Protein AF-A0A931VT01-F1 (afdb_monomer_lite)

Structure (mmCIF, N/CA/C/O backbone):
data_AF-A0A931VT01-F1
#
_entry.id   AF-A0A931VT01-F1
#
loop_
_atom_site.group_PDB
_atom_site.id
_atom_site.type_symbol
_atom_site.label_atom_id
_atom_site.label_alt_id
_atom_site.label_comp_id
_atom_site.label_asym_id
_atom_site.label_entity_id
_atom_site.label_seq_id
_atom_site.pdbx_PDB_ins_code
_atom_site.Cartn_x
_atom_site.Cartn_y
_atom_site.Cartn_z
_atom_site.occupancy
_atom_site.B_iso_or_equiv
_atom_site.auth_seq_id
_atom_site.auth_comp_id
_atom_site.auth_asym_id
_atom_site.auth_atom_id
_atom_site.pdbx_PDB_model_num
ATOM 1 N N . MET A 1 1 ? -9.787 -7.784 -62.380 1.00 36.19 1 MET A N 1
ATOM 2 C CA . MET A 1 1 ? -9.379 -8.218 -61.023 1.00 36.19 1 MET A CA 1
ATOM 3 C C . MET A 1 1 ? -9.644 -9.700 -60.775 1.00 36.19 1 MET A C 1
ATOM 5 O O . MET A 1 1 ? -8.821 -10.308 -60.112 1.00 36.19 1 MET A O 1
ATOM 9 N N . GLU A 1 2 ? -10.673 -10.321 -61.363 1.00 27.08 2 GLU A N 1
ATOM 10 C CA . GLU A 1 2 ? -10.874 -11.785 -61.258 1.00 27.08 2 GLU A CA 1
ATOM 11 C C . GLU A 1 2 ? -9.951 -12.634 -62.163 1.00 27.08 2 GLU A C 1
ATOM 13 O O . GLU A 1 2 ? -9.859 -13.842 -61.995 1.00 27.08 2 GLU A O 1
ATOM 18 N N . SER A 1 3 ? -9.191 -12.024 -63.080 1.00 26.06 3 SER A N 1
ATOM 19 C CA . SER A 1 3 ? -8.286 -12.722 -64.012 1.00 26.06 3 SER A CA 1
ATOM 20 C C . SER A 1 3 ? -6.829 -12.868 -63.533 1.00 26.06 3 SER A C 1
ATOM 22 O O . SER A 1 3 ? -5.960 -13.198 -64.336 1.00 26.06 3 SER A O 1
ATOM 24 N N . LEU A 1 4 ? -6.530 -12.573 -62.261 1.00 27.91 4 LEU A N 1
ATOM 25 C CA . LEU A 1 4 ? -5.168 -12.627 -61.689 1.00 27.91 4 LEU A CA 1
ATOM 26 C C . LEU A 1 4 ? -4.971 -13.735 -60.634 1.00 27.91 4 LEU A C 1
ATOM 28 O O . LEU A 1 4 ? -3.889 -13.853 -60.065 1.00 27.91 4 LEU A O 1
ATOM 32 N N . PHE A 1 5 ? -5.982 -14.581 -60.418 1.00 43.44 5 PHE A N 1
ATOM 33 C CA . PHE A 1 5 ? -5.920 -15.756 -59.545 1.00 43.44 5 PHE A CA 1
ATOM 34 C C . PHE A 1 5 ? -6.375 -17.018 -60.297 1.00 43.44 5 PHE A C 1
ATOM 36 O O . PHE A 1 5 ? -7.522 -17.435 -60.171 1.00 43.44 5 PHE A O 1
ATOM 43 N N . SER A 1 6 ? -5.484 -17.650 -61.073 1.00 36.28 6 SER A N 1
ATOM 44 C CA . SER A 1 6 ? -5.763 -18.994 -61.625 1.00 36.28 6 SER A CA 1
ATOM 45 C C . SER A 1 6 ? -4.554 -19.897 -61.923 1.00 36.28 6 SER A C 1
ATOM 47 O O . SER A 1 6 ? -4.751 -21.100 -62.067 1.00 36.28 6 SER A O 1
ATOM 49 N N . THR A 1 7 ? -3.312 -19.392 -61.989 1.00 35.38 7 THR A N 1
ATOM 50 C CA . THR A 1 7 ? -2.168 -20.192 -62.496 1.00 35.38 7 THR A CA 1
ATOM 51 C C . THR A 1 7 ? -0.939 -20.307 -61.587 1.00 35.38 7 THR A C 1
ATOM 53 O O . THR A 1 7 ? -0.133 -21.209 -61.807 1.00 35.38 7 THR A O 1
ATOM 56 N N . SER A 1 8 ? -0.770 -19.473 -60.555 1.00 38.12 8 SER A N 1
ATOM 57 C CA . SER A 1 8 ? 0.448 -19.458 -59.714 1.00 38.12 8 SER A CA 1
ATOM 58 C C . SER A 1 8 ? 0.371 -20.333 -58.454 1.00 38.12 8 SER A C 1
ATOM 60 O O . SER A 1 8 ? 1.333 -21.018 -58.123 1.00 38.12 8 SER A O 1
ATOM 62 N N . THR A 1 9 ? -0.764 -20.375 -57.755 1.00 37.38 9 THR A N 1
ATOM 63 C CA . THR A 1 9 ? -0.930 -21.215 -56.552 1.00 37.38 9 THR A CA 1
ATOM 64 C C . THR A 1 9 ? -1.168 -22.686 -56.890 1.00 37.38 9 THR A C 1
ATOM 66 O O . THR A 1 9 ? -0.592 -23.556 -56.241 1.00 37.38 9 THR A O 1
ATOM 69 N N . LEU A 1 10 ? -1.948 -22.990 -57.936 1.00 35.62 10 LEU A N 1
ATOM 70 C CA . LEU A 1 10 ? -2.167 -24.375 -58.375 1.00 35.62 10 LEU A CA 1
ATOM 71 C C . LEU A 1 10 ? -0.891 -25.037 -58.917 1.00 35.62 10 LEU A C 1
ATOM 73 O O . LEU A 1 10 ? -0.684 -26.222 -58.676 1.00 35.62 10 LEU A O 1
ATOM 77 N N . SER A 1 11 ? -0.022 -24.294 -59.609 1.00 35.97 11 SER A N 1
ATOM 78 C CA . SER A 1 11 ? 1.236 -24.832 -60.148 1.00 35.97 11 SER A CA 1
ATOM 79 C C . SER A 1 11 ? 2.259 -25.137 -59.051 1.00 35.97 11 SER A C 1
ATOM 81 O O . SER A 1 11 ? 2.888 -26.193 -59.089 1.00 35.97 11 SER A O 1
ATOM 83 N N . VAL A 1 12 ? 2.365 -24.286 -58.024 1.00 39.97 12 VAL A N 1
ATOM 84 C CA . VAL A 1 12 ? 3.194 -24.555 -56.835 1.00 39.97 12 VAL A CA 1
ATOM 85 C C . VAL A 1 12 ? 2.655 -25.755 -56.047 1.00 39.97 12 VAL A C 1
ATOM 87 O O . VAL A 1 12 ? 3.420 -26.661 -55.720 1.00 39.97 12 VAL A O 1
ATOM 90 N N . MET A 1 13 ? 1.340 -25.831 -55.812 1.00 38.72 13 MET A N 1
ATOM 91 C CA . MET A 1 13 ? 0.727 -26.979 -55.126 1.00 38.72 13 MET A CA 1
ATOM 92 C C . MET A 1 13 ? 0.876 -28.285 -55.924 1.00 38.72 13 MET A C 1
ATOM 94 O O . MET A 1 13 ? 1.165 -29.325 -55.335 1.00 38.72 13 MET A O 1
ATOM 98 N N . ALA A 1 14 ? 0.757 -28.245 -57.256 1.00 38.19 14 ALA A N 1
ATOM 99 C CA . ALA A 1 14 ? 0.977 -29.405 -58.120 1.00 38.19 14 ALA A CA 1
ATOM 100 C C . ALA A 1 14 ? 2.449 -29.857 -58.140 1.00 38.19 14 ALA A C 1
ATOM 102 O O . ALA A 1 14 ? 2.715 -31.056 -58.075 1.00 38.19 14 ALA A O 1
ATOM 103 N N . ALA A 1 15 ? 3.410 -28.927 -58.169 1.00 38.38 15 ALA A N 1
ATOM 104 C CA . ALA A 1 15 ? 4.839 -29.246 -58.113 1.00 38.38 15 ALA A CA 1
ATOM 105 C C . ALA A 1 15 ? 5.245 -29.876 -56.767 1.00 38.38 15 ALA A C 1
ATOM 107 O O . ALA A 1 15 ? 6.025 -30.833 -56.731 1.00 38.38 15 ALA A O 1
ATOM 108 N N . ILE A 1 16 ? 4.675 -29.391 -55.659 1.00 43.53 16 ILE A N 1
ATOM 109 C CA . ILE A 1 16 ? 4.888 -29.958 -54.321 1.00 43.53 16 ILE A CA 1
ATOM 110 C C . ILE A 1 16 ? 4.219 -31.336 -54.209 1.00 43.53 16 ILE A C 1
ATOM 112 O O . ILE A 1 16 ? 4.859 -32.286 -53.758 1.00 43.53 16 ILE A O 1
ATOM 116 N N . ALA A 1 17 ? 2.982 -31.494 -54.692 1.00 38.56 17 ALA A N 1
ATOM 117 C CA . ALA A 1 17 ? 2.293 -32.786 -54.718 1.00 38.56 17 ALA A CA 1
ATOM 118 C C . ALA A 1 17 ? 3.036 -33.831 -55.572 1.00 38.56 17 ALA A C 1
ATOM 120 O O . ALA A 1 17 ? 3.200 -34.969 -55.135 1.00 38.56 17 ALA A O 1
ATOM 121 N N . ALA A 1 18 ? 3.553 -33.448 -56.744 1.00 38.91 18 ALA A N 1
ATOM 122 C CA . ALA A 1 18 ? 4.371 -34.319 -57.589 1.00 38.91 18 ALA A CA 1
ATOM 123 C C . ALA A 1 18 ? 5.688 -34.727 -56.902 1.00 38.91 18 ALA A C 1
ATOM 125 O O . ALA A 1 18 ? 6.091 -35.886 -56.986 1.00 38.91 18 ALA A O 1
ATOM 126 N N . SER A 1 19 ? 6.322 -33.808 -56.167 1.00 40.62 19 SER A N 1
ATOM 127 C CA . SER A 1 19 ? 7.548 -34.082 -55.402 1.00 40.62 19 SER A CA 1
ATOM 128 C C . SER A 1 19 ? 7.299 -35.051 -54.236 1.00 40.62 19 SER A C 1
ATOM 130 O O . SER A 1 19 ? 8.082 -35.976 -54.016 1.00 40.62 19 SER A O 1
ATOM 132 N N . LEU A 1 20 ? 6.173 -34.899 -53.530 1.00 41.50 20 LEU A N 1
ATOM 133 C CA . LEU A 1 20 ? 5.740 -35.822 -52.474 1.00 41.50 20 LEU A CA 1
ATOM 134 C C . LEU A 1 20 ? 5.377 -37.207 -53.036 1.00 41.50 20 LEU A C 1
ATOM 136 O O . LEU A 1 20 ? 5.764 -38.225 -52.458 1.00 41.50 20 LEU A O 1
ATOM 140 N N . LEU A 1 21 ? 4.696 -37.264 -54.186 1.00 38.38 21 LEU A N 1
ATOM 141 C CA . LEU A 1 21 ? 4.351 -38.523 -54.852 1.00 38.38 21 LEU A CA 1
ATOM 142 C C . LEU A 1 21 ? 5.603 -39.259 -55.359 1.00 38.38 21 LEU A C 1
ATOM 144 O O . LEU A 1 21 ? 5.700 -40.476 -55.209 1.00 38.38 21 LEU A O 1
ATOM 148 N N . ALA A 1 22 ? 6.589 -38.529 -55.891 1.00 39.75 22 ALA A N 1
ATOM 149 C CA . ALA A 1 22 ? 7.884 -39.082 -56.282 1.00 39.75 22 ALA A CA 1
ATOM 150 C C . ALA A 1 22 ? 8.642 -39.663 -55.075 1.00 39.75 22 ALA A C 1
ATOM 152 O O . ALA A 1 22 ? 9.114 -40.798 -55.146 1.00 39.75 22 ALA A O 1
ATOM 153 N N . GLY A 1 23 ? 8.688 -38.950 -53.942 1.00 41.06 23 GLY A N 1
ATOM 154 C CA . GLY A 1 23 ? 9.271 -39.467 -52.697 1.00 41.06 23 GLY A CA 1
ATOM 155 C C . GLY A 1 23 ? 8.577 -40.741 -52.194 1.00 41.06 23 GLY A C 1
ATOM 156 O O . GLY A 1 23 ? 9.241 -41.720 -51.844 1.00 41.06 23 GLY A O 1
ATOM 157 N N . TYR A 1 24 ? 7.242 -40.773 -52.237 1.00 40.00 24 TYR A N 1
ATOM 158 C CA . TYR A 1 24 ? 6.439 -41.934 -51.836 1.00 40.00 24 TYR A CA 1
ATOM 159 C C . TYR A 1 24 ? 6.639 -43.154 -52.759 1.00 40.00 24 TYR A C 1
ATOM 161 O O . TYR A 1 24 ? 6.715 -44.291 -52.288 1.00 40.00 24 TYR A O 1
ATOM 169 N N . LEU A 1 25 ? 6.774 -42.935 -54.072 1.00 38.06 25 LEU A N 1
ATOM 170 C CA . LEU A 1 25 ? 7.036 -43.992 -55.054 1.00 38.06 25 LEU A CA 1
ATOM 171 C C . LEU A 1 25 ? 8.470 -44.537 -54.957 1.00 38.06 25 LEU A C 1
ATOM 173 O O . LEU A 1 25 ? 8.657 -45.755 -54.971 1.00 38.06 25 LEU A O 1
ATOM 177 N N . VAL A 1 26 ? 9.475 -43.672 -54.774 1.00 42.94 26 VAL A N 1
ATOM 178 C CA . VAL A 1 26 ? 10.878 -44.084 -54.561 1.00 42.94 26 VAL A CA 1
ATOM 179 C C . VAL A 1 26 ? 11.023 -44.922 -53.285 1.00 42.94 26 VAL A C 1
ATOM 181 O O . VAL A 1 26 ? 11.742 -45.922 -53.292 1.00 42.94 26 VAL A O 1
ATOM 184 N N . GLY A 1 27 ? 10.261 -44.614 -52.229 1.00 42.84 27 GLY A N 1
ATOM 185 C CA . GLY A 1 27 ? 10.187 -45.433 -51.012 1.00 42.84 27 GLY A CA 1
ATOM 186 C C . GLY A 1 27 ? 9.619 -46.850 -51.210 1.00 42.84 27 GLY A C 1
ATOM 187 O O . GLY A 1 27 ? 9.800 -47.707 -50.343 1.00 42.84 27 GLY A O 1
ATOM 188 N N . ARG A 1 28 ? 8.954 -47.135 -52.341 1.00 38.53 28 ARG A N 1
ATOM 189 C CA . ARG A 1 28 ? 8.326 -48.440 -52.625 1.00 38.53 28 ARG A CA 1
ATOM 190 C C . ARG A 1 28 ? 9.175 -49.351 -53.521 1.00 38.53 28 ARG A C 1
ATOM 192 O O . ARG A 1 28 ? 9.026 -50.571 -53.454 1.00 38.53 28 ARG A O 1
ATOM 199 N N . VAL A 1 29 ? 10.112 -48.805 -54.304 1.00 41.34 29 VAL A N 1
ATOM 200 C CA . VAL A 1 29 ? 10.958 -49.569 -55.249 1.00 41.34 29 VAL A CA 1
ATOM 201 C C . VAL A 1 29 ? 12.273 -50.028 -54.601 1.00 41.34 29 VAL A C 1
ATOM 203 O O . VAL A 1 29 ? 13.363 -49.705 -55.066 1.00 41.34 29 VAL A O 1
ATOM 206 N N . ARG A 1 30 ? 12.181 -50.815 -53.516 1.00 44.91 30 ARG A N 1
ATOM 207 C CA . ARG A 1 30 ? 13.272 -51.694 -53.027 1.00 44.91 30 ARG A CA 1
ATOM 208 C C . ARG A 1 30 ? 12.790 -52.716 -51.982 1.00 44.91 30 ARG A C 1
ATOM 210 O O . ARG A 1 30 ? 13.247 -52.749 -50.845 1.00 44.91 30 ARG A O 1
ATOM 217 N N . ARG A 1 31 ? 11.893 -53.620 -52.392 1.00 35.41 31 ARG A N 1
ATOM 218 C CA . ARG A 1 31 ? 11.657 -54.897 -51.693 1.00 35.41 31 ARG A CA 1
ATOM 219 C C . ARG A 1 31 ? 11.777 -56.068 -52.670 1.00 35.41 31 ARG A C 1
ATOM 221 O O . ARG A 1 31 ? 10.827 -56.384 -53.377 1.00 35.41 31 ARG A O 1
ATOM 228 N N . ARG A 1 32 ? 12.934 -56.740 -52.670 1.00 37.81 32 ARG A N 1
ATOM 229 C CA . ARG A 1 32 ? 12.973 -58.182 -52.963 1.00 37.81 32 ARG A CA 1
ATOM 230 C C . ARG A 1 32 ? 12.556 -58.908 -51.673 1.00 37.81 32 ARG A C 1
ATOM 232 O O . ARG A 1 32 ? 13.042 -58.513 -50.613 1.00 37.81 32 ARG A O 1
ATOM 239 N N . PRO A 1 33 ? 11.665 -59.910 -51.717 1.00 34.78 33 PRO A N 1
ATOM 240 C CA . PRO A 1 33 ? 11.311 -60.675 -50.526 1.00 34.78 33 PRO A CA 1
ATOM 241 C C . PRO A 1 33 ? 12.470 -61.609 -50.139 1.00 34.78 33 PRO A C 1
ATOM 243 O O . PRO A 1 33 ? 12.983 -62.312 -51.005 1.00 34.78 33 PRO A O 1
ATOM 246 N N . GLY A 1 34 ? 12.872 -61.628 -48.859 1.00 41.50 34 GLY A N 1
ATOM 247 C CA . GLY A 1 34 ? 13.795 -62.654 -48.341 1.00 41.50 34 GLY A CA 1
ATOM 248 C C . GLY A 1 34 ? 15.020 -62.210 -47.523 1.00 41.50 34 GLY A C 1
ATOM 249 O O . GLY A 1 34 ? 16.049 -62.870 -47.622 1.00 41.50 34 GLY A O 1
ATOM 250 N N . SER A 1 35 ? 14.959 -61.153 -46.703 1.00 38.22 35 SER A N 1
ATOM 251 C CA . SER A 1 35 ? 15.957 -60.946 -45.632 1.00 38.22 35 SER A CA 1
ATOM 252 C C . SER A 1 35 ? 15.410 -60.149 -44.436 1.00 38.22 35 SER A C 1
ATOM 254 O O . SER A 1 35 ? 14.493 -59.338 -44.575 1.00 38.22 35 SER A O 1
ATOM 256 N N . ALA A 1 36 ? 15.940 -60.443 -43.244 1.00 38.72 36 ALA A N 1
ATOM 257 C CA . ALA A 1 36 ? 15.478 -59.933 -41.948 1.00 38.72 36 ALA A CA 1
ATOM 258 C C . ALA A 1 36 ? 15.893 -58.462 -41.680 1.00 38.72 36 ALA A C 1
ATOM 260 O O . ALA A 1 36 ? 16.877 -57.990 -42.259 1.00 38.72 36 ALA A O 1
ATOM 261 N N . PRO A 1 37 ? 15.177 -57.718 -40.809 1.00 38.88 37 PRO A N 1
ATOM 262 C CA . PRO A 1 37 ? 15.442 -56.297 -40.575 1.00 38.88 37 PRO A CA 1
ATOM 263 C C . PRO A 1 37 ? 16.699 -56.055 -39.725 1.00 38.88 37 PRO A C 1
ATOM 265 O O . PRO A 1 37 ? 16.971 -56.780 -38.770 1.00 38.88 37 PRO A O 1
ATOM 268 N N . SER A 1 38 ? 17.435 -54.981 -40.027 1.00 41.84 38 SER A N 1
ATOM 269 C CA . SER A 1 38 ? 18.575 -54.506 -39.230 1.00 41.84 38 SER A CA 1
ATOM 270 C C . SER A 1 38 ? 18.316 -53.113 -38.636 1.00 41.84 38 SER A C 1
ATOM 272 O O . SER A 1 38 ? 17.540 -52.322 -39.176 1.00 41.84 38 SER A O 1
ATOM 274 N N . ARG A 1 39 ? 18.986 -52.800 -37.515 1.00 41.56 39 ARG A N 1
ATOM 275 C CA . ARG A 1 39 ? 18.769 -51.618 -36.644 1.00 41.56 39 ARG A CA 1
ATOM 276 C C . ARG A 1 39 ? 19.110 -50.236 -37.256 1.00 41.56 39 ARG A C 1
ATOM 278 O O . ARG A 1 39 ? 19.421 -49.304 -36.527 1.00 41.56 39 ARG A O 1
ATOM 285 N N . ARG A 1 40 ? 19.082 -50.072 -38.584 1.00 40.62 40 ARG A N 1
ATOM 286 C CA . ARG A 1 40 ? 19.265 -48.771 -39.272 1.00 40.62 40 ARG A CA 1
ATOM 287 C C . ARG A 1 40 ? 17.963 -48.119 -39.757 1.00 40.62 40 ARG A C 1
ATOM 289 O O . ARG A 1 40 ? 18.017 -47.020 -40.296 1.00 40.62 40 ARG A O 1
ATOM 296 N N . ALA A 1 41 ? 16.810 -48.767 -39.581 1.00 40.06 41 ALA A N 1
ATOM 297 C CA . ALA A 1 41 ? 15.518 -48.215 -40.005 1.00 40.06 41 ALA A CA 1
ATOM 298 C C . ALA A 1 41 ? 14.928 -47.186 -39.015 1.00 40.06 41 ALA A C 1
ATOM 300 O O . ALA A 1 41 ? 14.302 -46.220 -39.443 1.00 40.06 41 ALA A O 1
ATOM 301 N N . GLU A 1 42 ? 15.153 -47.359 -37.709 1.00 36.50 42 GLU A N 1
ATOM 302 C CA . GLU A 1 42 ? 14.481 -46.565 -36.665 1.00 36.50 42 GLU A CA 1
ATOM 303 C C . GLU A 1 42 ? 14.985 -45.114 -36.588 1.00 36.50 42 GLU A C 1
ATOM 305 O O . GLU A 1 42 ? 14.185 -44.199 -36.406 1.00 36.50 42 GLU A O 1
ATOM 310 N N . SER A 1 43 ? 16.279 -44.859 -36.827 1.00 39.06 43 SER A N 1
ATOM 311 C CA . SER A 1 43 ? 16.819 -43.488 -36.821 1.00 39.06 43 SER A CA 1
ATOM 312 C C . SER A 1 43 ? 16.276 -42.625 -37.968 1.00 39.06 43 SER A C 1
ATOM 314 O O . SER A 1 43 ? 16.105 -41.422 -37.804 1.00 39.06 43 SER A O 1
ATOM 316 N N . GLY A 1 44 ? 15.967 -43.231 -39.122 1.00 38.06 44 GLY A N 1
ATOM 317 C CA . GLY A 1 44 ? 15.455 -42.513 -40.294 1.00 38.06 44 GLY A CA 1
ATOM 318 C C . GLY A 1 44 ? 13.991 -42.077 -40.176 1.00 38.06 44 GLY A C 1
ATOM 319 O O . GLY A 1 44 ? 13.601 -41.089 -40.794 1.00 38.06 44 GLY A O 1
ATOM 320 N N . GLN A 1 45 ? 13.174 -42.773 -39.375 1.00 37.75 45 GLN A N 1
ATOM 321 C CA . GLN A 1 45 ? 11.784 -42.360 -39.139 1.00 37.75 45 GLN A CA 1
ATOM 322 C 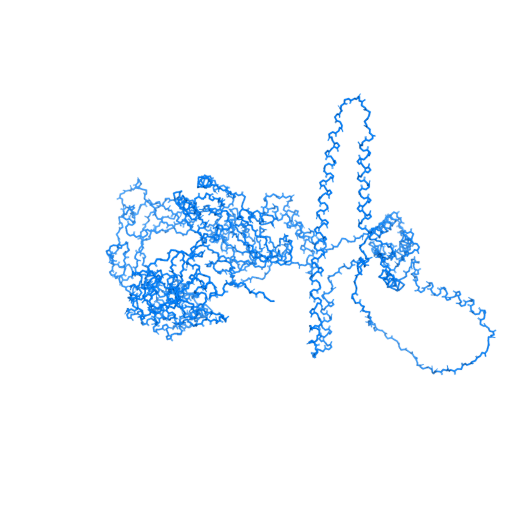C . GLN A 1 45 ? 11.689 -41.155 -38.191 1.00 37.75 45 GLN A C 1
ATOM 324 O O . GLN A 1 45 ? 10.850 -40.284 -38.412 1.00 37.75 45 GLN A O 1
ATOM 329 N N . VAL A 1 46 ? 12.574 -41.061 -37.192 1.00 38.91 46 VAL A N 1
ATOM 330 C CA . VAL A 1 46 ? 12.579 -39.957 -36.214 1.00 38.91 46 VAL A CA 1
ATOM 331 C C . VAL A 1 46 ? 12.943 -38.611 -36.866 1.00 38.91 46 VAL A C 1
ATOM 333 O O . VAL A 1 46 ? 12.285 -37.605 -36.595 1.00 38.91 46 VAL A O 1
ATOM 336 N N . ASP A 1 47 ? 13.918 -38.583 -37.783 1.00 41.62 47 ASP A N 1
ATOM 337 C CA . ASP A 1 47 ? 14.287 -37.360 -38.523 1.00 41.62 47 ASP A CA 1
ATOM 338 C C . ASP A 1 47 ? 13.208 -36.911 -39.519 1.00 41.62 47 ASP A C 1
ATOM 340 O O . ASP A 1 47 ? 12.972 -35.709 -39.688 1.00 41.62 47 ASP A O 1
ATOM 344 N N . LEU A 1 48 ? 12.498 -37.854 -40.151 1.00 39.75 48 LEU A N 1
ATOM 345 C CA . LEU A 1 48 ? 11.384 -37.520 -41.040 1.00 39.75 48 LEU A CA 1
ATOM 346 C C . LEU A 1 48 ? 10.223 -36.891 -40.253 1.00 39.75 48 LEU A C 1
ATOM 348 O O . LEU A 1 48 ? 9.649 -35.894 -40.687 1.00 39.75 48 LEU A O 1
ATOM 352 N N . GLN A 1 49 ? 9.920 -37.432 -39.070 1.00 39.38 49 GLN A N 1
ATOM 353 C CA . GLN A 1 49 ? 8.837 -36.948 -38.215 1.00 39.38 49 GLN A CA 1
ATOM 354 C C . GLN A 1 49 ? 9.124 -35.540 -37.661 1.00 39.38 49 GLN A C 1
ATOM 356 O O . GLN A 1 49 ? 8.274 -34.657 -37.789 1.00 39.38 49 GLN A O 1
ATOM 361 N N . ARG A 1 50 ? 10.353 -35.273 -37.191 1.00 40.97 50 ARG A N 1
ATOM 362 C CA . ARG A 1 50 ? 10.796 -33.913 -36.814 1.00 40.97 50 ARG A CA 1
ATOM 363 C C . ARG A 1 50 ? 10.725 -32.920 -37.975 1.00 40.97 50 ARG A C 1
ATOM 365 O O . ARG A 1 50 ? 10.317 -31.775 -37.786 1.00 40.97 50 ARG A O 1
ATOM 372 N N . SER A 1 51 ? 11.097 -33.353 -39.179 1.00 40.22 51 SER A N 1
ATOM 373 C CA . SER A 1 51 ? 11.039 -32.512 -40.382 1.00 40.22 51 SER A CA 1
ATOM 374 C C . SER A 1 51 ? 9.597 -32.138 -40.752 1.00 40.22 51 SER A C 1
ATOM 376 O O . SER A 1 51 ? 9.336 -31.004 -41.154 1.00 40.22 51 SER A O 1
ATOM 378 N N . MET A 1 52 ? 8.644 -33.059 -40.566 1.00 39.12 52 MET A N 1
ATOM 379 C CA . MET A 1 52 ? 7.215 -32.794 -40.767 1.00 39.12 52 MET A CA 1
ATOM 380 C C . MET A 1 52 ? 6.633 -31.840 -39.715 1.00 39.12 52 MET A C 1
ATOM 382 O O . MET A 1 52 ? 5.872 -30.945 -40.080 1.00 39.12 52 MET A O 1
ATOM 386 N N . GLU A 1 53 ? 7.014 -31.968 -38.441 1.00 41.53 53 GLU A N 1
ATOM 387 C CA . GLU A 1 53 ? 6.598 -31.040 -37.375 1.00 41.53 53 GLU A CA 1
ATOM 388 C C . GLU A 1 53 ? 7.110 -29.612 -37.628 1.00 41.53 53 GLU A C 1
ATOM 390 O O . GLU A 1 53 ? 6.355 -28.644 -37.498 1.00 41.53 53 GLU A O 1
ATOM 395 N N . HIS A 1 54 ? 8.364 -29.468 -38.072 1.00 41.75 54 HIS A N 1
ATOM 396 C CA . HIS A 1 54 ? 8.934 -28.167 -38.440 1.00 41.75 54 HIS A CA 1
ATOM 397 C C . HIS A 1 54 ? 8.181 -27.519 -39.615 1.00 41.75 54 HIS A C 1
ATOM 399 O O . HIS A 1 54 ? 7.844 -26.336 -39.555 1.00 41.75 54 HIS A O 1
ATOM 405 N N . LEU A 1 55 ? 7.848 -28.299 -40.651 1.00 38.69 55 LEU A N 1
ATOM 406 C CA . LEU A 1 55 ? 7.052 -27.829 -41.791 1.00 38.69 55 LEU A CA 1
ATOM 407 C C . LEU A 1 55 ? 5.616 -27.449 -41.398 1.00 38.69 55 LEU A C 1
ATOM 409 O O . LEU A 1 55 ? 5.109 -26.436 -41.877 1.00 38.69 55 LEU A O 1
ATOM 413 N N . GLN A 1 56 ? 4.967 -28.208 -40.509 1.00 39.12 56 GLN A N 1
ATOM 414 C CA . GLN A 1 56 ? 3.637 -27.865 -39.989 1.00 39.12 56 GLN A CA 1
ATOM 415 C C . GLN A 1 56 ? 3.643 -26.563 -39.180 1.00 39.12 56 GLN A C 1
ATOM 417 O O . GLN A 1 56 ? 2.686 -25.791 -39.268 1.00 39.12 56 GLN A O 1
ATOM 422 N N . LYS A 1 57 ? 4.715 -26.298 -38.423 1.00 40.22 57 LYS A N 1
ATOM 423 C CA . LYS A 1 57 ? 4.893 -25.030 -37.709 1.00 40.22 57 LYS A CA 1
ATOM 424 C C . LYS A 1 57 ? 5.021 -23.862 -38.689 1.00 40.22 57 LYS A C 1
ATOM 426 O O . LYS A 1 57 ? 4.192 -22.959 -38.647 1.00 40.22 57 LYS A O 1
ATOM 431 N N . SER A 1 58 ? 5.943 -23.944 -39.652 1.00 38.56 58 SER A N 1
ATOM 432 C CA . SER A 1 58 ? 6.109 -22.900 -40.675 1.00 38.56 58 SER A CA 1
ATOM 433 C C . SER A 1 58 ? 4.841 -22.652 -41.505 1.00 38.56 58 SER A C 1
ATOM 435 O O . SER A 1 58 ? 4.584 -21.516 -41.893 1.00 38.56 58 SER A O 1
ATOM 437 N N . PHE A 1 59 ? 4.009 -23.674 -41.742 1.00 38.00 59 PHE A N 1
ATOM 438 C CA . PHE A 1 59 ? 2.704 -23.502 -42.396 1.00 38.00 59 PHE A CA 1
ATOM 439 C C . PHE A 1 59 ? 1.692 -22.716 -41.549 1.00 38.00 59 PHE A C 1
ATOM 441 O O . PHE A 1 59 ? 0.912 -21.945 -42.108 1.00 38.00 59 PHE A O 1
ATOM 448 N N . LYS A 1 60 ? 1.685 -22.894 -40.220 1.00 40.34 60 LYS A N 1
ATOM 449 C CA . LYS A 1 60 ? 0.839 -22.097 -39.314 1.00 40.34 60 LYS A CA 1
ATOM 450 C C . LYS A 1 60 ? 1.310 -20.648 -39.237 1.00 40.34 60 LYS A C 1
ATOM 452 O O . LYS A 1 60 ? 0.471 -19.754 -39.284 1.00 40.34 60 LYS A O 1
ATOM 457 N N . ASP A 1 61 ? 2.621 -20.435 -39.182 1.00 39.16 61 ASP A N 1
ATOM 458 C CA . ASP A 1 61 ? 3.219 -19.099 -39.118 1.00 39.16 61 ASP A CA 1
ATOM 459 C C . ASP A 1 61 ? 2.869 -18.287 -40.390 1.00 39.16 61 ASP A C 1
ATOM 461 O O . ASP A 1 61 ? 2.318 -17.190 -40.296 1.00 39.16 61 ASP A O 1
ATOM 465 N N . LEU A 1 62 ? 3.027 -18.878 -41.586 1.00 37.75 62 LEU A N 1
ATOM 466 C CA . LEU A 1 62 ? 2.618 -18.263 -42.864 1.00 37.75 62 LEU A CA 1
ATOM 467 C C . LEU A 1 62 ? 1.102 -18.021 -42.987 1.00 37.75 62 LEU A C 1
ATOM 469 O O . LEU A 1 62 ? 0.677 -17.047 -43.613 1.00 37.75 62 LEU A O 1
ATOM 473 N N . ALA A 1 63 ? 0.269 -18.896 -42.415 1.00 36.81 63 ALA A N 1
ATOM 474 C CA . ALA A 1 63 ? -1.181 -18.701 -42.408 1.00 36.81 63 ALA A CA 1
ATOM 475 C C . ALA A 1 63 ? -1.598 -17.527 -41.503 1.00 36.81 63 ALA A C 1
ATOM 477 O O . ALA A 1 63 ? -2.515 -16.785 -41.854 1.00 36.81 63 ALA A O 1
ATOM 478 N N . ALA A 1 64 ? -0.906 -17.328 -40.375 1.00 37.38 64 ALA A N 1
ATOM 479 C CA . ALA A 1 64 ? -1.128 -16.190 -39.489 1.00 37.38 64 ALA A CA 1
ATOM 480 C C . ALA A 1 64 ? -0.712 -14.863 -40.151 1.00 37.38 64 ALA A C 1
ATOM 482 O O . ALA A 1 64 ? -1.492 -13.912 -40.145 1.00 37.38 64 ALA A O 1
ATOM 483 N N . GLU A 1 65 ? 0.460 -14.808 -40.797 1.00 36.72 65 GLU A N 1
ATOM 484 C CA . GLU A 1 65 ? 0.921 -13.616 -41.532 1.00 36.72 65 GLU A CA 1
ATOM 485 C C . GLU A 1 65 ? -0.065 -13.186 -42.637 1.00 36.72 65 GLU A C 1
ATOM 487 O O . GLU A 1 65 ? -0.356 -11.996 -42.794 1.00 36.72 65 GLU A O 1
ATOM 492 N N . ALA A 1 66 ? -0.648 -14.147 -43.365 1.00 35.56 66 ALA A N 1
ATOM 493 C CA . ALA A 1 66 ? -1.636 -13.876 -44.411 1.00 35.56 66 ALA A CA 1
ATOM 494 C C . ALA A 1 66 ? -2.966 -13.300 -43.876 1.00 35.56 66 ALA A C 1
ATOM 496 O O . ALA A 1 66 ? -3.615 -12.499 -44.558 1.00 35.56 66 ALA A O 1
ATOM 497 N N . GLU A 1 67 ? -3.376 -13.685 -42.666 1.00 36.34 67 GLU A N 1
ATOM 498 C CA . GLU A 1 67 ? -4.601 -13.194 -42.024 1.00 36.34 67 GLU A CA 1
ATOM 499 C C . GLU A 1 67 ? -4.398 -11.786 -41.425 1.00 36.34 67 GLU A C 1
ATOM 501 O O . GLU A 1 67 ? -5.273 -10.921 -41.545 1.00 36.34 67 GLU A O 1
ATOM 506 N N . THR A 1 68 ? -3.208 -11.501 -40.883 1.00 35.34 68 THR A N 1
ATOM 507 C CA . THR A 1 68 ? -2.805 -10.157 -40.426 1.00 35.34 68 THR A CA 1
ATOM 508 C C . THR A 1 68 ? -2.799 -9.157 -41.586 1.00 35.34 68 THR A C 1
ATOM 510 O O . THR A 1 68 ? -3.472 -8.126 -41.517 1.00 35.34 68 THR A O 1
ATOM 513 N N . ALA A 1 69 ? -2.176 -9.513 -42.717 1.00 34.81 69 ALA A N 1
ATOM 514 C CA . ALA A 1 69 ? -2.151 -8.680 -43.924 1.00 34.81 69 ALA A CA 1
ATOM 515 C C . ALA A 1 69 ? -3.551 -8.423 -44.533 1.00 34.81 69 ALA A C 1
ATOM 517 O O . ALA A 1 69 ? -3.764 -7.428 -45.235 1.00 34.81 69 ALA A O 1
ATOM 518 N N . ARG A 1 70 ? -4.537 -9.296 -44.270 1.00 36.75 70 ARG A N 1
ATOM 519 C CA . ARG A 1 70 ? -5.950 -9.055 -44.621 1.00 36.75 70 ARG A CA 1
ATOM 520 C C . ARG A 1 70 ? -6.615 -8.026 -43.707 1.00 36.75 70 ARG A C 1
ATOM 522 O O . ARG A 1 70 ? -7.376 -7.199 -44.211 1.00 36.75 70 ARG A O 1
ATOM 529 N N . ARG A 1 71 ? -6.341 -8.059 -42.397 1.00 36.22 71 ARG A N 1
ATOM 530 C CA . ARG A 1 71 ? -6.904 -7.103 -41.424 1.00 36.22 71 ARG A CA 1
ATOM 531 C C . ARG A 1 71 ? -6.386 -5.684 -41.640 1.00 36.22 71 ARG A C 1
ATOM 533 O O . ARG A 1 71 ? -7.202 -4.773 -41.759 1.00 36.22 71 ARG A O 1
ATOM 540 N N . GLU A 1 72 ? -5.076 -5.512 -41.805 1.00 35.75 72 GLU A N 1
ATOM 541 C CA . GLU A 1 72 ? -4.455 -4.199 -42.061 1.00 35.75 72 GLU A CA 1
ATOM 542 C C . GLU A 1 72 ? -5.045 -3.518 -43.312 1.00 35.75 72 GLU A C 1
ATOM 544 O O . GLU A 1 72 ? -5.329 -2.317 -43.321 1.00 35.75 72 GLU A O 1
ATOM 549 N N . ARG A 1 73 ? -5.339 -4.301 -44.361 1.00 34.66 73 ARG A N 1
ATOM 550 C CA . ARG A 1 73 ? -6.017 -3.814 -45.575 1.00 34.66 73 ARG A CA 1
ATOM 551 C C . ARG A 1 73 ? -7.439 -3.304 -45.324 1.00 34.66 73 ARG A C 1
ATOM 553 O O . ARG A 1 73 ? -7.860 -2.349 -45.979 1.00 34.66 73 ARG A O 1
ATOM 560 N N . ALA A 1 74 ? -8.177 -3.925 -44.405 1.00 35.53 74 ALA A N 1
ATOM 561 C CA . ALA A 1 74 ? -9.547 -3.533 -44.077 1.00 35.53 74 ALA A CA 1
ATOM 562 C C . ALA A 1 74 ? -9.607 -2.231 -43.254 1.00 35.53 74 ALA A C 1
ATOM 564 O O . ALA A 1 74 ? -10.546 -1.450 -43.422 1.00 35.53 74 ALA A O 1
ATOM 565 N N . GLU A 1 75 ? -8.606 -1.958 -42.412 1.00 32.94 75 GLU A N 1
ATOM 566 C CA . GLU A 1 75 ? -8.492 -0.687 -41.682 1.00 32.94 75 GLU A CA 1
ATOM 567 C C . GLU A 1 75 ? -8.013 0.464 -42.566 1.00 32.94 75 GLU A C 1
ATOM 569 O O . GLU A 1 75 ? -8.640 1.527 -42.567 1.00 32.94 75 GLU A O 1
ATOM 574 N N . MET A 1 76 ? -6.988 0.244 -43.396 1.00 33.38 76 MET A N 1
ATOM 575 C CA . MET A 1 76 ? -6.486 1.258 -44.334 1.00 33.38 76 MET A CA 1
ATOM 576 C C . MET A 1 76 ? -7.613 1.800 -45.237 1.00 33.38 76 MET A C 1
ATOM 578 O O . MET A 1 76 ? -7.718 3.005 -45.477 1.00 33.38 76 MET A O 1
ATOM 582 N N . SER A 1 77 ? -8.518 0.916 -45.675 1.00 32.97 77 SER A N 1
ATOM 583 C CA . SER A 1 77 ? -9.676 1.279 -46.501 1.00 32.97 77 SER A CA 1
ATOM 584 C C . SER A 1 77 ? -10.775 2.051 -45.754 1.00 32.97 77 SER A C 1
ATOM 586 O O . SER A 1 77 ? -11.605 2.678 -46.411 1.00 32.97 77 SER A O 1
ATOM 588 N N . ARG A 1 78 ? -10.805 2.028 -44.412 1.00 34.94 78 ARG A N 1
ATOM 589 C CA . ARG A 1 78 ? -11.712 2.857 -43.594 1.00 34.94 78 ARG A CA 1
ATOM 590 C C . ARG A 1 78 ? -11.125 4.240 -43.326 1.00 34.94 78 ARG A C 1
ATOM 592 O O . ARG A 1 78 ? -11.853 5.224 -43.405 1.00 34.94 78 ARG A O 1
ATOM 599 N N . VAL A 1 79 ? -9.819 4.333 -43.071 1.00 31.83 79 VAL A N 1
ATOM 600 C CA . VAL A 1 79 ? -9.126 5.616 -42.839 1.00 31.83 79 VAL A CA 1
ATOM 601 C C . VAL A 1 79 ? -9.157 6.497 -44.094 1.00 31.83 79 VAL A C 1
ATOM 603 O O . VAL A 1 79 ? -9.475 7.684 -44.018 1.00 31.83 79 VAL A O 1
ATOM 606 N N . LEU A 1 80 ? -8.920 5.908 -45.272 1.00 32.56 80 LEU A N 1
ATOM 607 C CA . LEU A 1 80 ? -8.955 6.626 -46.552 1.00 32.56 80 LEU A CA 1
ATOM 608 C C . LEU A 1 80 ? -10.348 7.165 -46.932 1.00 32.56 80 LEU A C 1
ATOM 610 O O . LEU A 1 80 ? -10.433 8.084 -47.744 1.00 32.56 80 LEU A O 1
ATOM 614 N N . ALA A 1 81 ? -11.429 6.650 -46.335 1.00 34.03 81 ALA A N 1
ATOM 615 C CA . ALA A 1 81 ? -12.794 7.098 -46.617 1.00 34.03 81 ALA A CA 1
ATOM 616 C C . ALA A 1 81 ? -13.160 8.446 -45.960 1.00 34.03 81 ALA A C 1
ATOM 618 O O . ALA A 1 81 ? -14.090 9.103 -46.417 1.00 34.03 81 ALA A O 1
ATOM 619 N N . VAL A 1 82 ? -12.441 8.872 -44.911 1.00 31.52 82 VAL A N 1
ATOM 620 C CA . VAL A 1 82 ? -12.758 10.087 -44.121 1.00 31.52 82 VAL A CA 1
ATOM 621 C C . VAL A 1 82 ? -11.845 11.275 -44.476 1.00 31.52 82 VAL A C 1
ATOM 623 O O . VAL A 1 82 ? -12.165 12.437 -44.221 1.00 31.52 82 VAL A O 1
ATOM 626 N N . LEU A 1 83 ? -10.708 11.000 -45.121 1.00 30.11 83 LEU A N 1
ATOM 627 C CA . LEU A 1 83 ? -9.698 11.995 -45.497 1.00 30.11 83 LEU A CA 1
ATOM 628 C C . LEU A 1 83 ? -10.211 13.165 -46.383 1.00 30.11 83 LEU A C 1
ATOM 630 O O . LEU A 1 83 ? -9.755 14.291 -46.168 1.00 30.11 83 LEU A O 1
ATOM 634 N N . PRO A 1 84 ? -11.152 12.970 -47.339 1.00 35.12 84 PRO A N 1
ATOM 635 C CA . PRO A 1 84 ? -11.640 14.054 -48.205 1.00 35.12 84 PRO A CA 1
ATOM 636 C C . PRO A 1 84 ? -12.434 15.160 -47.492 1.00 35.12 84 PRO A C 1
ATOM 638 O O . PRO A 1 84 ? -12.490 16.287 -47.988 1.00 35.12 84 PRO A O 1
ATOM 641 N N . ASP A 1 85 ? -13.045 14.864 -46.343 1.00 32.81 85 ASP A N 1
ATOM 642 C CA . ASP A 1 85 ? -13.878 15.829 -45.610 1.00 32.81 85 ASP A CA 1
ATOM 643 C C . ASP A 1 85 ? -13.074 16.626 -44.576 1.00 32.81 85 ASP A C 1
ATOM 645 O O . ASP A 1 85 ? -13.354 17.801 -44.342 1.00 32.81 85 ASP A O 1
ATOM 649 N N . LEU A 1 86 ? -11.994 16.043 -44.045 1.00 31.77 86 LEU A N 1
ATOM 650 C CA . LEU A 1 86 ? -11.026 16.745 -43.193 1.00 31.77 86 LEU A CA 1
ATOM 651 C C . LEU A 1 86 ? -10.269 17.847 -43.953 1.00 31.77 86 LEU A C 1
ATOM 653 O O . LEU A 1 86 ? -10.013 18.918 -43.404 1.00 31.77 86 LEU A O 1
ATOM 657 N N . LEU A 1 87 ? -9.950 17.613 -45.230 1.00 33.09 87 LEU A N 1
ATOM 658 C CA . LEU A 1 87 ? -9.204 18.559 -46.069 1.00 33.09 87 LEU A CA 1
ATOM 659 C C . LEU A 1 87 ? -10.032 19.761 -46.558 1.00 33.09 87 LEU A C 1
ATOM 661 O O . LEU A 1 87 ? -9.452 20.731 -47.040 1.00 33.09 87 LEU A O 1
ATOM 665 N N . ARG A 1 88 ? -11.367 19.741 -46.422 1.00 33.12 88 ARG A N 1
ATOM 666 C CA . ARG A 1 88 ? -12.240 20.844 -46.871 1.00 33.12 88 ARG A CA 1
ATOM 667 C C . ARG A 1 88 ? -12.396 22.000 -45.875 1.00 33.12 88 ARG A C 1
ATOM 669 O O . ARG A 1 88 ? -12.859 23.059 -46.279 1.00 33.12 88 ARG A O 1
ATOM 676 N N . ASN A 1 89 ? -11.974 21.837 -44.618 1.00 31.95 89 ASN A N 1
ATOM 677 C CA . ASN A 1 89 ? -12.220 22.814 -43.542 1.00 31.95 89 ASN A CA 1
ATOM 678 C C . ASN A 1 89 ? -11.002 23.679 -43.144 1.00 31.95 89 ASN A C 1
ATOM 680 O O . ASN A 1 89 ? -11.043 24.352 -42.117 1.00 31.95 89 ASN A O 1
ATOM 684 N N . LEU A 1 90 ? -9.916 23.686 -43.928 1.00 28.95 90 LEU A N 1
ATOM 685 C CA . LEU A 1 90 ? -8.680 24.427 -43.618 1.00 28.95 90 LEU A CA 1
ATOM 686 C C . LEU A 1 90 ? -8.383 25.541 -44.637 1.00 28.95 90 LEU A C 1
ATOM 688 O O . LEU A 1 90 ? -7.385 25.507 -45.354 1.00 28.95 90 LEU A O 1
ATOM 692 N N . THR A 1 91 ? -9.240 26.567 -44.672 1.00 32.09 91 THR A N 1
ATOM 693 C CA . THR A 1 91 ? -9.043 27.776 -45.497 1.00 32.09 91 THR A CA 1
ATOM 694 C C . THR A 1 91 ? -9.281 29.075 -44.719 1.00 32.09 91 THR A C 1
ATOM 696 O O . THR A 1 91 ? -10.257 29.779 -44.967 1.00 32.09 91 THR A O 1
ATOM 699 N N . SER A 1 92 ? -8.363 29.437 -43.815 1.00 27.84 92 SER A N 1
ATOM 700 C CA . SER A 1 92 ? -8.212 30.825 -43.336 1.00 27.84 92 SER A CA 1
ATOM 701 C C . SER A 1 92 ? -6.888 31.056 -42.590 1.00 27.84 92 SER A C 1
ATOM 703 O O . SER A 1 92 ? -6.622 30.402 -41.587 1.00 27.84 92 SER A O 1
ATOM 705 N N . SER A 1 93 ? -6.103 32.028 -43.073 1.00 32.19 93 SER A N 1
ATOM 706 C CA . SER A 1 93 ? -5.021 32.755 -42.372 1.00 32.19 93 SER A CA 1
ATOM 707 C C . SER A 1 93 ? -3.995 31.956 -41.541 1.00 32.19 93 SER A C 1
ATOM 709 O O . SER A 1 93 ? -4.139 31.812 -40.329 1.00 32.19 93 SER A O 1
ATOM 711 N N . VAL A 1 94 ? -2.870 31.598 -42.170 1.00 27.61 94 VAL A N 1
ATOM 712 C CA . VAL A 1 94 ? -1.582 31.294 -41.508 1.00 27.61 94 VAL A CA 1
ATOM 713 C C . VAL A 1 94 ? -0.482 32.023 -42.290 1.00 27.61 94 VAL A C 1
ATOM 715 O O . VAL A 1 94 ? -0.520 32.018 -43.522 1.00 27.61 94 VAL A O 1
ATOM 718 N N . THR A 1 95 ? 0.467 32.697 -41.627 1.00 30.80 95 THR A N 1
ATOM 719 C CA . THR A 1 95 ? 1.456 33.530 -42.336 1.00 30.80 95 THR A CA 1
ATOM 720 C C . THR A 1 95 ? 2.699 32.742 -42.756 1.00 30.80 95 THR A C 1
ATOM 722 O O . THR A 1 95 ? 3.040 31.705 -42.189 1.00 30.80 95 THR A O 1
ATOM 725 N N . LEU A 1 96 ? 3.440 33.265 -43.739 1.00 29.02 96 LEU A N 1
ATOM 726 C CA . LEU A 1 96 ? 4.680 32.654 -44.238 1.00 29.02 96 LEU A CA 1
ATOM 727 C C . LEU A 1 96 ? 5.752 32.447 -43.153 1.00 29.02 96 LEU A C 1
ATOM 729 O O . LEU A 1 96 ? 6.588 31.559 -43.302 1.00 29.02 96 LEU A O 1
ATOM 733 N N . LYS A 1 97 ? 5.725 33.220 -42.059 1.00 26.92 97 LYS A N 1
ATOM 734 C CA . LYS A 1 97 ? 6.652 33.058 -40.928 1.00 26.92 97 LYS A CA 1
ATOM 735 C C . LYS A 1 97 ? 6.270 31.865 -40.046 1.00 26.92 97 LYS A C 1
ATOM 737 O O . LYS A 1 97 ? 7.153 31.128 -39.617 1.00 26.92 97 LYS A O 1
ATOM 742 N N . ASP A 1 98 ? 4.972 31.629 -39.867 1.00 30.34 98 ASP A N 1
ATOM 743 C CA . ASP A 1 98 ? 4.434 30.469 -39.148 1.00 30.34 98 ASP A CA 1
ATOM 744 C C . ASP A 1 98 ? 4.666 29.183 -39.951 1.00 30.34 98 ASP A C 1
ATOM 746 O O . ASP A 1 98 ? 5.080 28.171 -39.395 1.00 30.34 98 ASP A O 1
ATOM 750 N N . ILE A 1 99 ? 4.509 29.249 -41.280 1.00 32.00 99 ILE A N 1
ATOM 751 C CA . ILE A 1 99 ? 4.858 28.156 -42.200 1.00 32.00 99 ILE A CA 1
ATOM 752 C C . ILE A 1 99 ? 6.370 27.894 -42.181 1.00 32.00 99 ILE A C 1
ATOM 754 O O . ILE A 1 99 ? 6.781 26.740 -42.127 1.00 32.00 99 ILE A O 1
ATOM 758 N N . HIS A 1 100 ? 7.219 28.928 -42.166 1.00 28.16 100 HIS A N 1
ATOM 759 C CA . HIS A 1 100 ? 8.670 28.739 -42.067 1.00 28.16 100 HIS A CA 1
ATOM 760 C C . HIS A 1 100 ? 9.073 28.128 -40.718 1.00 28.16 100 HIS A C 1
ATOM 762 O O . HIS A 1 100 ? 9.942 27.263 -40.681 1.00 28.16 100 HIS A O 1
ATOM 768 N N . MET A 1 101 ? 8.422 28.513 -39.616 1.00 27.56 101 MET A N 1
ATOM 769 C CA . MET A 1 101 ? 8.686 27.921 -38.304 1.00 27.56 101 MET A CA 1
ATOM 770 C C . MET A 1 101 ? 8.132 26.493 -38.196 1.00 27.56 101 MET A C 1
ATOM 772 O O . MET A 1 101 ? 8.805 25.635 -37.639 1.00 27.56 101 MET A O 1
ATOM 776 N N . ALA A 1 102 ? 6.976 26.190 -38.793 1.00 28.33 102 ALA A N 1
ATOM 777 C CA . ALA A 1 102 ? 6.449 24.829 -38.893 1.00 28.33 102 ALA A CA 1
ATOM 778 C C . ALA A 1 102 ? 7.340 23.932 -39.768 1.00 28.33 102 ALA A C 1
ATOM 780 O O . ALA A 1 102 ? 7.638 22.811 -39.372 1.00 28.33 102 ALA A O 1
ATOM 781 N N . ILE A 1 103 ? 7.841 24.427 -40.905 1.00 27.45 103 ILE A N 1
ATOM 782 C CA . ILE A 1 103 ? 8.774 23.692 -41.773 1.00 27.45 103 ILE A CA 1
ATOM 783 C C . ILE A 1 103 ? 10.135 23.516 -41.089 1.00 27.45 103 ILE A C 1
ATOM 785 O O . ILE A 1 103 ? 10.687 22.424 -41.143 1.00 27.45 103 ILE A O 1
ATOM 789 N N . VAL A 1 104 ? 10.666 24.520 -40.384 1.00 26.59 104 VAL A N 1
ATOM 790 C CA . VAL A 1 104 ? 11.902 24.362 -39.593 1.00 26.59 104 VAL A CA 1
ATOM 791 C C . VAL A 1 104 ? 11.696 23.404 -38.415 1.00 26.59 104 VAL A C 1
ATOM 793 O O . VAL A 1 104 ? 12.612 22.649 -38.108 1.00 26.59 104 VAL A O 1
ATOM 796 N N . THR A 1 105 ? 10.513 23.358 -37.799 1.00 26.55 105 THR A N 1
ATOM 797 C CA . THR A 1 105 ? 10.181 22.367 -36.761 1.00 26.55 105 THR A CA 1
ATOM 798 C C . THR A 1 105 ? 10.036 20.961 -37.346 1.00 26.55 105 THR A C 1
ATOM 800 O O . THR A 1 105 ? 10.605 20.035 -36.783 1.00 26.55 105 THR A O 1
ATOM 803 N N . ILE A 1 106 ? 9.386 20.794 -38.503 1.00 27.91 106 ILE A N 1
ATOM 804 C CA . ILE A 1 106 ? 9.233 19.500 -39.196 1.00 27.91 106 ILE A CA 1
ATOM 805 C C . ILE A 1 106 ? 10.580 18.989 -39.741 1.00 27.91 106 ILE A C 1
ATOM 807 O O . ILE A 1 106 ? 10.863 17.796 -39.687 1.00 27.91 106 ILE A O 1
ATOM 811 N N . VAL A 1 107 ? 11.454 19.880 -40.217 1.00 26.06 107 VAL A N 1
ATOM 812 C CA . VAL A 1 107 ? 12.803 19.528 -40.697 1.00 26.06 107 VAL A CA 1
ATOM 813 C C . VAL A 1 107 ? 13.791 19.326 -39.536 1.00 26.06 107 VAL A C 1
ATOM 815 O O . VAL A 1 107 ? 14.713 18.525 -39.665 1.00 26.06 107 VAL A O 1
ATOM 818 N N . ARG A 1 108 ? 13.581 19.954 -38.367 1.00 26.64 108 ARG A N 1
ATOM 819 C CA . ARG A 1 108 ? 14.311 19.623 -37.123 1.00 26.64 108 ARG A CA 1
ATOM 820 C C . ARG A 1 108 ? 13.749 18.405 -36.383 1.00 26.64 108 ARG A C 1
ATOM 822 O O . ARG A 1 108 ? 14.479 17.813 -35.600 1.00 26.64 108 ARG A O 1
ATOM 829 N N . SER A 1 109 ? 12.519 17.976 -36.664 1.00 26.36 109 SER A N 1
ATOM 830 C CA . SER A 1 109 ? 11.974 16.681 -36.227 1.00 26.36 109 SER A CA 1
ATOM 831 C C . SER A 1 109 ? 12.224 15.548 -37.235 1.00 26.36 109 SER A C 1
ATOM 833 O O . SER A 1 109 ? 11.596 14.499 -37.140 1.00 26.36 109 SER A O 1
ATOM 835 N N . LEU A 1 110 ? 13.113 15.755 -38.216 1.00 26.11 110 LEU A N 1
ATOM 836 C CA . LEU A 1 110 ? 13.529 14.755 -39.210 1.00 26.11 110 LEU A CA 1
ATOM 837 C C . LEU A 1 110 ? 15.044 14.480 -39.201 1.00 26.11 110 LEU A C 1
ATOM 839 O O . LEU A 1 110 ? 15.555 13.796 -40.084 1.00 26.11 110 LEU A O 1
ATOM 843 N N . THR A 1 111 ? 15.770 14.942 -38.180 1.00 28.17 111 THR A N 1
ATOM 844 C CA . THR A 1 111 ? 17.176 14.558 -37.945 1.00 28.17 111 THR A CA 1
ATOM 845 C C . THR A 1 111 ? 17.336 13.240 -37.182 1.00 28.17 111 THR A C 1
ATOM 847 O O . THR A 1 111 ? 18.428 12.952 -36.703 1.00 28.17 111 THR A O 1
ATOM 850 N N . ASP A 1 112 ? 16.283 12.419 -37.114 1.00 25.61 112 ASP A N 1
ATOM 851 C CA . ASP A 1 112 ? 16.287 11.121 -36.431 1.00 25.61 112 ASP A CA 1
ATOM 852 C C . ASP A 1 112 ? 15.890 9.970 -37.379 1.00 25.61 112 ASP A C 1
ATOM 854 O O . ASP A 1 112 ? 14.874 9.293 -37.232 1.00 25.61 112 ASP A O 1
ATOM 858 N N . ALA A 1 113 ? 16.699 9.788 -38.429 1.00 22.95 113 ALA A N 1
ATOM 859 C CA . ALA A 1 113 ? 16.709 8.589 -39.267 1.00 22.95 113 ALA A CA 1
ATOM 860 C C . ALA A 1 113 ? 18.045 8.462 -40.022 1.00 22.95 113 ALA A C 1
ATOM 862 O O . ALA A 1 113 ? 18.310 9.194 -40.978 1.00 22.95 113 ALA A O 1
ATOM 863 N N . ARG A 1 114 ? 18.886 7.483 -39.658 1.00 23.03 114 ARG A N 1
ATOM 864 C CA . ARG A 1 114 ? 20.004 7.071 -40.526 1.00 23.03 114 ARG A CA 1
ATOM 865 C C . ARG A 1 114 ? 19.454 6.261 -41.696 1.00 23.03 114 ARG A C 1
ATOM 867 O O . ARG A 1 114 ? 19.050 5.111 -41.548 1.00 23.03 114 ARG A O 1
ATOM 874 N N . LEU A 1 115 ? 19.428 6.901 -42.859 1.00 21.41 115 LEU A N 1
ATOM 875 C CA . LEU A 1 115 ? 18.791 6.400 -44.067 1.00 21.41 115 LEU A CA 1
ATOM 876 C C . LEU A 1 115 ? 19.528 5.184 -44.659 1.00 21.41 115 LEU A C 1
ATOM 878 O O . LEU A 1 115 ? 20.549 5.324 -45.328 1.00 21.41 115 LEU A O 1
ATOM 882 N N . VAL A 1 116 ? 18.952 3.994 -44.483 1.00 24.17 116 VAL A N 1
ATOM 883 C CA . VAL A 1 116 ? 19.200 2.830 -45.348 1.00 24.17 116 VAL A CA 1
ATOM 884 C C . VAL A 1 116 ? 17.982 2.672 -46.253 1.00 24.17 116 VAL A C 1
ATOM 886 O O . VAL A 1 116 ? 16.937 2.212 -45.797 1.00 24.17 116 VAL A O 1
ATOM 889 N N . LEU A 1 117 ? 18.096 3.043 -47.531 1.00 20.12 117 LEU A N 1
ATOM 890 C CA . LEU A 1 117 ? 17.023 2.828 -48.508 1.00 20.12 117 LEU A CA 1
ATOM 891 C C . LEU A 1 117 ? 17.227 1.524 -49.282 1.00 20.12 117 LEU A C 1
ATOM 893 O O . LEU A 1 117 ? 17.924 1.476 -50.293 1.00 20.12 117 LEU A O 1
ATOM 897 N N . PHE A 1 118 ? 16.531 0.482 -48.832 1.00 23.91 118 PHE A N 1
ATOM 898 C CA . PHE A 1 118 ? 16.069 -0.585 -49.716 1.00 23.91 118 PHE A CA 1
ATOM 899 C C . PHE A 1 118 ? 14.681 -0.203 -50.232 1.00 23.91 118 PHE A C 1
ATOM 901 O O . PHE A 1 118 ? 13.809 0.123 -49.428 1.00 23.91 118 PHE A O 1
ATOM 908 N N . TYR A 1 119 ? 14.450 -0.278 -51.544 1.00 21.91 119 TYR A N 1
ATOM 909 C CA . TYR A 1 119 ? 13.120 -0.073 -52.118 1.00 21.91 119 TYR A CA 1
ATOM 910 C C . TYR A 1 119 ? 12.632 -1.346 -52.813 1.00 21.91 119 TYR A C 1
ATOM 912 O O . TYR A 1 119 ? 13.300 -1.896 -53.686 1.00 21.91 119 TYR A O 1
ATOM 920 N N . SER A 1 120 ? 11.450 -1.808 -52.413 1.00 22.16 120 SER A N 1
ATOM 921 C CA . SER A 1 120 ? 10.716 -2.903 -53.044 1.00 22.16 120 SER A CA 1
ATOM 922 C C . SER A 1 120 ? 9.330 -2.382 -53.403 1.00 22.16 120 SER A C 1
ATOM 924 O O . SER A 1 120 ? 8.457 -2.289 -52.542 1.00 22.16 120 SER A O 1
ATOM 926 N N . ALA A 1 121 ? 9.130 -2.003 -54.666 1.00 22.89 121 ALA A N 1
ATOM 927 C CA . ALA A 1 121 ? 7.820 -1.603 -55.167 1.00 22.89 121 ALA A CA 1
ATOM 928 C C . ALA A 1 121 ? 7.116 -2.750 -55.894 1.00 22.89 121 ALA A C 1
ATOM 930 O O . ALA A 1 121 ? 7.225 -2.898 -57.114 1.00 22.89 121 ALA A O 1
ATOM 931 N N . GLN A 1 122 ? 6.270 -3.463 -55.153 1.00 25.34 122 GLN A N 1
ATOM 932 C CA . GLN A 1 122 ? 5.053 -4.030 -55.727 1.00 25.34 122 GLN A CA 1
ATOM 933 C C . GLN A 1 122 ? 3.831 -3.213 -55.285 1.00 25.34 122 GLN A C 1
ATOM 935 O O . GLN A 1 122 ? 3.169 -3.520 -54.303 1.00 25.34 122 GLN A O 1
ATOM 940 N N . GLY A 1 123 ? 3.515 -2.182 -56.075 1.00 26.89 123 GLY A N 1
ATOM 941 C CA . GLY A 1 123 ? 2.117 -1.867 -56.383 1.00 26.89 123 GLY A CA 1
ATOM 942 C C . GLY A 1 123 ? 1.276 -1.031 -55.408 1.00 26.89 123 GLY A C 1
ATOM 943 O O . GLY A 1 123 ? 0.133 -1.405 -55.174 1.00 26.89 123 GLY A O 1
ATOM 944 N N . SER A 1 124 ? 1.746 0.139 -54.962 1.00 23.34 124 SER A N 1
ATOM 945 C CA . SER A 1 124 ? 0.880 1.327 -54.756 1.00 23.34 124 SER A CA 1
ATOM 946 C C . SER A 1 124 ? 1.723 2.567 -54.452 1.00 23.34 124 SER A C 1
ATOM 948 O O . SER A 1 124 ? 2.582 2.505 -53.577 1.00 23.34 124 SER A O 1
ATOM 950 N N . ALA A 1 125 ? 1.485 3.692 -55.134 1.00 24.72 125 ALA A N 1
ATOM 951 C CA . ALA A 1 125 ? 2.234 4.929 -54.898 1.00 24.72 125 ALA A CA 1
ATOM 952 C C . ALA A 1 125 ? 1.342 6.176 -55.004 1.00 24.72 125 ALA A C 1
ATOM 954 O O . ALA A 1 125 ? 0.874 6.515 -56.090 1.00 24.72 125 ALA A O 1
ATOM 955 N N . GLN A 1 126 ? 1.173 6.875 -53.880 1.00 22.25 126 GLN A N 1
ATOM 956 C CA . GLN A 1 126 ? 0.882 8.309 -53.848 1.00 22.25 126 GLN A CA 1
ATOM 957 C C . GLN A 1 126 ? 2.207 9.085 -53.774 1.00 22.25 126 GLN A C 1
ATOM 959 O O . GLN A 1 126 ? 3.126 8.645 -53.087 1.00 22.25 126 GLN A O 1
ATOM 964 N N . GLY A 1 127 ? 2.264 10.256 -54.416 1.00 21.50 127 GLY A N 1
ATOM 965 C CA . GLY A 1 127 ? 3.290 11.278 -54.175 1.00 21.50 127 GLY A CA 1
ATOM 966 C C . GLY A 1 127 ? 4.450 11.328 -55.177 1.00 21.50 127 GLY A C 1
ATOM 967 O O . GLY A 1 127 ? 5.364 10.514 -55.120 1.00 21.50 127 GLY A O 1
ATOM 968 N N . ASP A 1 128 ? 4.440 12.374 -56.003 1.00 20.86 128 ASP A N 1
ATOM 969 C CA . ASP A 1 128 ? 5.631 13.071 -56.515 1.00 20.86 128 ASP A CA 1
ATOM 970 C C . ASP A 1 128 ? 5.551 14.512 -55.909 1.00 20.86 128 ASP A C 1
ATOM 972 O O . ASP A 1 128 ? 4.450 14.962 -55.585 1.00 20.86 128 ASP A O 1
ATOM 976 N N . ILE A 1 129 ? 6.622 15.261 -55.600 1.00 21.25 129 ILE A N 1
ATOM 977 C CA . ILE A 1 129 ? 7.362 16.153 -56.522 1.00 21.25 129 ILE A CA 1
ATOM 978 C C . ILE A 1 129 ? 8.604 16.769 -55.817 1.00 21.25 129 ILE A C 1
ATOM 980 O O . ILE A 1 129 ? 8.635 16.964 -54.603 1.00 21.25 129 ILE A O 1
ATOM 984 N N . LEU A 1 130 ? 9.608 17.113 -56.630 1.00 21.00 130 LEU A N 1
ATOM 985 C CA . LEU A 1 130 ? 10.884 17.796 -56.349 1.00 21.00 130 LEU A CA 1
ATOM 986 C C . LEU A 1 130 ? 10.756 19.338 -56.199 1.00 21.00 130 LEU A C 1
ATOM 988 O O . LEU A 1 130 ? 9.939 19.926 -56.894 1.00 21.00 130 LEU A O 1
ATOM 992 N N . ILE A 1 131 ? 11.639 20.006 -55.428 1.00 19.44 131 ILE A N 1
ATOM 993 C CA . ILE A 1 131 ? 12.339 21.274 -55.799 1.00 19.44 131 ILE A CA 1
ATOM 994 C C . ILE A 1 131 ? 13.420 21.636 -54.754 1.00 19.44 131 ILE A C 1
ATOM 996 O O . ILE A 1 131 ? 13.197 21.561 -53.550 1.00 19.44 131 ILE A O 1
ATOM 1000 N N . LEU A 1 132 ? 14.593 22.070 -55.231 1.00 21.05 132 LEU A N 1
ATOM 1001 C CA . LEU A 1 132 ? 15.699 22.628 -54.437 1.00 21.05 132 LEU A CA 1
ATOM 1002 C C . LEU A 1 132 ? 15.774 24.152 -54.611 1.00 21.05 132 LEU A C 1
ATOM 1004 O O . LEU A 1 132 ? 15.568 24.653 -55.717 1.00 21.05 132 LEU A O 1
ATOM 1008 N N . ARG A 1 133 ? 16.204 24.884 -53.573 1.00 19.98 133 ARG A N 1
ATOM 1009 C CA . ARG A 1 133 ? 16.776 26.230 -53.743 1.00 19.98 133 ARG A CA 1
ATOM 1010 C C . ARG A 1 133 ? 17.987 26.422 -52.831 1.00 19.98 133 ARG A C 1
ATOM 1012 O O . ARG A 1 133 ? 17.875 26.361 -51.613 1.00 19.98 133 ARG A O 1
ATOM 1019 N N . THR A 1 134 ? 19.147 26.625 -53.444 1.00 24.64 134 THR A N 1
ATOM 1020 C CA . THR A 1 134 ? 20.433 26.880 -52.786 1.00 24.64 134 THR A CA 1
ATOM 1021 C C . THR A 1 134 ? 20.606 28.356 -52.440 1.00 24.64 134 THR A C 1
ATOM 1023 O O . THR A 1 134 ? 20.133 29.232 -53.163 1.00 24.64 134 THR A O 1
ATOM 1026 N N . ALA A 1 135 ? 21.367 28.625 -51.379 1.00 21.38 135 ALA A N 1
ATOM 1027 C CA . ALA A 1 135 ? 21.969 29.925 -51.116 1.00 21.38 135 ALA A CA 1
ATOM 1028 C C . ALA A 1 135 ? 23.495 29.759 -51.070 1.00 21.38 135 ALA A C 1
ATOM 1030 O O . ALA A 1 135 ? 24.011 29.024 -50.232 1.00 21.38 135 ALA A O 1
ATOM 1031 N N . ILE A 1 136 ? 24.203 30.446 -51.966 1.00 25.33 136 ILE A N 1
ATOM 1032 C CA . ILE A 1 136 ? 25.630 30.754 -51.832 1.00 25.33 136 ILE A CA 1
ATOM 1033 C C . ILE A 1 136 ? 25.761 32.229 -52.192 1.00 25.33 136 ILE A C 1
ATOM 1035 O O . ILE A 1 136 ? 25.368 32.632 -53.284 1.00 25.33 136 ILE A O 1
ATOM 1039 N N . GLY A 1 137 ? 26.288 33.026 -51.267 1.00 23.09 137 GLY A N 1
ATOM 1040 C CA . GLY A 1 137 ? 26.749 34.376 -51.559 1.00 23.09 137 GLY A CA 1
ATOM 1041 C C . GLY A 1 137 ? 28.265 34.368 -51.693 1.00 23.09 137 GLY A C 1
ATOM 1042 O O . GLY A 1 137 ? 28.943 33.959 -50.758 1.00 23.09 137 GLY A O 1
ATOM 1043 N N . LEU A 1 138 ? 28.773 34.831 -52.834 1.00 22.48 138 LEU A N 1
ATOM 1044 C CA . LEU A 1 138 ? 30.099 35.430 -53.004 1.00 22.48 138 LEU A CA 1
ATOM 1045 C C . LEU A 1 138 ? 30.050 36.289 -54.279 1.00 22.48 138 LEU A C 1
ATOM 1047 O O . LEU A 1 138 ? 29.511 35.858 -55.296 1.00 22.48 138 LEU A O 1
ATOM 1051 N N . ASN A 1 139 ? 30.552 37.522 -54.197 1.00 27.05 139 ASN A N 1
ATOM 1052 C CA . ASN A 1 139 ? 30.453 38.521 -55.265 1.00 27.05 139 ASN A CA 1
ATOM 1053 C C . ASN A 1 139 ? 31.522 38.334 -56.350 1.00 27.05 139 ASN A C 1
ATOM 1055 O O . ASN A 1 139 ? 32.685 38.116 -56.021 1.00 27.05 139 ASN A O 1
ATOM 1059 N N . ALA A 1 140 ? 31.149 38.606 -57.603 1.00 23.33 140 ALA A N 1
ATOM 1060 C CA . ALA A 1 140 ? 31.932 39.429 -58.531 1.00 23.33 140 ALA A CA 1
ATOM 1061 C C . ALA A 1 140 ? 31.025 39.919 -59.678 1.00 23.33 140 ALA A C 1
ATOM 1063 O O . ALA A 1 140 ? 30.290 39.133 -60.273 1.00 23.33 140 ALA A O 1
ATOM 1064 N N . GLU A 1 141 ? 31.058 41.217 -59.977 1.00 25.53 141 GLU A N 1
ATOM 1065 C CA . GLU A 1 141 ? 30.357 41.818 -61.119 1.00 25.53 141 GLU A CA 1
ATOM 1066 C C . GLU A 1 141 ? 31.123 41.573 -62.429 1.00 25.53 141 GLU A C 1
ATOM 1068 O O . GLU A 1 141 ? 32.351 41.602 -62.411 1.00 25.53 141 GLU A O 1
ATOM 1073 N N . ALA A 1 142 ? 30.420 41.447 -63.568 1.00 22.48 142 ALA A N 1
ATOM 1074 C CA . ALA A 1 142 ? 30.728 42.202 -64.798 1.00 22.48 142 ALA A CA 1
ATOM 1075 C C . ALA A 1 142 ? 29.793 41.879 -65.987 1.00 22.48 142 ALA A C 1
ATOM 1077 O O . ALA A 1 142 ? 29.367 40.746 -66.179 1.00 22.48 142 ALA A O 1
ATOM 1078 N N . ALA A 1 143 ? 29.642 42.897 -66.846 1.00 22.56 143 ALA A N 1
ATOM 1079 C CA . ALA A 1 143 ? 29.197 42.876 -68.248 1.00 22.56 143 ALA A CA 1
ATOM 1080 C C . ALA A 1 143 ? 27.690 42.708 -68.564 1.00 22.56 143 ALA A C 1
ATOM 1082 O O . ALA A 1 143 ? 27.002 41.796 -68.117 1.00 22.56 143 ALA A O 1
ATOM 1083 N N . ARG A 1 144 ? 27.204 43.644 -69.393 1.00 23.52 144 ARG A N 1
ATOM 1084 C CA . ARG A 1 144 ? 25.819 43.826 -69.860 1.00 23.52 144 ARG A CA 1
ATOM 1085 C C . ARG A 1 144 ? 25.662 43.383 -71.324 1.00 23.52 144 ARG A C 1
ATOM 1087 O O . ARG A 1 144 ? 26.660 43.281 -72.023 1.00 23.52 144 ARG A O 1
ATOM 1094 N N . ASP A 1 145 ? 24.402 43.244 -71.745 1.00 24.77 145 ASP A N 1
ATOM 1095 C CA . ASP A 1 145 ? 23.837 43.460 -73.094 1.00 24.77 145 ASP A CA 1
ATOM 1096 C C . ASP A 1 145 ? 24.561 42.921 -74.348 1.00 24.77 145 ASP A C 1
ATOM 1098 O O . ASP A 1 145 ? 25.667 43.339 -74.669 1.00 24.77 145 ASP A O 1
ATOM 1102 N N . ILE A 1 146 ? 23.832 42.163 -75.188 1.00 22.44 146 ILE A N 1
ATOM 1103 C CA . ILE A 1 146 ? 23.585 42.522 -76.605 1.00 22.44 146 ILE A CA 1
ATOM 1104 C C . ILE A 1 146 ? 22.463 41.660 -77.242 1.00 22.44 146 ILE A C 1
ATOM 1106 O O . ILE A 1 146 ? 22.474 40.435 -77.202 1.00 22.44 146 ILE A O 1
ATOM 1110 N N . LYS A 1 147 ? 21.511 42.402 -77.820 1.00 22.72 147 LYS A N 1
ATOM 1111 C CA . LYS A 1 147 ? 20.426 42.166 -78.803 1.00 22.72 147 LYS A CA 1
ATOM 1112 C C . LYS A 1 147 ? 20.219 40.804 -79.501 1.00 22.72 147 LYS A C 1
ATOM 1114 O O . LYS A 1 147 ? 21.146 40.113 -79.907 1.00 22.72 147 LYS A O 1
ATOM 1119 N N . GLU A 1 148 ? 18.940 40.564 -79.817 1.00 26.36 148 GLU A N 1
ATOM 1120 C CA . GLU A 1 148 ? 18.453 39.628 -80.845 1.00 26.36 148 GLU A CA 1
ATOM 1121 C C . GLU A 1 148 ? 19.100 39.836 -82.228 1.00 26.36 148 GLU A C 1
ATOM 1123 O O . GLU A 1 148 ? 19.276 40.972 -82.670 1.00 26.36 148 GLU A O 1
ATOM 1128 N N . VAL A 1 149 ? 19.286 38.739 -82.978 1.00 22.84 149 VAL A N 1
ATOM 1129 C CA . VAL A 1 149 ? 19.325 38.739 -84.453 1.00 22.84 149 VAL A CA 1
ATOM 1130 C C . VAL A 1 149 ? 18.611 37.488 -84.989 1.00 22.84 149 VAL A C 1
ATOM 1132 O O . VAL A 1 149 ? 18.914 36.367 -84.583 1.00 22.84 149 VAL A O 1
ATOM 1135 N N . ARG A 1 150 ? 17.687 37.677 -85.942 1.00 27.27 150 ARG A N 1
ATOM 1136 C CA . ARG A 1 150 ? 16.971 36.625 -86.691 1.00 27.27 150 ARG A CA 1
ATOM 1137 C C . ARG A 1 150 ? 17.132 36.865 -88.207 1.00 27.27 150 ARG A C 1
ATOM 1139 O O . ARG A 1 150 ? 16.340 37.605 -88.773 1.00 27.27 150 ARG A O 1
ATOM 1146 N N . ILE A 1 151 ? 18.134 36.243 -88.844 1.00 24.34 151 ILE A N 1
ATOM 1147 C CA . ILE A 1 151 ? 18.299 35.992 -90.305 1.00 24.34 151 ILE A CA 1
ATOM 1148 C C . ILE A 1 151 ? 19.240 34.762 -90.428 1.00 24.34 151 ILE A C 1
ATOM 1150 O O . ILE A 1 151 ? 20.126 34.622 -89.589 1.00 24.34 151 ILE A O 1
ATOM 1154 N N . GLY A 1 152 ? 19.147 33.829 -91.384 1.00 25.45 152 GLY A N 1
ATOM 1155 C CA . GLY A 1 152 ? 18.130 33.582 -92.419 1.00 25.45 152 GLY A CA 1
ATOM 1156 C C . GLY A 1 152 ? 18.735 32.891 -93.661 1.00 25.45 152 GLY A C 1
ATOM 1157 O O . GLY A 1 152 ? 19.777 33.320 -94.137 1.00 25.45 152 GLY A O 1
ATOM 1158 N N . GLU A 1 153 ? 18.063 31.846 -94.165 1.00 25.11 153 GLU A N 1
ATOM 1159 C CA . GLU A 1 153 ? 18.361 31.089 -95.407 1.00 25.11 153 GLU A CA 1
ATOM 1160 C C . GLU A 1 153 ? 19.764 30.430 -95.565 1.00 25.11 153 GLU A C 1
ATOM 1162 O O . GLU A 1 153 ? 20.643 30.529 -94.712 1.00 25.11 153 GLU A O 1
ATOM 1167 N N . GLY A 1 154 ? 19.910 29.580 -96.596 1.00 26.78 154 GLY A N 1
ATOM 1168 C CA . GLY A 1 154 ? 21.077 28.701 -96.826 1.00 26.78 154 GLY A CA 1
ATOM 1169 C C . GLY A 1 154 ? 22.290 29.396 -97.480 1.00 26.78 154 GLY A C 1
ATOM 1170 O O . GLY A 1 154 ? 22.241 30.573 -97.794 1.00 26.78 154 GLY A O 1
ATOM 1171 N N . ARG A 1 155 ? 23.408 28.716 -97.778 1.00 28.31 155 ARG A N 1
ATOM 1172 C CA . ARG A 1 155 ? 23.606 27.267 -97.980 1.00 28.31 155 ARG A CA 1
ATOM 1173 C C . ARG A 1 155 ? 25.049 26.837 -97.626 1.00 28.31 155 ARG A C 1
ATOM 1175 O O . ARG A 1 155 ? 25.980 27.629 -97.612 1.00 28.31 155 ARG A O 1
ATOM 1182 N N . ILE A 1 156 ? 25.188 25.545 -97.337 1.00 31.78 156 ILE A N 1
ATOM 1183 C CA . ILE A 1 156 ? 26.381 24.779 -96.921 1.00 31.78 156 ILE A CA 1
ATOM 1184 C C . ILE A 1 156 ? 27.679 25.131 -97.688 1.00 31.78 156 ILE A C 1
ATOM 1186 O O . ILE A 1 156 ? 27.674 25.119 -98.913 1.00 31.78 156 ILE A O 1
ATOM 1190 N N . GLY A 1 157 ? 28.805 25.300 -96.968 1.00 32.16 157 GLY A N 1
ATOM 1191 C CA . GLY A 1 157 ? 30.142 25.469 -97.579 1.00 32.16 157 GLY A CA 1
ATOM 1192 C C . GLY A 1 157 ? 31.371 25.033 -96.752 1.00 32.16 157 GLY A C 1
ATOM 1193 O O . GLY A 1 157 ? 32.376 24.652 -97.336 1.00 32.16 157 GLY A O 1
ATOM 1194 N N . THR A 1 158 ? 31.323 25.028 -95.410 1.00 29.94 158 THR A N 1
ATOM 1195 C CA . THR A 1 158 ? 32.496 24.677 -94.555 1.00 29.94 158 THR A CA 1
ATOM 1196 C C . THR A 1 158 ? 32.174 23.797 -93.333 1.00 29.94 158 THR A C 1
ATOM 1198 O O . THR A 1 158 ? 33.049 23.475 -92.529 1.00 29.94 158 THR A O 1
ATOM 1201 N N . ALA A 1 159 ? 30.920 23.358 -93.177 1.00 32.91 159 ALA A N 1
ATOM 1202 C CA . ALA A 1 159 ? 30.455 22.664 -91.969 1.00 32.91 159 ALA A CA 1
ATOM 1203 C C . ALA A 1 159 ? 30.887 21.185 -91.854 1.00 32.91 159 ALA A C 1
ATOM 1205 O O . ALA A 1 159 ? 30.818 20.623 -90.761 1.00 32.91 159 ALA A O 1
ATOM 1206 N N . ALA A 1 160 ? 31.314 20.544 -92.949 1.00 29.44 160 ALA A N 1
ATOM 1207 C CA . ALA A 1 160 ? 31.634 19.113 -92.964 1.00 29.44 160 ALA A CA 1
ATOM 1208 C C . ALA A 1 160 ? 32.901 18.778 -92.154 1.00 29.44 160 ALA A C 1
ATOM 1210 O O . ALA A 1 160 ? 32.837 17.920 -91.275 1.00 29.44 160 ALA A O 1
ATOM 1211 N N . LEU A 1 161 ? 34.012 19.502 -92.362 1.00 32.31 161 LEU A N 1
ATOM 1212 C CA . LEU A 1 161 ? 35.234 19.292 -91.570 1.00 32.31 161 LEU A CA 1
ATOM 1213 C C . LEU A 1 161 ? 35.025 19.650 -90.092 1.00 32.31 161 LEU A C 1
ATOM 1215 O O . LEU A 1 161 ? 35.339 18.843 -89.220 1.00 32.31 161 LEU A O 1
ATOM 1219 N N . LYS A 1 162 ? 34.414 20.810 -89.795 1.00 31.69 162 LYS A N 1
ATOM 1220 C CA . LYS A 1 162 ? 34.144 21.219 -88.403 1.00 31.69 162 LYS A CA 1
ATOM 1221 C C . LYS A 1 162 ? 33.266 20.221 -87.642 1.00 31.69 162 LYS A C 1
ATOM 1223 O O . LYS A 1 162 ? 33.405 20.123 -86.428 1.00 31.69 162 LYS A O 1
ATOM 1228 N N . ARG A 1 163 ? 32.380 19.472 -88.313 1.00 32.72 163 ARG A N 1
ATOM 1229 C CA . ARG A 1 163 ? 31.521 18.473 -87.654 1.00 32.72 163 ARG A CA 1
ATOM 1230 C C . ARG A 1 163 ? 32.274 17.244 -87.156 1.00 32.72 163 ARG A C 1
ATOM 1232 O O . ARG A 1 163 ? 31.898 16.750 -86.102 1.00 32.72 163 ARG A O 1
ATOM 1239 N N . ILE A 1 164 ? 33.308 16.768 -87.849 1.00 39.66 164 ILE A N 1
ATOM 1240 C CA . ILE A 1 164 ? 34.053 15.574 -87.409 1.00 39.66 164 ILE A CA 1
ATOM 1241 C C . ILE A 1 164 ? 34.889 15.916 -86.169 1.00 39.66 164 ILE A C 1
ATOM 1243 O O . ILE A 1 164 ? 34.751 15.258 -85.138 1.00 39.66 164 ILE A O 1
ATOM 1247 N N . THR A 1 165 ? 35.645 17.017 -86.216 1.00 37.19 165 THR A N 1
ATOM 1248 C CA . THR A 1 165 ? 36.457 17.483 -85.080 1.00 37.19 165 THR A CA 1
ATOM 1249 C C . THR A 1 165 ? 35.589 17.897 -83.888 1.00 37.19 165 THR A C 1
ATOM 1251 O O . THR A 1 165 ? 35.874 17.498 -82.762 1.00 37.19 165 THR A O 1
ATOM 1254 N N . ASN A 1 166 ? 34.474 18.611 -84.112 1.00 47.81 166 ASN A N 1
ATOM 1255 C CA . ASN A 1 166 ? 33.544 18.919 -83.022 1.00 47.81 166 ASN A CA 1
ATOM 1256 C C . ASN A 1 166 ? 32.839 17.672 -82.484 1.00 47.81 166 ASN A C 1
ATOM 1258 O O . ASN A 1 166 ? 32.518 17.667 -81.307 1.00 47.81 166 ASN A O 1
ATOM 1262 N N . HIS A 1 167 ? 32.570 16.625 -83.272 1.00 42.72 167 HIS A N 1
ATOM 1263 C CA . HIS A 1 167 ? 31.941 15.418 -82.724 1.00 42.72 167 HIS A CA 1
ATOM 1264 C C . HIS A 1 167 ? 32.890 14.674 -81.778 1.00 42.72 167 HIS A C 1
ATOM 1266 O O . HIS A 1 167 ? 32.449 14.228 -80.722 1.00 42.72 167 HIS A O 1
ATOM 1272 N N . GLN A 1 168 ? 34.185 14.611 -82.106 1.00 39.97 168 GLN A N 1
ATOM 1273 C CA . GLN A 1 168 ? 35.207 14.055 -81.214 1.00 39.97 168 GLN A CA 1
ATOM 1274 C C . GLN A 1 168 ? 35.364 14.907 -79.944 1.00 39.97 168 GLN A C 1
ATOM 1276 O O . GLN A 1 168 ? 35.155 14.377 -78.853 1.00 39.97 168 GLN A O 1
ATOM 1281 N N . LEU A 1 169 ? 35.559 16.230 -80.062 1.00 41.50 169 LEU A N 1
ATOM 1282 C CA . LEU A 1 169 ? 35.609 17.114 -78.884 1.00 41.50 169 LEU A CA 1
ATOM 1283 C C . LEU A 1 169 ? 34.321 17.058 -78.045 1.00 41.50 169 LEU A C 1
ATOM 1285 O O . LEU A 1 169 ? 34.386 17.100 -76.824 1.00 41.50 169 LEU A O 1
ATOM 1289 N N . PHE A 1 170 ? 33.138 16.961 -78.656 1.00 48.06 170 PHE A N 1
ATOM 1290 C CA . PHE A 1 170 ? 31.869 16.930 -77.918 1.00 48.06 170 PHE A CA 1
ATOM 1291 C C . PHE A 1 170 ? 31.619 15.577 -77.236 1.00 48.06 170 PHE A C 1
ATOM 1293 O O . PHE A 1 170 ? 30.916 15.535 -76.225 1.00 48.06 170 PHE A O 1
ATOM 1300 N N . GLN A 1 171 ? 32.197 14.479 -77.741 1.00 42.06 171 GLN A N 1
ATOM 1301 C CA . GLN A 1 171 ? 32.231 13.206 -77.017 1.00 42.06 171 GLN A CA 1
ATOM 1302 C C . GLN A 1 171 ? 33.228 13.250 -75.851 1.00 42.06 171 GLN A C 1
ATOM 1304 O O . GLN A 1 171 ? 32.853 12.849 -74.752 1.00 42.06 171 GLN A O 1
ATOM 1309 N N . GLU A 1 172 ? 34.431 13.803 -76.034 1.00 46.44 172 GLU A N 1
ATOM 1310 C CA . GLU A 1 172 ? 35.406 13.979 -74.943 1.00 46.44 172 GLU A CA 1
ATOM 1311 C C . GLU A 1 172 ? 34.870 14.908 -73.843 1.00 46.44 172 GLU A C 1
ATOM 1313 O O . GLU A 1 172 ? 34.865 14.534 -72.671 1.00 46.44 172 GLU A O 1
ATOM 1318 N N . VAL A 1 173 ? 34.319 16.072 -74.202 1.00 50.22 173 VAL A N 1
ATOM 1319 C CA . VAL A 1 173 ? 33.703 17.022 -73.257 1.00 50.22 173 VAL A CA 1
ATOM 1320 C C . VAL A 1 173 ? 32.520 16.393 -72.510 1.00 50.22 173 VAL A C 1
ATOM 1322 O O . VAL A 1 173 ? 32.366 16.635 -71.314 1.00 50.22 173 VAL A O 1
ATOM 1325 N N . LYS A 1 174 ? 31.714 15.536 -73.157 1.00 48.91 174 LYS A N 1
ATOM 1326 C CA . LYS A 1 174 ? 30.683 14.751 -72.452 1.00 48.91 174 LYS A CA 1
ATOM 1327 C C . LYS A 1 174 ? 31.282 13.730 -71.491 1.00 48.91 174 LYS A C 1
ATOM 1329 O O . LYS A 1 174 ? 30.804 13.621 -70.366 1.00 48.91 174 LYS A O 1
ATOM 1334 N N . LEU A 1 175 ? 32.313 12.997 -71.915 1.00 49.38 175 LEU A N 1
ATOM 1335 C CA . LEU A 1 175 ? 32.970 12.002 -71.070 1.00 49.38 175 LEU A CA 1
ATOM 1336 C C . LEU A 1 175 ? 33.548 12.667 -69.811 1.00 49.38 175 LEU A C 1
ATOM 1338 O O . LEU A 1 175 ? 33.339 12.172 -68.709 1.00 49.38 175 LEU A O 1
ATOM 1342 N N . HIS A 1 176 ? 34.187 13.829 -69.967 1.00 54.03 176 HIS A N 1
ATOM 1343 C CA . HIS A 1 176 ? 34.733 14.636 -68.874 1.00 54.03 176 HIS A CA 1
ATOM 1344 C C . HIS A 1 176 ? 33.673 15.273 -67.958 1.00 54.03 176 HIS A C 1
ATOM 1346 O O . HIS A 1 176 ? 33.976 15.547 -66.800 1.00 54.03 176 HIS A O 1
ATOM 1352 N N . ALA A 1 177 ? 32.442 15.492 -68.431 1.00 62.34 177 ALA A N 1
ATOM 1353 C CA . ALA A 1 177 ? 31.360 16.058 -67.618 1.00 62.34 177 ALA A CA 1
ATOM 1354 C C . ALA A 1 177 ? 30.691 15.034 -66.678 1.00 62.34 177 ALA A C 1
ATOM 1356 O O . ALA A 1 177 ? 30.194 15.409 -65.615 1.00 62.34 177 ALA A O 1
ATOM 1357 N N . ASP A 1 178 ? 30.680 13.751 -67.056 1.00 75.38 178 ASP A N 1
ATOM 1358 C CA . ASP A 1 178 ? 29.914 12.695 -66.374 1.00 75.38 178 ASP A CA 1
ATOM 1359 C C . ASP A 1 178 ? 30.778 11.752 -65.498 1.00 75.38 178 ASP A C 1
ATOM 1361 O O . ASP A 1 178 ? 30.238 11.037 -64.646 1.00 75.38 178 ASP A O 1
ATOM 1365 N N . VAL A 1 179 ? 32.113 11.766 -65.639 1.00 82.81 179 VAL A N 1
ATOM 1366 C CA . VAL A 1 179 ? 33.043 10.942 -64.833 1.00 82.81 179 VAL A CA 1
ATOM 1367 C C . VAL A 1 179 ? 33.831 11.753 -63.801 1.00 82.81 179 VAL A C 1
ATOM 1369 O O . VAL A 1 179 ? 34.031 12.957 -63.932 1.00 82.81 179 VAL A O 1
ATOM 1372 N N . ASP A 1 180 ? 34.283 11.080 -62.747 1.00 86.88 180 ASP A N 1
ATOM 1373 C CA . ASP A 1 180 ? 35.251 11.585 -61.780 1.00 86.88 180 ASP A CA 1
ATOM 1374 C C . ASP A 1 180 ? 36.668 11.446 -62.358 1.00 86.88 180 ASP A C 1
ATOM 1376 O O . ASP A 1 180 ? 37.110 10.350 -62.709 1.00 86.88 180 ASP A O 1
ATOM 1380 N N . MET A 1 181 ? 37.394 12.561 -62.464 1.00 80.44 181 MET A N 1
ATOM 1381 C CA . MET A 1 181 ? 38.706 12.611 -63.130 1.00 80.44 181 MET A CA 1
ATOM 1382 C C . MET A 1 181 ? 39.766 11.740 -62.449 1.00 80.44 181 MET A C 1
ATOM 1384 O O . MET A 1 181 ? 40.675 11.238 -63.111 1.00 80.44 181 MET A O 1
ATOM 1388 N N . GLN A 1 182 ? 39.629 11.548 -61.139 1.00 82.31 182 GLN A N 1
ATOM 1389 C CA . GLN A 1 182 ? 40.571 10.814 -60.311 1.00 82.31 182 GLN A CA 1
ATOM 1390 C C . GLN A 1 182 ? 40.349 9.300 -60.399 1.00 82.31 182 GLN A C 1
ATOM 1392 O O . GLN A 1 182 ? 41.283 8.569 -60.700 1.00 82.31 182 GLN A O 1
ATOM 1397 N N . THR A 1 183 ? 39.122 8.824 -60.185 1.00 85.69 183 THR A N 1
ATOM 1398 C CA . THR A 1 183 ? 38.797 7.386 -60.101 1.00 85.69 183 THR A CA 1
ATOM 1399 C C . THR A 1 183 ? 38.273 6.782 -61.405 1.00 85.69 183 THR A C 1
ATOM 1401 O O . THR A 1 183 ? 38.174 5.561 -61.515 1.00 85.69 183 THR A O 1
ATOM 1404 N N . ARG A 1 184 ? 37.937 7.614 -62.403 1.00 86.25 184 ARG A N 1
ATOM 1405 C CA . ARG A 1 184 ? 37.317 7.226 -63.689 1.00 86.25 184 ARG A CA 1
ATOM 1406 C C . ARG A 1 184 ? 35.986 6.463 -63.552 1.00 86.25 184 ARG A C 1
ATOM 1408 O O . ARG A 1 184 ? 35.542 5.816 -64.504 1.00 86.25 184 ARG A O 1
ATOM 1415 N N . LEU A 1 185 ? 35.351 6.556 -62.383 1.00 88.88 185 LEU A N 1
ATOM 1416 C CA . LEU A 1 185 ? 33.959 6.176 -62.143 1.00 88.88 185 LEU A CA 1
ATOM 1417 C C . LEU A 1 185 ? 33.014 7.317 -62.524 1.00 88.88 185 LEU A C 1
ATOM 1419 O O . LEU A 1 185 ? 33.458 8.435 -62.766 1.00 88.88 185 LEU A O 1
ATOM 1423 N N . TYR A 1 186 ? 31.707 7.068 -62.540 1.00 88.38 186 TYR A N 1
ATOM 1424 C CA . TYR A 1 186 ? 30.731 8.144 -62.709 1.00 88.38 186 TYR A CA 1
ATOM 1425 C C . TYR A 1 186 ? 30.749 9.111 -61.516 1.00 88.38 186 TYR A C 1
ATOM 1427 O O . TYR A 1 186 ? 30.921 8.697 -60.367 1.00 88.38 186 TYR A O 1
ATOM 1435 N N . ASN A 1 187 ? 30.582 10.408 -61.770 1.00 84.12 187 ASN A N 1
ATOM 1436 C CA . ASN A 1 187 ? 30.609 11.417 -60.711 1.00 84.12 187 ASN A CA 1
ATOM 1437 C C . ASN A 1 187 ? 29.244 11.589 -60.013 1.00 84.12 187 ASN A C 1
ATOM 1439 O O . ASN A 1 187 ? 28.210 11.075 -60.449 1.00 84.12 187 ASN A O 1
ATOM 1443 N N . ALA A 1 188 ? 29.225 12.369 -58.930 1.00 72.62 188 ALA A N 1
ATOM 1444 C CA . ALA A 1 188 ? 28.033 12.649 -58.127 1.00 72.62 188 ALA A CA 1
ATOM 1445 C C . ALA A 1 188 ? 26.868 13.306 -58.900 1.00 72.62 188 ALA A C 1
ATOM 1447 O O . ALA A 1 188 ? 25.715 13.240 -58.466 1.00 72.62 188 ALA A O 1
ATOM 1448 N N . THR A 1 189 ? 27.134 13.970 -60.028 1.00 72.88 189 THR A N 1
ATOM 1449 C CA . THR A 1 189 ? 26.099 14.571 -60.886 1.00 72.88 189 THR A CA 1
ATOM 1450 C C . THR A 1 189 ? 25.457 13.518 -61.780 1.00 72.88 189 THR A C 1
ATOM 1452 O O . THR A 1 189 ? 24.227 13.437 -61.825 1.00 72.88 189 THR A O 1
ATOM 1455 N N . TYR A 1 190 ? 26.263 12.653 -62.400 1.00 78.12 190 TYR A N 1
ATOM 1456 C CA . TYR A 1 190 ? 25.756 11.512 -63.158 1.00 78.12 190 TYR A CA 1
ATOM 1457 C C . TYR A 1 190 ? 24.985 10.533 -62.266 1.00 78.12 190 TYR A C 1
ATOM 1459 O O . TYR A 1 190 ? 23.869 10.145 -62.608 1.00 78.12 190 TYR A O 1
ATOM 1467 N N . PHE A 1 191 ? 25.526 10.213 -61.083 1.00 79.44 191 PHE A N 1
ATOM 1468 C CA . PHE A 1 191 ? 24.887 9.358 -60.080 1.00 79.44 191 PHE A CA 1
ATOM 1469 C C . PHE A 1 191 ? 23.440 9.774 -59.789 1.00 79.44 191 PHE A C 1
ATOM 1471 O O . PHE A 1 191 ? 22.532 8.960 -59.926 1.00 79.44 191 PHE A O 1
ATOM 1478 N N . ARG A 1 192 ? 23.211 11.050 -59.442 1.00 68.25 192 ARG A N 1
ATOM 1479 C CA . ARG A 1 192 ? 21.871 11.570 -59.115 1.00 68.25 192 ARG A CA 1
ATOM 1480 C C . ARG A 1 192 ? 20.902 11.431 -60.291 1.00 68.25 192 ARG A C 1
ATOM 1482 O O . ARG A 1 192 ? 19.822 10.869 -60.133 1.00 68.25 192 ARG A O 1
ATOM 1489 N N . LYS A 1 193 ? 21.324 11.888 -61.473 1.00 71.25 193 LYS A N 1
ATOM 1490 C CA . LYS A 1 193 ? 20.536 11.860 -62.715 1.00 71.25 193 LYS A CA 1
ATOM 1491 C C . LYS A 1 193 ? 20.163 10.435 -63.142 1.00 71.25 193 LYS A C 1
ATOM 1493 O O . LYS A 1 193 ? 19.052 10.185 -63.613 1.00 71.25 193 LYS A O 1
ATOM 1498 N N . TYR A 1 194 ? 21.096 9.496 -63.002 1.00 74.50 194 TYR A N 1
ATOM 1499 C CA . TYR A 1 194 ? 20.878 8.118 -63.423 1.00 74.50 194 TYR A CA 1
ATOM 1500 C C . TYR A 1 194 ? 20.094 7.311 -62.377 1.00 74.50 194 TYR A C 1
ATOM 1502 O O . TYR A 1 194 ? 19.217 6.538 -62.751 1.00 74.50 194 TYR A O 1
ATOM 1510 N N . LEU A 1 195 ? 20.311 7.541 -61.077 1.00 67.81 195 LEU A N 1
ATOM 1511 C CA . LEU A 1 195 ? 19.518 6.915 -60.013 1.00 67.81 195 LEU A CA 1
ATOM 1512 C C . LEU A 1 195 ? 18.028 7.264 -60.138 1.00 67.81 195 LEU A C 1
ATOM 1514 O O . LEU A 1 195 ? 17.187 6.372 -60.077 1.00 67.81 195 LEU A O 1
ATOM 1518 N N . GLU A 1 196 ? 17.699 8.532 -60.392 1.00 67.25 196 GLU A N 1
ATOM 1519 C 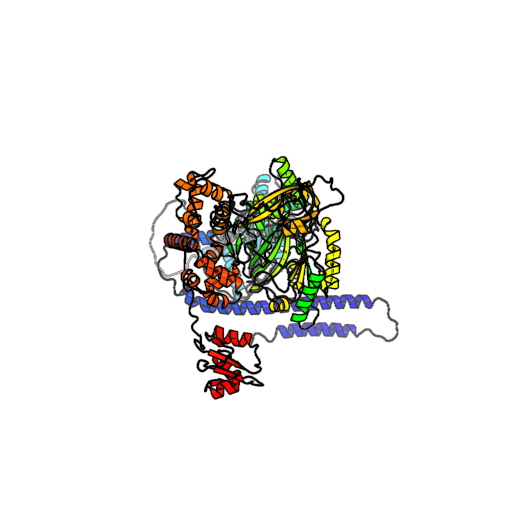CA . GLU A 1 196 ? 16.327 8.970 -60.680 1.00 67.25 196 GLU A CA 1
ATOM 1520 C C . GLU A 1 196 ? 15.738 8.250 -61.909 1.00 67.25 196 GLU A C 1
ATOM 1522 O O . GLU A 1 196 ? 14.585 7.812 -61.905 1.00 67.25 196 GLU A O 1
ATOM 1527 N N . THR A 1 197 ? 16.551 8.049 -62.950 1.00 71.12 197 THR A N 1
ATOM 1528 C CA . THR A 1 197 ? 16.155 7.310 -64.158 1.00 71.12 197 THR A CA 1
ATOM 1529 C C . THR A 1 197 ? 15.869 5.830 -63.859 1.00 71.12 197 THR A C 1
ATOM 1531 O O . THR A 1 197 ? 14.856 5.299 -64.320 1.00 71.12 197 THR A O 1
ATOM 1534 N N . GLU A 1 198 ? 16.708 5.159 -63.064 1.00 70.75 198 GLU A N 1
ATOM 1535 C CA . GLU A 1 198 ? 16.517 3.748 -62.699 1.00 70.75 198 GLU A CA 1
ATOM 1536 C C . GLU A 1 198 ? 15.378 3.530 -61.708 1.00 70.75 198 GLU A C 1
ATOM 1538 O O . GLU A 1 198 ? 14.631 2.569 -61.866 1.00 70.75 198 GLU A O 1
ATOM 1543 N N . ILE A 1 199 ? 15.165 4.432 -60.745 1.00 60.19 199 ILE A N 1
ATOM 1544 C CA . ILE A 1 199 ? 13.993 4.383 -59.854 1.00 60.19 199 ILE A CA 1
ATOM 1545 C C . ILE A 1 199 ? 12.706 4.419 -60.688 1.00 60.19 199 ILE A C 1
ATOM 1547 O O . ILE A 1 199 ? 11.804 3.606 -60.476 1.00 60.19 199 ILE A O 1
ATOM 1551 N N . ASN A 1 200 ? 12.640 5.300 -61.689 1.00 62.19 200 ASN A N 1
ATOM 1552 C CA . ASN A 1 200 ? 11.490 5.401 -62.584 1.00 62.19 200 ASN A CA 1
ATOM 1553 C C . ASN A 1 200 ? 11.306 4.149 -63.465 1.00 62.19 200 ASN A C 1
ATOM 1555 O O . ASN A 1 200 ? 10.178 3.674 -63.625 1.00 62.19 200 ASN A O 1
ATOM 1559 N N . LYS A 1 201 ? 12.390 3.556 -63.990 1.00 65.88 201 LYS A N 1
ATOM 1560 C CA . LYS A 1 201 ? 12.327 2.273 -64.718 1.00 65.88 201 LYS A CA 1
ATOM 1561 C C . LYS A 1 201 ? 11.877 1.122 -63.815 1.00 65.88 201 LYS A C 1
ATOM 1563 O O . LYS A 1 201 ? 10.972 0.384 -64.195 1.00 65.88 201 LYS A O 1
ATOM 1568 N N . ALA A 1 202 ? 12.451 0.992 -62.621 1.00 63.38 202 ALA A N 1
ATOM 1569 C CA . ALA A 1 202 ? 12.117 -0.040 -61.642 1.00 63.38 202 ALA A CA 1
ATOM 1570 C C . ALA A 1 202 ? 10.645 0.047 -61.203 1.00 63.38 202 ALA A C 1
ATOM 1572 O O . ALA A 1 202 ? 9.933 -0.957 -61.243 1.00 63.38 202 ALA A O 1
ATOM 1573 N N . ARG A 1 203 ? 10.155 1.260 -60.893 1.00 58.56 203 ARG A N 1
ATOM 1574 C CA . ARG A 1 203 ? 8.746 1.549 -60.557 1.00 58.56 203 ARG A CA 1
ATOM 1575 C C . ARG A 1 203 ? 7.795 1.190 -61.706 1.00 58.56 203 ARG A C 1
ATOM 1577 O O . ARG A 1 203 ? 6.729 0.643 -61.444 1.00 58.56 203 ARG A O 1
ATOM 1584 N N . ARG A 1 204 ? 8.181 1.452 -62.964 1.00 60.47 204 ARG A N 1
ATOM 1585 C CA . ARG A 1 204 ? 7.378 1.146 -64.167 1.00 60.47 204 ARG A CA 1
ATOM 1586 C C . ARG A 1 204 ? 7.388 -0.335 -64.565 1.00 60.47 204 ARG A C 1
ATOM 1588 O O . ARG A 1 204 ? 6.397 -0.815 -65.103 1.00 60.47 204 ARG A O 1
ATOM 1595 N N . LEU A 1 205 ? 8.506 -1.033 -64.372 1.00 62.31 205 LEU A N 1
ATOM 1596 C CA . LEU A 1 205 ? 8.714 -2.413 -64.836 1.00 62.31 205 LEU A CA 1
ATOM 1597 C C . LEU A 1 205 ? 8.565 -3.463 -63.722 1.00 62.31 205 LEU A C 1
ATOM 1599 O O . LEU A 1 205 ? 8.720 -4.651 -63.995 1.00 62.31 205 LEU A O 1
ATOM 1603 N N . HIS A 1 206 ? 8.303 -3.037 -62.481 1.00 63.94 206 HIS A N 1
ATOM 1604 C CA . HIS A 1 206 ? 8.260 -3.875 -61.274 1.00 63.94 206 HIS A CA 1
ATOM 1605 C C . HIS A 1 206 ? 9.508 -4.756 -61.085 1.00 63.94 206 HIS A C 1
ATOM 1607 O O . HIS A 1 206 ? 9.428 -5.884 -60.595 1.00 63.94 206 HIS A O 1
ATOM 1613 N N . ARG A 1 207 ? 10.678 -4.234 -61.477 1.00 67.62 207 ARG A N 1
ATOM 1614 C CA . ARG A 1 207 ? 11.977 -4.902 -61.313 1.00 67.62 207 ARG A CA 1
ATOM 1615 C C . ARG A 1 207 ? 12.669 -4.410 -60.038 1.00 67.62 207 ARG A C 1
ATOM 1617 O O . ARG A 1 207 ? 12.542 -3.229 -59.714 1.00 67.62 207 ARG A O 1
ATOM 1624 N N . PRO A 1 208 ? 13.393 -5.276 -59.306 1.00 58.09 208 PRO A N 1
ATOM 1625 C CA . PRO A 1 208 ? 14.116 -4.856 -58.112 1.00 58.09 208 PRO A CA 1
ATOM 1626 C C . PRO A 1 208 ? 15.249 -3.892 -58.481 1.00 58.09 208 PRO A C 1
ATOM 1628 O O . PRO A 1 208 ? 15.889 -4.046 -59.517 1.00 58.09 208 PRO A O 1
ATOM 1631 N N . LEU A 1 209 ? 15.517 -2.918 -57.618 1.00 67.31 209 LEU A N 1
ATOM 1632 C CA . LEU A 1 209 ? 16.630 -1.981 -57.745 1.00 67.31 209 LEU A CA 1
ATOM 1633 C C . LEU A 1 209 ? 17.306 -1.887 -56.382 1.00 67.31 209 LEU A C 1
ATOM 1635 O O . LEU A 1 209 ? 16.638 -1.625 -55.381 1.00 67.31 209 LEU A O 1
ATOM 1639 N N . SER A 1 210 ? 18.618 -2.097 -56.341 1.00 65.75 210 SER A N 1
ATOM 1640 C CA . SER A 1 210 ? 19.402 -1.951 -55.115 1.00 65.75 210 SER A CA 1
ATOM 1641 C C . SER A 1 210 ? 20.446 -0.853 -55.260 1.00 65.75 210 SER A C 1
ATOM 1643 O O . SER A 1 210 ? 20.932 -0.572 -56.354 1.00 65.75 210 SER A O 1
ATOM 1645 N N . LEU A 1 211 ? 20.812 -0.258 -54.130 1.00 69.62 211 LEU A N 1
ATOM 1646 C CA . LEU A 1 211 ? 21.877 0.727 -54.024 1.00 69.62 211 LEU A CA 1
ATOM 1647 C C . LEU A 1 211 ? 22.889 0.237 -52.987 1.00 69.62 211 LEU A C 1
ATOM 1649 O O . LEU A 1 211 ? 22.511 -0.100 -51.866 1.00 69.62 211 LEU A O 1
ATOM 1653 N N . VAL A 1 212 ? 24.166 0.196 -53.355 1.00 64.12 212 VAL A N 1
ATOM 1654 C CA . VAL A 1 212 ? 25.274 -0.065 -52.426 1.00 64.12 212 VAL A CA 1
ATOM 1655 C C . VAL A 1 212 ? 25.991 1.250 -52.152 1.00 64.12 212 VAL A C 1
ATOM 1657 O O . VAL A 1 212 ? 26.230 2.023 -53.077 1.00 64.12 212 VAL A O 1
ATOM 1660 N N . TRP A 1 213 ? 26.341 1.508 -50.896 1.00 68.25 213 TRP A N 1
ATOM 1661 C CA . TRP A 1 213 ? 27.115 2.675 -50.474 1.00 68.25 213 TRP A CA 1
ATOM 1662 C C . TRP A 1 213 ? 28.349 2.201 -49.710 1.00 68.25 213 TRP A C 1
ATOM 1664 O O . TRP A 1 213 ? 28.256 1.273 -48.907 1.00 68.25 213 TRP A O 1
ATOM 1674 N N . LEU A 1 214 ? 29.497 2.806 -49.997 1.00 64.94 214 LEU A N 1
ATOM 1675 C CA . LEU A 1 214 ? 30.819 2.387 -49.541 1.00 64.94 214 LEU A CA 1
ATOM 1676 C C . LEU A 1 214 ? 31.611 3.629 -49.122 1.00 64.94 214 LEU A C 1
ATOM 1678 O O . LEU A 1 214 ? 31.526 4.667 -49.776 1.00 64.94 214 LEU A O 1
ATOM 1682 N N . ASP A 1 215 ? 32.401 3.524 -48.062 1.00 71.62 215 ASP A N 1
ATOM 1683 C CA . ASP A 1 215 ? 33.239 4.609 -47.546 1.00 71.62 215 ASP A CA 1
ATOM 1684 C C . ASP A 1 215 ? 34.570 4.014 -47.069 1.00 71.62 215 ASP A C 1
ATOM 1686 O O . ASP A 1 215 ? 34.572 2.914 -46.515 1.00 71.62 215 ASP A O 1
ATOM 1690 N N . ILE A 1 216 ? 35.692 4.684 -47.344 1.00 67.94 216 ILE A N 1
ATOM 1691 C CA . ILE A 1 216 ? 37.028 4.171 -47.011 1.00 67.94 216 ILE A CA 1
ATOM 1692 C C . ILE A 1 216 ? 37.361 4.476 -45.545 1.00 67.94 216 ILE A C 1
ATOM 1694 O O . ILE A 1 216 ? 37.542 5.638 -45.165 1.00 67.94 216 ILE A O 1
ATOM 1698 N N . ASP A 1 217 ? 37.512 3.429 -44.728 1.00 55.06 217 ASP A N 1
ATOM 1699 C CA . ASP A 1 217 ? 37.842 3.578 -43.310 1.00 55.06 217 ASP A CA 1
ATOM 1700 C C . ASP A 1 217 ? 39.182 4.305 -43.115 1.00 55.06 217 ASP A C 1
ATOM 1702 O O . ASP A 1 217 ? 40.167 4.053 -43.807 1.00 55.06 217 ASP A O 1
ATOM 1706 N N . HIS A 1 218 ? 39.222 5.212 -42.135 1.00 59.38 218 HIS A N 1
ATOM 1707 C CA . HIS A 1 218 ? 40.414 5.967 -41.727 1.00 59.38 218 HIS A CA 1
ATOM 1708 C C . HIS A 1 218 ? 41.138 6.758 -42.839 1.00 59.38 218 HIS A C 1
ATOM 1710 O O . HIS A 1 218 ? 42.236 7.253 -42.595 1.00 59.38 218 HIS A O 1
ATOM 1716 N N . PHE A 1 219 ? 40.525 6.979 -44.009 1.00 68.06 219 PHE A N 1
ATOM 1717 C CA . PHE A 1 219 ? 41.158 7.652 -45.155 1.00 68.06 219 PHE A CA 1
ATOM 1718 C C . PHE A 1 219 ? 41.769 9.028 -44.826 1.00 68.06 219 PHE A C 1
ATOM 1720 O O . PHE A 1 219 ? 42.844 9.368 -45.310 1.00 68.06 219 PHE A O 1
ATOM 1727 N N . ARG A 1 220 ? 41.146 9.801 -43.926 1.00 65.50 220 ARG A N 1
ATOM 1728 C CA . ARG A 1 220 ? 41.739 11.040 -43.398 1.00 65.50 220 ARG A CA 1
ATOM 1729 C C . ARG A 1 220 ? 43.077 10.794 -42.683 1.00 65.50 220 ARG A C 1
ATOM 1731 O O . ARG A 1 220 ? 44.057 11.451 -43.011 1.00 65.50 220 ARG A O 1
ATOM 1738 N N . SER A 1 221 ? 43.119 9.829 -41.764 1.00 62.06 221 SER A N 1
ATOM 1739 C CA . SER A 1 221 ? 44.337 9.439 -41.039 1.00 62.06 221 SER A CA 1
ATOM 1740 C C . SER A 1 221 ? 45.397 8.867 -41.985 1.00 62.06 221 SER A C 1
ATOM 1742 O O . SER A 1 221 ? 46.585 9.079 -41.764 1.00 62.06 221 SER A O 1
ATOM 1744 N N . TYR A 1 222 ? 44.976 8.172 -43.049 1.00 65.50 222 TYR A N 1
ATOM 1745 C CA . TYR A 1 222 ? 45.864 7.699 -44.111 1.00 65.50 222 TYR A CA 1
ATOM 1746 C C . TYR A 1 222 ? 46.519 8.871 -44.851 1.00 65.50 222 TYR A C 1
ATOM 1748 O O . TYR A 1 222 ? 47.737 8.908 -44.968 1.00 65.50 222 TYR A O 1
ATOM 1756 N N . ASN A 1 223 ? 45.745 9.880 -45.264 1.00 70.62 223 ASN A N 1
ATOM 1757 C CA . ASN A 1 223 ? 46.280 11.081 -45.918 1.00 70.62 223 ASN A CA 1
ATOM 1758 C C . ASN A 1 223 ? 47.206 11.887 -44.998 1.00 70.62 223 ASN A C 1
ATOM 1760 O O . ASN A 1 223 ? 48.229 12.392 -45.452 1.00 70.62 223 ASN A O 1
ATOM 1764 N N . GLU A 1 224 ? 46.864 11.986 -43.710 1.00 70.31 224 GLU A N 1
ATOM 1765 C CA . GLU A 1 224 ? 47.680 12.650 -42.685 1.00 70.31 224 GLU A CA 1
ATOM 1766 C C . GLU A 1 224 ? 49.006 11.902 -42.413 1.00 70.31 224 GLU A C 1
ATOM 1768 O O . GLU A 1 224 ? 49.983 12.536 -42.027 1.00 70.31 224 GLU A O 1
ATOM 1773 N N . THR A 1 225 ? 49.072 10.584 -42.661 1.00 65.88 225 THR A N 1
ATOM 1774 C CA . THR A 1 225 ? 50.270 9.746 -42.422 1.00 65.88 225 THR A CA 1
ATOM 1775 C C . THR A 1 225 ? 51.120 9.521 -43.679 1.00 65.88 225 THR A C 1
ATOM 1777 O O . THR A 1 225 ? 52.344 9.514 -43.608 1.00 65.88 225 THR A O 1
ATOM 1780 N N . SER A 1 226 ? 50.486 9.309 -44.835 1.00 64.19 226 SER A N 1
ATOM 1781 C CA . SER A 1 226 ? 51.128 8.878 -46.089 1.00 64.19 226 SER A CA 1
ATOM 1782 C C . SER A 1 226 ? 51.071 9.925 -47.208 1.00 64.19 226 SER A C 1
ATOM 1784 O O . SER A 1 226 ? 51.582 9.680 -48.299 1.00 64.19 226 SER A O 1
ATOM 1786 N N . GLY A 1 227 ? 50.479 11.093 -46.946 1.00 73.38 227 GLY A N 1
ATOM 1787 C CA . GLY A 1 227 ? 50.354 12.192 -47.900 1.00 73.38 227 GLY A CA 1
ATOM 1788 C C . GLY A 1 227 ? 49.151 12.066 -48.840 1.00 73.38 227 GLY A C 1
ATOM 1789 O O . GLY A 1 227 ? 48.636 10.980 -49.118 1.00 73.38 227 GLY A O 1
ATOM 1790 N N . HIS A 1 228 ? 48.706 13.210 -49.366 1.00 75.38 228 HIS A N 1
ATOM 1791 C CA . HIS A 1 228 ? 47.552 13.278 -50.267 1.00 75.38 228 HIS A CA 1
ATOM 1792 C C . HIS A 1 228 ? 47.754 12.502 -51.578 1.00 75.38 228 HIS A C 1
ATOM 1794 O O . HIS A 1 228 ? 46.795 11.930 -52.080 1.00 75.38 228 HIS A O 1
ATOM 1800 N N . GLU A 1 229 ? 48.980 12.407 -52.104 1.00 76.00 229 GLU A N 1
ATOM 1801 C CA . GLU A 1 229 ? 49.264 11.645 -53.332 1.00 76.00 229 GLU A CA 1
ATOM 1802 C C . GLU A 1 229 ? 49.045 10.131 -53.156 1.00 76.00 229 GLU A C 1
ATOM 1804 O O . GLU A 1 229 ? 48.492 9.478 -54.044 1.00 76.00 229 GLU A O 1
ATOM 1809 N N . ALA A 1 230 ? 49.404 9.577 -51.990 1.00 70.69 230 ALA A N 1
ATOM 1810 C CA . ALA A 1 230 ? 49.129 8.180 -51.650 1.00 70.69 230 ALA A CA 1
ATOM 1811 C C . ALA A 1 230 ? 47.625 7.948 -51.433 1.00 70.69 230 ALA A C 1
ATOM 1813 O O . ALA A 1 230 ? 47.072 6.956 -51.910 1.00 70.69 230 ALA A O 1
ATOM 1814 N N . GLY A 1 231 ? 46.943 8.891 -50.775 1.00 77.19 231 GLY A N 1
ATOM 1815 C CA . GLY A 1 231 ? 45.482 8.907 -50.681 1.00 77.19 231 GLY A CA 1
ATOM 1816 C C . GLY A 1 231 ? 44.798 8.911 -52.045 1.00 77.19 231 GLY A C 1
ATOM 1817 O O . GLY A 1 231 ? 43.832 8.181 -52.284 1.00 77.19 231 GLY A O 1
ATOM 1818 N N . ASP A 1 232 ? 45.334 9.692 -52.977 1.00 81.75 232 ASP A N 1
ATOM 1819 C CA . ASP A 1 232 ? 44.804 9.790 -54.323 1.00 81.75 232 ASP A CA 1
ATOM 1820 C C . ASP A 1 232 ? 44.947 8.485 -55.116 1.00 81.75 232 ASP A C 1
ATOM 1822 O O . ASP A 1 232 ? 44.057 8.157 -55.907 1.00 81.75 232 ASP A O 1
ATOM 1826 N N . GLU A 1 233 ? 46.020 7.726 -54.884 1.00 79.19 233 GLU A N 1
ATOM 1827 C CA . GLU A 1 233 ? 46.208 6.392 -55.460 1.00 79.19 233 GLU A CA 1
ATOM 1828 C C . GLU A 1 233 ? 45.305 5.342 -54.793 1.00 79.19 233 GLU A C 1
ATOM 1830 O O . GLU A 1 233 ? 44.695 4.539 -55.497 1.00 79.19 233 GLU A O 1
ATOM 1835 N N . VAL A 1 234 ? 45.096 5.398 -53.471 1.00 78.44 234 VAL A N 1
ATOM 1836 C CA . VAL A 1 234 ? 44.096 4.555 -52.781 1.00 78.44 234 VAL A CA 1
ATOM 1837 C C . VAL A 1 234 ? 42.699 4.760 -53.378 1.00 78.44 234 VAL A C 1
ATOM 1839 O O . VAL A 1 234 ? 41.990 3.788 -53.644 1.00 78.44 234 VAL A O 1
ATOM 1842 N N . LEU A 1 235 ? 42.310 6.002 -53.682 1.00 82.12 235 LEU A N 1
ATOM 1843 C CA . LEU A 1 235 ? 41.038 6.294 -54.350 1.00 82.12 235 LEU A CA 1
ATOM 1844 C C . LEU A 1 235 ? 40.971 5.707 -55.771 1.00 82.12 235 LEU A C 1
ATOM 1846 O O . LEU A 1 235 ? 39.929 5.168 -56.152 1.00 82.12 235 LEU A O 1
ATOM 1850 N N . ARG A 1 236 ? 42.062 5.764 -56.550 1.00 87.38 236 ARG A N 1
ATOM 1851 C CA . ARG A 1 236 ? 42.156 5.128 -57.883 1.00 87.38 236 ARG A CA 1
ATOM 1852 C C . ARG A 1 236 ? 42.022 3.609 -57.799 1.00 87.38 236 ARG A C 1
ATOM 1854 O O . ARG A 1 236 ? 41.294 3.020 -58.600 1.00 87.38 236 ARG A O 1
ATOM 1861 N N . ILE A 1 237 ? 42.694 2.986 -56.833 1.00 80.81 237 ILE A N 1
ATOM 1862 C CA . ILE A 1 237 ? 42.661 1.541 -56.586 1.00 80.81 237 ILE A CA 1
ATOM 1863 C C . ILE A 1 237 ? 41.253 1.105 -56.178 1.00 80.81 237 ILE A C 1
ATOM 1865 O O . ILE A 1 237 ? 40.674 0.244 -56.837 1.00 80.81 237 ILE A O 1
ATOM 1869 N N . VAL A 1 238 ? 40.656 1.735 -55.161 1.00 79.69 238 VAL A N 1
ATOM 1870 C CA . VAL A 1 238 ? 39.290 1.412 -54.718 1.00 79.69 238 VAL A CA 1
ATOM 1871 C C . VAL A 1 238 ? 38.284 1.651 -55.845 1.00 79.69 238 VAL A C 1
ATOM 1873 O O . VAL A 1 238 ? 37.447 0.787 -56.094 1.00 79.69 238 VAL A O 1
ATOM 1876 N N . GLY A 1 239 ? 38.408 2.743 -56.605 1.00 83.81 239 GLY A N 1
ATOM 1877 C CA . GLY A 1 239 ? 37.564 2.998 -57.776 1.00 83.81 239 GLY A CA 1
ATOM 1878 C C . GLY A 1 239 ? 37.636 1.886 -58.831 1.00 83.81 239 GLY A C 1
ATOM 1879 O O . GLY A 1 239 ? 36.602 1.444 -59.338 1.00 83.81 239 GLY A O 1
ATOM 1880 N N . ARG A 1 240 ? 38.842 1.371 -59.109 1.00 88.75 240 ARG A N 1
ATOM 1881 C CA . ARG A 1 240 ? 39.065 0.224 -60.005 1.00 88.75 240 ARG A CA 1
ATOM 1882 C C . ARG A 1 240 ? 38.452 -1.062 -59.443 1.00 88.75 240 ARG A C 1
ATOM 1884 O O . ARG A 1 240 ? 37.679 -1.714 -60.134 1.00 88.75 240 ARG A O 1
ATOM 1891 N N . LEU A 1 241 ? 38.708 -1.386 -58.174 1.00 85.25 241 LEU A N 1
ATOM 1892 C CA . LEU A 1 241 ? 38.193 -2.597 -57.520 1.00 85.25 241 LEU A CA 1
ATOM 1893 C C . LEU A 1 241 ? 36.662 -2.608 -57.398 1.00 85.25 241 LEU A C 1
ATOM 1895 O O . LEU A 1 241 ? 36.050 -3.672 -57.524 1.00 85.25 241 LEU A O 1
ATOM 1899 N N . VAL A 1 242 ? 36.036 -1.443 -57.198 1.00 81.56 242 VAL A N 1
ATOM 1900 C CA . VAL A 1 242 ? 34.578 -1.274 -57.276 1.00 81.56 242 VAL A CA 1
ATOM 1901 C C . VAL A 1 242 ? 34.101 -1.592 -58.695 1.00 81.56 242 VAL A C 1
ATOM 1903 O O . VAL A 1 242 ? 33.248 -2.461 -58.857 1.00 81.56 242 VAL A O 1
ATOM 1906 N N . LYS A 1 243 ? 34.692 -0.970 -59.726 1.00 88.62 243 LYS A N 1
ATOM 1907 C CA . LYS A 1 243 ? 34.337 -1.204 -61.138 1.00 88.62 243 LYS A CA 1
ATOM 1908 C C . LYS A 1 243 ? 34.435 -2.683 -61.524 1.00 88.62 243 LYS A C 1
ATOM 1910 O O . LYS A 1 243 ? 33.460 -3.259 -62.001 1.00 88.62 243 LYS A O 1
ATOM 1915 N N . ASP A 1 244 ? 35.563 -3.315 -61.215 1.00 88.19 244 ASP A N 1
ATOM 1916 C CA . ASP A 1 244 ? 35.881 -4.710 -61.551 1.00 88.19 244 ASP A CA 1
ATOM 1917 C C . ASP A 1 244 ? 35.054 -5.741 -60.753 1.00 88.19 244 ASP A C 1
ATOM 1919 O O . ASP A 1 244 ? 35.210 -6.953 -60.923 1.00 88.19 244 ASP A O 1
ATOM 1923 N N . SER A 1 245 ? 34.200 -5.291 -59.830 1.00 84.50 245 SER A N 1
ATOM 1924 C CA . SER A 1 245 ? 33.290 -6.127 -59.029 1.00 84.50 245 SER A CA 1
ATOM 1925 C C . SER A 1 245 ? 31.817 -5.925 -59.388 1.00 84.50 245 SER A C 1
ATOM 1927 O O . SER A 1 245 ? 30.941 -6.464 -58.713 1.00 84.50 245 SER A O 1
ATOM 1929 N N . THR A 1 246 ? 31.545 -5.152 -60.439 1.00 85.44 246 THR A N 1
ATOM 1930 C CA . THR A 1 246 ? 30.202 -4.759 -60.877 1.00 85.44 246 THR A CA 1
ATOM 1931 C C . THR A 1 246 ? 29.969 -5.167 -62.332 1.00 85.44 246 THR A C 1
ATOM 1933 O O . THR A 1 246 ? 30.911 -5.329 -63.107 1.00 85.44 246 THR A O 1
ATOM 1936 N N . ARG A 1 247 ? 28.713 -5.415 -62.707 1.00 88.12 247 ARG A N 1
ATOM 1937 C CA . ARG A 1 247 ? 28.325 -5.810 -64.071 1.00 88.12 247 ARG A CA 1
ATOM 1938 C C . ARG A 1 247 ? 28.342 -4.594 -64.999 1.00 88.12 247 ARG A C 1
ATOM 1940 O O . ARG A 1 247 ? 28.205 -3.467 -64.551 1.00 88.12 247 ARG A O 1
ATOM 1947 N N . ALA A 1 248 ? 28.353 -4.818 -66.312 1.00 77.88 248 ALA A N 1
ATOM 1948 C CA . ALA A 1 248 ? 28.249 -3.734 -67.301 1.00 77.88 248 ALA A CA 1
ATOM 1949 C C . ALA A 1 248 ? 26.930 -2.922 -67.239 1.00 77.88 248 ALA A C 1
ATOM 1951 O O . ALA A 1 248 ? 26.857 -1.840 -67.813 1.00 77.88 248 ALA A O 1
ATOM 1952 N N . VAL A 1 249 ? 25.893 -3.449 -66.574 1.00 81.88 249 VAL A N 1
ATOM 1953 C CA . VAL A 1 249 ? 24.612 -2.759 -66.306 1.00 81.88 249 VAL A CA 1
ATOM 1954 C C . VAL A 1 249 ? 24.571 -2.065 -64.941 1.00 81.88 249 VAL A C 1
ATOM 1956 O O . VAL A 1 249 ? 23.682 -1.254 -64.696 1.00 81.88 249 VAL A O 1
ATOM 1959 N N . ASP A 1 250 ? 25.511 -2.395 -64.057 1.00 86.44 250 ASP A N 1
ATOM 1960 C CA . ASP A 1 250 ? 25.656 -1.774 -62.748 1.00 86.44 250 ASP A CA 1
ATOM 1961 C C . ASP A 1 250 ? 26.457 -0.474 -62.906 1.00 86.44 250 ASP A C 1
ATOM 1963 O O . ASP A 1 250 ? 27.281 -0.334 -63.812 1.00 86.44 250 ASP A O 1
ATOM 1967 N N . ILE A 1 251 ? 26.216 0.501 -62.031 1.00 84.94 251 ILE A N 1
ATOM 1968 C CA . ILE A 1 251 ? 26.714 1.868 -62.233 1.00 84.94 251 ILE A CA 1
ATOM 1969 C C . ILE A 1 251 ? 27.531 2.288 -61.015 1.00 84.94 251 ILE A C 1
ATOM 1971 O O . ILE A 1 251 ? 26.968 2.811 -60.047 1.00 84.94 251 ILE A O 1
ATOM 1975 N N . PRO A 1 252 ? 28.849 2.019 -61.039 1.00 88.38 252 PRO A N 1
ATOM 1976 C CA . PRO A 1 252 ? 29.770 2.431 -59.996 1.00 88.38 252 PRO A CA 1
ATOM 1977 C C . PRO A 1 252 ? 30.094 3.925 -60.118 1.00 88.38 252 PRO A C 1
ATOM 1979 O O . PRO A 1 252 ? 30.526 4.424 -61.162 1.00 88.38 252 PRO A O 1
ATOM 1982 N N . CYS A 1 253 ? 29.905 4.631 -59.010 1.00 83.50 253 CYS A N 1
ATOM 1983 C CA . CYS A 1 253 ? 30.036 6.071 -58.881 1.00 83.50 253 CYS A CA 1
ATOM 1984 C C . CYS A 1 253 ? 30.959 6.436 -57.715 1.00 83.50 253 CYS A C 1
ATOM 1986 O O . CYS A 1 253 ? 30.956 5.776 -56.674 1.00 83.50 253 CYS A O 1
ATOM 1988 N N . ARG A 1 254 ? 31.658 7.565 -57.835 1.00 84.75 254 ARG A N 1
ATOM 1989 C CA . ARG A 1 254 ? 32.228 8.284 -56.690 1.00 84.75 254 ARG A CA 1
ATOM 1990 C C . ARG A 1 254 ? 31.314 9.461 -56.364 1.00 84.75 254 ARG A C 1
ATOM 1992 O O . ARG A 1 254 ? 31.080 10.322 -57.214 1.00 84.75 254 ARG A O 1
ATOM 1999 N N . VAL A 1 255 ? 30.775 9.491 -55.146 1.00 73.25 255 VAL A N 1
ATOM 2000 C CA . VAL A 1 255 ? 29.753 10.480 -54.754 1.00 73.25 255 VAL A CA 1
ATOM 2001 C C . VAL A 1 255 ? 30.368 11.696 -54.050 1.00 73.25 255 VAL A C 1
ATOM 2003 O O . VAL A 1 255 ? 29.788 12.778 -54.075 1.00 73.25 255 VAL A O 1
ATOM 2006 N N . GLY A 1 256 ? 31.580 11.563 -53.506 1.00 71.81 256 GLY A N 1
ATOM 2007 C CA . GLY A 1 256 ? 32.388 12.691 -53.037 1.00 71.81 256 GLY A CA 1
ATOM 2008 C C . GLY A 1 256 ? 33.442 12.268 -52.018 1.00 71.81 256 GLY A C 1
ATOM 2009 O O . GLY A 1 256 ? 33.223 11.329 -51.258 1.00 71.81 256 GLY A O 1
ATOM 2010 N N . GLY A 1 257 ? 34.594 12.946 -51.998 1.00 78.69 257 GLY A N 1
ATOM 2011 C CA . GLY A 1 257 ? 35.687 12.634 -51.071 1.00 78.69 257 GLY A CA 1
ATOM 2012 C C . GLY A 1 257 ? 36.123 11.167 -51.164 1.00 78.69 257 GLY A C 1
ATOM 2013 O O . GLY A 1 257 ? 36.628 10.736 -52.203 1.00 78.69 257 GLY A O 1
ATOM 2014 N N . GLN A 1 258 ? 35.894 10.422 -50.083 1.00 74.94 258 GLN A N 1
ATOM 2015 C CA . GLN A 1 258 ? 36.200 8.995 -49.922 1.00 74.94 258 GLN A CA 1
ATOM 2016 C C . GLN A 1 258 ? 34.991 8.056 -50.120 1.00 74.94 258 GLN A C 1
ATOM 2018 O O . GLN A 1 258 ? 35.126 6.845 -49.951 1.00 74.94 258 GLN A O 1
ATOM 2023 N N . ALA A 1 259 ? 33.817 8.600 -50.464 1.00 67.62 259 ALA A N 1
ATOM 2024 C CA . ALA A 1 259 ? 32.568 7.853 -50.586 1.00 67.62 259 ALA A CA 1
ATOM 2025 C C . ALA A 1 259 ? 32.277 7.412 -52.031 1.00 67.62 259 ALA A C 1
ATOM 2027 O O . ALA A 1 259 ? 32.297 8.207 -52.984 1.00 67.62 259 ALA A O 1
ATOM 2028 N N . PHE A 1 260 ? 31.924 6.138 -52.167 1.00 78.75 260 PHE A N 1
ATOM 2029 C CA . PHE A 1 260 ? 31.574 5.455 -53.408 1.00 78.75 260 PHE A CA 1
ATOM 2030 C C . PHE A 1 260 ? 30.157 4.878 -53.312 1.00 78.75 260 PHE A C 1
ATOM 2032 O O . PHE A 1 260 ? 29.655 4.573 -52.231 1.00 78.75 260 PHE A O 1
ATOM 2039 N N . SER A 1 261 ? 29.500 4.689 -54.451 1.00 78.88 261 SER A N 1
ATOM 2040 C CA . SER A 1 261 ? 28.206 4.010 -54.510 1.00 78.88 261 SER A CA 1
ATOM 2041 C C . SER A 1 261 ? 28.080 3.190 -55.785 1.00 78.88 261 SER A C 1
ATOM 2043 O O . SER A 1 261 ? 28.731 3.489 -56.780 1.00 78.88 261 SER A O 1
ATOM 2045 N N . VAL A 1 262 ? 27.240 2.160 -55.764 1.00 77.94 262 VAL A N 1
ATOM 2046 C CA . VAL A 1 262 ? 26.895 1.377 -56.949 1.00 77.94 262 VAL A CA 1
ATOM 2047 C C . VAL A 1 262 ? 25.381 1.267 -57.051 1.00 77.94 262 VAL A C 1
ATOM 2049 O O . VAL A 1 262 ? 24.733 0.730 -56.150 1.00 77.94 262 VAL A O 1
ATOM 2052 N N . ILE A 1 263 ? 24.823 1.753 -58.159 1.00 80.06 263 ILE A N 1
ATOM 2053 C CA . ILE A 1 263 ? 23.432 1.478 -58.533 1.00 80.06 263 ILE A CA 1
ATOM 2054 C C . ILE A 1 263 ? 23.408 0.085 -59.170 1.00 80.06 263 ILE A C 1
ATOM 2056 O O . ILE A 1 263 ? 24.177 -0.175 -60.094 1.00 80.06 263 ILE A O 1
ATOM 2060 N N . LEU A 1 264 ? 22.538 -0.798 -58.680 1.00 75.62 264 LEU A N 1
ATOM 2061 C CA . LEU A 1 264 ? 22.399 -2.182 -59.137 1.00 75.62 264 LEU A CA 1
ATOM 2062 C C . LEU A 1 264 ? 20.982 -2.412 -59.695 1.00 75.62 264 LEU A C 1
ATOM 2064 O O . LEU A 1 264 ? 20.090 -2.849 -58.948 1.00 75.62 264 LEU A O 1
ATOM 2068 N N . PRO A 1 265 ? 20.736 -2.107 -60.984 1.00 77.94 265 PRO A N 1
ATOM 2069 C CA . PRO A 1 265 ? 19.486 -2.449 -61.648 1.00 77.94 265 PRO A CA 1
ATOM 2070 C C . PRO A 1 265 ? 19.208 -3.954 -61.590 1.00 77.94 265 PRO A C 1
ATOM 2072 O O . PRO A 1 265 ? 20.116 -4.788 -61.559 1.00 77.94 265 PRO A O 1
ATOM 2075 N N . GLU A 1 266 ? 17.923 -4.300 -61.547 1.00 79.56 266 GLU A N 1
ATOM 2076 C CA . GLU A 1 266 ? 17.406 -5.678 -61.596 1.00 79.56 266 GLU A CA 1
ATOM 2077 C C . GLU A 1 266 ? 17.997 -6.616 -60.527 1.00 79.56 266 GLU A C 1
ATOM 2079 O O . GLU A 1 266 ? 17.981 -7.840 -60.655 1.00 79.56 266 GLU A O 1
ATOM 2084 N N . THR A 1 267 ? 18.494 -6.042 -59.428 1.00 67.25 267 THR A N 1
ATOM 2085 C CA . THR A 1 267 ? 19.210 -6.762 -58.378 1.00 67.25 267 THR A CA 1
ATOM 2086 C C . THR A 1 267 ? 18.473 -6.646 -57.050 1.00 67.25 267 THR A C 1
ATOM 2088 O O . THR A 1 267 ? 18.296 -5.558 -56.503 1.00 67.25 267 THR A O 1
ATOM 2091 N N . ALA A 1 268 ? 18.050 -7.791 -56.514 1.00 60.88 268 ALA A N 1
ATOM 2092 C CA . ALA A 1 268 ? 17.455 -7.901 -55.185 1.00 60.88 268 ALA A CA 1
ATOM 2093 C C . ALA A 1 268 ? 18.512 -7.815 -54.063 1.00 60.88 268 ALA A C 1
ATOM 2095 O O . ALA A 1 268 ? 19.708 -8.015 -54.294 1.00 60.88 268 ALA A O 1
ATOM 2096 N N . ARG A 1 269 ? 18.046 -7.581 -52.828 1.00 51.97 269 ARG A N 1
ATOM 2097 C CA . ARG A 1 269 ? 18.854 -7.357 -51.611 1.00 51.97 269 ARG A CA 1
ATOM 2098 C C . ARG A 1 269 ? 20.019 -8.339 -51.422 1.00 51.97 269 ARG A C 1
ATOM 2100 O O . ARG A 1 269 ? 21.126 -7.916 -51.105 1.00 51.97 269 ARG A O 1
ATOM 2107 N N . GLU A 1 270 ? 19.795 -9.632 -51.634 1.00 53.53 270 GLU A N 1
ATOM 2108 C CA . GLU A 1 270 ? 20.827 -10.676 -51.506 1.00 53.53 270 GLU A CA 1
ATOM 2109 C C . GLU A 1 270 ? 21.933 -10.555 -52.563 1.00 53.53 270 GLU A C 1
ATOM 2111 O O . GLU A 1 270 ? 23.107 -10.792 -52.283 1.00 53.53 270 GLU A O 1
ATOM 2116 N N . GLY A 1 271 ? 21.571 -10.158 -53.787 1.00 57.19 271 GLY A N 1
ATOM 2117 C CA . GLY A 1 271 ? 22.531 -9.866 -54.846 1.00 57.19 271 GLY A CA 1
ATOM 2118 C C . GLY A 1 271 ? 23.381 -8.644 -54.511 1.00 57.19 271 GLY A C 1
ATOM 2119 O O . GLY A 1 271 ? 24.598 -8.695 -54.663 1.00 57.19 271 GLY A O 1
ATOM 2120 N N . ALA A 1 272 ? 22.761 -7.590 -53.975 1.00 61.44 272 ALA A N 1
ATOM 2121 C CA . ALA A 1 272 ? 23.465 -6.385 -53.542 1.00 61.44 272 ALA A CA 1
ATOM 2122 C C . ALA A 1 272 ? 24.437 -6.653 -52.383 1.00 61.44 272 ALA A C 1
ATOM 2124 O O . ALA A 1 272 ? 25.569 -6.177 -52.414 1.00 61.44 272 ALA A O 1
ATOM 2125 N N . ALA A 1 273 ? 24.036 -7.478 -51.409 1.00 53.16 273 ALA A N 1
ATOM 2126 C CA . ALA A 1 273 ? 24.912 -7.913 -50.323 1.00 53.16 273 ALA A CA 1
ATOM 2127 C C . ALA A 1 273 ? 26.138 -8.689 -50.841 1.00 53.16 273 ALA A C 1
ATOM 2129 O O . ALA A 1 273 ? 27.255 -8.421 -50.407 1.00 53.16 273 ALA A O 1
ATOM 2130 N N . ARG A 1 274 ? 25.957 -9.591 -51.822 1.00 64.81 274 ARG A N 1
ATOM 2131 C CA . ARG A 1 274 ? 27.076 -10.303 -52.468 1.00 64.81 274 ARG A CA 1
ATOM 2132 C C . ARG A 1 274 ? 28.026 -9.363 -53.215 1.00 64.81 274 ARG A C 1
ATOM 2134 O O . ARG A 1 274 ? 29.235 -9.556 -53.128 1.00 64.81 274 ARG A O 1
ATOM 2141 N N . VAL A 1 275 ? 27.514 -8.348 -53.918 1.00 66.00 275 VAL A N 1
ATOM 2142 C CA . VAL A 1 275 ? 28.357 -7.342 -54.598 1.00 66.00 275 VAL A CA 1
ATOM 2143 C C . VAL A 1 275 ? 29.146 -6.518 -53.579 1.00 66.00 275 VAL A C 1
ATOM 2145 O O . VAL A 1 275 ? 30.360 -6.389 -53.719 1.00 66.00 275 VAL A O 1
ATOM 2148 N N . ALA A 1 276 ? 28.491 -6.028 -52.521 1.00 62.19 276 ALA A N 1
ATOM 2149 C CA . ALA A 1 276 ? 29.148 -5.278 -51.452 1.00 62.19 276 ALA A CA 1
ATOM 2150 C C . ALA A 1 276 ? 30.270 -6.091 -50.782 1.00 62.19 276 ALA A C 1
ATOM 2152 O O . ALA A 1 276 ? 31.385 -5.594 -50.648 1.00 62.19 276 ALA A O 1
ATOM 2153 N N . GLU A 1 277 ? 30.013 -7.358 -50.443 1.00 64.06 277 GLU A N 1
ATOM 2154 C CA . GLU A 1 277 ? 31.011 -8.243 -49.831 1.00 64.06 277 GLU A CA 1
ATOM 2155 C C . GLU A 1 277 ? 32.151 -8.609 -50.798 1.00 64.06 277 GLU A C 1
ATOM 2157 O O . GLU A 1 277 ? 33.307 -8.685 -50.388 1.00 64.06 277 GLU A O 1
ATOM 2162 N N . THR A 1 278 ? 31.864 -8.749 -52.098 1.00 71.31 278 THR A N 1
ATOM 2163 C CA . THR A 1 278 ? 32.897 -8.963 -53.130 1.00 71.31 278 THR A CA 1
ATOM 2164 C C . THR A 1 278 ? 33.838 -7.761 -53.228 1.00 71.31 278 THR A C 1
ATOM 2166 O O . THR A 1 278 ? 35.056 -7.938 -53.260 1.00 71.31 278 THR A O 1
ATOM 2169 N N . VAL A 1 279 ? 33.296 -6.537 -53.234 1.00 70.19 279 VAL A N 1
ATOM 2170 C CA . VAL A 1 279 ? 34.104 -5.308 -53.199 1.00 70.19 279 VAL A CA 1
ATOM 2171 C C . VAL A 1 279 ? 34.918 -5.242 -51.905 1.00 70.19 279 VAL A C 1
ATOM 2173 O O . VAL A 1 279 ? 36.127 -5.024 -51.960 1.00 70.19 279 VAL A O 1
ATOM 2176 N N . ARG A 1 280 ? 34.277 -5.485 -50.753 1.00 74.69 280 ARG A N 1
ATOM 2177 C CA . ARG A 1 280 ? 34.910 -5.471 -49.425 1.00 74.69 280 ARG A CA 1
ATOM 2178 C C . ARG A 1 280 ? 36.111 -6.418 -49.363 1.00 74.69 280 ARG A C 1
ATOM 2180 O O . ARG A 1 280 ? 37.200 -5.995 -48.984 1.00 74.69 280 ARG A O 1
ATOM 2187 N N . GLY A 1 281 ? 35.924 -7.666 -49.796 1.00 61.31 281 GLY A N 1
ATOM 2188 C CA . GLY A 1 281 ? 36.966 -8.691 -49.823 1.00 61.31 281 GLY A CA 1
ATOM 2189 C C . GLY A 1 281 ? 38.106 -8.373 -50.792 1.00 61.31 281 GLY A C 1
ATOM 2190 O O . GLY A 1 281 ? 39.266 -8.553 -50.434 1.00 61.31 281 GLY A O 1
ATOM 2191 N N . LYS A 1 282 ? 37.815 -7.842 -51.990 1.00 72.88 282 LYS A N 1
ATOM 2192 C CA . LYS A 1 282 ? 38.870 -7.424 -52.931 1.00 72.88 282 LYS A CA 1
ATOM 2193 C C . LYS A 1 282 ? 39.692 -6.242 -52.419 1.00 72.88 282 LYS A C 1
ATOM 2195 O O . LYS A 1 282 ? 40.893 -6.224 -52.656 1.00 72.88 282 LYS A O 1
ATOM 2200 N N . VAL A 1 283 ? 39.073 -5.273 -51.740 1.00 70.38 283 VAL A N 1
ATOM 2201 C CA . VAL A 1 283 ? 39.789 -4.128 -51.149 1.00 70.38 283 VAL A CA 1
ATOM 2202 C C . VAL A 1 283 ? 40.639 -4.571 -49.955 1.00 70.38 283 VAL A C 1
ATOM 2204 O O . VAL A 1 283 ? 41.797 -4.182 -49.876 1.00 70.38 283 VAL A O 1
ATOM 2207 N N . GLU A 1 284 ? 40.124 -5.447 -49.086 1.00 66.38 284 GLU A N 1
ATOM 2208 C CA . GLU A 1 284 ? 40.885 -6.016 -47.957 1.00 66.38 284 GLU A CA 1
ATOM 2209 C C . GLU A 1 284 ? 42.065 -6.906 -48.407 1.00 66.38 284 GLU A C 1
ATOM 2211 O O . GLU A 1 284 ? 43.065 -7.014 -47.695 1.00 66.38 284 GLU A O 1
ATOM 2216 N N . ALA A 1 285 ? 41.965 -7.526 -49.587 1.00 70.25 285 ALA A N 1
ATOM 2217 C CA . ALA A 1 285 ? 43.016 -8.350 -50.185 1.00 70.25 285 ALA A CA 1
ATOM 2218 C C . ALA A 1 285 ? 44.048 -7.565 -51.023 1.00 70.25 285 ALA A C 1
ATOM 2220 O O . ALA A 1 285 ? 45.023 -8.164 -51.475 1.00 70.25 285 ALA A O 1
ATOM 2221 N N . HIS A 1 286 ? 43.847 -6.264 -51.264 1.00 70.06 286 HIS A N 1
ATOM 2222 C CA . HIS A 1 286 ? 44.755 -5.448 -52.073 1.00 70.06 286 HIS A CA 1
ATOM 2223 C C . HIS A 1 286 ? 45.734 -4.676 -51.181 1.00 70.06 286 HIS A C 1
ATOM 2225 O O . HIS A 1 286 ? 45.327 -3.998 -50.237 1.00 70.06 286 HIS A O 1
ATOM 2231 N N . GLU A 1 287 ? 47.028 -4.750 -51.486 1.00 68.69 287 GLU A N 1
ATOM 2232 C CA . GLU A 1 287 ? 48.036 -3.951 -50.787 1.00 68.69 287 GLU A CA 1
ATOM 2233 C C . GLU A 1 287 ? 47.980 -2.498 -51.274 1.00 68.69 287 GLU A C 1
ATOM 2235 O O . GLU A 1 287 ? 47.950 -2.233 -52.476 1.00 68.69 287 GLU A O 1
ATOM 2240 N N . MET A 1 288 ? 47.924 -1.551 -50.335 1.00 70.69 288 MET A N 1
ATOM 2241 C CA . MET A 1 288 ? 47.808 -0.125 -50.645 1.00 70.69 288 MET A CA 1
ATOM 2242 C C . MET A 1 288 ? 49.199 0.525 -50.724 1.00 70.69 288 MET A C 1
ATOM 2244 O O . MET A 1 288 ? 50.071 0.183 -49.925 1.00 70.69 288 MET A O 1
ATOM 2248 N N . PRO A 1 289 ? 49.439 1.452 -51.668 1.00 59.81 289 PRO A N 1
ATOM 2249 C CA . PRO A 1 289 ? 50.753 2.048 -51.879 1.00 59.81 289 PRO A CA 1
ATOM 2250 C C . PRO A 1 289 ? 51.069 3.087 -50.803 1.00 59.81 289 PRO A C 1
ATOM 2252 O O . PRO A 1 289 ? 50.345 4.070 -50.631 1.00 59.81 289 PRO A O 1
ATOM 2255 N N . LEU A 1 290 ? 52.181 2.874 -50.101 1.00 57.47 290 LEU A N 1
ATOM 2256 C CA . LEU A 1 290 ? 52.604 3.694 -48.969 1.00 57.47 290 LEU A CA 1
ATOM 2257 C C . LEU A 1 290 ? 53.820 4.545 -49.319 1.00 57.47 290 LEU A C 1
ATOM 2259 O O . LEU A 1 290 ? 54.752 4.086 -49.984 1.00 57.47 290 LEU A O 1
ATOM 2263 N N . ALA A 1 291 ? 53.855 5.760 -48.778 1.00 39.94 291 ALA A N 1
ATOM 2264 C CA . ALA A 1 291 ? 55.081 6.535 -48.701 1.00 39.94 291 ALA A CA 1
ATOM 2265 C C . ALA A 1 291 ? 56.018 5.899 -47.654 1.00 39.94 291 ALA A C 1
ATOM 2267 O O . ALA A 1 291 ? 55.777 6.018 -46.460 1.00 39.94 291 ALA A O 1
ATOM 2268 N N . VAL A 1 292 ? 57.065 5.218 -48.134 1.00 44.47 292 VAL A N 1
ATOM 2269 C CA . VAL A 1 292 ? 58.275 4.774 -47.407 1.00 44.47 292 VAL A CA 1
ATOM 2270 C C . VAL A 1 292 ? 58.046 4.054 -46.055 1.00 44.47 292 VAL A C 1
ATOM 2272 O O . VAL A 1 292 ? 57.935 4.671 -45.002 1.00 44.47 292 VAL A O 1
ATOM 2275 N N . ASN A 1 293 ? 58.172 2.719 -46.081 1.00 40.38 293 ASN A N 1
ATOM 2276 C CA . ASN A 1 293 ? 58.407 1.821 -44.931 1.00 40.38 293 ASN A CA 1
ATOM 2277 C C . ASN A 1 293 ? 57.281 1.612 -43.884 1.00 40.38 293 ASN A C 1
ATOM 2279 O O . ASN A 1 293 ? 57.483 1.922 -42.713 1.00 40.38 293 ASN A O 1
ATOM 2283 N N . GLN A 1 294 ? 56.178 0.942 -44.262 1.00 35.00 294 GLN A N 1
ATOM 2284 C CA . GLN A 1 294 ? 55.529 -0.184 -43.526 1.00 35.00 294 GLN A CA 1
ATOM 2285 C C . GLN A 1 294 ? 54.169 -0.554 -44.163 1.00 35.00 294 GLN A C 1
ATOM 2287 O O . GLN A 1 294 ? 53.445 0.358 -44.542 1.00 35.00 294 GLN A O 1
ATOM 2292 N N . PRO A 1 295 ? 53.767 -1.840 -44.268 1.00 38.16 295 PRO A N 1
ATOM 2293 C CA . PRO A 1 295 ? 52.527 -2.242 -44.947 1.00 38.16 295 PRO A CA 1
ATOM 2294 C C . PRO A 1 295 ? 51.248 -1.896 -44.155 1.00 38.16 295 PRO A C 1
ATOM 2296 O O . PRO A 1 295 ? 50.829 -2.632 -43.261 1.00 38.16 295 PRO A O 1
ATOM 2299 N N . GLY A 1 296 ? 50.582 -0.799 -44.524 1.00 43.06 296 GLY A N 1
ATOM 2300 C CA . GLY A 1 296 ? 49.248 -0.444 -44.030 1.00 43.06 296 GLY A CA 1
ATOM 2301 C C . GLY A 1 296 ? 48.121 -1.104 -44.836 1.00 43.06 296 GLY A C 1
ATOM 2302 O O . GLY A 1 296 ? 47.958 -0.831 -46.024 1.00 43.06 296 GLY A O 1
ATOM 2303 N N . ARG A 1 297 ? 47.297 -1.938 -44.186 1.00 42.53 297 ARG A N 1
ATOM 2304 C CA . ARG A 1 297 ? 46.039 -2.450 -44.765 1.00 42.53 297 ARG A CA 1
ATOM 2305 C C . ARG A 1 297 ? 44.890 -1.476 -44.514 1.00 42.53 297 ARG A C 1
ATOM 2307 O O . ARG A 1 297 ? 44.668 -1.066 -43.378 1.00 42.53 297 ARG A O 1
ATOM 2314 N N . VAL A 1 298 ? 44.111 -1.188 -45.553 1.00 41.56 298 VAL A N 1
ATOM 2315 C CA . VAL A 1 298 ? 42.857 -0.426 -45.461 1.00 41.56 298 VAL A CA 1
ATOM 2316 C C . VAL A 1 298 ? 41.680 -1.404 -45.423 1.00 41.56 298 VAL A C 1
ATOM 2318 O O . VAL A 1 298 ? 41.656 -2.380 -46.172 1.00 41.56 298 VAL A O 1
ATOM 2321 N N . ARG A 1 299 ? 40.705 -1.160 -44.541 1.00 37.88 299 ARG A N 1
ATOM 2322 C CA . ARG A 1 299 ? 39.482 -1.971 -44.415 1.00 37.88 299 ARG A CA 1
ATOM 2323 C C . ARG A 1 299 ? 38.258 -1.200 -44.921 1.00 37.88 299 ARG A C 1
ATOM 2325 O O . ARG A 1 299 ? 38.321 0.004 -45.151 1.00 37.88 299 ARG A O 1
ATOM 2332 N N . LEU A 1 300 ? 37.164 -1.931 -45.125 1.00 34.19 300 LEU A N 1
ATOM 2333 C CA . LEU A 1 300 ? 35.839 -1.380 -45.403 1.00 34.19 300 LEU A CA 1
ATOM 2334 C C . LEU A 1 300 ? 34.839 -2.007 -44.421 1.00 34.19 300 LEU A C 1
ATOM 2336 O O . LEU A 1 300 ? 34.592 -3.215 -44.480 1.00 34.19 300 LEU A O 1
ATOM 2340 N N . MET A 1 301 ? 34.271 -1.199 -43.528 1.00 36.75 301 MET A N 1
ATOM 2341 C CA . MET A 1 301 ? 33.302 -1.607 -42.509 1.00 36.75 301 MET A CA 1
ATOM 2342 C C . MET A 1 301 ? 31.928 -0.969 -42.744 1.00 36.75 301 MET A C 1
ATOM 2344 O O . MET A 1 301 ? 31.771 0.251 -42.776 1.00 36.75 301 MET A O 1
ATOM 2348 N N . ALA A 1 302 ? 30.880 -1.793 -42.790 1.00 36.34 302 ALA A N 1
ATOM 2349 C CA . ALA A 1 302 ? 29.521 -1.299 -42.596 1.00 36.34 302 ALA A CA 1
ATOM 2350 C C . ALA A 1 302 ? 29.327 -0.970 -41.103 1.00 36.34 302 ALA A C 1
ATOM 2352 O O . ALA A 1 302 ? 29.265 -1.879 -40.275 1.00 36.34 302 ALA A O 1
ATOM 2353 N N . ARG A 1 303 ? 29.260 0.322 -40.747 1.00 38.25 303 ARG A N 1
ATOM 2354 C CA . ARG A 1 303 ? 29.078 0.769 -39.351 1.00 38.25 303 ARG A CA 1
ATOM 2355 C C . ARG A 1 303 ? 27.855 0.105 -38.702 1.00 38.25 303 ARG A C 1
ATOM 2357 O O . ARG A 1 303 ? 26.755 0.171 -39.250 1.00 38.25 303 ARG A O 1
ATOM 2364 N N . GLU A 1 304 ? 28.031 -0.456 -37.502 1.00 45.75 304 GLU A N 1
ATOM 2365 C CA . GLU A 1 304 ? 26.899 -0.860 -36.661 1.00 45.75 304 GLU A CA 1
ATOM 2366 C C . GLU A 1 304 ? 26.057 0.384 -36.333 1.00 45.75 304 GLU A C 1
ATOM 2368 O O . GLU A 1 304 ? 26.573 1.426 -35.919 1.00 45.75 304 GLU A O 1
ATOM 2373 N N . ASP A 1 305 ? 24.750 0.291 -36.566 1.00 61.81 305 ASP A N 1
ATOM 2374 C CA . ASP A 1 305 ? 23.821 1.375 -36.274 1.00 61.81 305 ASP A CA 1
ATOM 2375 C C . ASP A 1 305 ? 23.735 1.608 -34.755 1.00 61.81 305 ASP A C 1
ATOM 2377 O O . ASP A 1 305 ? 23.406 0.701 -33.990 1.00 61.81 305 ASP A O 1
ATOM 2381 N N . ILE A 1 306 ? 24.008 2.841 -34.319 1.00 67.25 306 ILE A N 1
ATOM 2382 C CA . ILE A 1 306 ? 23.998 3.233 -32.904 1.00 67.25 306 ILE A CA 1
ATOM 2383 C C . ILE A 1 306 ? 22.591 3.069 -32.310 1.00 67.25 306 ILE A C 1
ATOM 2385 O O . ILE A 1 306 ? 22.472 2.629 -31.168 1.00 67.25 306 ILE A O 1
ATOM 2389 N N . GLY A 1 307 ? 21.527 3.302 -33.091 1.00 70.12 307 GLY A N 1
ATOM 2390 C CA . GLY A 1 307 ? 20.149 3.046 -32.658 1.00 70.12 307 GLY A CA 1
ATOM 2391 C C . GLY A 1 307 ? 19.884 1.556 -32.411 1.00 70.12 307 GLY A C 1
ATOM 2392 O O . GLY A 1 307 ? 19.274 1.177 -31.406 1.00 70.12 307 GLY A O 1
ATOM 2393 N N . ARG A 1 308 ? 20.416 0.679 -33.273 1.00 71.81 308 ARG A N 1
ATOM 2394 C CA . ARG A 1 308 ? 20.402 -0.779 -33.069 1.00 71.81 308 ARG A CA 1
ATOM 2395 C C . ARG A 1 308 ? 21.231 -1.203 -31.854 1.00 71.81 308 ARG A C 1
ATOM 2397 O O . ARG A 1 308 ? 20.774 -2.059 -31.097 1.00 71.81 308 ARG A O 1
ATOM 2404 N N . LYS A 1 309 ? 22.406 -0.604 -31.636 1.00 75.81 309 LYS A N 1
ATOM 2405 C CA . LYS A 1 309 ? 23.257 -0.885 -30.469 1.00 75.81 309 LYS A CA 1
ATOM 2406 C C . LYS A 1 309 ? 22.571 -0.474 -29.161 1.00 75.81 309 LYS A C 1
ATOM 2408 O O . LYS A 1 309 ? 22.483 -1.295 -28.253 1.00 75.81 309 LYS A O 1
ATOM 2413 N N . ALA A 1 310 ? 21.996 0.730 -29.099 1.00 81.38 310 ALA A N 1
ATOM 2414 C CA . ALA A 1 310 ? 21.199 1.197 -27.963 1.00 81.38 310 ALA A CA 1
ATOM 2415 C C . ALA A 1 310 ? 20.019 0.254 -27.669 1.00 81.38 310 ALA A C 1
ATOM 2417 O O . ALA A 1 310 ? 19.809 -0.138 -26.522 1.00 81.38 310 ALA A O 1
ATOM 2418 N N . ARG A 1 311 ? 19.293 -0.187 -28.707 1.00 83.56 311 ARG A N 1
ATOM 2419 C CA . ARG A 1 311 ? 18.205 -1.170 -28.570 1.00 83.56 311 ARG A CA 1
ATOM 2420 C C . ARG A 1 311 ? 18.699 -2.505 -28.001 1.00 83.56 311 ARG A C 1
ATOM 2422 O O . ARG A 1 311 ? 18.118 -2.989 -27.034 1.00 83.56 311 ARG A O 1
ATOM 2429 N N . ARG A 1 312 ? 19.797 -3.058 -28.535 1.00 84.81 312 ARG A N 1
ATOM 2430 C CA . ARG A 1 312 ? 20.408 -4.305 -28.034 1.00 84.81 312 ARG A CA 1
ATOM 2431 C C . ARG A 1 312 ? 20.826 -4.181 -26.568 1.00 84.81 312 ARG A C 1
ATOM 2433 O O . ARG A 1 312 ? 20.591 -5.108 -25.801 1.00 84.81 312 ARG A O 1
ATOM 2440 N N . LEU A 1 313 ? 21.408 -3.048 -26.171 1.00 87.38 313 LEU A N 1
ATOM 2441 C CA . LEU A 1 313 ? 21.790 -2.788 -24.781 1.00 87.38 313 LEU A CA 1
ATOM 2442 C C . LEU A 1 313 ? 20.567 -2.708 -23.862 1.00 87.38 313 LEU A C 1
ATOM 2444 O O . LEU A 1 313 ? 20.550 -3.375 -22.833 1.00 87.38 313 LEU A O 1
ATOM 2448 N N . ARG A 1 314 ? 19.504 -1.990 -24.254 1.00 88.44 314 ARG A N 1
ATOM 2449 C CA . ARG A 1 314 ? 18.235 -1.957 -23.499 1.00 88.44 314 ARG A CA 1
ATOM 2450 C C . ARG A 1 314 ? 17.642 -3.354 -23.321 1.00 88.44 314 ARG A C 1
ATOM 2452 O O . ARG A 1 314 ? 17.228 -3.697 -22.219 1.00 88.44 314 ARG A O 1
ATOM 2459 N N . GLU A 1 315 ? 17.617 -4.165 -24.377 1.00 86.12 315 GLU A N 1
ATOM 2460 C CA . GLU A 1 315 ? 17.116 -5.545 -24.327 1.00 86.12 315 GLU A CA 1
ATOM 2461 C C . GLU A 1 315 ? 17.989 -6.454 -23.446 1.00 86.12 315 GLU A C 1
ATOM 2463 O O . GLU A 1 315 ? 17.452 -7.212 -22.636 1.00 86.12 315 GLU A O 1
ATOM 2468 N N . ALA A 1 316 ? 19.318 -6.343 -23.540 1.00 87.75 316 ALA A N 1
ATOM 2469 C CA . ALA A 1 316 ? 20.253 -7.087 -22.700 1.00 87.75 316 ALA A CA 1
ATOM 2470 C C . ALA A 1 316 ? 20.101 -6.715 -21.217 1.00 87.75 316 ALA A C 1
ATOM 2472 O O . ALA A 1 316 ? 19.903 -7.601 -20.387 1.00 87.75 316 ALA A O 1
ATOM 2473 N N . ILE A 1 317 ? 20.106 -5.420 -20.884 1.00 87.00 317 ILE A N 1
ATOM 2474 C CA . ILE A 1 317 ? 19.932 -4.929 -19.509 1.00 87.00 317 ILE A CA 1
ATOM 2475 C C . ILE A 1 317 ? 18.585 -5.391 -18.943 1.00 87.00 317 ILE A C 1
ATOM 2477 O O . ILE A 1 317 ? 18.559 -5.932 -17.845 1.00 87.00 317 ILE A O 1
ATOM 2481 N N . ARG A 1 318 ? 17.479 -5.290 -19.699 1.00 84.38 318 ARG A N 1
ATOM 2482 C CA . ARG A 1 318 ? 16.159 -5.797 -19.263 1.00 84.38 318 ARG A CA 1
ATOM 2483 C C . ARG A 1 318 ? 16.157 -7.307 -19.013 1.00 84.38 318 ARG A C 1
ATOM 2485 O O . ARG A 1 318 ? 15.517 -7.763 -18.068 1.00 84.38 318 ARG A O 1
ATOM 2492 N N . ARG A 1 319 ? 16.863 -8.089 -19.838 1.00 84.38 319 ARG A N 1
ATOM 2493 C CA . ARG A 1 319 ? 17.026 -9.540 -19.640 1.00 84.38 319 ARG A CA 1
ATOM 2494 C C . ARG A 1 319 ? 17.801 -9.842 -18.356 1.00 84.38 319 ARG A C 1
ATOM 2496 O O . ARG A 1 319 ? 17.394 -10.731 -17.616 1.00 84.38 319 ARG A O 1
ATOM 2503 N N . HIS A 1 320 ? 18.882 -9.111 -18.088 1.00 84.38 320 HIS A N 1
ATOM 2504 C CA . HIS A 1 320 ? 19.691 -9.303 -16.884 1.00 84.38 320 HIS A CA 1
ATOM 2505 C C . HIS A 1 320 ? 18.995 -8.775 -15.618 1.00 84.38 320 HIS A C 1
ATOM 2507 O O . HIS A 1 320 ? 19.009 -9.479 -14.616 1.00 84.38 320 HIS A O 1
ATOM 2513 N N . ASP A 1 321 ? 18.273 -7.647 -15.682 1.00 82.62 321 ASP A N 1
ATOM 2514 C CA . ASP A 1 321 ? 17.357 -7.186 -14.624 1.00 82.62 321 ASP A CA 1
ATOM 2515 C C . ASP A 1 321 ? 16.334 -8.284 -14.279 1.00 82.62 321 ASP A C 1
ATOM 2517 O O . ASP A 1 321 ? 16.160 -8.630 -13.115 1.00 82.62 321 ASP A O 1
ATOM 2521 N N . ARG A 1 322 ? 15.661 -8.863 -15.286 1.00 78.62 322 ARG A N 1
ATOM 2522 C CA . ARG A 1 322 ? 14.691 -9.949 -15.077 1.00 78.62 322 ARG A CA 1
ATOM 2523 C C . ARG A 1 322 ? 15.361 -11.164 -14.428 1.00 78.62 322 ARG A C 1
ATOM 2525 O O . ARG A 1 322 ? 14.858 -11.676 -13.434 1.00 78.62 322 ARG A O 1
ATOM 2532 N N . LYS A 1 323 ? 16.517 -11.593 -14.931 1.00 79.25 323 LYS A N 1
ATOM 2533 C CA . LYS A 1 323 ? 17.241 -12.735 -14.361 1.00 79.25 323 LYS A CA 1
ATOM 2534 C C . LYS A 1 323 ? 17.698 -12.513 -12.925 1.00 79.25 323 LYS A C 1
ATOM 2536 O O . LYS A 1 323 ? 17.544 -13.408 -12.107 1.00 79.25 323 LYS A O 1
ATOM 2541 N N . TYR A 1 324 ? 18.188 -11.320 -12.604 1.00 78.38 324 TYR A N 1
ATOM 2542 C CA . TYR A 1 324 ? 18.647 -10.980 -11.261 1.00 78.38 324 TYR A CA 1
ATOM 2543 C C . TYR A 1 324 ? 17.481 -10.778 -10.280 1.00 78.38 324 TYR A C 1
ATOM 2545 O O . TYR A 1 324 ? 17.499 -11.338 -9.192 1.00 78.38 324 TYR A O 1
ATOM 2553 N N . TYR A 1 325 ? 16.482 -9.962 -10.637 1.00 74.12 325 TYR A N 1
ATOM 2554 C CA . TYR A 1 325 ? 15.453 -9.486 -9.700 1.00 74.12 325 TYR A CA 1
ATOM 2555 C C . TYR A 1 325 ? 14.128 -10.250 -9.755 1.00 74.12 325 TYR A C 1
ATOM 2557 O O . TYR A 1 325 ? 13.330 -10.097 -8.834 1.00 74.12 325 TYR A O 1
ATOM 2565 N N . VAL A 1 326 ? 13.845 -11.008 -10.820 1.00 72.00 326 VAL A N 1
ATOM 2566 C CA . VAL A 1 326 ? 12.577 -11.745 -10.996 1.00 72.00 326 VAL A CA 1
ATOM 2567 C C . VAL A 1 326 ? 12.789 -13.254 -10.912 1.00 72.00 326 VAL A C 1
ATOM 2569 O O . VAL A 1 326 ? 12.008 -13.931 -10.251 1.00 72.00 326 VAL A O 1
ATOM 2572 N N . GLU A 1 327 ? 13.829 -13.770 -11.569 1.00 76.62 327 GLU A N 1
ATOM 2573 C CA . GLU A 1 327 ? 14.125 -15.211 -11.646 1.00 76.62 327 GLU A CA 1
ATOM 2574 C C . GLU A 1 327 ? 15.161 -15.670 -10.597 1.00 76.62 327 GLU A C 1
ATOM 2576 O O . GLU A 1 327 ? 15.418 -16.866 -10.493 1.00 76.62 327 GLU A O 1
ATOM 2581 N N . ASP A 1 328 ? 15.745 -14.732 -9.833 1.00 71.69 328 ASP A N 1
ATOM 2582 C CA . ASP A 1 328 ? 16.815 -14.931 -8.837 1.00 71.69 328 ASP A CA 1
ATOM 2583 C C . ASP A 1 328 ? 17.995 -15.806 -9.361 1.00 71.69 328 ASP A C 1
ATOM 2585 O O . ASP A 1 328 ? 18.639 -16.549 -8.618 1.00 71.69 328 ASP A O 1
ATOM 2589 N N . ALA A 1 329 ? 18.292 -15.702 -10.665 1.00 77.44 329 ALA A N 1
ATOM 2590 C CA . ALA A 1 329 ? 19.232 -16.530 -11.431 1.00 77.44 329 ALA A CA 1
ATOM 2591 C C . ALA A 1 329 ? 20.147 -15.680 -12.356 1.00 77.44 329 ALA A C 1
ATOM 2593 O O . ALA A 1 329 ? 19.997 -15.707 -13.584 1.00 77.44 329 ALA A O 1
ATOM 2594 N N . PRO A 1 330 ? 21.085 -14.885 -11.802 1.00 78.69 330 PRO A N 1
ATOM 2595 C CA . PRO A 1 330 ? 21.959 -14.002 -12.579 1.00 78.69 330 PRO A CA 1
ATOM 2596 C C . PRO A 1 330 ? 22.937 -14.766 -13.495 1.00 78.69 330 PRO A C 1
ATOM 2598 O O . PRO A 1 330 ? 23.506 -15.785 -13.116 1.00 78.69 330 PRO A O 1
ATOM 2601 N N . GLU A 1 331 ? 23.157 -14.235 -14.704 1.00 83.38 331 GLU A N 1
ATOM 2602 C CA . GLU A 1 331 ? 24.057 -14.812 -15.730 1.00 83.38 331 GLU A CA 1
ATOM 2603 C C . GLU A 1 331 ? 25.408 -14.103 -15.870 1.00 83.38 331 GLU A C 1
ATOM 2605 O O . GLU A 1 331 ? 26.319 -14.652 -16.482 1.00 83.38 331 GLU A O 1
ATOM 2610 N N . ILE A 1 332 ? 25.508 -12.869 -15.379 1.00 83.62 332 ILE A N 1
ATOM 2611 C CA . ILE A 1 332 ? 26.685 -12.004 -15.501 1.00 83.62 332 ILE A CA 1
ATOM 2612 C C . ILE A 1 332 ? 26.992 -11.391 -14.139 1.00 83.62 332 ILE A C 1
ATOM 2614 O O . ILE A 1 332 ? 26.100 -11.286 -13.293 1.00 83.62 332 ILE A O 1
ATOM 2618 N N . SER A 1 333 ? 28.241 -10.990 -13.934 1.00 80.56 333 SER A N 1
ATOM 2619 C CA . SER A 1 333 ? 28.658 -10.273 -12.731 1.00 80.56 333 SER A CA 1
ATOM 2620 C C . SER A 1 333 ? 28.109 -8.842 -12.693 1.00 80.56 333 SER A C 1
ATOM 2622 O O . SER A 1 333 ? 27.827 -8.239 -13.733 1.00 80.56 333 SER A O 1
ATOM 2624 N N . ASP A 1 334 ? 28.021 -8.266 -11.491 1.00 77.88 334 ASP A N 1
ATOM 2625 C CA . ASP A 1 334 ? 27.600 -6.872 -11.289 1.00 77.88 334 ASP A CA 1
ATOM 2626 C C . A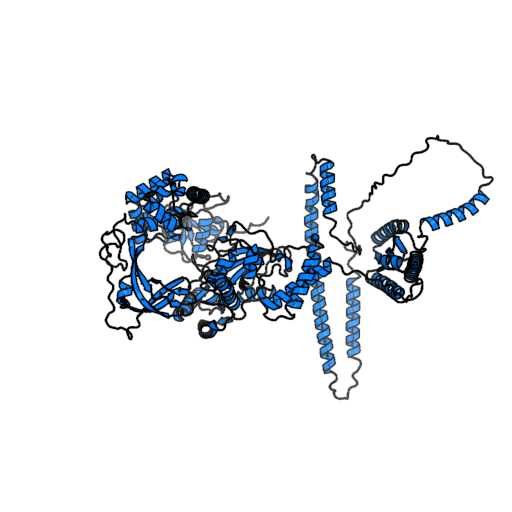SP A 1 334 ? 28.460 -5.891 -12.114 1.00 77.88 334 ASP A C 1
ATOM 2628 O O . ASP A 1 334 ? 27.933 -4.963 -12.719 1.00 77.88 334 ASP A O 1
ATOM 2632 N N . ALA A 1 335 ? 29.770 -6.148 -12.237 1.00 79.62 335 ALA A N 1
ATOM 2633 C CA . ALA A 1 335 ? 30.689 -5.320 -13.023 1.00 79.62 335 ALA A CA 1
ATOM 2634 C C . ALA A 1 335 ? 30.409 -5.366 -14.540 1.00 79.62 335 ALA A C 1
ATOM 2636 O O . ALA A 1 335 ? 30.513 -4.347 -15.224 1.00 79.62 335 ALA A O 1
ATOM 2637 N N . GLU A 1 336 ? 30.033 -6.529 -15.081 1.00 84.88 336 GLU A N 1
ATOM 2638 C CA . GLU A 1 336 ? 29.622 -6.659 -16.487 1.00 84.88 336 GLU A CA 1
ATOM 2639 C C . GLU A 1 336 ? 28.265 -5.992 -16.734 1.00 84.88 336 GLU A C 1
ATOM 2641 O O . GLU A 1 336 ? 28.055 -5.365 -17.775 1.00 84.88 336 GLU A O 1
ATOM 2646 N N . TYR A 1 337 ? 27.347 -6.092 -15.770 1.00 86.12 337 TYR A N 1
ATOM 2647 C CA . TYR A 1 337 ? 26.057 -5.416 -15.827 1.00 86.12 337 TYR A CA 1
ATOM 2648 C C . TYR A 1 337 ? 26.214 -3.886 -15.808 1.00 86.12 337 TYR A C 1
ATOM 2650 O O . TYR A 1 337 ? 25.638 -3.200 -16.659 1.00 86.12 337 TYR A O 1
ATOM 2658 N N . ASP A 1 338 ? 27.032 -3.353 -14.899 1.00 83.75 338 ASP A N 1
ATOM 2659 C CA . ASP A 1 338 ? 27.313 -1.920 -14.809 1.00 83.75 338 ASP A CA 1
ATOM 2660 C C . ASP A 1 338 ? 27.987 -1.401 -16.088 1.00 83.75 338 ASP A C 1
ATOM 2662 O O . ASP A 1 338 ? 27.595 -0.351 -16.597 1.00 83.75 338 ASP A O 1
ATOM 2666 N N . ALA A 1 339 ? 28.896 -2.174 -16.697 1.00 86.06 339 ALA A N 1
ATOM 2667 C CA . ALA A 1 339 ? 29.496 -1.831 -17.988 1.00 86.06 339 ALA A CA 1
ATOM 2668 C C . ALA A 1 339 ? 28.457 -1.711 -19.126 1.00 86.06 339 ALA A C 1
ATOM 2670 O O . ALA A 1 339 ? 28.525 -0.771 -19.921 1.00 86.06 339 ALA A O 1
ATOM 2671 N N . LEU A 1 340 ? 27.462 -2.610 -19.195 1.00 89.31 340 LEU A N 1
ATOM 2672 C CA . LEU A 1 340 ? 26.360 -2.509 -20.168 1.00 89.31 340 LEU A CA 1
ATOM 2673 C C . LEU A 1 340 ? 25.503 -1.256 -19.932 1.00 89.31 340 LEU A C 1
ATOM 2675 O O . LEU A 1 340 ? 25.097 -0.580 -20.883 1.00 89.31 340 LEU A O 1
ATOM 2679 N N . VAL A 1 341 ? 25.213 -0.950 -18.664 1.00 87.31 341 VAL A N 1
ATOM 2680 C CA . VAL A 1 341 ? 24.420 0.219 -18.266 1.00 87.31 341 VAL A CA 1
ATOM 2681 C C . VAL A 1 341 ? 25.164 1.521 -18.571 1.00 87.31 341 VAL A C 1
ATOM 2683 O O . VAL A 1 341 ? 24.555 2.452 -19.099 1.00 87.31 341 VAL A O 1
ATOM 2686 N N . ASP A 1 342 ? 26.461 1.595 -18.288 1.00 88.06 342 ASP A N 1
ATOM 2687 C CA . ASP A 1 342 ? 27.284 2.776 -18.549 1.00 88.06 342 ASP A CA 1
ATOM 2688 C C . ASP A 1 342 ? 27.544 2.989 -20.044 1.00 88.06 342 ASP A C 1
ATOM 2690 O O . ASP A 1 342 ? 27.505 4.132 -20.505 1.00 88.06 342 ASP A O 1
ATOM 2694 N N . GLU A 1 343 ? 27.680 1.920 -20.838 1.00 89.44 343 GLU A N 1
ATOM 2695 C CA . GLU A 1 343 ? 27.704 2.030 -22.301 1.00 89.44 343 GLU A CA 1
ATOM 2696 C C . GLU A 1 343 ? 26.380 2.602 -22.844 1.00 89.44 343 GLU A C 1
ATOM 2698 O O . GLU A 1 343 ? 26.392 3.502 -23.691 1.00 89.44 343 GLU A O 1
ATOM 2703 N N . LEU A 1 344 ? 25.229 2.154 -22.323 1.00 90.12 344 LEU A N 1
ATOM 2704 C CA . LEU A 1 344 ? 23.928 2.708 -22.709 1.00 90.12 344 LEU A CA 1
ATOM 2705 C C . LEU A 1 344 ? 23.783 4.181 -22.293 1.00 90.12 344 LEU A C 1
ATOM 2707 O O . LEU A 1 344 ? 23.348 4.992 -23.112 1.00 90.12 344 LEU A O 1
ATOM 2711 N N . LYS A 1 345 ? 24.185 4.550 -21.066 1.00 89.19 345 LYS A N 1
ATOM 2712 C CA . LYS A 1 345 ? 24.210 5.954 -20.605 1.00 89.19 345 LYS A CA 1
ATOM 2713 C C . LYS A 1 345 ? 25.097 6.820 -21.501 1.00 89.19 345 LYS A C 1
ATOM 2715 O O . LYS A 1 345 ? 24.717 7.942 -21.820 1.00 89.19 345 LYS A O 1
ATOM 2720 N N . ALA A 1 346 ? 26.270 6.327 -21.905 1.00 87.00 346 ALA A N 1
ATOM 2721 C CA . ALA A 1 346 ? 27.187 7.061 -22.773 1.00 87.00 346 ALA A CA 1
ATOM 2722 C C . ALA A 1 346 ? 26.574 7.315 -24.159 1.00 87.00 346 ALA A C 1
ATOM 2724 O O . ALA A 1 346 ? 26.650 8.437 -24.661 1.00 87.00 346 ALA A O 1
ATOM 2725 N N . ILE A 1 347 ? 25.911 6.308 -24.742 1.00 84.31 347 ILE A N 1
ATOM 2726 C CA . ILE A 1 347 ? 25.191 6.449 -26.014 1.00 84.31 347 ILE A CA 1
ATOM 2727 C C . ILE A 1 347 ? 24.040 7.450 -25.877 1.00 84.31 347 ILE A C 1
ATOM 2729 O O . ILE A 1 347 ? 23.959 8.375 -26.673 1.00 84.31 347 ILE A O 1
ATOM 2733 N N . GLU A 1 348 ? 23.188 7.318 -24.862 1.00 89.12 348 GLU A N 1
ATOM 2734 C CA . GLU A 1 348 ? 22.039 8.209 -24.642 1.00 89.12 348 GLU A CA 1
ATOM 2735 C C . GLU A 1 348 ? 22.436 9.650 -24.283 1.00 89.12 348 GLU A C 1
ATOM 2737 O O . GLU A 1 348 ? 21.731 10.591 -24.633 1.00 89.12 348 GLU A O 1
ATOM 2742 N N . LYS A 1 349 ? 23.589 9.850 -23.635 1.00 86.94 349 LYS A N 1
ATOM 2743 C CA . LYS A 1 349 ? 24.154 11.182 -23.383 1.00 86.94 349 LYS A CA 1
ATOM 2744 C C . LYS A 1 349 ? 24.706 11.828 -24.659 1.00 86.94 349 LYS A C 1
ATOM 2746 O O . LYS A 1 349 ? 24.618 13.044 -24.804 1.00 86.94 349 LYS A O 1
ATOM 2751 N N . ALA A 1 350 ? 25.296 11.036 -25.555 1.00 78.44 350 ALA A N 1
ATOM 2752 C CA . ALA A 1 350 ? 25.778 11.500 -26.858 1.00 78.44 350 ALA A CA 1
ATOM 2753 C C . ALA A 1 350 ? 24.643 11.690 -27.882 1.00 78.44 350 ALA A C 1
ATOM 2755 O O . ALA A 1 350 ? 24.779 12.504 -28.792 1.00 78.44 350 ALA A O 1
ATOM 2756 N N . HIS A 1 351 ? 23.541 10.957 -27.704 1.00 79.00 351 HIS A N 1
ATOM 2757 C CA . HIS A 1 351 ? 22.363 10.926 -28.565 1.00 79.00 351 HIS A CA 1
ATOM 2758 C C . HIS A 1 351 ? 21.067 11.051 -27.738 1.00 79.00 351 HIS A C 1
ATOM 2760 O O . HIS A 1 351 ? 20.368 10.046 -27.543 1.00 79.00 351 HIS A O 1
ATOM 2766 N N . PRO A 1 352 ? 20.730 12.254 -27.224 1.00 82.88 352 PRO A N 1
ATOM 2767 C CA . PRO A 1 352 ? 19.512 12.481 -26.442 1.00 82.88 352 PRO A CA 1
ATOM 2768 C C . PRO A 1 352 ? 18.225 12.096 -27.184 1.00 82.88 352 PRO A C 1
ATOM 2770 O O . PRO A 1 352 ? 17.249 11.697 -26.554 1.00 82.88 352 PRO A O 1
ATOM 2773 N N . GLU A 1 353 ? 18.233 12.170 -28.516 1.00 75.50 353 GLU A N 1
ATOM 2774 C CA . GLU A 1 353 ? 17.143 11.755 -29.401 1.00 75.50 353 GLU A CA 1
ATOM 2775 C C . GLU A 1 353 ? 16.797 10.261 -29.271 1.00 75.50 353 GLU A C 1
ATOM 2777 O O . GLU A 1 353 ? 15.634 9.874 -29.358 1.00 75.50 353 GLU A O 1
ATOM 2782 N N . LEU A 1 354 ? 17.780 9.416 -28.936 1.00 80.75 354 LEU A N 1
ATOM 2783 C CA . LEU A 1 354 ? 17.559 7.981 -28.763 1.00 80.75 354 LEU A CA 1
ATOM 2784 C C . LEU A 1 354 ? 16.901 7.622 -27.421 1.00 80.75 354 LEU A C 1
ATOM 2786 O O . LEU A 1 354 ? 16.527 6.456 -27.249 1.00 80.75 354 LEU A O 1
ATOM 2790 N N . VAL A 1 355 ? 16.796 8.545 -26.455 1.00 84.25 355 VAL A N 1
ATOM 2791 C CA . VAL A 1 355 ? 16.266 8.275 -25.104 1.00 84.25 355 VAL A CA 1
ATOM 2792 C C . VAL A 1 355 ? 14.776 7.931 -25.166 1.00 84.25 355 VAL A C 1
ATOM 2794 O O . VAL A 1 355 ? 13.951 8.744 -25.571 1.00 84.25 355 VAL A O 1
ATOM 2797 N N . THR A 1 356 ? 14.405 6.733 -24.702 1.00 83.75 356 THR A N 1
ATOM 2798 C CA . THR A 1 356 ? 12.998 6.306 -24.621 1.00 83.75 356 THR A CA 1
ATOM 2799 C C . THR A 1 356 ? 12.486 6.309 -23.173 1.00 83.75 356 THR A C 1
ATOM 2801 O O . THR A 1 356 ? 13.243 5.944 -22.269 1.00 83.75 356 THR A O 1
ATOM 2804 N N . PRO A 1 357 ? 11.198 6.634 -22.911 1.00 79.69 357 PRO A N 1
ATOM 2805 C CA . PRO A 1 357 ? 10.616 6.653 -21.554 1.00 79.69 357 PRO A CA 1
ATOM 2806 C C . PRO A 1 357 ? 10.602 5.308 -20.805 1.00 79.69 357 PRO A C 1
ATOM 2808 O O . PRO A 1 357 ? 10.221 5.256 -19.632 1.00 79.69 357 PRO A O 1
ATOM 2811 N N . ASP A 1 358 ? 10.959 4.219 -21.489 1.00 79.81 358 ASP A N 1
ATOM 2812 C CA . ASP A 1 358 ? 11.080 2.856 -20.971 1.00 79.81 358 ASP A CA 1
ATOM 2813 C C . ASP A 1 358 ? 12.546 2.366 -20.906 1.00 79.81 358 ASP A C 1
ATOM 2815 O O . ASP A 1 358 ? 12.801 1.198 -20.590 1.00 79.81 358 ASP A O 1
ATOM 2819 N N . SER A 1 359 ? 13.530 3.213 -21.236 1.00 85.88 359 SER A N 1
ATOM 2820 C CA . SER A 1 359 ? 14.948 2.843 -21.166 1.00 85.88 359 SER A CA 1
ATOM 2821 C C . SER A 1 359 ? 15.370 2.577 -19.709 1.00 85.88 359 SER A C 1
ATOM 2823 O O . SER A 1 359 ? 14.962 3.327 -18.818 1.00 85.88 359 SER A O 1
ATOM 2825 N N . PRO A 1 360 ? 16.194 1.546 -19.419 1.00 84.00 360 PRO A N 1
ATOM 2826 C CA . PRO A 1 360 ? 16.632 1.231 -18.054 1.00 84.00 360 PRO A CA 1
ATOM 2827 C C . PRO A 1 360 ? 17.349 2.379 -17.327 1.00 84.00 360 PRO A C 1
ATOM 2829 O O . PRO A 1 360 ? 17.337 2.419 -16.098 1.00 84.00 360 PRO A O 1
ATOM 2832 N N . THR A 1 361 ? 17.938 3.322 -18.069 1.00 85.25 361 THR A N 1
ATOM 2833 C CA . THR A 1 361 ? 18.563 4.548 -17.541 1.00 85.25 361 THR A CA 1
ATOM 2834 C C . THR A 1 361 ? 17.547 5.518 -16.930 1.00 85.25 361 THR A C 1
ATOM 2836 O O . THR A 1 361 ? 17.877 6.238 -15.993 1.00 85.25 361 THR A O 1
ATOM 2839 N N . GLN A 1 362 ? 16.294 5.495 -17.399 1.00 83.00 362 GLN A N 1
ATOM 2840 C CA . GLN A 1 362 ? 15.212 6.388 -16.967 1.00 83.00 362 GLN A CA 1
ATOM 2841 C C . GLN A 1 362 ? 14.471 5.881 -15.716 1.00 83.00 362 GLN A C 1
ATOM 2843 O O . GLN A 1 362 ? 13.472 6.472 -15.309 1.00 83.00 362 GLN A O 1
ATOM 2848 N N . ARG A 1 363 ? 14.934 4.788 -15.083 1.00 78.94 363 ARG A N 1
ATOM 2849 C CA . ARG A 1 363 ? 14.383 4.305 -13.800 1.00 78.94 363 ARG A CA 1
ATOM 2850 C C . ARG A 1 363 ? 14.656 5.248 -12.627 1.00 78.94 363 ARG A C 1
ATOM 2852 O O . ARG A 1 363 ? 13.884 5.259 -11.676 1.00 78.94 363 ARG A O 1
ATOM 2859 N N . VAL A 1 364 ? 15.754 6.003 -12.681 1.00 69.19 364 VAL A N 1
ATOM 2860 C CA . VAL A 1 364 ? 16.170 6.945 -11.633 1.00 69.19 364 VAL A CA 1
ATOM 2861 C C . VAL A 1 364 ? 16.324 8.323 -12.273 1.00 69.19 364 VAL A C 1
ATOM 2863 O O . VAL A 1 364 ? 17.420 8.745 -12.635 1.00 69.19 364 VAL A O 1
ATOM 2866 N N . GLY A 1 365 ? 15.193 9.000 -12.469 1.00 51.97 365 GLY A N 1
ATOM 2867 C CA . GLY A 1 365 ? 15.115 10.312 -13.107 1.00 51.97 365 GLY A CA 1
ATOM 2868 C C . GLY A 1 365 ? 13.773 10.999 -12.847 1.00 51.97 365 GLY A C 1
ATOM 2869 O O . GLY A 1 365 ? 12.786 10.343 -12.517 1.00 51.97 365 GLY A O 1
ATOM 2870 N N . GLY A 1 366 ? 13.757 12.324 -12.996 1.00 53.44 366 GLY A N 1
ATOM 2871 C CA . GLY A 1 366 ? 12.636 13.201 -12.639 1.00 53.44 366 GLY A CA 1
ATOM 2872 C C . GLY A 1 366 ? 13.016 14.201 -11.543 1.00 53.44 366 GLY A C 1
ATOM 2873 O O . GLY A 1 366 ? 13.934 13.956 -10.762 1.00 53.44 366 GLY A O 1
ATOM 2874 N N . GLU A 1 367 ? 12.333 15.346 -11.499 1.00 58.72 367 GLU A N 1
ATOM 2875 C CA . GLU A 1 367 ? 12.495 16.300 -10.395 1.00 58.72 367 GLU A CA 1
ATOM 2876 C C . GLU A 1 367 ? 11.810 15.787 -9.113 1.00 58.72 367 GLU A C 1
ATOM 2878 O O . GLU A 1 367 ? 10.797 15.083 -9.203 1.00 58.72 367 GLU A O 1
ATOM 2883 N N . PRO A 1 368 ? 12.300 16.164 -7.913 1.00 73.88 368 PRO A N 1
ATOM 2884 C CA . PRO A 1 368 ? 11.641 15.832 -6.655 1.00 73.88 368 PRO A CA 1
ATOM 2885 C C . PRO A 1 368 ? 10.176 16.288 -6.632 1.00 73.88 368 PRO A C 1
ATOM 2887 O O . PRO A 1 368 ? 9.850 17.470 -6.788 1.00 73.88 368 PRO A O 1
ATOM 2890 N N . THR A 1 369 ? 9.277 15.332 -6.421 1.00 73.75 369 THR A N 1
ATOM 2891 C CA . THR A 1 369 ? 7.829 15.533 -6.464 1.00 73.75 369 THR A CA 1
ATOM 2892 C C . THR A 1 369 ? 7.357 16.219 -5.187 1.00 73.75 369 THR A C 1
ATOM 2894 O O . THR A 1 369 ? 7.406 15.654 -4.098 1.00 73.75 369 THR A O 1
ATOM 2897 N N . LYS A 1 370 ? 6.863 17.456 -5.310 1.00 68.38 370 LYS A N 1
ATOM 2898 C CA . LYS A 1 370 ? 6.419 18.262 -4.156 1.00 68.38 370 LYS A CA 1
ATOM 2899 C C . LYS A 1 370 ? 5.089 17.788 -3.557 1.00 68.38 370 LYS A C 1
ATOM 2901 O O . LYS A 1 370 ? 4.876 17.964 -2.360 1.00 68.38 370 LYS A O 1
ATOM 2906 N N . VAL A 1 371 ? 4.201 17.221 -4.378 1.00 77.69 371 VAL A N 1
ATOM 2907 C CA . VAL A 1 371 ? 2.862 16.730 -4.002 1.00 77.69 371 VAL A CA 1
ATOM 2908 C C . VAL A 1 371 ? 2.524 15.512 -4.861 1.00 77.69 371 VAL A C 1
ATOM 2910 O O . VAL A 1 371 ? 2.679 15.575 -6.078 1.00 77.69 371 VAL A O 1
ATOM 2913 N N . PHE A 1 372 ? 2.031 14.435 -4.248 1.00 84.06 372 PHE A N 1
ATOM 2914 C CA . PHE A 1 372 ? 1.530 13.257 -4.964 1.00 84.06 372 PHE A CA 1
ATOM 2915 C C . PHE A 1 372 ? 0.065 13.477 -5.387 1.00 84.06 372 PHE A C 1
ATOM 2917 O O . PHE A 1 372 ? -0.770 13.742 -4.515 1.00 84.06 372 PHE A O 1
ATOM 2924 N N . PRO A 1 373 ? -0.284 13.400 -6.685 1.00 86.06 373 PRO A N 1
ATOM 2925 C CA . PRO A 1 373 ? -1.665 13.566 -7.126 1.00 86.06 373 PRO A CA 1
ATOM 2926 C C . PRO A 1 373 ? -2.525 12.326 -6.798 1.00 86.06 373 PRO A C 1
ATOM 2928 O O . PRO A 1 373 ? -1.997 11.245 -6.535 1.00 86.06 373 PRO A O 1
ATOM 2931 N N . PRO A 1 374 ? -3.866 12.440 -6.798 1.00 85.25 374 PRO A N 1
ATOM 2932 C CA . PRO A 1 374 ? -4.744 11.317 -6.481 1.00 85.25 374 PRO A CA 1
ATOM 2933 C C . PRO A 1 374 ? -4.848 10.310 -7.641 1.00 85.25 374 PRO A C 1
ATOM 2935 O O . PRO A 1 374 ? -5.388 10.612 -8.707 1.00 85.25 374 PRO A O 1
ATOM 2938 N N . PHE A 1 375 ? -4.422 9.073 -7.398 1.00 89.44 375 PHE A N 1
ATOM 2939 C CA . PHE A 1 375 ? -4.632 7.923 -8.274 1.00 89.44 375 PHE A CA 1
ATOM 2940 C C . PHE A 1 375 ? -5.990 7.272 -7.991 1.00 89.44 375 PHE A C 1
ATOM 2942 O O . PHE A 1 375 ? -6.176 6.666 -6.938 1.00 89.44 375 PHE A O 1
ATOM 2949 N N . ARG A 1 376 ? -6.946 7.364 -8.924 1.00 89.00 376 ARG A N 1
ATOM 2950 C CA . ARG A 1 376 ? -8.233 6.647 -8.830 1.00 89.00 376 ARG A CA 1
ATOM 2951 C C . ARG A 1 376 ? -8.111 5.227 -9.377 1.00 89.00 376 ARG A C 1
ATOM 2953 O O . ARG A 1 376 ? -7.625 5.038 -10.497 1.00 89.00 376 ARG A O 1
ATOM 2960 N N . HIS A 1 377 ? -8.592 4.247 -8.618 1.00 87.88 377 HIS A N 1
ATOM 2961 C CA . HIS A 1 377 ? -8.643 2.835 -9.010 1.00 87.88 377 HIS A CA 1
ATOM 2962 C C . HIS A 1 377 ? -9.783 2.583 -10.010 1.00 87.88 377 HIS A C 1
ATOM 2964 O O . HIS A 1 377 ? -10.853 3.172 -9.883 1.00 87.88 377 HIS A O 1
ATOM 2970 N N . ALA A 1 378 ? -9.562 1.732 -11.019 1.00 81.12 378 ALA A N 1
ATOM 2971 C CA . ALA A 1 378 ? -10.581 1.412 -12.028 1.00 81.12 378 ALA A CA 1
ATOM 2972 C C . ALA A 1 378 ? -11.643 0.444 -11.473 1.00 81.12 378 ALA A C 1
ATOM 2974 O O . ALA A 1 378 ? -12.831 0.578 -11.745 1.00 81.12 378 ALA A O 1
ATOM 2975 N N . VAL A 1 379 ? -11.191 -0.491 -10.637 1.00 85.06 379 VAL A N 1
ATOM 2976 C CA . VAL A 1 379 ? -12.000 -1.346 -9.759 1.00 85.06 379 VAL A CA 1
ATOM 2977 C C . VAL A 1 379 ? -11.534 -1.057 -8.328 1.00 85.06 379 VAL A C 1
ATOM 2979 O O . VAL A 1 379 ? -10.325 -0.931 -8.139 1.00 85.06 379 VAL A O 1
ATOM 2982 N N . PRO A 1 380 ? -12.386 -0.965 -7.297 1.00 86.25 380 PRO A N 1
ATOM 2983 C CA . PRO A 1 380 ? -11.909 -0.727 -5.934 1.00 86.25 380 PRO A CA 1
ATOM 2984 C C . PRO A 1 380 ? -10.851 -1.748 -5.461 1.00 86.25 380 PRO A C 1
ATOM 2986 O O . PRO A 1 380 ? -10.919 -2.944 -5.757 1.00 86.25 380 PRO A O 1
ATOM 2989 N N . MET A 1 381 ? -9.848 -1.281 -4.718 1.00 89.06 381 MET A N 1
ATOM 2990 C CA . MET A 1 381 ? -8.890 -2.118 -3.989 1.00 89.06 381 MET A CA 1
ATOM 2991 C C . MET A 1 381 ? -9.397 -2.347 -2.560 1.00 89.06 381 MET A C 1
ATOM 2993 O O . MET A 1 381 ? -9.068 -1.605 -1.630 1.00 89.06 381 MET A O 1
ATOM 2997 N N . LEU A 1 382 ? -10.226 -3.378 -2.400 1.00 87.94 382 LEU A N 1
ATOM 2998 C CA . LEU A 1 382 ? -10.834 -3.757 -1.122 1.00 87.94 382 LEU A CA 1
ATOM 2999 C C . LEU A 1 382 ? -9.805 -4.277 -0.097 1.00 87.94 382 LEU A C 1
ATOM 3001 O O . LEU A 1 382 ? -8.632 -4.498 -0.402 1.00 87.94 382 LEU A O 1
ATOM 3005 N N . SER A 1 383 ? -10.245 -4.443 1.151 1.00 88.50 383 SER A N 1
ATOM 3006 C CA . SER A 1 383 ? -9.474 -5.157 2.181 1.00 88.50 383 SER A CA 1
ATOM 3007 C C . SER A 1 383 ? -9.822 -6.649 2.151 1.00 88.50 383 SER A C 1
ATOM 3009 O O . SER A 1 383 ? -10.795 -7.036 1.517 1.00 88.50 383 SER A O 1
ATOM 3011 N N . LEU A 1 384 ? -9.048 -7.495 2.829 1.00 90.44 384 LEU A N 1
ATOM 3012 C CA . LEU A 1 384 ? -9.428 -8.890 3.070 1.00 90.44 384 LEU A CA 1
ATOM 3013 C C . LEU A 1 384 ? -10.032 -9.026 4.469 1.00 90.44 384 LEU A C 1
ATOM 3015 O O . LEU A 1 384 ? -9.527 -8.421 5.422 1.00 90.44 384 LEU A O 1
ATOM 3019 N N . ASP A 1 385 ? -11.065 -9.859 4.597 1.00 89.19 385 ASP A N 1
ATOM 3020 C CA . ASP A 1 385 ? -11.501 -10.338 5.908 1.00 89.19 385 ASP A CA 1
ATOM 3021 C C . ASP A 1 385 ? -10.416 -11.244 6.500 1.00 89.19 385 ASP A C 1
ATOM 3023 O O . ASP A 1 385 ? -9.682 -11.919 5.775 1.00 89.19 385 ASP A O 1
ATOM 3027 N N . ASN A 1 386 ? -10.277 -11.219 7.824 1.00 88.06 386 ASN A N 1
ATOM 3028 C CA . ASN A 1 386 ? -9.206 -11.916 8.532 1.00 88.06 386 ASN A CA 1
ATOM 3029 C C . ASN A 1 386 ? -9.794 -13.109 9.285 1.00 88.06 386 ASN A C 1
ATOM 3031 O O . ASN A 1 386 ? -10.830 -12.963 9.928 1.00 88.06 386 ASN A O 1
ATOM 3035 N N . THR A 1 387 ? -9.094 -14.236 9.238 1.00 88.62 387 THR A N 1
ATOM 3036 C CA . THR A 1 387 ? -9.288 -15.397 10.112 1.00 88.62 387 THR A CA 1
ATOM 3037 C C . THR A 1 387 ? -8.006 -15.645 10.902 1.00 88.62 387 THR A C 1
ATOM 3039 O O . THR A 1 387 ? -6.907 -15.359 10.414 1.00 88.62 387 THR A O 1
ATOM 3042 N N . TYR A 1 388 ? -8.157 -16.142 12.127 1.00 83.94 388 TYR A N 1
ATOM 3043 C CA . TYR A 1 388 ? -7.060 -16.500 13.033 1.00 83.94 388 TYR A CA 1
ATOM 3044 C C . TYR A 1 388 ? -7.122 -17.974 13.465 1.00 83.94 388 TYR A C 1
ATOM 3046 O O . TYR A 1 388 ? -6.380 -18.383 14.356 1.00 83.94 388 TYR A O 1
ATOM 3054 N N . SER A 1 389 ? -8.034 -18.761 12.885 1.00 86.62 389 SER A N 1
ATOM 3055 C CA . SER A 1 389 ? -8.322 -20.132 13.309 1.00 86.62 389 SER A CA 1
ATOM 3056 C C . SER A 1 389 ? -8.641 -21.047 12.118 1.00 86.62 389 SER A C 1
ATOM 3058 O O . SER A 1 389 ? -9.147 -20.617 11.077 1.00 86.62 389 SER A O 1
ATOM 3060 N N . LYS A 1 390 ? -8.345 -22.341 12.268 1.00 88.25 390 LYS A N 1
ATOM 3061 C CA . LYS A 1 390 ? -8.588 -23.364 11.232 1.00 88.25 390 LYS A CA 1
ATOM 3062 C C . LYS A 1 390 ? -10.084 -23.663 11.084 1.00 88.25 390 LYS A C 1
ATOM 3064 O O . LYS A 1 390 ? -10.580 -23.944 9.993 1.00 88.25 390 LYS A O 1
ATOM 3069 N N . GLU A 1 391 ? -10.822 -23.517 12.176 1.00 90.25 391 GLU A N 1
ATOM 3070 C CA . GLU A 1 391 ? -12.276 -23.627 12.249 1.00 90.25 391 GLU A CA 1
ATOM 3071 C C . GLU A 1 391 ? -12.939 -22.485 11.460 1.00 90.25 391 GLU A C 1
ATOM 3073 O O . GLU A 1 391 ? -13.840 -22.724 10.661 1.00 90.25 391 GLU A O 1
ATOM 3078 N N . GLU A 1 392 ? -12.443 -21.249 11.590 1.00 89.50 392 GLU A N 1
ATOM 3079 C CA . GLU A 1 392 ? -12.899 -20.105 10.789 1.00 89.50 392 GLU A CA 1
ATOM 3080 C C . GLU A 1 392 ? -12.605 -20.273 9.284 1.00 89.50 392 GLU A C 1
ATOM 3082 O O . GLU A 1 392 ? -13.416 -19.852 8.454 1.00 89.50 392 GLU A O 1
ATOM 3087 N N . LEU A 1 393 ? -11.485 -20.913 8.911 1.00 90.69 393 LEU A N 1
ATOM 3088 C CA . LEU A 1 393 ? -11.208 -21.297 7.516 1.00 90.69 393 LEU A CA 1
ATOM 3089 C C . LEU A 1 393 ? -12.210 -22.337 6.993 1.00 90.69 393 LEU A C 1
ATOM 3091 O O . LEU A 1 393 ? -12.675 -22.219 5.858 1.00 90.69 393 LEU A O 1
ATOM 3095 N N . THR A 1 394 ? -12.595 -23.305 7.826 1.00 91.75 394 THR A N 1
ATOM 3096 C CA . THR A 1 394 ? -13.638 -24.292 7.497 1.00 91.75 394 THR A CA 1
ATOM 3097 C C . THR A 1 394 ? -14.992 -23.606 7.304 1.00 91.75 394 THR A C 1
ATOM 3099 O O . THR A 1 394 ? -15.627 -23.774 6.268 1.00 91.75 394 THR A O 1
ATOM 3102 N N . LEU A 1 395 ? -15.378 -22.692 8.200 1.00 92.44 395 LEU A N 1
ATOM 3103 C CA . LEU A 1 395 ? -16.605 -21.897 8.057 1.00 92.44 395 LEU A CA 1
ATOM 3104 C C . LEU A 1 395 ? -16.607 -20.990 6.811 1.00 92.44 395 LEU A C 1
ATOM 3106 O O . LEU A 1 395 ? -17.670 -20.727 6.237 1.00 92.44 395 LEU A O 1
ATOM 3110 N N . PHE A 1 396 ? -15.441 -20.494 6.380 1.00 93.06 396 PHE A N 1
ATOM 3111 C CA . PHE A 1 396 ? -15.288 -19.804 5.095 1.00 93.06 396 PHE A CA 1
ATOM 3112 C C . PHE A 1 396 ? -15.522 -20.763 3.921 1.00 93.06 396 PHE A C 1
ATOM 3114 O O . PHE A 1 396 ? -16.325 -20.441 3.042 1.00 93.06 396 PHE A O 1
ATOM 3121 N N . HIS A 1 397 ? -14.890 -21.941 3.931 1.00 91.38 397 HIS A N 1
ATOM 3122 C CA . HIS A 1 397 ? -15.082 -22.975 2.913 1.00 91.38 397 HIS A CA 1
ATOM 3123 C C . HIS A 1 397 ? -16.557 -23.390 2.793 1.00 91.38 397 HIS A C 1
ATOM 3125 O O . HIS A 1 397 ? -17.140 -23.254 1.718 1.00 91.38 397 HIS A O 1
ATOM 3131 N N . ASP A 1 398 ? -17.203 -23.752 3.903 1.00 90.19 398 ASP A N 1
ATOM 3132 C CA . ASP A 1 398 ? -18.611 -24.165 3.959 1.00 90.19 398 ASP A CA 1
ATOM 3133 C C . ASP A 1 398 ? -19.571 -23.079 3.465 1.00 90.19 398 ASP A C 1
ATOM 3135 O O . ASP A 1 398 ? -20.645 -23.361 2.928 1.00 90.19 398 ASP A O 1
ATOM 3139 N N . ARG A 1 399 ? -19.239 -21.802 3.686 1.00 89.44 399 ARG A N 1
ATOM 3140 C CA . ARG A 1 399 ? -20.030 -20.672 3.181 1.00 89.44 399 ARG A CA 1
ATOM 3141 C C . ARG A 1 399 ? -19.905 -20.538 1.664 1.00 89.44 399 ARG A C 1
ATOM 3143 O O . ARG A 1 399 ? -20.912 -20.274 1.012 1.00 89.44 399 ARG A O 1
ATOM 3150 N N . VAL A 1 400 ? -18.707 -20.733 1.112 1.00 89.69 400 VAL A N 1
ATOM 3151 C CA . VAL A 1 400 ? -18.481 -20.725 -0.340 1.00 89.69 400 VAL A CA 1
ATOM 3152 C C . VAL A 1 400 ? -19.149 -21.945 -0.989 1.00 89.69 400 VAL A C 1
ATOM 3154 O O . VAL A 1 400 ? -19.957 -21.771 -1.894 1.00 89.69 400 VAL A O 1
ATOM 3157 N N . ALA A 1 401 ? -18.915 -23.159 -0.483 1.00 87.12 401 ALA A N 1
ATOM 3158 C CA . ALA A 1 401 ? -19.491 -24.394 -1.022 1.00 87.12 401 ALA A CA 1
ATOM 3159 C C . ALA A 1 401 ? -21.035 -24.397 -1.003 1.00 87.12 401 ALA A C 1
ATOM 3161 O O . ALA A 1 401 ? -21.670 -24.783 -1.986 1.00 87.12 401 ALA A O 1
ATOM 3162 N N . ARG A 1 402 ? -21.666 -23.881 0.067 1.00 86.69 402 ARG A N 1
ATOM 3163 C CA . ARG A 1 402 ? -23.133 -23.705 0.118 1.00 86.69 402 ARG A CA 1
ATOM 3164 C C . ARG A 1 402 ? -23.659 -22.712 -0.916 1.00 86.69 402 ARG A C 1
ATOM 3166 O O . ARG A 1 402 ? -24.727 -22.945 -1.467 1.00 86.69 402 ARG A O 1
ATOM 3173 N N . PHE A 1 403 ? -22.932 -21.628 -1.189 1.00 83.56 403 PHE A N 1
ATOM 3174 C CA . PHE A 1 403 ? -23.312 -20.662 -2.227 1.00 83.56 403 PHE A CA 1
ATOM 3175 C C . PHE A 1 403 ? -23.176 -21.246 -3.645 1.00 83.56 403 PHE A C 1
ATOM 3177 O O . PHE A 1 403 ? -23.911 -20.855 -4.549 1.00 83.56 403 PHE A O 1
ATOM 3184 N N . LEU A 1 404 ? -22.251 -22.191 -3.835 1.00 78.94 404 LEU A N 1
ATOM 3185 C CA . LEU A 1 404 ? -21.992 -22.849 -5.118 1.00 78.94 404 LEU A CA 1
ATOM 3186 C C . LEU A 1 404 ? -22.876 -24.077 -5.391 1.00 78.94 404 LEU A C 1
ATOM 3188 O O . LEU A 1 404 ? -22.926 -24.521 -6.531 1.00 78.94 404 LEU A O 1
ATOM 3192 N N . GLY A 1 405 ? -23.597 -24.597 -4.393 1.00 75.38 405 GLY A N 1
ATOM 3193 C CA . GLY A 1 405 ? -24.467 -25.768 -4.564 1.00 75.38 405 GLY A CA 1
ATOM 3194 C C . GLY A 1 405 ? -23.774 -27.117 -4.336 1.00 75.38 405 GLY A C 1
ATOM 3195 O O . GLY A 1 405 ? -24.151 -28.099 -4.964 1.00 75.38 405 GLY A O 1
ATOM 3196 N N . ALA A 1 406 ? -22.805 -27.166 -3.413 1.00 61.00 406 ALA A N 1
ATOM 3197 C CA . ALA A 1 406 ? -22.070 -28.361 -2.967 1.00 61.00 406 ALA A CA 1
ATOM 3198 C C . ALA A 1 406 ? -20.980 -28.926 -3.906 1.00 61.00 406 ALA A C 1
ATOM 3200 O O . ALA A 1 406 ? -20.442 -29.998 -3.633 1.00 61.00 406 ALA A O 1
ATOM 3201 N N . GLU A 1 407 ? -20.560 -28.188 -4.936 1.00 68.62 407 GLU A N 1
ATOM 3202 C CA . GLU A 1 407 ? -19.250 -28.425 -5.559 1.00 68.62 407 GLU A CA 1
ATOM 3203 C C . GLU A 1 407 ? -18.117 -27.936 -4.638 1.00 68.62 407 GLU A C 1
ATOM 3205 O O . GLU A 1 407 ? -18.237 -26.891 -3.993 1.00 68.62 407 GLU A O 1
ATOM 3210 N N . VAL A 1 408 ? -17.006 -28.682 -4.580 1.00 74.62 408 VAL A N 1
ATOM 3211 C CA . VAL A 1 408 ? -15.793 -28.294 -3.838 1.00 74.62 408 VAL A CA 1
ATOM 3212 C C . VAL A 1 408 ? -14.941 -27.392 -4.741 1.00 74.62 408 VAL A C 1
ATOM 3214 O O . VAL A 1 408 ? -14.345 -27.900 -5.692 1.00 74.62 408 VAL A O 1
ATOM 3217 N N . PRO A 1 409 ? -14.855 -26.073 -4.487 1.00 82.88 409 PRO A N 1
ATOM 3218 C CA . PRO A 1 409 ? -14.066 -25.180 -5.327 1.00 82.88 409 PRO A CA 1
ATOM 3219 C C . PRO A 1 409 ? -12.560 -25.405 -5.150 1.00 82.88 409 PRO A C 1
ATOM 3221 O O . PRO A 1 409 ? -12.075 -25.750 -4.068 1.00 82.88 409 PRO A O 1
ATOM 3224 N N . GLU A 1 410 ? -11.809 -25.125 -6.213 1.00 92.69 410 GLU A N 1
ATOM 3225 C CA . GLU A 1 410 ? -10.363 -24.931 -6.128 1.00 92.69 410 GLU A CA 1
ATOM 3226 C C . GLU A 1 410 ? -10.037 -23.549 -5.552 1.00 92.69 410 GLU A C 1
ATOM 3228 O O . GLU A 1 410 ? -10.717 -22.557 -5.836 1.00 92.69 410 GLU A O 1
ATOM 3233 N N . TYR A 1 411 ? -8.945 -23.470 -4.797 1.00 95.81 411 TYR A N 1
ATOM 3234 C CA . TYR A 1 411 ? -8.427 -22.233 -4.226 1.00 95.81 411 TYR A CA 1
ATOM 3235 C C . TYR A 1 411 ? -6.973 -22.007 -4.623 1.00 95.81 411 TYR A C 1
ATOM 3237 O O . TYR A 1 411 ? -6.196 -22.951 -4.722 1.00 95.81 411 TYR A O 1
ATOM 3245 N N . VAL A 1 412 ? -6.583 -20.745 -4.778 1.00 97.38 412 VAL A N 1
ATOM 3246 C CA . VAL A 1 412 ? -5.183 -20.323 -4.824 1.00 97.38 412 VAL A CA 1
ATOM 3247 C C . VAL A 1 412 ? -4.790 -19.827 -3.436 1.00 97.38 412 VAL A C 1
ATOM 3249 O O . VAL A 1 412 ? -5.448 -18.953 -2.868 1.00 97.38 412 VAL A O 1
ATOM 3252 N N . VAL A 1 413 ? -3.727 -20.412 -2.891 1.00 97.25 413 VAL A N 1
ATOM 3253 C CA . VAL A 1 413 ? -3.150 -20.092 -1.586 1.00 97.25 413 VAL A CA 1
ATOM 3254 C C . VAL A 1 413 ? -1.805 -19.403 -1.810 1.00 97.25 413 VAL A C 1
ATOM 3256 O O . VAL A 1 413 ? -0.903 -19.959 -2.439 1.00 97.25 413 VAL A O 1
ATOM 3259 N N . GLU A 1 414 ? -1.686 -18.172 -1.319 1.00 96.94 414 GLU A N 1
ATOM 3260 C CA . GLU A 1 414 ? -0.563 -17.260 -1.566 1.00 96.94 414 GLU A CA 1
ATOM 3261 C C . GLU A 1 414 ? 0.025 -16.746 -0.246 1.00 96.94 414 GLU A C 1
ATOM 3263 O O . GLU A 1 414 ? -0.702 -16.549 0.729 1.00 96.94 414 GLU A O 1
ATOM 3268 N N . LEU A 1 415 ? 1.333 -16.478 -0.198 1.00 96.19 415 LEU A N 1
ATOM 3269 C CA . LEU A 1 415 ? 1.947 -15.838 0.970 1.00 96.19 415 LEU A CA 1
ATOM 3270 C C . LEU A 1 415 ? 1.426 -14.405 1.135 1.00 96.19 415 LEU A C 1
ATOM 3272 O O . LEU A 1 415 ? 1.468 -13.613 0.191 1.00 96.19 415 LEU A O 1
ATOM 3276 N N . LYS A 1 416 ? 0.980 -14.043 2.344 1.00 95.06 416 LYS A N 1
ATOM 3277 C CA . LYS A 1 416 ? 0.557 -12.673 2.642 1.00 95.06 416 LYS A CA 1
ATOM 3278 C C . LYS A 1 416 ? 1.782 -11.818 2.966 1.00 95.06 416 LYS A C 1
ATOM 3280 O O . LYS A 1 416 ? 2.268 -11.813 4.093 1.00 95.06 416 LYS A O 1
ATOM 3285 N N . ILE A 1 417 ? 2.291 -11.133 1.945 1.00 94.81 417 ILE A N 1
ATOM 3286 C CA . ILE A 1 417 ? 3.470 -10.263 2.031 1.00 94.81 417 ILE A CA 1
ATOM 3287 C C . ILE A 1 417 ? 3.185 -9.057 2.940 1.00 94.81 417 ILE A C 1
ATOM 3289 O O . ILE A 1 417 ? 2.162 -8.386 2.782 1.00 94.81 417 ILE A O 1
ATOM 3293 N N . ASP A 1 418 ? 4.094 -8.762 3.873 1.00 87.62 418 ASP A N 1
ATOM 3294 C CA . ASP A 1 418 ? 3.994 -7.592 4.753 1.00 87.62 418 ASP A CA 1
ATOM 3295 C C . ASP A 1 418 ? 4.629 -6.351 4.089 1.00 87.62 418 ASP A C 1
ATOM 3297 O O . ASP A 1 418 ? 5.834 -6.102 4.190 1.00 87.62 418 ASP A O 1
ATOM 3301 N N . GLY A 1 419 ? 3.818 -5.587 3.348 1.00 90.94 419 GLY A N 1
ATOM 3302 C CA . GLY A 1 419 ? 4.287 -4.464 2.532 1.00 90.94 419 GLY A CA 1
ATOM 3303 C C . GLY A 1 419 ? 3.248 -3.360 2.296 1.00 90.94 419 GLY A C 1
ATOM 3304 O O . GLY A 1 419 ? 2.510 -2.957 3.195 1.00 90.94 419 GLY A O 1
ATOM 3305 N N . VAL A 1 420 ? 3.228 -2.802 1.088 1.00 93.06 420 VAL A N 1
ATOM 3306 C CA . VAL A 1 420 ? 2.283 -1.771 0.653 1.00 93.06 420 VAL A CA 1
ATOM 3307 C C . VAL A 1 420 ? 1.645 -2.166 -0.673 1.00 93.06 420 VAL A C 1
ATOM 3309 O O . VAL A 1 420 ? 2.317 -2.241 -1.702 1.00 93.06 420 VAL A O 1
ATOM 3312 N N . ALA A 1 421 ? 0.326 -2.345 -0.647 1.00 95.44 421 ALA A N 1
ATOM 3313 C CA . ALA A 1 421 ? -0.487 -2.611 -1.823 1.00 95.44 421 ALA A CA 1
ATOM 3314 C C . ALA A 1 421 ? -0.431 -1.462 -2.845 1.00 95.44 421 ALA A C 1
ATOM 3316 O O . ALA A 1 421 ? -0.755 -0.304 -2.538 1.00 95.44 421 ALA A O 1
ATOM 3317 N N . VAL A 1 422 ? -0.077 -1.818 -4.079 1.00 96.69 422 VAL A N 1
ATOM 3318 C CA . VAL A 1 422 ? 0.031 -0.927 -5.239 1.00 96.69 422 VAL A CA 1
ATOM 3319 C C . VAL A 1 422 ? -0.762 -1.468 -6.427 1.00 96.69 422 VAL A C 1
ATOM 3321 O O . VAL A 1 422 ? -0.965 -2.675 -6.570 1.00 96.69 422 VAL A O 1
ATOM 3324 N N . ALA A 1 423 ? -1.177 -0.558 -7.302 1.00 96.88 423 ALA A N 1
ATOM 3325 C CA . ALA A 1 423 ? -1.751 -0.861 -8.606 1.00 96.88 423 ALA A CA 1
ATOM 3326 C C . ALA A 1 423 ? -0.932 -0.170 -9.705 1.00 96.88 423 ALA A C 1
ATOM 3328 O O . ALA A 1 423 ? -0.532 0.985 -9.552 1.00 96.88 423 ALA A O 1
ATOM 3329 N N . LEU A 1 424 ? -0.694 -0.875 -10.810 1.00 96.25 424 LEU A N 1
ATOM 3330 C CA . LEU A 1 424 ? 0.055 -0.419 -11.982 1.00 96.25 424 LEU A CA 1
ATOM 3331 C C . LEU A 1 424 ? -0.820 -0.540 -13.228 1.00 96.25 424 LEU A C 1
ATOM 3333 O O . LEU A 1 424 ? -1.399 -1.601 -13.450 1.00 96.25 424 LEU A O 1
ATOM 3337 N N . ARG A 1 425 ? -0.880 0.491 -14.074 1.00 94.75 425 ARG A N 1
ATOM 3338 C CA . ARG A 1 425 ? -1.574 0.441 -15.370 1.00 94.75 425 ARG A CA 1
ATOM 3339 C C . ARG A 1 425 ? -0.600 0.443 -16.529 1.00 94.75 425 ARG A C 1
ATOM 3341 O O . ARG A 1 425 ? 0.254 1.328 -16.639 1.00 94.75 425 ARG A O 1
ATOM 3348 N N . TYR A 1 426 ? -0.798 -0.520 -17.416 1.00 92.94 426 TYR A N 1
ATOM 3349 C CA . TYR A 1 426 ? -0.057 -0.672 -18.654 1.00 92.94 426 TYR A CA 1
ATOM 3350 C C . TYR A 1 426 ? -0.976 -0.387 -19.837 1.00 92.94 426 TYR A C 1
ATOM 3352 O O . TYR A 1 426 ? -2.104 -0.870 -19.865 1.00 92.94 426 TYR A O 1
ATOM 3360 N N . GLU A 1 427 ? -0.486 0.374 -20.816 1.00 89.06 427 GLU A N 1
ATOM 3361 C CA . GLU A 1 427 ? -1.192 0.656 -22.075 1.00 89.06 427 GLU A CA 1
ATOM 3362 C C . GLU A 1 427 ? -0.198 0.614 -23.239 1.00 89.06 427 GLU A C 1
ATOM 3364 O O . GLU A 1 427 ? 0.818 1.321 -23.220 1.00 89.06 427 GLU A O 1
ATOM 3369 N N . GLY A 1 428 ? -0.473 -0.217 -24.247 1.00 84.88 428 GLY A N 1
ATOM 3370 C CA . GLY A 1 428 ? 0.473 -0.493 -25.334 1.00 84.88 428 GLY A CA 1
ATOM 3371 C C . GLY A 1 428 ? 1.761 -1.147 -24.824 1.00 84.88 428 GLY A C 1
ATOM 3372 O O . GLY A 1 428 ? 2.849 -0.830 -25.294 1.00 84.88 428 GLY A O 1
ATOM 3373 N N . GLY A 1 429 ? 1.652 -1.976 -23.781 1.00 85.88 429 GLY A N 1
ATOM 3374 C CA . GLY A 1 429 ? 2.788 -2.628 -23.126 1.00 85.88 429 GLY A CA 1
ATOM 3375 C C . GLY A 1 429 ? 3.677 -1.718 -22.264 1.00 85.88 429 GLY A C 1
ATOM 3376 O O . GLY A 1 429 ? 4.624 -2.223 -21.675 1.00 85.88 429 GLY A O 1
ATOM 3377 N N . MET A 1 430 ? 3.402 -0.414 -22.133 1.00 89.12 430 MET A N 1
ATOM 3378 C CA . MET A 1 430 ? 4.210 0.514 -21.316 1.00 89.12 430 MET A CA 1
ATOM 3379 C C . MET A 1 430 ? 3.535 0.861 -19.988 1.00 89.12 430 MET A C 1
ATOM 3381 O O . MET A 1 430 ? 2.332 1.122 -19.972 1.00 89.12 430 MET A O 1
ATOM 3385 N N . LEU A 1 431 ? 4.309 0.956 -18.899 1.00 92.81 431 LEU A N 1
ATOM 3386 C CA . LEU A 1 431 ? 3.838 1.466 -17.606 1.00 92.81 431 LEU A CA 1
ATOM 3387 C C . LEU A 1 431 ? 3.464 2.952 -17.727 1.00 92.81 431 LEU A C 1
ATOM 3389 O O . LEU A 1 431 ? 4.338 3.822 -17.833 1.00 92.81 431 LEU A O 1
ATOM 3393 N N . ARG A 1 432 ? 2.161 3.244 -17.684 1.00 91.94 432 ARG A N 1
ATOM 3394 C CA . ARG A 1 432 ? 1.622 4.608 -17.777 1.00 91.94 432 ARG A CA 1
ATOM 3395 C C . ARG A 1 432 ? 1.587 5.301 -16.432 1.00 91.94 432 ARG A C 1
ATOM 3397 O O . ARG A 1 432 ? 2.095 6.409 -16.307 1.00 91.94 432 ARG A O 1
ATOM 3404 N N . VAL A 1 433 ? 0.981 4.648 -15.448 1.00 93.94 433 VAL A N 1
ATOM 3405 C CA . VAL A 1 433 ? 0.724 5.227 -14.130 1.00 93.94 433 VAL A CA 1
ATOM 3406 C C . VAL A 1 433 ? 0.622 4.121 -13.083 1.00 93.94 433 VAL A C 1
ATOM 3408 O O . VAL A 1 433 ? 0.122 3.033 -13.369 1.00 93.94 433 VAL A O 1
ATOM 3411 N N . GLY A 1 434 ? 1.086 4.393 -11.868 1.00 95.06 434 GLY A N 1
ATOM 3412 C CA . GLY A 1 434 ? 0.929 3.519 -10.716 1.00 95.06 434 GLY A CA 1
ATOM 3413 C C . GLY A 1 434 ? 0.658 4.303 -9.436 1.00 95.06 434 GLY A C 1
ATOM 3414 O O . GLY A 1 434 ? 1.097 5.442 -9.276 1.00 95.06 434 GLY A O 1
ATOM 3415 N N . GLY A 1 435 ? -0.074 3.690 -8.513 1.00 94.69 435 GLY A N 1
ATOM 3416 C CA . GLY A 1 435 ? -0.481 4.333 -7.270 1.00 94.69 435 GLY A CA 1
ATOM 3417 C C . GLY A 1 435 ? -0.647 3.362 -6.112 1.00 94.69 435 GLY A C 1
ATOM 3418 O O . GLY A 1 435 ? -0.765 2.148 -6.285 1.00 94.69 435 GLY A O 1
ATOM 3419 N N . THR A 1 436 ? -0.658 3.920 -4.907 1.00 94.25 436 THR A N 1
ATOM 3420 C CA . THR A 1 436 ? -0.949 3.184 -3.671 1.00 94.25 436 THR A CA 1
ATOM 3421 C C . THR A 1 436 ? -2.443 2.877 -3.537 1.00 94.25 436 THR A C 1
ATOM 3423 O O . THR A 1 436 ? -3.294 3.516 -4.157 1.00 94.25 436 THR A O 1
ATOM 3426 N N . ARG A 1 437 ? -2.794 1.930 -2.659 1.00 90.94 437 ARG A N 1
ATOM 3427 C CA . ARG A 1 437 ? -4.195 1.618 -2.333 1.00 90.94 437 ARG A CA 1
ATOM 3428 C C . ARG A 1 437 ? -5.007 2.819 -1.824 1.00 90.94 437 ARG A C 1
ATOM 3430 O O . ARG A 1 437 ? -6.170 2.971 -2.190 1.00 90.94 437 ARG A O 1
ATOM 3437 N N . GLY A 1 438 ? -4.421 3.639 -0.949 1.00 86.94 438 GLY A N 1
ATOM 3438 C CA . GLY A 1 438 ? -5.123 4.730 -0.264 1.00 86.94 438 GLY A CA 1
ATOM 3439 C C . GLY A 1 438 ? -6.352 4.261 0.523 1.00 86.94 438 GLY A C 1
ATOM 3440 O O . GLY A 1 438 ? -6.236 3.382 1.380 1.00 86.94 438 GLY A O 1
ATOM 3441 N N . ASN A 1 439 ? -7.521 4.850 0.238 1.00 79.31 439 ASN A N 1
ATOM 3442 C CA . ASN A 1 439 ? -8.799 4.467 0.856 1.00 79.31 439 ASN A CA 1
ATOM 3443 C C . ASN A 1 439 ? -9.487 3.263 0.173 1.00 79.31 439 ASN A C 1
ATOM 3445 O O . ASN A 1 439 ? -10.528 2.826 0.652 1.00 79.31 439 ASN A O 1
ATOM 3449 N N . GLY A 1 440 ? -8.919 2.737 -0.919 1.00 80.75 440 GLY A N 1
ATOM 3450 C CA . GLY A 1 440 ? -9.485 1.656 -1.733 1.00 80.75 440 GLY A CA 1
ATOM 3451 C C . GLY A 1 440 ? -10.158 2.131 -3.027 1.00 80.75 440 GLY A C 1
ATOM 3452 O O . GLY A 1 440 ? -10.137 1.404 -4.013 1.00 80.75 440 GLY A O 1
ATOM 3453 N N . GLU A 1 441 ? -10.671 3.360 -3.082 1.00 81.25 441 GLU A N 1
ATOM 3454 C CA . GLU A 1 441 ? -11.194 3.988 -4.312 1.00 81.25 441 GLU A CA 1
ATOM 3455 C C . GLU A 1 441 ? -10.151 4.894 -4.975 1.00 81.25 441 GLU A C 1
ATOM 3457 O O . GLU A 1 441 ? -10.016 4.932 -6.199 1.00 81.25 441 GLU A O 1
ATOM 3462 N N . ALA A 1 442 ? -9.378 5.601 -4.152 1.00 83.00 442 ALA A N 1
ATOM 3463 C CA . ALA A 1 442 ? -8.263 6.428 -4.560 1.00 83.00 442 ALA A CA 1
ATOM 3464 C C . ALA A 1 442 ? -7.104 6.333 -3.560 1.00 83.00 442 ALA A C 1
ATOM 3466 O O . ALA A 1 442 ? -7.297 6.274 -2.341 1.00 83.00 442 ALA A O 1
ATOM 3467 N N . GLY A 1 443 ? -5.886 6.373 -4.086 1.00 89.44 443 GLY A N 1
ATOM 3468 C CA . GLY A 1 443 ? -4.666 6.543 -3.310 1.00 89.44 443 GLY A CA 1
ATOM 3469 C C . GLY A 1 443 ? -3.749 7.587 -3.911 1.00 89.44 443 GLY A C 1
ATOM 3470 O O . GLY A 1 443 ? -4.168 8.410 -4.720 1.00 89.44 443 GLY A O 1
ATOM 3471 N N . ASP A 1 444 ? -2.499 7.558 -3.481 1.00 89.88 444 ASP A N 1
ATOM 3472 C CA . ASP A 1 444 ? -1.482 8.505 -3.920 1.00 89.88 444 ASP A CA 1
ATOM 3473 C C . ASP A 1 444 ? -0.793 7.934 -5.171 1.00 89.88 444 ASP A C 1
ATOM 3475 O O . ASP A 1 444 ? -0.352 6.780 -5.156 1.00 89.88 444 ASP A O 1
ATOM 3479 N N . GLU A 1 445 ? -0.739 8.716 -6.249 1.00 93.88 445 GLU A N 1
ATOM 3480 C CA . GLU A 1 445 ? 0.003 8.423 -7.479 1.00 93.88 445 GLU A CA 1
ATOM 3481 C C . GLU A 1 445 ? 1.504 8.554 -7.197 1.00 93.88 445 GLU A C 1
ATOM 3483 O O . GLU A 1 445 ? 1.958 9.575 -6.686 1.00 93.88 445 GLU A O 1
ATOM 3488 N N . ILE A 1 446 ? 2.259 7.487 -7.461 1.00 93.44 446 ILE A N 1
ATOM 3489 C CA . ILE A 1 446 ? 3.674 7.357 -7.076 1.00 93.44 446 ILE A CA 1
ATOM 3490 C C . ILE A 1 446 ? 4.502 6.696 -8.191 1.00 93.44 446 ILE A C 1
ATOM 3492 O O . ILE A 1 446 ? 5.463 5.973 -7.926 1.00 93.44 446 ILE A O 1
ATOM 3496 N N . THR A 1 447 ? 4.143 6.921 -9.457 1.00 92.69 447 THR A N 1
ATOM 3497 C CA . THR A 1 447 ? 4.756 6.276 -10.632 1.00 92.69 447 THR A CA 1
ATOM 3498 C C . THR A 1 447 ? 6.262 6.504 -10.687 1.00 92.69 447 THR A C 1
ATOM 3500 O O . THR A 1 447 ? 6.999 5.569 -10.987 1.00 92.69 447 THR A O 1
ATOM 3503 N N . ALA A 1 448 ? 6.737 7.711 -10.363 1.00 90.19 448 ALA A N 1
ATOM 3504 C CA . ALA A 1 448 ? 8.168 8.017 -10.315 1.00 90.19 448 ALA A CA 1
ATOM 3505 C C . ALA A 1 448 ? 8.911 7.113 -9.314 1.00 90.19 448 ALA A C 1
ATOM 3507 O O . ALA A 1 448 ? 9.934 6.527 -9.655 1.00 90.19 448 ALA A O 1
ATOM 3508 N N . ASN A 1 449 ? 8.342 6.908 -8.124 1.00 92.81 449 ASN A N 1
ATOM 3509 C CA . ASN A 1 449 ? 8.919 6.053 -7.087 1.00 92.81 449 ASN A CA 1
ATOM 3510 C C . ASN A 1 449 ? 8.826 4.566 -7.471 1.00 92.81 449 ASN A C 1
ATOM 3512 O O . ASN A 1 449 ? 9.789 3.825 -7.291 1.00 92.81 449 ASN A O 1
ATOM 3516 N N . LEU A 1 450 ? 7.717 4.130 -8.076 1.00 94.00 450 LEU A N 1
ATOM 3517 C CA . LEU A 1 450 ? 7.537 2.751 -8.552 1.00 94.00 450 LEU A CA 1
ATOM 3518 C C . LEU A 1 450 ? 8.485 2.392 -9.710 1.00 94.00 450 LEU A C 1
ATOM 3520 O O . LEU A 1 450 ? 8.967 1.266 -9.772 1.00 94.00 450 LEU A O 1
ATOM 3524 N N . ARG A 1 451 ? 8.825 3.350 -10.584 1.00 92.75 451 ARG A N 1
ATOM 3525 C CA . ARG A 1 451 ? 9.811 3.167 -11.669 1.00 92.75 451 ARG A CA 1
ATOM 3526 C C . ARG A 1 451 ? 11.217 2.815 -11.164 1.00 92.75 451 ARG A C 1
ATOM 3528 O O . ARG A 1 451 ? 11.979 2.209 -11.914 1.00 92.75 451 ARG A O 1
ATOM 3535 N N . THR A 1 452 ? 11.550 3.145 -9.914 1.00 91.38 452 THR A N 1
ATOM 3536 C CA . THR A 1 452 ? 12.854 2.819 -9.305 1.00 91.38 452 THR A CA 1
ATOM 3537 C C . THR A 1 452 ? 12.995 1.333 -8.955 1.00 91.38 452 THR A C 1
ATOM 3539 O O . THR A 1 452 ? 14.111 0.813 -8.897 1.00 91.38 452 THR A O 1
ATOM 3542 N N . ILE A 1 453 ? 11.871 0.637 -8.754 1.00 93.50 453 ILE A N 1
ATOM 3543 C CA . ILE A 1 453 ? 11.821 -0.745 -8.276 1.00 93.50 453 ILE A CA 1
ATOM 3544 C C . ILE A 1 453 ? 12.120 -1.691 -9.441 1.00 93.50 453 ILE A C 1
ATOM 3546 O O . ILE A 1 453 ? 11.430 -1.709 -10.460 1.00 93.50 453 ILE A O 1
ATOM 3550 N N . ARG A 1 454 ? 13.181 -2.488 -9.304 1.00 89.44 454 ARG A N 1
ATOM 3551 C CA . ARG A 1 454 ? 13.766 -3.241 -10.425 1.00 89.44 454 ARG A CA 1
ATOM 3552 C C . ARG A 1 454 ? 12.907 -4.402 -10.925 1.00 89.44 454 ARG A C 1
ATOM 3554 O O . ARG A 1 454 ? 12.879 -4.639 -12.131 1.00 89.44 454 ARG A O 1
ATOM 3561 N N . SER A 1 455 ? 12.167 -5.051 -10.030 1.00 92.69 455 SER A N 1
ATOM 3562 C CA . SER A 1 455 ? 11.178 -6.098 -10.332 1.00 92.69 455 SER A CA 1
ATOM 3563 C C . SER A 1 455 ? 9.900 -5.579 -11.005 1.00 92.69 455 SER A C 1
ATOM 3565 O O . SER A 1 455 ? 9.052 -6.380 -11.402 1.00 92.69 455 SER A O 1
ATOM 3567 N N . ILE A 1 456 ? 9.761 -4.257 -11.182 1.00 95.06 456 ILE A N 1
ATOM 3568 C CA . ILE A 1 456 ? 8.683 -3.651 -11.964 1.00 95.06 456 ILE A CA 1
ATOM 3569 C C . ILE A 1 456 ? 9.168 -3.436 -13.413 1.00 95.06 456 ILE A C 1
ATOM 3571 O O . ILE A 1 456 ? 10.107 -2.662 -13.650 1.00 95.06 456 ILE A O 1
ATOM 3575 N N . PRO A 1 457 ? 8.557 -4.099 -14.416 1.00 91.88 457 PRO A N 1
ATOM 3576 C CA . PRO A 1 457 ? 8.913 -3.889 -15.815 1.00 91.88 457 PRO A CA 1
ATOM 3577 C C . PRO A 1 457 ? 8.385 -2.530 -16.299 1.00 91.88 457 PRO A C 1
ATOM 3579 O O . PRO A 1 457 ? 7.190 -2.254 -16.204 1.00 91.88 457 PRO A O 1
ATOM 3582 N N . LEU A 1 458 ? 9.250 -1.672 -16.855 1.00 90.56 458 LEU A N 1
ATOM 3583 C CA . LEU A 1 458 ? 8.812 -0.400 -17.458 1.00 90.56 458 LEU A CA 1
ATOM 3584 C C . LEU A 1 458 ? 8.030 -0.610 -18.762 1.00 90.56 458 LEU A C 1
ATOM 3586 O O . LEU A 1 458 ? 7.103 0.143 -19.067 1.00 90.56 458 LEU A O 1
ATOM 3590 N N . SER A 1 459 ? 8.408 -1.638 -19.519 1.00 88.56 459 SER A N 1
ATOM 3591 C CA . SER A 1 459 ? 7.694 -2.114 -20.696 1.00 88.56 459 SER A CA 1
ATOM 3592 C C . SER A 1 459 ? 7.688 -3.643 -20.731 1.00 88.56 459 SER A C 1
ATOM 3594 O O . SER A 1 459 ? 8.651 -4.292 -20.316 1.00 88.56 459 SER A O 1
ATOM 3596 N N . VAL A 1 460 ? 6.584 -4.210 -21.211 1.00 87.00 460 VAL A N 1
ATOM 3597 C CA . VAL A 1 460 ? 6.372 -5.648 -21.413 1.00 87.00 460 VAL A CA 1
ATOM 3598 C C . VAL A 1 460 ? 6.178 -5.934 -22.900 1.00 87.00 460 VAL A C 1
ATOM 3600 O O . VAL A 1 460 ? 5.704 -5.078 -23.650 1.00 87.00 460 VAL A O 1
ATOM 3603 N N . LYS A 1 461 ? 6.526 -7.145 -23.347 1.00 75.31 461 LYS A N 1
ATOM 3604 C CA . LYS A 1 461 ? 6.215 -7.586 -24.712 1.00 75.31 461 LYS A CA 1
ATOM 3605 C C . LYS A 1 461 ? 4.729 -7.929 -24.794 1.00 75.31 461 LYS A C 1
ATOM 3607 O O . LYS A 1 461 ? 4.317 -8.983 -24.324 1.00 75.31 461 LYS A O 1
ATOM 3612 N N . ALA A 1 462 ? 3.950 -7.021 -25.369 1.00 61.00 462 ALA A N 1
ATOM 3613 C CA . ALA A 1 462 ? 2.543 -7.214 -25.685 1.00 61.00 462 ALA A CA 1
ATOM 3614 C C . ALA A 1 462 ? 2.370 -7.306 -27.205 1.00 61.00 462 ALA A C 1
ATOM 3616 O O . ALA A 1 462 ? 2.838 -6.430 -27.931 1.00 61.00 462 ALA A O 1
ATOM 3617 N N . GLU A 1 463 ? 1.694 -8.350 -27.676 1.00 52.66 463 GLU A N 1
ATOM 3618 C CA . GLU A 1 463 ? 1.263 -8.460 -29.070 1.00 52.66 463 GLU A CA 1
ATOM 3619 C C . GLU A 1 463 ? -0.130 -7.826 -29.211 1.00 52.66 463 GLU A C 1
ATOM 3621 O O . GLU A 1 463 ? -1.056 -8.189 -28.485 1.00 52.66 463 GLU A O 1
ATOM 3626 N N . GLY A 1 464 ? -0.271 -6.869 -30.134 1.00 48.72 464 GLY A N 1
ATOM 3627 C CA . GLY A 1 464 ? -1.529 -6.170 -30.426 1.00 48.72 464 GLY A CA 1
ATOM 3628 C C . GLY A 1 464 ? -1.568 -4.704 -29.975 1.00 48.72 464 GLY A C 1
ATOM 3629 O O . GLY A 1 464 ? -1.212 -4.354 -28.847 1.00 48.72 464 GLY A O 1
ATOM 3630 N N . GLU A 1 465 ? -2.039 -3.828 -30.866 1.00 48.38 465 GLU A N 1
ATOM 3631 C CA . GLU A 1 465 ? -2.285 -2.422 -30.540 1.00 48.38 465 GLU A CA 1
ATOM 3632 C C . GLU A 1 465 ? -3.452 -2.267 -29.550 1.00 48.38 465 GLU A C 1
ATOM 3634 O O . GLU A 1 465 ? -4.439 -3.002 -29.584 1.00 48.38 465 GLU A O 1
ATOM 3639 N N . GLY A 1 466 ? -3.350 -1.283 -28.653 1.00 62.50 466 GLY A N 1
ATOM 3640 C CA . GLY A 1 466 ? -4.420 -0.948 -27.708 1.00 62.50 466 GLY A CA 1
ATOM 3641 C C . GLY A 1 466 ? -4.568 -1.875 -26.494 1.00 62.50 466 GLY A C 1
ATOM 3642 O O . GLY A 1 466 ? -5.513 -1.681 -25.730 1.00 62.50 466 GLY A O 1
ATOM 3643 N N . LEU A 1 467 ? -3.653 -2.831 -26.281 1.00 76.19 467 LEU A N 1
ATOM 3644 C CA . LEU A 1 467 ? -3.653 -3.695 -25.095 1.00 76.19 467 LEU A CA 1
ATOM 3645 C C . LEU A 1 467 ? -3.445 -2.871 -23.812 1.00 76.19 467 LEU A C 1
ATOM 3647 O O . LEU A 1 467 ? -2.397 -2.244 -23.623 1.00 76.19 467 LEU A O 1
ATOM 3651 N N . ALA A 1 468 ? -4.446 -2.890 -22.933 1.00 89.31 468 ALA A N 1
ATOM 3652 C CA . ALA A 1 468 ? -4.462 -2.184 -21.657 1.00 89.31 468 ALA A CA 1
ATOM 3653 C C . ALA A 1 468 ? -4.858 -3.124 -20.510 1.00 89.31 468 ALA A C 1
ATOM 3655 O O . ALA A 1 468 ? -5.809 -3.891 -20.643 1.00 89.31 468 ALA A O 1
ATOM 3656 N N . PHE A 1 469 ? -4.153 -3.063 -19.379 1.00 92.69 469 PHE A N 1
ATOM 3657 C CA . PHE A 1 469 ? -4.434 -3.886 -18.195 1.00 92.69 469 PHE A CA 1
ATOM 3658 C C . PHE A 1 469 ? -3.938 -3.219 -16.905 1.00 92.69 469 PHE A C 1
ATOM 3660 O O . PHE A 1 469 ? -3.050 -2.362 -16.931 1.00 92.69 469 PHE A O 1
ATOM 3667 N N . GLU A 1 470 ? -4.511 -3.621 -15.769 1.00 94.75 470 GLU A N 1
ATOM 3668 C CA . GLU A 1 470 ? -4.053 -3.228 -14.433 1.00 94.75 470 GLU A CA 1
ATOM 3669 C C . GLU A 1 470 ? -3.447 -4.446 -13.716 1.00 94.75 470 GLU A C 1
ATOM 3671 O O . GLU A 1 470 ? -3.981 -5.552 -13.777 1.00 94.75 470 GLU A O 1
ATOM 3676 N N . VAL A 1 471 ? -2.320 -4.255 -13.032 1.00 95.56 471 VAL A N 1
ATOM 3677 C CA . VAL A 1 471 ? -1.669 -5.279 -12.201 1.00 95.56 471 VAL A CA 1
ATOM 3678 C C . VAL A 1 471 ? -1.648 -4.796 -10.764 1.00 95.56 471 VAL A C 1
ATOM 3680 O O . VAL A 1 471 ? -1.331 -3.633 -10.509 1.00 95.56 471 VAL A O 1
ATOM 3683 N N . ARG A 1 472 ? -1.959 -5.683 -9.817 1.00 97.06 472 ARG A N 1
ATOM 3684 C CA . ARG A 1 472 ? -1.882 -5.395 -8.380 1.00 97.06 472 ARG A CA 1
ATOM 3685 C C . ARG A 1 472 ? -0.816 -6.250 -7.724 1.00 97.06 472 ARG A C 1
ATOM 3687 O O . ARG A 1 472 ? -0.645 -7.424 -8.059 1.00 97.06 472 ARG A O 1
ATOM 3694 N N . GLY A 1 473 ? -0.103 -5.640 -6.793 1.00 96.56 473 GLY A N 1
ATOM 3695 C CA . GLY A 1 473 ? 0.994 -6.266 -6.076 1.00 96.56 473 GLY A CA 1
ATOM 3696 C C . GLY A 1 473 ? 1.240 -5.606 -4.731 1.00 96.56 473 GLY A C 1
ATOM 3697 O O . GLY A 1 473 ? 0.641 -4.580 -4.409 1.00 96.56 473 GLY A O 1
ATOM 3698 N N . GLU A 1 474 ? 2.136 -6.203 -3.960 1.00 97.25 474 GLU A N 1
ATOM 3699 C CA . GLU A 1 474 ? 2.638 -5.660 -2.705 1.00 97.25 474 GLU A CA 1
ATOM 3700 C C . GLU A 1 474 ? 4.106 -5.278 -2.920 1.00 97.25 474 GLU A C 1
ATOM 3702 O O . GLU A 1 474 ? 4.928 -6.131 -3.265 1.00 97.25 474 GLU A O 1
ATOM 3707 N N . VAL A 1 475 ? 4.442 -4.002 -2.731 1.00 97.44 475 VAL A N 1
ATOM 3708 C CA . VAL A 1 475 ? 5.841 -3.572 -2.602 1.00 97.44 475 VAL A CA 1
ATOM 3709 C C . VAL A 1 475 ? 6.273 -3.824 -1.165 1.00 97.44 475 VAL A C 1
ATOM 3711 O O . VAL A 1 475 ? 5.545 -3.479 -0.240 1.00 97.44 475 VAL A O 1
ATOM 3714 N N . PHE A 1 476 ? 7.452 -4.393 -0.958 1.00 95.25 476 PHE A N 1
ATOM 3715 C CA . PHE A 1 476 ? 7.988 -4.705 0.362 1.00 95.25 476 PHE A CA 1
ATOM 3716 C C . PHE A 1 476 ? 9.470 -4.323 0.453 1.00 95.25 476 PHE A C 1
ATOM 3718 O O . PHE A 1 476 ? 10.123 -3.988 -0.538 1.00 95.25 476 PHE A O 1
ATOM 3725 N N . MET A 1 477 ? 10.008 -4.351 1.671 1.00 92.38 477 MET A N 1
ATOM 3726 C CA . MET A 1 477 ? 11.438 -4.196 1.920 1.00 92.38 477 MET A CA 1
ATOM 3727 C C . MET A 1 477 ? 12.018 -5.565 2.313 1.00 92.38 477 MET A C 1
ATOM 3729 O O . MET A 1 477 ? 11.598 -6.117 3.332 1.00 92.38 477 MET A O 1
ATOM 3733 N N . PRO A 1 478 ? 12.944 -6.147 1.527 1.00 92.88 478 PRO A N 1
ATOM 3734 C CA . PRO A 1 478 ? 13.644 -7.375 1.910 1.00 92.88 478 PRO A CA 1
ATOM 3735 C C . PRO A 1 478 ? 14.400 -7.210 3.238 1.00 92.88 478 PRO A C 1
ATOM 3737 O O . PRO A 1 478 ? 14.902 -6.121 3.513 1.00 92.88 478 PRO A O 1
ATOM 3740 N N . ARG A 1 479 ? 14.561 -8.287 4.024 1.00 86.19 479 ARG A N 1
ATOM 3741 C CA . ARG A 1 479 ? 15.240 -8.259 5.343 1.00 86.19 479 ARG A CA 1
ATOM 3742 C C . ARG A 1 479 ? 16.606 -7.570 5.270 1.00 86.19 479 ARG A C 1
ATOM 3744 O O . ARG A 1 479 ? 16.790 -6.524 5.872 1.00 86.19 479 ARG A O 1
ATOM 3751 N N . LYS A 1 480 ? 17.484 -8.039 4.374 1.00 86.88 480 LYS A N 1
ATOM 3752 C CA . LYS A 1 480 ? 18.819 -7.448 4.141 1.00 86.88 480 LYS A CA 1
ATOM 3753 C C . LYS A 1 480 ? 18.799 -5.957 3.769 1.00 86.88 480 LYS A C 1
ATOM 3755 O O . LYS A 1 480 ? 19.775 -5.257 4.011 1.00 86.88 480 LYS A O 1
ATOM 3760 N N . ALA A 1 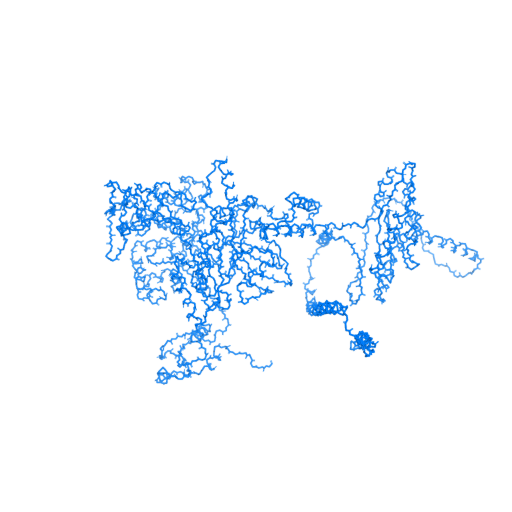481 ? 17.733 -5.474 3.126 1.00 88.38 481 ALA A N 1
ATOM 3761 C CA . ALA A 1 481 ? 17.590 -4.057 2.791 1.00 88.38 481 ALA A CA 1
ATOM 3762 C C . ALA A 1 481 ? 17.114 -3.237 4.000 1.00 88.38 481 ALA A C 1
ATOM 3764 O O . ALA A 1 481 ? 17.553 -2.104 4.163 1.00 88.38 481 ALA A O 1
ATOM 3765 N N . PHE A 1 482 ? 16.266 -3.818 4.854 1.00 85.00 482 PHE A N 1
ATOM 3766 C CA . PHE A 1 482 ? 15.839 -3.236 6.126 1.00 85.00 482 PHE A CA 1
ATOM 3767 C C . PHE A 1 482 ? 16.982 -3.159 7.143 1.00 85.00 482 PHE A C 1
ATOM 3769 O O . PHE A 1 482 ? 17.168 -2.104 7.742 1.00 85.00 482 PHE A O 1
ATOM 3776 N N . ASP A 1 483 ? 17.763 -4.232 7.284 1.00 76.56 483 ASP A N 1
ATOM 3777 C CA . ASP A 1 483 ? 18.904 -4.299 8.204 1.00 76.56 483 ASP A CA 1
ATOM 3778 C C . ASP A 1 483 ? 19.924 -3.202 7.848 1.00 76.56 483 ASP A C 1
ATOM 3780 O O . ASP A 1 483 ? 20.177 -2.306 8.653 1.00 76.56 483 ASP A O 1
ATOM 3784 N N . ARG A 1 484 ? 20.363 -3.152 6.580 1.00 83.44 484 ARG A N 1
ATOM 3785 C CA . ARG A 1 484 ? 21.262 -2.100 6.075 1.00 83.44 484 ARG A CA 1
ATOM 3786 C C . ARG A 1 484 ? 20.674 -0.691 6.204 1.00 83.44 484 ARG A C 1
ATOM 3788 O O . ARG A 1 484 ? 21.378 0.245 6.557 1.00 83.44 484 ARG A O 1
ATOM 3795 N N . ALA A 1 485 ? 19.377 -0.516 5.936 1.00 78.62 485 ALA A N 1
ATOM 3796 C CA . ALA A 1 485 ? 18.717 0.783 6.083 1.00 78.62 485 ALA A CA 1
ATOM 3797 C C . ALA A 1 485 ? 18.574 1.231 7.549 1.00 78.62 485 ALA A C 1
ATOM 3799 O O . ALA A 1 485 ? 18.275 2.402 7.777 1.00 78.62 485 ALA A O 1
ATOM 3800 N N . ASN A 1 486 ? 18.755 0.332 8.522 1.00 71.56 486 ASN A N 1
ATOM 3801 C CA . ASN A 1 486 ? 18.874 0.667 9.937 1.00 71.56 486 ASN A CA 1
ATOM 3802 C C . ASN A 1 486 ? 20.328 0.940 10.334 1.00 71.56 486 ASN A C 1
ATOM 3804 O O . ASN A 1 486 ? 20.544 1.937 11.010 1.00 71.56 486 ASN A O 1
ATOM 3808 N N . GLU A 1 487 ? 21.301 0.159 9.857 1.00 70.06 487 GLU A N 1
ATOM 3809 C CA . GLU A 1 487 ? 22.742 0.441 10.023 1.00 70.06 487 GLU A CA 1
ATOM 3810 C C . GLU A 1 487 ? 23.081 1.862 9.523 1.00 70.06 487 GLU A C 1
ATOM 3812 O O . GLU A 1 487 ? 23.558 2.697 10.287 1.00 70.06 487 GLU A O 1
ATOM 3817 N N . GLU A 1 488 ? 22.673 2.199 8.289 1.00 74.75 488 GLU A N 1
ATOM 3818 C CA . GLU A 1 488 ? 22.801 3.541 7.688 1.00 74.75 488 GLU A CA 1
ATOM 3819 C C . GLU A 1 488 ? 22.183 4.666 8.551 1.00 74.75 488 GLU A C 1
ATOM 3821 O O . GLU A 1 488 ? 22.577 5.827 8.440 1.00 74.75 488 GLU A O 1
ATOM 3826 N N . ARG A 1 489 ? 21.169 4.353 9.372 1.00 78.81 489 ARG A N 1
ATOM 3827 C CA . ARG A 1 489 ? 20.477 5.318 10.246 1.00 78.81 489 ARG A CA 1
ATOM 3828 C C . ARG A 1 489 ? 21.112 5.398 11.626 1.00 78.81 489 ARG A C 1
ATOM 3830 O O . ARG A 1 489 ? 21.140 6.487 12.188 1.00 78.81 489 ARG A O 1
ATOM 3837 N N . GLU A 1 490 ? 21.624 4.288 12.145 1.00 58.09 490 GLU A N 1
ATOM 3838 C CA . GLU A 1 490 ? 22.378 4.234 13.397 1.00 58.09 490 GLU A CA 1
ATOM 3839 C C . GLU A 1 490 ? 23.663 5.062 13.280 1.00 58.09 490 GLU A C 1
ATOM 3841 O O . GLU A 1 490 ? 23.876 5.965 14.090 1.00 58.09 490 GLU A O 1
ATOM 3846 N N . ASP A 1 491 ? 24.424 4.865 12.197 1.00 65.19 491 ASP A N 1
ATOM 3847 C CA . ASP A 1 491 ? 25.624 5.648 11.867 1.00 65.19 491 ASP A CA 1
ATOM 3848 C C . ASP A 1 491 ? 25.327 7.154 11.718 1.00 65.19 491 ASP A C 1
ATOM 3850 O O . ASP A 1 491 ? 26.139 8.005 12.089 1.00 65.19 491 ASP A O 1
ATOM 3854 N N . ALA A 1 492 ? 24.143 7.501 11.201 1.00 68.12 492 ALA A N 1
ATOM 3855 C CA . ALA A 1 492 ? 23.681 8.883 11.054 1.00 68.12 492 ALA A CA 1
ATOM 3856 C C . ALA A 1 492 ? 23.059 9.482 12.337 1.00 68.12 492 ALA A C 1
ATOM 3858 O O . ALA A 1 492 ? 22.682 10.656 12.343 1.00 68.12 492 ALA A O 1
ATOM 3859 N N . GLY A 1 493 ? 22.911 8.703 13.416 1.00 54.81 493 GLY A N 1
ATOM 3860 C CA . GLY A 1 493 ? 22.227 9.123 14.645 1.00 54.81 493 GLY A CA 1
ATOM 3861 C C . GLY A 1 493 ? 20.711 9.334 14.490 1.00 54.81 493 GLY A C 1
ATOM 3862 O O . GLY A 1 493 ? 20.085 10.013 15.310 1.00 54.81 493 GLY A O 1
ATOM 3863 N N . GLU A 1 494 ? 20.103 8.782 13.440 1.00 60.38 494 GLU A N 1
ATOM 3864 C CA . GLU A 1 494 ? 18.674 8.886 13.160 1.00 60.38 494 GLU A CA 1
ATOM 3865 C C . GLU A 1 494 ? 17.846 7.788 13.862 1.00 60.38 494 GLU A C 1
ATOM 3867 O O . GLU A 1 494 ? 18.319 6.674 14.083 1.00 60.38 494 GLU A O 1
ATOM 3872 N N . PRO A 1 495 ? 16.549 8.027 14.153 1.00 51.94 495 PRO A N 1
ATOM 3873 C CA . PRO A 1 495 ? 15.668 6.980 14.666 1.00 51.94 495 PRO A CA 1
ATOM 3874 C C . PRO A 1 495 ? 15.542 5.804 13.686 1.00 51.94 495 PRO A C 1
ATOM 3876 O O . PRO A 1 495 ? 15.159 6.000 12.527 1.00 51.94 495 PRO A O 1
ATOM 3879 N N . LEU A 1 496 ? 15.809 4.587 14.167 1.00 59.06 496 LEU A N 1
ATOM 3880 C CA . LEU A 1 496 ? 15.700 3.345 13.394 1.00 59.06 496 LEU A CA 1
ATOM 3881 C C . LEU A 1 496 ? 14.261 3.068 12.927 1.00 59.06 496 LEU A C 1
ATOM 3883 O O . LEU A 1 496 ? 13.280 3.433 13.587 1.00 59.06 496 LEU A O 1
ATOM 3887 N N . PHE A 1 497 ? 14.120 2.367 11.804 1.00 66.31 497 PHE A N 1
ATOM 3888 C CA . PHE A 1 497 ? 12.833 1.861 11.346 1.00 66.31 497 PHE A CA 1
ATOM 3889 C C . PHE A 1 497 ? 12.375 0.670 12.194 1.00 66.31 497 PHE A C 1
ATOM 3891 O O . PHE A 1 497 ? 13.109 -0.286 12.421 1.00 66.31 497 PHE A O 1
ATOM 3898 N N . ALA A 1 498 ? 11.108 0.693 12.609 1.00 64.56 498 ALA A N 1
ATOM 3899 C CA . ALA A 1 498 ? 10.574 -0.279 13.563 1.00 64.56 498 ALA A CA 1
ATOM 3900 C C . ALA A 1 498 ? 10.068 -1.604 12.940 1.00 64.56 498 ALA A C 1
ATOM 3902 O O . ALA A 1 498 ? 9.693 -2.513 13.673 1.00 64.56 498 ALA A O 1
ATOM 3903 N N . ASN A 1 499 ? 9.956 -1.700 11.611 1.00 73.44 499 ASN A N 1
ATOM 3904 C CA . ASN A 1 499 ? 9.726 -2.945 10.853 1.00 73.44 499 ASN A CA 1
ATOM 3905 C C . ASN A 1 499 ? 9.833 -2.679 9.331 1.00 73.44 499 ASN A C 1
ATOM 3907 O O . ASN A 1 499 ? 9.678 -1.521 8.914 1.00 73.44 499 ASN A O 1
ATOM 3911 N N . PRO A 1 500 ? 10.037 -3.724 8.500 1.00 76.62 500 PRO A N 1
ATOM 3912 C CA . PRO A 1 500 ? 10.134 -3.592 7.044 1.00 76.62 500 PRO A CA 1
ATOM 3913 C C . PRO A 1 500 ? 8.920 -2.928 6.380 1.00 76.62 500 PRO A C 1
ATOM 3915 O O . PRO A 1 500 ? 9.099 -2.122 5.468 1.00 76.62 500 PRO A O 1
ATOM 3918 N N . ARG A 1 501 ? 7.693 -3.177 6.864 1.00 80.62 501 ARG A N 1
ATOM 3919 C CA . ARG A 1 501 ? 6.466 -2.554 6.334 1.00 80.62 501 ARG A CA 1
ATOM 3920 C C . ARG A 1 501 ? 6.470 -1.033 6.476 1.00 80.62 501 ARG A C 1
ATOM 3922 O O . ARG A 1 501 ? 6.225 -0.306 5.514 1.00 80.62 501 ARG A O 1
ATOM 3929 N N . ASN A 1 502 ? 6.777 -0.540 7.675 1.00 74.94 502 ASN A N 1
ATOM 3930 C CA . ASN A 1 502 ? 6.858 0.889 7.971 1.00 74.94 502 ASN A CA 1
ATOM 3931 C C . ASN A 1 502 ? 8.008 1.550 7.201 1.00 74.94 502 ASN A C 1
ATOM 3933 O O . ASN A 1 502 ? 7.829 2.642 6.662 1.00 74.94 502 ASN A O 1
ATOM 3937 N N . ALA A 1 503 ? 9.159 0.876 7.100 1.00 79.25 503 ALA A N 1
ATOM 3938 C CA . ALA A 1 503 ? 10.286 1.336 6.292 1.00 79.25 503 ALA A CA 1
ATOM 3939 C C . ALA A 1 503 ? 9.903 1.449 4.804 1.00 79.25 503 ALA A C 1
ATOM 3941 O O . ALA A 1 503 ? 10.149 2.480 4.177 1.00 79.25 503 ALA A O 1
ATOM 3942 N N . CYS A 1 504 ? 9.222 0.438 4.255 1.00 87.69 504 CYS A N 1
ATOM 3943 C CA . CYS A 1 504 ? 8.703 0.426 2.888 1.00 87.69 504 CYS A CA 1
ATOM 3944 C C . CYS A 1 504 ? 7.685 1.555 2.644 1.00 87.69 504 CYS A C 1
ATOM 3946 O O . CYS A 1 504 ? 7.850 2.348 1.716 1.00 87.69 504 CYS A O 1
ATOM 3948 N N . SER A 1 505 ? 6.674 1.695 3.511 1.00 84.19 505 SER A N 1
ATOM 3949 C CA . SER A 1 505 ? 5.645 2.735 3.375 1.00 84.19 505 SER A CA 1
ATOM 3950 C C . SER A 1 505 ? 6.177 4.156 3.552 1.00 84.19 505 SER A C 1
ATOM 3952 O O . SER A 1 505 ? 5.603 5.075 2.965 1.00 84.19 505 SER A O 1
ATOM 3954 N N . GLY A 1 506 ? 7.221 4.356 4.361 1.00 83.12 506 GLY A N 1
ATOM 3955 C CA . GLY A 1 506 ? 7.933 5.630 4.438 1.00 83.12 506 GLY A CA 1
ATOM 3956 C C . GLY A 1 506 ? 8.725 5.894 3.158 1.00 83.12 506 GLY A C 1
ATOM 3957 O O . GLY A 1 506 ? 8.584 6.954 2.555 1.00 83.12 506 GLY A O 1
ATOM 3958 N N . SER A 1 507 ? 9.480 4.891 2.698 1.00 89.94 507 SER A N 1
ATOM 3959 C CA . SER A 1 507 ? 10.318 4.967 1.494 1.00 89.94 507 SER A CA 1
ATOM 3960 C C . SER A 1 507 ? 9.512 5.305 0.238 1.00 89.94 507 SER A C 1
ATOM 3962 O O . SER A 1 507 ? 9.881 6.212 -0.496 1.00 89.94 507 SER A O 1
ATOM 3964 N N . LEU A 1 508 ? 8.363 4.658 0.015 1.00 89.50 508 LEU A N 1
ATOM 3965 C CA . LEU A 1 508 ? 7.501 4.922 -1.149 1.00 89.50 508 LEU A CA 1
ATOM 3966 C C . LEU A 1 508 ? 6.911 6.339 -1.208 1.00 89.50 508 LEU A C 1
ATOM 3968 O O . LEU A 1 508 ? 6.397 6.733 -2.255 1.00 89.50 508 LEU A O 1
ATOM 3972 N N . LYS A 1 509 ? 6.964 7.094 -0.105 1.00 85.62 509 LYS A N 1
ATOM 3973 C CA . LYS A 1 509 ? 6.423 8.456 0.018 1.00 85.62 509 LYS A CA 1
ATOM 3974 C C . LYS A 1 509 ? 7.506 9.534 0.103 1.00 85.62 509 LYS A C 1
ATOM 3976 O O . LYS A 1 509 ? 7.186 10.691 0.368 1.00 85.62 509 LYS A O 1
ATOM 3981 N N . LEU A 1 510 ? 8.770 9.176 -0.131 1.00 86.88 510 LEU A N 1
ATOM 3982 C CA . LEU A 1 510 ? 9.843 10.153 -0.294 1.00 86.88 510 LEU A CA 1
ATOM 3983 C C . LEU A 1 510 ? 9.617 10.959 -1.578 1.00 86.88 510 LEU A C 1
ATOM 3985 O O . LEU A 1 510 ? 9.168 10.425 -2.594 1.00 86.88 510 LEU A O 1
ATOM 3989 N N . GLN A 1 511 ? 9.897 12.260 -1.505 1.00 86.38 511 GLN A N 1
ATOM 3990 C 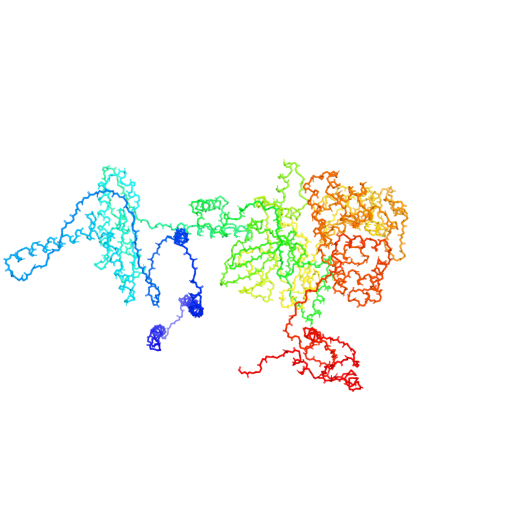CA . GLN A 1 511 ? 9.686 13.199 -2.611 1.00 86.38 511 GLN A CA 1
ATOM 3991 C C . GLN A 1 511 ? 10.690 12.987 -3.749 1.00 86.38 511 GLN A C 1
ATOM 3993 O O . GLN A 1 511 ? 10.374 13.270 -4.902 1.00 86.38 511 GLN A O 1
ATOM 3998 N N . ASP A 1 512 ? 11.889 12.500 -3.432 1.00 86.19 512 ASP A N 1
ATOM 3999 C CA . ASP A 1 512 ? 12.944 12.230 -4.400 1.00 86.19 512 ASP A CA 1
ATOM 4000 C C . ASP A 1 512 ? 13.004 10.727 -4.740 1.00 86.19 512 ASP A C 1
ATOM 4002 O O . ASP A 1 512 ? 13.314 9.913 -3.862 1.00 86.19 512 ASP A O 1
ATOM 4006 N N . PRO A 1 513 ? 12.762 10.325 -6.004 1.00 87.06 513 PRO A N 1
ATOM 4007 C CA . PRO A 1 513 ? 12.894 8.931 -6.428 1.00 87.06 513 PRO A CA 1
ATOM 4008 C C . PRO A 1 513 ? 14.304 8.355 -6.212 1.00 87.06 513 PRO A C 1
ATOM 4010 O O . PRO A 1 513 ? 14.460 7.141 -6.085 1.00 87.06 513 PRO A O 1
ATOM 4013 N N . ARG A 1 514 ? 15.347 9.195 -6.141 1.00 86.50 514 ARG A N 1
ATOM 4014 C CA . ARG A 1 514 ? 16.729 8.750 -5.889 1.00 86.50 514 ARG A CA 1
ATOM 4015 C C . ARG A 1 514 ? 16.874 8.124 -4.503 1.00 86.50 514 ARG A C 1
ATOM 4017 O O . ARG A 1 514 ? 17.512 7.078 -4.379 1.00 86.50 514 ARG A O 1
ATOM 4024 N N . ASP A 1 515 ? 16.207 8.691 -3.500 1.00 86.38 515 ASP A N 1
ATOM 4025 C CA . ASP A 1 515 ? 16.201 8.138 -2.145 1.00 86.38 515 ASP A CA 1
ATOM 4026 C C . ASP A 1 515 ? 15.464 6.790 -2.114 1.00 86.38 515 ASP A C 1
ATOM 4028 O O . ASP A 1 515 ? 15.925 5.839 -1.483 1.00 86.38 515 ASP A O 1
ATOM 4032 N N . VAL A 1 516 ? 14.352 6.668 -2.854 1.00 89.44 516 VAL A N 1
ATOM 4033 C CA . VAL A 1 516 ? 13.589 5.410 -2.982 1.00 89.44 516 VAL A CA 1
ATOM 4034 C C . VAL A 1 516 ? 14.436 4.309 -3.623 1.00 89.44 516 VAL A C 1
ATOM 4036 O O . VAL A 1 516 ? 14.455 3.182 -3.125 1.00 89.44 516 VAL A O 1
ATOM 4039 N N . ALA A 1 517 ? 15.191 4.639 -4.674 1.00 88.38 517 ALA A N 1
ATOM 4040 C CA . ALA A 1 517 ? 16.104 3.705 -5.329 1.00 88.38 517 ALA A CA 1
ATOM 4041 C C . ALA A 1 517 ? 17.184 3.179 -4.359 1.00 88.38 517 ALA A C 1
ATOM 4043 O O . ALA A 1 517 ? 17.475 1.980 -4.346 1.00 88.38 517 ALA A O 1
ATOM 4044 N N . GLY A 1 518 ? 17.728 4.045 -3.492 1.00 86.31 518 GLY A N 1
ATOM 4045 C CA . GLY A 1 518 ? 18.700 3.665 -2.458 1.00 86.31 518 GLY A CA 1
ATOM 4046 C C . GLY A 1 518 ? 18.165 2.642 -1.445 1.00 86.31 518 GLY A C 1
ATOM 4047 O O . GLY A 1 518 ? 18.903 1.757 -0.997 1.00 86.31 518 GLY A O 1
ATOM 4048 N N . ARG A 1 519 ? 16.858 2.683 -1.147 1.00 88.50 519 ARG A N 1
ATOM 4049 C CA . ARG A 1 519 ? 16.184 1.770 -0.202 1.00 88.50 519 ARG A CA 1
ATOM 4050 C C . ARG A 1 519 ? 16.025 0.334 -0.718 1.00 88.50 519 ARG A C 1
ATOM 4052 O O . ARG A 1 519 ? 15.661 -0.532 0.071 1.00 88.50 519 ARG A O 1
ATOM 4059 N N . ARG A 1 520 ? 16.317 0.065 -2.002 1.00 89.88 520 ARG A N 1
ATOM 4060 C CA . ARG A 1 520 ? 16.275 -1.271 -2.642 1.00 89.88 520 ARG A CA 1
ATOM 4061 C C . ARG A 1 520 ? 15.002 -2.072 -2.311 1.00 89.88 520 ARG A C 1
ATOM 4063 O O . ARG A 1 520 ? 15.070 -3.223 -1.883 1.00 89.88 520 ARG A O 1
ATOM 4070 N N . LEU A 1 521 ? 13.847 -1.436 -2.501 1.00 95.12 521 LEU A N 1
ATOM 4071 C CA . LEU A 1 521 ? 12.543 -2.095 -2.397 1.00 95.12 521 LEU A CA 1
ATOM 4072 C C . LEU A 1 521 ? 12.387 -3.175 -3.482 1.00 95.12 521 LEU A C 1
ATOM 4074 O O . LEU A 1 521 ? 12.982 -3.073 -4.557 1.00 95.12 521 LEU A O 1
ATOM 4078 N N . ASP A 1 522 ? 11.552 -4.174 -3.207 1.00 96.19 522 ASP A N 1
ATOM 4079 C CA . ASP A 1 522 ? 11.162 -5.234 -4.146 1.00 96.19 522 ASP A CA 1
ATOM 4080 C C . ASP A 1 522 ? 9.623 -5.361 -4.168 1.00 96.19 522 ASP A C 1
ATOM 4082 O O . ASP A 1 522 ? 8.934 -4.755 -3.344 1.00 96.19 522 ASP A O 1
ATOM 4086 N N . ALA A 1 523 ? 9.055 -6.091 -5.125 1.00 97.12 523 ALA A N 1
ATOM 4087 C CA . ALA A 1 523 ? 7.612 -6.204 -5.316 1.00 97.12 523 ALA A CA 1
ATOM 4088 C C . ALA A 1 523 ? 7.203 -7.618 -5.741 1.00 97.12 523 ALA A C 1
ATOM 4090 O O . ALA A 1 523 ? 7.872 -8.238 -6.563 1.00 97.12 523 ALA A O 1
ATOM 4091 N N . PHE A 1 524 ? 6.072 -8.101 -5.220 1.00 97.75 524 PHE A N 1
ATOM 4092 C CA . PHE A 1 524 ? 5.397 -9.306 -5.714 1.00 97.75 524 PHE A CA 1
ATOM 4093 C C . PHE A 1 524 ? 4.011 -8.959 -6.251 1.00 97.75 524 PHE A C 1
ATOM 4095 O O . PHE A 1 524 ? 3.262 -8.216 -5.618 1.00 97.75 524 PHE A O 1
ATOM 4102 N N . PHE A 1 525 ? 3.642 -9.537 -7.391 1.00 97.62 525 PHE A N 1
ATOM 4103 C CA . PHE A 1 525 ? 2.356 -9.309 -8.047 1.00 97.62 525 PHE A CA 1
ATOM 4104 C C . PHE A 1 525 ? 1.390 -10.474 -7.814 1.00 97.62 525 PHE A C 1
ATOM 4106 O O . PHE A 1 525 ? 1.770 -11.637 -7.931 1.00 97.62 525 PHE A O 1
ATOM 4113 N N . TYR A 1 526 ? 0.147 -10.142 -7.450 1.00 96.00 526 TYR A N 1
ATOM 4114 C CA . TYR A 1 526 ? -0.842 -11.086 -6.914 1.00 96.00 526 TYR A CA 1
ATOM 4115 C C . TYR A 1 526 ? -2.232 -10.998 -7.555 1.00 96.00 526 TYR A C 1
ATOM 4117 O O . TYR A 1 526 ? -3.136 -11.723 -7.133 1.00 96.00 526 TYR A O 1
ATOM 4125 N N . ALA A 1 527 ? -2.459 -10.086 -8.505 1.00 94.62 527 ALA A N 1
ATOM 4126 C CA . ALA A 1 527 ? -3.670 -10.076 -9.323 1.00 94.62 527 ALA A CA 1
ATOM 4127 C C . ALA A 1 527 ? -3.446 -9.380 -10.669 1.00 94.62 527 ALA A C 1
ATOM 4129 O O . ALA A 1 527 ? -2.799 -8.332 -10.752 1.00 94.62 527 ALA A O 1
ATOM 4130 N N . TYR A 1 528 ? -4.052 -9.959 -11.699 1.00 94.56 528 TYR A N 1
ATOM 4131 C CA . TYR A 1 528 ? -4.117 -9.444 -13.058 1.00 94.56 528 TYR A CA 1
ATOM 4132 C C . TYR A 1 528 ? -5.555 -9.016 -13.361 1.00 94.56 528 TYR A C 1
ATOM 4134 O O . TYR A 1 528 ? -6.481 -9.799 -13.160 1.00 94.56 528 TYR A O 1
ATOM 4142 N N . LEU A 1 529 ? -5.748 -7.778 -13.816 1.00 92.94 529 LEU A N 1
ATOM 4143 C CA . LEU A 1 529 ? -7.049 -7.244 -14.206 1.00 92.94 529 LEU A CA 1
ATOM 4144 C C . LEU A 1 529 ? -7.006 -6.892 -15.704 1.00 92.94 529 LEU A C 1
ATOM 4146 O O . LEU A 1 529 ? -6.392 -5.880 -16.070 1.00 92.94 529 LEU A O 1
ATOM 4150 N N . PRO A 1 530 ? -7.627 -7.700 -16.584 1.00 90.38 530 PRO A N 1
ATOM 4151 C CA . PRO A 1 530 ? -7.652 -7.417 -18.013 1.00 90.38 530 PRO A CA 1
ATOM 4152 C C . PRO A 1 530 ? -8.469 -6.152 -18.299 1.00 90.38 530 PRO A C 1
ATOM 4154 O O . PRO A 1 530 ? -9.552 -5.945 -17.752 1.00 90.38 530 PRO A O 1
ATOM 4157 N N . GLY A 1 531 ? -7.943 -5.297 -19.173 1.00 87.25 531 GLY A N 1
ATOM 4158 C CA . GLY A 1 531 ? -8.654 -4.156 -19.738 1.00 87.25 531 GLY A CA 1
ATOM 4159 C C . GLY A 1 531 ? -8.919 -4.352 -21.232 1.00 87.25 531 GLY A C 1
ATOM 4160 O O . GLY A 1 531 ? -9.072 -5.469 -21.726 1.00 87.25 531 GLY A O 1
ATOM 4161 N N . ARG A 1 532 ? -8.985 -3.247 -21.984 1.00 83.06 532 ARG A N 1
ATOM 4162 C CA . ARG A 1 532 ? -9.238 -3.293 -23.432 1.00 83.06 532 ARG A CA 1
ATOM 4163 C C . ARG A 1 532 ? -8.138 -4.084 -24.149 1.00 83.06 532 ARG A C 1
ATOM 4165 O O . ARG A 1 532 ? -6.959 -3.822 -23.948 1.00 83.06 532 ARG A O 1
ATOM 4172 N N . GLY A 1 533 ? -8.538 -5.024 -25.007 1.00 80.88 533 GLY A N 1
ATOM 4173 C CA . GLY A 1 533 ? -7.627 -5.802 -25.857 1.00 80.88 533 GLY A CA 1
ATOM 4174 C C . GLY A 1 533 ? -6.740 -6.811 -25.118 1.00 80.88 533 GLY A C 1
ATOM 4175 O O . GLY A 1 533 ? -5.976 -7.515 -25.767 1.00 80.88 533 GLY A O 1
ATOM 4176 N N . ALA A 1 534 ? -6.829 -6.897 -23.790 1.00 85.12 534 ALA A N 1
ATOM 4177 C CA . ALA A 1 534 ? -6.036 -7.815 -22.989 1.00 85.12 534 ALA A CA 1
ATOM 4178 C C . ALA A 1 534 ? -6.756 -9.175 -22.830 1.00 85.12 534 ALA A C 1
ATOM 4180 O O . ALA A 1 534 ? -7.987 -9.196 -22.743 1.00 85.12 534 ALA A O 1
ATOM 4181 N N . PRO A 1 535 ? -6.031 -10.310 -22.806 1.00 87.44 535 PRO A N 1
ATOM 4182 C CA . PRO A 1 535 ? -6.642 -11.629 -22.655 1.00 87.44 535 PRO A CA 1
ATOM 4183 C C . PRO A 1 535 ? -7.290 -11.787 -21.275 1.00 87.44 535 PRO A C 1
ATOM 4185 O O . PRO A 1 535 ? -6.688 -11.447 -20.263 1.00 87.44 535 PRO A O 1
ATOM 4188 N N . ALA A 1 536 ? -8.500 -12.341 -21.221 1.00 89.56 536 ALA A N 1
ATOM 4189 C CA . ALA A 1 536 ? -9.121 -12.773 -19.970 1.00 89.56 536 ALA A CA 1
ATOM 4190 C C . ALA A 1 536 ? -8.823 -14.259 -19.718 1.00 89.56 536 ALA A C 1
ATOM 4192 O O . ALA A 1 536 ? -8.792 -15.053 -20.660 1.00 89.56 536 ALA A O 1
ATOM 4193 N N . PHE A 1 537 ? -8.640 -14.633 -18.451 1.00 92.75 537 PHE A N 1
ATOM 4194 C CA . PHE A 1 537 ? -8.349 -16.007 -18.034 1.00 92.75 537 PHE A CA 1
ATOM 4195 C C . PHE A 1 537 ? -9.473 -16.533 -17.131 1.00 92.75 537 PHE A C 1
ATOM 4197 O O . PHE A 1 537 ? -9.931 -15.786 -16.265 1.00 92.75 537 PHE A O 1
ATOM 4204 N N . PRO A 1 538 ? -9.924 -17.791 -17.296 1.00 92.19 538 PRO A N 1
ATOM 4205 C CA . PRO A 1 538 ? -10.971 -18.365 -16.451 1.00 92.19 538 PRO A CA 1
ATOM 4206 C C . PRO A 1 538 ? -10.508 -18.611 -15.009 1.00 92.19 538 PRO A C 1
ATOM 4208 O O . PRO A 1 538 ? -11.340 -18.617 -14.105 1.00 92.19 538 PRO A O 1
ATOM 4211 N N . THR A 1 539 ? -9.201 -18.783 -14.768 1.00 95.75 539 THR A N 1
ATOM 4212 C CA . THR A 1 539 ? -8.659 -18.963 -13.414 1.00 95.75 539 THR A CA 1
ATOM 4213 C C . THR A 1 539 ? -7.635 -17.901 -13.027 1.00 95.75 539 THR A C 1
ATOM 4215 O O . THR A 1 539 ? -6.850 -17.404 -13.838 1.00 95.75 539 THR A O 1
ATOM 4218 N N . HIS A 1 540 ? -7.622 -17.580 -11.736 1.00 96.06 540 HIS A N 1
ATOM 4219 C CA . HIS A 1 540 ? -6.685 -16.659 -11.106 1.00 96.06 540 HIS A CA 1
ATOM 4220 C C . HIS A 1 540 ? -5.238 -17.147 -11.241 1.00 96.06 540 HIS A C 1
ATOM 4222 O O . HIS A 1 540 ? -4.353 -16.353 -11.554 1.00 96.06 540 HIS A O 1
ATOM 4228 N N . ALA A 1 541 ? -5.006 -18.459 -11.101 1.00 96.00 541 ALA A N 1
ATOM 4229 C CA . ALA A 1 541 ? -3.697 -19.072 -11.330 1.00 96.00 541 ALA A CA 1
ATOM 4230 C C . ALA A 1 541 ? -3.151 -18.785 -12.745 1.00 96.00 541 ALA A C 1
ATOM 4232 O O . ALA A 1 541 ? -2.015 -18.342 -12.878 1.00 96.00 541 ALA A O 1
ATOM 4233 N N . GLN A 1 542 ? -3.974 -18.917 -13.792 1.00 95.31 542 GLN A N 1
ATOM 4234 C CA . GLN A 1 542 ? -3.559 -18.603 -15.168 1.00 95.31 542 GLN A CA 1
ATOM 4235 C C . GLN A 1 542 ? -3.252 -17.111 -15.372 1.00 95.31 542 GLN A C 1
ATOM 4237 O O . GLN A 1 542 ? -2.333 -16.766 -16.114 1.00 95.31 542 GLN A O 1
ATOM 4242 N N . GLY A 1 543 ? -3.978 -16.218 -14.689 1.00 94.88 543 GLY A N 1
ATOM 4243 C CA . GLY A 1 543 ? -3.664 -14.786 -14.677 1.00 94.88 543 GLY A CA 1
ATOM 4244 C C . GLY A 1 543 ? -2.307 -14.479 -14.030 1.00 94.88 543 GLY A C 1
ATOM 4245 O O . GLY A 1 543 ? -1.576 -13.613 -14.512 1.00 94.88 543 GLY A O 1
ATOM 4246 N N . LEU A 1 544 ? -1.937 -15.211 -12.974 1.00 95.38 544 LEU A N 1
ATOM 4247 C CA . LEU A 1 544 ? -0.616 -15.125 -12.341 1.00 95.38 544 LEU A CA 1
ATOM 4248 C C . LEU A 1 544 ? 0.489 -15.692 -13.246 1.00 95.38 544 LEU A C 1
ATOM 4250 O O . LEU A 1 544 ? 1.510 -15.033 -13.437 1.00 95.38 544 LEU A O 1
ATOM 4254 N N . ASP A 1 545 ? 0.274 -16.854 -13.866 1.00 94.00 545 ASP A N 1
ATOM 4255 C CA . ASP A 1 545 ? 1.220 -17.433 -14.830 1.00 94.00 545 ASP A CA 1
ATOM 4256 C C . ASP A 1 545 ? 1.486 -16.458 -15.990 1.00 94.00 545 ASP A C 1
ATOM 4258 O O . ASP A 1 545 ? 2.638 -16.211 -16.361 1.00 94.00 545 ASP A O 1
ATOM 4262 N N . PHE A 1 546 ? 0.433 -15.819 -16.513 1.00 92.19 546 PHE A N 1
ATOM 4263 C CA . PHE A 1 546 ? 0.544 -14.805 -17.560 1.00 92.19 546 PHE A CA 1
ATOM 4264 C C . PHE A 1 546 ? 1.383 -13.593 -17.123 1.00 92.19 546 PHE A C 1
ATOM 4266 O O . PHE A 1 546 ? 2.269 -13.171 -17.872 1.00 92.19 546 PHE A O 1
ATOM 4273 N N . LEU A 1 547 ? 1.197 -13.080 -15.899 1.00 93.12 547 LEU A N 1
ATOM 4274 C CA . LEU A 1 547 ? 2.068 -12.036 -15.334 1.00 93.12 547 LEU A CA 1
ATOM 4275 C C . LEU A 1 547 ? 3.542 -12.475 -15.306 1.00 93.12 547 LEU A C 1
ATOM 4277 O O . LEU A 1 547 ? 4.421 -11.695 -15.686 1.00 93.12 547 LEU A O 1
ATOM 4281 N N . GLY A 1 548 ? 3.813 -13.730 -14.941 1.00 90.94 548 GLY A N 1
ATOM 4282 C CA . GLY A 1 548 ? 5.151 -14.321 -15.008 1.00 90.94 548 GLY A CA 1
ATOM 4283 C C . GLY A 1 548 ? 5.731 -14.324 -16.429 1.00 90.94 548 GLY A C 1
ATOM 4284 O O . GLY A 1 548 ? 6.884 -13.931 -16.631 1.00 90.94 548 GLY A O 1
ATOM 4285 N N . THR A 1 549 ? 4.932 -14.671 -17.449 1.00 89.19 549 THR A N 1
ATOM 4286 C CA . THR A 1 549 ? 5.393 -14.620 -18.855 1.00 89.19 549 THR A CA 1
ATOM 4287 C C . THR A 1 549 ? 5.786 -13.204 -19.288 1.00 89.19 549 THR A C 1
ATOM 4289 O O . THR A 1 549 ? 6.847 -13.026 -19.895 1.00 89.19 549 THR A O 1
ATOM 4292 N N . LEU A 1 550 ? 5.008 -12.191 -18.884 1.00 88.69 550 LEU A N 1
ATOM 4293 C CA . LEU A 1 550 ? 5.274 -10.773 -19.153 1.00 88.69 550 LEU A CA 1
ATOM 4294 C C . LEU A 1 550 ? 6.497 -10.218 -18.395 1.00 88.69 550 LEU A C 1
ATOM 4296 O O . LEU A 1 550 ? 6.988 -9.143 -18.745 1.00 88.69 550 LEU A O 1
ATOM 4300 N N . GLY A 1 551 ? 7.024 -10.948 -17.406 1.00 89.12 551 GLY A N 1
ATOM 4301 C CA . GLY A 1 551 ? 8.209 -10.573 -16.630 1.00 89.12 551 GLY A CA 1
ATOM 4302 C C . GLY A 1 551 ? 7.919 -9.842 -15.318 1.00 89.12 551 GLY A C 1
ATOM 4303 O O . GLY A 1 551 ? 8.817 -9.188 -14.794 1.00 89.12 551 GLY A O 1
ATOM 4304 N N . PHE A 1 552 ? 6.700 -9.939 -14.781 1.00 94.44 552 PHE A N 1
ATOM 4305 C CA . PHE A 1 552 ? 6.409 -9.512 -13.411 1.00 94.44 552 PHE A CA 1
ATOM 4306 C C . PHE A 1 552 ? 6.891 -10.564 -12.404 1.00 94.44 552 PHE A C 1
ATOM 4308 O O . PHE A 1 552 ? 6.753 -11.766 -12.637 1.00 94.44 552 PHE A O 1
ATOM 4315 N N . LYS A 1 553 ? 7.396 -10.120 -11.247 1.00 95.56 553 LYS A N 1
ATOM 4316 C CA . LYS A 1 553 ? 7.755 -11.016 -10.140 1.00 95.56 553 LYS A CA 1
ATOM 4317 C C . LYS A 1 553 ? 6.504 -11.550 -9.442 1.00 95.56 553 LYS A C 1
ATOM 4319 O O . LYS A 1 553 ? 5.856 -10.849 -8.668 1.00 95.56 553 LYS A O 1
ATOM 4324 N N . VAL A 1 554 ? 6.159 -12.801 -9.722 1.00 95.69 554 VAL A N 1
ATOM 4325 C CA . VAL A 1 554 ? 5.111 -13.557 -9.022 1.00 95.69 554 VAL A CA 1
ATOM 4326 C C . VAL A 1 554 ? 5.775 -14.406 -7.938 1.00 95.69 554 VAL A C 1
ATOM 4328 O O . VAL A 1 554 ? 6.909 -14.853 -8.104 1.00 95.69 554 VAL A O 1
ATOM 4331 N N . ASN A 1 555 ? 5.118 -14.591 -6.792 1.00 95.00 555 ASN A N 1
ATOM 4332 C CA . ASN A 1 555 ? 5.722 -15.345 -5.696 1.00 95.00 555 ASN A CA 1
ATOM 4333 C C . ASN A 1 555 ? 5.817 -16.847 -6.056 1.00 95.00 555 ASN A C 1
ATOM 4335 O O . ASN A 1 555 ? 4.803 -17.430 -6.436 1.00 95.00 555 ASN A O 1
ATOM 4339 N N . PRO A 1 556 ? 6.979 -17.512 -5.910 1.00 91.38 556 PRO A N 1
ATOM 4340 C CA . PRO A 1 556 ? 7.139 -18.916 -6.310 1.00 91.38 556 PRO A CA 1
ATOM 4341 C C . PRO A 1 556 ? 6.426 -19.915 -5.380 1.00 91.38 556 PRO A C 1
ATOM 4343 O O . PRO A 1 556 ? 6.342 -21.100 -5.692 1.00 91.38 556 PRO A O 1
ATOM 4346 N N . ASN A 1 557 ? 5.919 -19.464 -4.228 1.00 94.12 557 ASN A N 1
ATOM 4347 C CA . ASN A 1 557 ? 5.332 -20.324 -3.196 1.00 94.12 557 ASN A CA 1
ATOM 4348 C C . ASN A 1 557 ? 3.811 -20.511 -3.319 1.00 94.12 557 ASN A C 1
ATOM 4350 O O . ASN A 1 557 ? 3.186 -21.058 -2.409 1.00 94.12 557 ASN A O 1
ATOM 4354 N N . ILE A 1 558 ? 3.215 -20.046 -4.418 1.00 94.06 558 ILE A N 1
ATOM 4355 C CA . ILE A 1 558 ? 1.776 -20.138 -4.675 1.00 94.06 558 ILE A CA 1
ATOM 4356 C C . ILE A 1 558 ? 1.367 -21.603 -4.882 1.00 94.06 558 ILE A C 1
ATOM 4358 O O . ILE A 1 558 ? 2.056 -22.371 -5.558 1.00 94.06 558 ILE A O 1
ATOM 4362 N N . ARG A 1 559 ? 0.237 -22.006 -4.290 1.00 95.81 559 ARG A N 1
ATOM 4363 C CA . ARG A 1 559 ? -0.310 -23.367 -4.400 1.00 95.81 559 ARG A CA 1
ATOM 4364 C C . ARG A 1 559 ? -1.788 -23.343 -4.758 1.00 95.81 559 ARG A C 1
ATOM 4366 O O . ARG A 1 559 ? -2.578 -22.698 -4.074 1.00 95.81 559 ARG A O 1
ATOM 4373 N N . VAL A 1 560 ? -2.165 -24.094 -5.790 1.00 96.31 560 VAL A N 1
ATOM 4374 C CA . VAL A 1 560 ? -3.569 -24.454 -6.030 1.00 96.31 560 VAL A CA 1
ATOM 4375 C C . VAL A 1 560 ? -3.920 -25.612 -5.095 1.00 96.31 560 VAL A C 1
ATOM 4377 O O . VAL A 1 560 ? -3.174 -26.587 -5.036 1.00 96.31 560 VAL A O 1
ATOM 4380 N N . CYS A 1 561 ? -5.012 -25.474 -4.348 1.00 94.25 561 CYS A N 1
ATOM 4381 C CA . CYS A 1 561 ? -5.473 -26.409 -3.321 1.00 94.25 561 CYS A CA 1
ATOM 4382 C C . CYS A 1 561 ? -6.943 -26.782 -3.557 1.00 94.25 561 CYS A C 1
ATOM 4384 O O . CYS A 1 561 ? -7.742 -25.943 -3.984 1.00 94.25 561 CYS A O 1
ATOM 4386 N N . ARG A 1 562 ? -7.316 -28.020 -3.233 1.00 90.69 562 ARG A N 1
ATOM 4387 C CA . ARG A 1 562 ? -8.681 -28.555 -3.297 1.00 90.69 562 ARG A CA 1
ATOM 4388 C C . ARG A 1 562 ? -9.191 -28.855 -1.889 1.00 90.69 562 ARG A C 1
ATOM 4390 O O . ARG A 1 562 ? -8.599 -29.653 -1.168 1.00 90.69 562 ARG A O 1
ATOM 4397 N N . GLY A 1 563 ? -10.306 -28.227 -1.514 1.00 87.25 563 GLY A N 1
ATOM 4398 C CA . GLY A 1 563 ? -10.887 -28.367 -0.174 1.00 87.25 563 GLY A CA 1
ATOM 4399 C C . GLY A 1 563 ? -10.090 -27.664 0.932 1.00 87.25 563 GLY A C 1
ATOM 4400 O O . GLY A 1 563 ? -9.038 -27.060 0.700 1.00 87.25 563 GLY A O 1
ATOM 4401 N N . VAL A 1 564 ? -10.620 -27.710 2.155 1.00 91.06 564 VAL A N 1
ATOM 4402 C CA . VAL A 1 564 ? -10.054 -26.997 3.313 1.00 91.06 564 VAL A CA 1
ATOM 4403 C C . VAL A 1 564 ? -8.836 -27.713 3.908 1.00 91.06 564 VAL A C 1
ATOM 4405 O O . VAL A 1 564 ? -7.919 -27.069 4.416 1.00 91.06 564 VAL A O 1
ATOM 4408 N N . GLU A 1 565 ? -8.765 -29.035 3.788 1.00 91.62 565 GLU A N 1
ATOM 4409 C CA . GLU A 1 565 ? -7.698 -29.866 4.346 1.00 91.62 565 GLU A CA 1
ATOM 4410 C C . GLU A 1 565 ? -6.346 -29.575 3.680 1.00 91.62 565 GLU A C 1
ATOM 4412 O O . GLU A 1 565 ? -5.315 -29.531 4.353 1.00 91.62 565 GLU A O 1
ATOM 4417 N N . GLU A 1 566 ? -6.330 -29.338 2.364 1.00 94.12 566 GLU A N 1
ATOM 4418 C CA . GLU A 1 566 ? -5.121 -28.909 1.653 1.00 94.12 566 GLU A CA 1
ATOM 4419 C C . GLU A 1 566 ? -4.698 -27.493 2.041 1.00 94.12 566 GLU A C 1
ATOM 4421 O O . GLU A 1 566 ? -3.513 -27.264 2.288 1.00 94.12 566 GLU A O 1
ATOM 4426 N N . ILE A 1 567 ? -5.655 -26.569 2.176 1.00 94.31 567 ILE A N 1
ATOM 4427 C CA . ILE A 1 567 ? -5.396 -25.194 2.623 1.00 94.31 567 ILE A CA 1
ATOM 4428 C C . ILE A 1 567 ? -4.734 -25.197 4.005 1.00 94.31 567 ILE A C 1
ATOM 4430 O O . ILE A 1 567 ? -3.703 -24.547 4.185 1.00 94.31 567 ILE A O 1
ATOM 4434 N N . ILE A 1 568 ? -5.289 -25.947 4.964 1.00 93.88 568 ILE A N 1
ATOM 4435 C CA . ILE A 1 568 ? -4.751 -26.049 6.328 1.00 93.88 568 ILE A CA 1
ATOM 4436 C C . ILE A 1 568 ? -3.328 -26.623 6.302 1.00 93.88 568 ILE A C 1
ATOM 4438 O O . ILE A 1 568 ? -2.431 -26.025 6.893 1.00 93.88 568 ILE A O 1
ATOM 4442 N N . ARG A 1 569 ? -3.082 -27.711 5.552 1.00 93.81 569 ARG A N 1
ATOM 4443 C CA . ARG A 1 569 ? -1.730 -28.291 5.408 1.00 93.81 569 ARG A CA 1
ATOM 4444 C C . ARG A 1 569 ? -0.715 -27.299 4.833 1.00 93.81 569 ARG A C 1
ATOM 4446 O O . ARG A 1 569 ? 0.426 -27.262 5.295 1.00 93.81 569 ARG A O 1
ATOM 4453 N N . VAL A 1 570 ? -1.105 -26.494 3.842 1.00 94.06 570 VAL A N 1
ATOM 4454 C CA . VAL A 1 570 ? -0.222 -25.463 3.271 1.00 94.06 570 VAL A CA 1
ATOM 4455 C C . VAL A 1 570 ? 0.055 -24.358 4.291 1.00 94.06 570 VAL A C 1
ATOM 4457 O O . VAL A 1 570 ? 1.224 -24.006 4.466 1.00 94.06 570 VAL A O 1
ATOM 4460 N N . CYS A 1 571 ? -0.970 -23.869 4.997 1.00 92.00 571 CYS A N 1
ATOM 4461 C CA . CYS A 1 571 ? -0.829 -22.845 6.037 1.00 92.00 571 CYS A CA 1
ATOM 4462 C C . CYS A 1 571 ? 0.114 -23.296 7.162 1.00 92.00 571 CYS A C 1
ATOM 4464 O O . CYS A 1 571 ? 1.076 -22.589 7.460 1.00 92.00 571 CYS A O 1
ATOM 4466 N N . ASP A 1 572 ? -0.099 -24.495 7.711 1.00 90.44 572 ASP A N 1
ATOM 4467 C CA . ASP A 1 572 ? 0.736 -25.070 8.775 1.00 90.44 572 ASP A CA 1
ATOM 4468 C C . ASP A 1 572 ? 2.203 -25.167 8.345 1.00 90.44 572 ASP A C 1
ATOM 4470 O O . ASP A 1 572 ? 3.105 -24.724 9.055 1.00 90.44 572 ASP A O 1
ATOM 4474 N N . SER A 1 573 ? 2.446 -25.643 7.119 1.00 91.75 573 SER A N 1
ATOM 4475 C CA . SER A 1 573 ? 3.804 -25.754 6.582 1.00 91.75 573 SER A CA 1
ATOM 4476 C C . SER A 1 573 ? 4.525 -24.407 6.443 1.00 91.75 573 SER A C 1
ATOM 4478 O O . SER A 1 573 ? 5.752 -24.385 6.358 1.00 91.75 573 SER A O 1
ATOM 4480 N N . TRP A 1 574 ? 3.802 -23.289 6.346 1.00 92.56 574 TRP A N 1
ATOM 4481 C CA . TRP A 1 574 ? 4.391 -21.954 6.223 1.00 92.56 574 TRP A CA 1
ATOM 4482 C C . TRP A 1 574 ? 4.561 -21.249 7.563 1.00 92.56 574 TRP A C 1
ATOM 4484 O O . TRP A 1 574 ? 5.488 -20.450 7.693 1.00 92.56 574 TRP A O 1
ATOM 4494 N N . GLU A 1 575 ? 3.748 -21.578 8.567 1.00 84.56 575 GLU A N 1
ATOM 4495 C CA . GLU A 1 575 ? 3.869 -21.011 9.911 1.00 84.56 575 GLU A CA 1
ATOM 4496 C C . GLU A 1 575 ? 5.241 -21.315 10.540 1.00 84.56 575 GLU A C 1
ATOM 4498 O O . GLU A 1 575 ? 5.884 -20.414 11.081 1.00 84.56 575 GLU A O 1
ATOM 4503 N N . GLU A 1 576 ? 5.733 -22.548 10.374 1.00 80.56 576 GLU A N 1
ATOM 4504 C CA . GLU A 1 576 ? 7.057 -22.987 10.845 1.00 80.56 576 GLU A CA 1
ATOM 4505 C C . GLU A 1 576 ? 8.222 -22.383 10.041 1.00 80.56 576 GLU A C 1
ATOM 4507 O O . GLU A 1 576 ? 9.302 -22.144 10.578 1.00 80.56 576 GLU A O 1
ATOM 4512 N N . ARG A 1 577 ? 8.023 -22.134 8.738 1.00 87.75 577 ARG A N 1
ATOM 4513 C CA . ARG A 1 577 ? 9.096 -21.746 7.799 1.00 87.75 577 ARG A CA 1
ATOM 4514 C C . ARG A 1 577 ? 9.160 -20.248 7.487 1.00 87.75 577 ARG A C 1
ATOM 4516 O O . ARG A 1 577 ? 10.097 -19.822 6.813 1.00 87.75 577 ARG A O 1
ATOM 4523 N N . ARG A 1 578 ? 8.214 -19.434 7.975 1.00 85.06 578 ARG A N 1
ATOM 4524 C CA . ARG A 1 578 ? 8.113 -17.989 7.667 1.00 85.06 578 ARG A CA 1
ATOM 4525 C C . ARG A 1 578 ? 9.393 -17.196 7.947 1.00 85.06 578 ARG A C 1
ATOM 4527 O O . ARG A 1 578 ? 9.739 -16.307 7.175 1.00 85.06 578 ARG A O 1
ATOM 4534 N N . ASP A 1 579 ? 10.115 -17.538 9.013 1.00 81.88 579 ASP A N 1
ATOM 4535 C CA . ASP A 1 579 ? 11.327 -16.822 9.428 1.00 81.88 579 ASP A CA 1
ATOM 4536 C C . ASP A 1 579 ? 12.551 -17.134 8.536 1.00 81.88 579 ASP A C 1
ATOM 4538 O O . ASP A 1 579 ? 13.531 -16.394 8.565 1.00 81.88 579 ASP A O 1
ATOM 4542 N N . ALA A 1 580 ? 12.484 -18.170 7.686 1.00 86.94 580 ALA A N 1
ATOM 4543 C CA . ALA A 1 580 ? 13.520 -18.485 6.695 1.00 86.94 580 ALA A CA 1
ATOM 4544 C C . ALA A 1 580 ? 13.391 -17.677 5.384 1.00 86.94 580 ALA A C 1
ATOM 4546 O O . ALA A 1 580 ? 14.281 -17.731 4.534 1.00 86.94 580 ALA A O 1
ATOM 4547 N N . LEU A 1 581 ? 12.290 -16.940 5.188 1.00 90.50 581 LEU A N 1
ATOM 4548 C CA . LEU A 1 581 ? 12.082 -16.127 3.988 1.00 90.50 581 LEU A CA 1
ATOM 4549 C C . LEU A 1 581 ? 12.923 -14.837 4.029 1.00 90.50 581 LEU A C 1
ATOM 4551 O O . LEU A 1 581 ? 13.022 -14.199 5.080 1.00 90.50 581 LEU A O 1
ATOM 4555 N N . PRO A 1 582 ? 13.456 -14.362 2.883 1.00 90.12 582 PRO A N 1
ATOM 4556 C CA . PRO A 1 582 ? 14.208 -13.105 2.804 1.00 90.12 582 PRO A CA 1
ATOM 4557 C C . PRO A 1 582 ? 13.326 -11.842 2.922 1.00 90.12 582 PRO A C 1
ATOM 4559 O O . PRO A 1 582 ? 13.818 -10.726 2.757 1.00 90.12 582 PRO A O 1
ATOM 4562 N N . TYR A 1 583 ? 12.034 -12.004 3.214 1.00 90.38 583 TYR A N 1
ATOM 4563 C CA . TYR A 1 583 ? 11.022 -10.964 3.402 1.00 90.38 583 TYR A CA 1
ATOM 4564 C C . TYR A 1 583 ? 10.054 -11.358 4.529 1.00 90.38 583 TYR A C 1
ATOM 4566 O O . TYR A 1 583 ? 10.002 -12.521 4.931 1.00 90.38 583 TYR A O 1
ATOM 4574 N N . GLU A 1 584 ? 9.304 -10.388 5.053 1.00 86.94 584 GLU A N 1
ATOM 4575 C CA . GLU A 1 584 ? 8.286 -10.625 6.084 1.00 86.94 584 GLU A CA 1
ATOM 4576 C C . GLU A 1 584 ? 6.940 -11.049 5.479 1.00 86.94 584 GLU A C 1
ATOM 4578 O O . GLU A 1 584 ? 6.528 -10.561 4.421 1.00 86.94 584 GLU A O 1
ATOM 4583 N N . ILE A 1 585 ? 6.245 -11.939 6.192 1.00 91.25 585 ILE A N 1
ATOM 4584 C CA . ILE A 1 585 ? 4.863 -12.347 5.915 1.00 91.25 585 ILE A CA 1
ATOM 4585 C C . ILE A 1 585 ? 4.068 -12.388 7.227 1.00 91.25 585 ILE A C 1
ATOM 4587 O O . ILE A 1 585 ? 4.574 -12.862 8.246 1.00 91.25 585 ILE A O 1
ATOM 4591 N N . ASP A 1 586 ? 2.817 -11.926 7.218 1.00 86.81 586 ASP A N 1
ATOM 4592 C CA . ASP A 1 586 ? 1.932 -11.947 8.399 1.00 86.81 586 ASP A CA 1
ATOM 4593 C C . ASP A 1 586 ? 0.856 -13.051 8.333 1.00 86.81 586 ASP A C 1
ATOM 4595 O O . ASP A 1 586 ? 0.054 -13.211 9.258 1.00 86.81 586 ASP A O 1
ATOM 4599 N N . GLY A 1 587 ? 0.842 -13.842 7.257 1.00 92.06 587 GLY A N 1
ATOM 4600 C CA . GLY A 1 587 ? -0.132 -14.909 7.056 1.00 92.06 587 GLY A CA 1
ATOM 4601 C C . GLY A 1 587 ? -0.133 -15.502 5.649 1.00 92.06 587 GLY A C 1
ATOM 4602 O O . GLY A 1 587 ? 0.847 -15.430 4.904 1.00 92.06 587 GLY A O 1
ATOM 4603 N N . MET A 1 588 ? -1.286 -16.048 5.281 1.00 95.44 588 MET A N 1
ATOM 4604 C CA . MET A 1 588 ? -1.619 -16.598 3.971 1.00 95.44 588 MET A CA 1
ATOM 4605 C C . MET A 1 588 ? -2.911 -15.958 3.446 1.00 95.44 588 MET A C 1
ATOM 4607 O O . MET A 1 588 ? -3.823 -15.641 4.212 1.00 95.44 588 MET A O 1
ATOM 4611 N N . VAL A 1 589 ? -3.010 -15.776 2.132 1.00 97.25 589 VAL A N 1
ATOM 4612 C CA . VAL A 1 589 ? -4.235 -15.348 1.447 1.00 97.25 589 VAL A CA 1
ATOM 4613 C C . VAL A 1 589 ? -4.803 -16.530 0.678 1.00 97.25 589 VAL A C 1
ATOM 4615 O O . VAL A 1 589 ? -4.104 -17.142 -0.125 1.00 97.25 589 VAL A O 1
ATOM 4618 N N . ILE A 1 590 ? -6.076 -16.829 0.913 1.00 97.00 590 ILE A N 1
ATOM 4619 C CA . ILE A 1 590 ? -6.826 -17.889 0.246 1.00 97.00 590 ILE A CA 1
ATOM 4620 C C . ILE A 1 590 ? -7.837 -17.208 -0.678 1.00 97.00 590 ILE A C 1
ATOM 4622 O O . ILE A 1 590 ? -8.633 -16.395 -0.208 1.00 97.00 590 ILE A O 1
ATOM 4626 N N . LYS A 1 591 ? -7.817 -17.523 -1.976 1.00 96.69 591 LYS A N 1
ATOM 4627 C CA . LYS A 1 591 ? -8.726 -16.977 -3.004 1.00 96.69 591 LYS A CA 1
ATOM 4628 C C . LYS A 1 591 ? -9.396 -18.125 -3.753 1.00 96.69 591 LYS A C 1
ATOM 4630 O O . LYS A 1 591 ? -8.714 -19.088 -4.080 1.00 96.69 591 LYS A O 1
ATOM 4635 N N . VAL A 1 592 ? -10.689 -18.043 -4.070 1.00 95.38 592 VAL A N 1
ATOM 4636 C CA . VAL A 1 592 ? -11.323 -18.977 -5.028 1.00 95.38 592 VAL A CA 1
ATOM 4637 C C . VAL A 1 592 ? -10.604 -18.868 -6.380 1.00 95.38 592 VAL A C 1
ATOM 4639 O O . VAL A 1 592 ? -10.359 -17.758 -6.848 1.00 95.38 592 VAL A O 1
ATOM 4642 N N . ASN A 1 593 ? -10.229 -19.997 -6.989 1.00 95.75 593 ASN A N 1
ATOM 4643 C CA . ASN A 1 593 ? -9.406 -20.014 -8.204 1.00 95.75 593 ASN A CA 1
ATOM 4644 C C . ASN A 1 593 ? -10.184 -19.567 -9.453 1.00 95.75 593 ASN A C 1
ATOM 4646 O O . ASN A 1 593 ? -9.641 -18.841 -10.279 1.00 95.75 593 ASN A O 1
ATOM 4650 N N . ASP A 1 594 ? -11.445 -19.975 -9.596 1.00 93.06 594 ASP A N 1
ATOM 4651 C CA . ASP A 1 594 ? -12.282 -19.624 -10.750 1.00 93.06 594 ASP A CA 1
ATOM 4652 C C . ASP A 1 594 ? -12.764 -18.163 -10.679 1.00 93.06 594 ASP A C 1
ATOM 4654 O O . ASP A 1 594 ? -13.400 -17.748 -9.706 1.00 93.06 594 ASP A O 1
ATOM 4658 N N . VAL A 1 595 ? -12.474 -17.384 -11.725 1.00 92.25 595 VAL A N 1
ATOM 4659 C CA . VAL A 1 595 ? -12.771 -15.944 -11.797 1.00 92.25 595 VAL A CA 1
ATOM 4660 C C . VAL A 1 595 ? -14.276 -15.680 -11.922 1.00 92.25 595 VAL A C 1
ATOM 4662 O O . VAL A 1 595 ? -14.785 -14.753 -11.294 1.00 92.25 595 VAL A O 1
ATOM 4665 N N . SER A 1 596 ? -15.023 -16.526 -12.637 1.00 90.31 596 SER A N 1
ATOM 4666 C CA . SER A 1 596 ? -16.483 -16.391 -12.745 1.00 90.31 596 SER A CA 1
ATOM 4667 C C . SER A 1 596 ? -17.175 -16.622 -11.396 1.00 90.31 596 SER A C 1
ATOM 4669 O O . SER A 1 596 ? -18.176 -15.978 -11.070 1.00 90.31 596 SER A O 1
ATOM 4671 N N . LEU A 1 597 ? -16.609 -17.496 -10.556 1.00 90.25 597 LEU A N 1
ATOM 4672 C CA . LEU A 1 597 ? -17.089 -17.702 -9.192 1.00 90.25 597 LEU A CA 1
ATOM 4673 C C . LEU A 1 597 ? -16.742 -16.521 -8.278 1.00 90.25 597 LEU A C 1
ATOM 4675 O O . LEU A 1 597 ? -17.568 -16.167 -7.434 1.00 90.25 597 LEU A O 1
ATOM 4679 N N . GLN A 1 598 ? -15.588 -15.866 -8.461 1.00 91.88 598 GLN A N 1
ATOM 4680 C CA . GLN A 1 598 ? -15.268 -14.615 -7.756 1.00 91.88 598 GLN A CA 1
ATOM 4681 C C . GLN A 1 598 ? -16.299 -13.517 -8.069 1.00 91.88 598 GLN A C 1
ATOM 4683 O O . GLN A 1 598 ? -16.812 -12.875 -7.150 1.00 91.88 598 GLN A O 1
ATOM 4688 N N . GLU A 1 599 ? -16.655 -13.336 -9.344 1.00 87.88 599 GLU A N 1
ATOM 4689 C CA . GLU A 1 599 ? -17.672 -12.366 -9.774 1.00 87.88 599 GLU A CA 1
ATOM 4690 C C . GLU A 1 599 ? -19.051 -12.673 -9.167 1.00 87.88 599 GLU A C 1
ATOM 4692 O O . GLU A 1 599 ? -19.676 -11.786 -8.582 1.00 87.88 599 GLU A O 1
ATOM 4697 N N . ARG A 1 600 ? -19.493 -13.940 -9.217 1.00 88.81 600 ARG A N 1
ATOM 4698 C CA . ARG A 1 600 ? -20.773 -14.394 -8.635 1.00 88.81 600 ARG A CA 1
ATOM 4699 C C . ARG A 1 600 ? -20.838 -14.249 -7.112 1.00 88.81 600 ARG A C 1
ATOM 4701 O O . ARG A 1 600 ? -21.893 -13.914 -6.578 1.00 88.81 600 ARG A O 1
ATOM 4708 N N . LEU A 1 601 ? -19.741 -14.524 -6.405 1.00 88.94 601 LEU A N 1
ATOM 4709 C CA . LEU A 1 601 ? -19.644 -14.352 -4.949 1.00 88.94 601 LEU A CA 1
ATOM 4710 C C . LEU A 1 601 ? -19.599 -12.869 -4.554 1.00 88.94 601 LEU A C 1
ATOM 4712 O O . LEU A 1 601 ? -20.088 -12.500 -3.483 1.00 88.94 601 LEU A O 1
ATOM 4716 N N . GLY A 1 602 ? -19.015 -12.022 -5.404 1.00 88.31 602 GLY A N 1
ATOM 4717 C CA . GLY A 1 602 ? -18.947 -10.579 -5.216 1.00 88.31 602 GLY A CA 1
ATOM 4718 C C . GLY A 1 602 ? -18.220 -10.158 -3.934 1.00 88.31 602 GLY A C 1
ATOM 4719 O O . GLY A 1 602 ? -17.293 -10.816 -3.449 1.00 88.31 602 GLY A O 1
ATOM 4720 N N . ALA A 1 603 ? -18.643 -9.030 -3.367 1.00 85.75 603 ALA A N 1
ATOM 4721 C CA . ALA A 1 603 ? -18.036 -8.437 -2.181 1.00 85.75 603 ALA A CA 1
ATOM 4722 C C . ALA A 1 603 ? -19.076 -7.952 -1.161 1.00 85.75 603 ALA A C 1
ATOM 4724 O O . ALA A 1 603 ? -20.242 -7.715 -1.470 1.00 85.75 603 ALA A O 1
ATOM 4725 N N . THR A 1 604 ? -18.635 -7.800 0.083 1.00 80.94 604 THR A N 1
ATOM 4726 C CA . THR A 1 604 ? -19.261 -6.894 1.053 1.00 80.94 604 THR A CA 1
ATOM 4727 C C . THR A 1 604 ? -18.782 -5.462 0.787 1.00 80.94 604 THR A C 1
ATOM 4729 O O . THR A 1 604 ? -17.852 -5.249 0.011 1.00 80.94 604 THR A O 1
ATOM 4732 N N . GLY A 1 605 ? -19.329 -4.464 1.488 1.00 68.88 605 GLY A N 1
ATOM 4733 C CA . GLY A 1 605 ? -18.861 -3.072 1.379 1.00 68.88 605 GLY A CA 1
ATOM 4734 C C . GLY A 1 605 ? -17.405 -2.815 1.817 1.00 68.88 605 GLY A C 1
ATOM 4735 O O . GLY A 1 605 ? -16.979 -1.665 1.814 1.00 68.88 605 GLY A O 1
ATOM 4736 N N . LYS A 1 606 ? -16.644 -3.840 2.240 1.00 73.88 606 LYS A N 1
ATOM 4737 C CA . LYS A 1 606 ? -15.231 -3.718 2.655 1.00 73.88 606 LYS A CA 1
ATOM 4738 C C . LYS A 1 606 ? -14.304 -4.816 2.127 1.00 73.88 606 LYS A C 1
ATOM 4740 O O . LYS A 1 606 ? -13.119 -4.525 1.940 1.00 73.88 606 LYS A O 1
ATOM 4745 N N . SER A 1 607 ? -14.827 -6.024 1.894 1.00 85.88 607 SER A N 1
ATOM 4746 C CA . SER A 1 607 ? -14.029 -7.226 1.611 1.00 85.88 607 SER A CA 1
ATOM 4747 C C . SER A 1 607 ? -14.705 -8.168 0.601 1.00 85.88 607 SER A C 1
ATOM 4749 O O . SER A 1 607 ? -15.930 -8.319 0.649 1.00 85.88 607 SER A O 1
ATOM 4751 N N . PRO A 1 608 ? -13.953 -8.833 -0.300 1.00 91.31 608 PRO A N 1
ATOM 4752 C CA . PRO A 1 608 ? -14.495 -9.832 -1.222 1.00 91.31 608 PRO A CA 1
ATOM 4753 C C . PRO A 1 608 ? -15.017 -11.060 -0.464 1.00 91.31 608 PRO A C 1
ATOM 4755 O O . PRO A 1 608 ? -14.412 -11.488 0.513 1.00 91.31 608 PRO A O 1
ATOM 4758 N N . ARG A 1 609 ? -16.114 -11.676 -0.925 1.00 91.12 609 ARG A N 1
ATOM 4759 C CA . ARG A 1 609 ? -16.642 -12.909 -0.299 1.00 91.12 609 ARG A CA 1
ATOM 4760 C C . ARG A 1 609 ? -15.865 -14.168 -0.699 1.00 91.12 609 ARG A C 1
ATOM 4762 O O . ARG A 1 609 ? -15.981 -15.192 -0.032 1.00 91.12 609 ARG A O 1
ATOM 4769 N N . TRP A 1 610 ? -15.093 -14.078 -1.780 1.00 93.06 610 TRP A N 1
ATOM 4770 C CA . TRP A 1 610 ? -14.328 -15.157 -2.407 1.00 93.06 610 TRP A CA 1
ATOM 4771 C C . TRP A 1 610 ? -12.860 -15.238 -1.961 1.00 93.06 610 TRP A C 1
ATOM 4773 O O . TRP A 1 610 ? -12.139 -16.120 -2.427 1.00 93.06 610 TRP A O 1
ATOM 4783 N N . ALA A 1 611 ? -12.399 -14.349 -1.074 1.00 95.12 611 ALA A N 1
ATOM 4784 C CA . ALA A 1 611 ? -11.047 -14.408 -0.526 1.00 95.12 611 ALA A CA 1
ATOM 4785 C C . ALA A 1 611 ? -10.996 -14.061 0.964 1.00 95.12 611 ALA A C 1
ATOM 4787 O O . ALA A 1 611 ? -11.766 -13.234 1.450 1.00 95.12 611 ALA A O 1
ATOM 4788 N N . ILE A 1 612 ? -10.055 -14.678 1.678 1.00 95.62 612 ILE A N 1
ATOM 4789 C CA . ILE A 1 612 ? -9.845 -14.482 3.114 1.00 95.62 612 ILE A CA 1
ATOM 4790 C C . ILE A 1 612 ? -8.347 -14.518 3.459 1.00 95.62 612 ILE A C 1
ATOM 4792 O O . ILE A 1 612 ? -7.551 -15.185 2.799 1.00 95.62 612 ILE A O 1
ATOM 4796 N N . SER A 1 613 ? -7.955 -13.766 4.486 1.00 95.06 613 SER A N 1
ATOM 4797 C CA . SER A 1 613 ? -6.593 -13.696 5.022 1.00 95.06 613 SER A CA 1
ATOM 4798 C C . SER A 1 613 ? -6.484 -14.555 6.283 1.00 95.06 613 SER A C 1
ATOM 4800 O O . SER A 1 613 ? -6.922 -14.112 7.345 1.00 95.06 613 SER A O 1
ATOM 4802 N N . TYR A 1 614 ? -5.860 -15.731 6.201 1.00 94.31 614 TYR A N 1
ATOM 4803 C CA . TYR A 1 614 ? -5.458 -16.499 7.384 1.00 94.31 614 TYR A CA 1
ATOM 4804 C C . TYR A 1 614 ? -4.197 -15.890 7.980 1.00 94.31 614 TYR A C 1
ATOM 4806 O O . TYR A 1 614 ? -3.133 -15.926 7.366 1.00 94.31 614 TYR A O 1
ATOM 4814 N N . LYS A 1 615 ? -4.315 -15.283 9.157 1.00 89.12 615 LYS A N 1
ATOM 4815 C CA . LYS A 1 615 ? -3.179 -14.682 9.851 1.00 89.12 615 LYS A CA 1
ATOM 4816 C C . LYS A 1 615 ? -2.537 -15.694 10.770 1.00 89.12 615 LYS A C 1
ATOM 4818 O O . LYS A 1 615 ? -3.222 -16.314 11.579 1.00 89.12 615 LYS A O 1
ATOM 4823 N N . PHE A 1 616 ? -1.216 -15.803 10.679 1.00 83.19 616 PHE A N 1
ATOM 4824 C CA . PHE A 1 616 ? -0.481 -16.635 11.618 1.00 83.19 616 PHE A CA 1
ATOM 4825 C C . PHE A 1 616 ? -0.621 -16.072 13.038 1.00 83.19 616 PHE A C 1
ATOM 4827 O O . PHE A 1 616 ? -0.688 -14.845 13.203 1.00 83.19 616 PHE A O 1
ATOM 4834 N N . PRO A 1 617 ? -0.595 -16.934 14.069 1.00 68.38 617 PRO A N 1
ATOM 4835 C CA . PRO A 1 617 ? -0.457 -16.518 15.452 1.00 68.38 617 PRO A CA 1
ATOM 4836 C C . PRO A 1 617 ? 0.645 -15.469 15.591 1.00 68.38 617 PRO A C 1
ATOM 4838 O O . PRO A 1 617 ? 1.795 -15.634 15.145 1.00 68.38 617 PRO A O 1
ATOM 4841 N N . ALA A 1 618 ? 0.255 -14.336 16.166 1.00 63.84 618 ALA A N 1
ATOM 4842 C CA . ALA A 1 618 ? 1.156 -13.224 16.368 1.00 63.84 618 ALA A CA 1
ATOM 4843 C C . ALA A 1 618 ? 2.241 -13.628 17.366 1.00 63.84 618 ALA A C 1
ATOM 4845 O O . ALA A 1 618 ? 1.951 -14.239 18.395 1.00 63.84 618 ALA A O 1
ATOM 4846 N N . LYS A 1 619 ? 3.492 -13.248 17.081 1.00 65.69 619 LYS A N 1
ATOM 4847 C CA . LYS A 1 619 ? 4.597 -13.425 18.029 1.00 65.69 619 LYS A CA 1
ATOM 4848 C C . LYS A 1 619 ? 4.181 -12.776 19.356 1.00 65.69 619 LYS A C 1
ATOM 4850 O O . LYS A 1 619 ? 3.794 -11.607 19.361 1.00 65.69 619 LYS A O 1
ATOM 4855 N N . GLN A 1 620 ? 4.208 -13.546 20.443 1.00 76.69 620 GLN A N 1
ATOM 4856 C CA . GLN A 1 620 ? 3.912 -13.078 21.798 1.00 76.69 620 GLN A CA 1
ATOM 4857 C C . GLN A 1 620 ? 5.219 -12.750 22.532 1.00 76.69 620 GLN A C 1
ATOM 4859 O O . GLN A 1 620 ? 6.256 -13.352 22.258 1.00 76.69 620 GLN A O 1
ATOM 4864 N N . ALA A 1 621 ? 5.177 -11.814 23.481 1.00 82.56 621 ALA A N 1
ATOM 4865 C CA . ALA A 1 621 ? 6.293 -11.559 24.396 1.00 82.56 621 ALA A CA 1
ATOM 4866 C C . ALA A 1 621 ? 5.782 -11.241 25.800 1.00 82.56 621 ALA A C 1
ATOM 4868 O O . ALA A 1 621 ? 4.691 -10.695 25.970 1.00 82.56 621 ALA A O 1
ATOM 4869 N N . THR A 1 622 ? 6.589 -11.546 26.814 1.00 88.69 622 THR A N 1
ATOM 4870 C CA . THR A 1 622 ? 6.249 -11.276 28.215 1.00 88.69 622 THR A CA 1
ATOM 4871 C C . THR A 1 622 ? 7.025 -10.084 28.758 1.00 88.69 622 THR A C 1
ATOM 4873 O O . THR A 1 622 ? 8.256 -10.089 28.719 1.00 88.69 622 THR A O 1
ATOM 4876 N N . THR A 1 623 ? 6.340 -9.110 29.351 1.00 93.31 623 THR A N 1
ATOM 4877 C CA . THR A 1 623 ? 6.983 -7.943 29.980 1.00 93.31 623 THR A CA 1
ATOM 4878 C C . THR A 1 623 ? 6.293 -7.537 31.277 1.00 93.31 623 THR A C 1
ATOM 4880 O O . THR A 1 623 ? 5.215 -8.041 31.592 1.00 93.31 623 THR A O 1
ATOM 4883 N N . LYS A 1 624 ? 6.912 -6.651 32.057 1.00 93.31 624 LYS A N 1
ATOM 4884 C CA . LYS A 1 624 ? 6.354 -6.160 33.316 1.00 93.31 624 LYS A CA 1
ATOM 4885 C C . LYS A 1 624 ? 5.342 -5.036 33.085 1.00 93.31 624 LYS A C 1
ATOM 4887 O O . LYS A 1 624 ? 5.603 -4.084 32.349 1.00 93.31 624 LYS A O 1
ATOM 4892 N N . LEU A 1 625 ? 4.194 -5.129 33.749 1.00 94.75 625 LEU A N 1
ATOM 4893 C CA . LEU A 1 625 ? 3.174 -4.088 33.810 1.00 94.75 625 LEU A CA 1
ATOM 4894 C C . LEU A 1 625 ? 3.545 -3.065 34.888 1.00 94.75 625 LEU A C 1
ATOM 4896 O O . LEU A 1 625 ? 3.435 -3.342 36.081 1.00 94.75 625 LEU A O 1
ATOM 4900 N N . LEU A 1 626 ? 3.984 -1.880 34.467 1.00 94.44 626 LEU A N 1
ATOM 4901 C CA . LEU A 1 626 ? 4.468 -0.823 35.360 1.00 94.44 626 LEU A CA 1
ATOM 4902 C C . LEU A 1 626 ? 3.320 -0.019 35.981 1.00 94.44 626 LEU A C 1
ATOM 4904 O O . LEU A 1 626 ? 3.349 0.284 37.172 1.00 94.44 626 LEU A O 1
ATOM 4908 N N . SER A 1 627 ? 2.306 0.324 35.185 1.00 94.25 627 SER A N 1
ATOM 4909 C CA . SER A 1 627 ? 1.110 1.043 35.639 1.00 94.25 627 SER A CA 1
ATOM 4910 C C . SER A 1 627 ? -0.050 0.879 34.652 1.00 94.25 627 SER A C 1
ATOM 4912 O O . SER A 1 627 ? 0.128 0.392 33.535 1.00 94.25 627 SER A O 1
ATOM 4914 N N . ILE A 1 628 ? -1.254 1.282 35.063 1.00 93.94 628 ILE A N 1
ATOM 4915 C CA . ILE A 1 628 ? -2.422 1.389 34.182 1.00 93.94 628 ILE A CA 1
ATOM 4916 C C . ILE A 1 628 ? -2.901 2.840 34.223 1.00 93.94 628 ILE A C 1
ATOM 4918 O O . ILE A 1 628 ? -3.195 3.371 35.290 1.00 93.94 628 ILE A O 1
ATOM 4922 N N . GLU A 1 629 ? -2.975 3.476 33.057 1.00 92.50 629 GLU A N 1
ATOM 4923 C CA . GLU A 1 629 ? -3.501 4.831 32.871 1.00 92.50 629 GLU A CA 1
ATOM 4924 C C . GLU A 1 629 ? -4.885 4.750 32.221 1.00 92.50 629 GLU A C 1
ATOM 4926 O O . GLU A 1 629 ? -5.100 3.952 31.309 1.00 92.50 629 GLU A O 1
ATOM 4931 N N . VAL A 1 630 ? -5.831 5.583 32.655 1.00 90.44 630 VAL A N 1
ATOM 4932 C CA . VAL A 1 630 ? -7.188 5.605 32.094 1.00 90.44 630 VAL A CA 1
ATOM 4933 C C . VAL A 1 630 ? -7.342 6.778 31.132 1.00 90.44 630 VAL A C 1
ATOM 4935 O O . VAL A 1 630 ? -7.344 7.937 31.540 1.00 90.44 630 VAL A O 1
ATOM 4938 N N . GLN A 1 631 ? -7.513 6.474 29.846 1.00 82.56 631 GLN A N 1
ATOM 4939 C CA . GLN A 1 631 ? -7.757 7.472 28.807 1.00 82.56 631 GLN A CA 1
ATOM 4940 C C . GLN A 1 631 ? -9.256 7.703 28.607 1.00 82.56 631 GLN A C 1
ATOM 4942 O O . GLN A 1 631 ? -10.034 6.755 28.557 1.00 82.56 631 GLN A O 1
ATOM 4947 N N . VAL A 1 632 ? -9.662 8.961 28.429 1.00 81.06 632 VAL A N 1
ATOM 4948 C CA . VAL A 1 632 ? -11.056 9.333 28.141 1.00 81.06 632 VAL A CA 1
ATOM 4949 C C . VAL A 1 632 ? -11.223 9.541 26.632 1.00 81.06 632 VAL A C 1
ATOM 4951 O O . VAL A 1 632 ? -10.593 10.418 26.039 1.00 81.06 632 VAL A O 1
ATOM 4954 N N . GLY A 1 633 ? -12.046 8.704 26.000 1.00 72.94 633 GLY A N 1
ATOM 4955 C CA . GLY A 1 633 ? -12.368 8.769 24.572 1.00 72.94 633 GLY A CA 1
ATOM 4956 C C . GLY A 1 633 ? -13.398 9.849 24.215 1.00 72.94 633 GLY A C 1
ATOM 4957 O O . GLY A 1 633 ? -13.967 10.498 25.090 1.00 72.94 633 GLY A O 1
ATOM 4958 N N . ARG A 1 634 ? -13.682 10.008 22.910 1.00 72.75 634 ARG A N 1
ATOM 4959 C CA . ARG A 1 634 ? -14.604 11.038 22.373 1.00 72.75 634 ARG A CA 1
ATOM 4960 C C . ARG A 1 634 ? -16.000 11.013 23.012 1.00 72.75 634 ARG A C 1
ATOM 4962 O O . ARG A 1 634 ? -16.539 12.056 23.338 1.00 72.75 634 ARG A O 1
ATOM 4969 N N . THR A 1 635 ? -16.544 9.817 23.244 1.00 68.69 635 THR A N 1
ATOM 4970 C CA . THR A 1 635 ? -17.865 9.558 23.850 1.00 68.69 635 THR A CA 1
ATOM 4971 C C . THR A 1 635 ? -17.807 9.459 25.378 1.00 68.69 635 THR A C 1
ATOM 4973 O O . THR A 1 635 ? -18.617 8.766 25.988 1.00 68.69 635 THR A O 1
ATOM 4976 N N . GLY A 1 636 ? -16.767 10.014 26.003 1.00 74.81 636 GLY A N 1
ATOM 4977 C CA . GLY A 1 636 ? -16.531 9.902 27.442 1.00 74.81 636 GLY A CA 1
ATOM 4978 C C . GLY A 1 636 ? -16.070 8.526 27.925 1.00 74.81 636 GLY A C 1
ATOM 4979 O O . GLY A 1 636 ? -15.824 8.382 29.115 1.00 74.81 636 GLY A O 1
ATOM 4980 N N . THR A 1 637 ? -15.927 7.525 27.051 1.00 80.75 637 THR A N 1
ATOM 4981 C CA . THR A 1 637 ? -15.520 6.155 27.412 1.00 80.75 637 THR A CA 1
ATOM 4982 C C . THR A 1 637 ? -14.131 6.108 28.042 1.00 80.75 637 THR A C 1
ATOM 4984 O O . THR A 1 637 ? -13.151 6.504 27.412 1.00 80.75 637 THR A O 1
ATOM 4987 N N . LEU A 1 638 ? -14.050 5.587 29.267 1.00 83.75 638 LEU A N 1
ATOM 4988 C CA . LEU A 1 638 ? -12.805 5.344 29.989 1.00 83.75 638 LEU A CA 1
ATOM 4989 C C . LEU A 1 638 ? -12.184 4.034 29.490 1.00 83.75 638 LEU A C 1
ATOM 4991 O O . LEU A 1 638 ? -12.737 2.954 29.683 1.00 83.75 638 LEU A O 1
ATOM 4995 N N . THR A 1 639 ? -11.029 4.141 28.837 1.00 83.50 639 THR A N 1
ATOM 4996 C CA . THR A 1 639 ? -10.268 3.012 28.289 1.00 83.50 639 THR A CA 1
ATOM 4997 C C . THR A 1 639 ? -8.979 2.838 29.095 1.00 83.50 639 THR A C 1
ATOM 4999 O O . THR A 1 639 ? -8.148 3.751 29.092 1.00 83.50 639 THR A O 1
ATOM 5002 N N . PRO A 1 640 ? -8.776 1.703 29.784 1.00 88.38 640 PRO A N 1
ATOM 5003 C CA . PRO A 1 640 ? -7.538 1.439 30.498 1.00 88.38 640 PRO A CA 1
ATOM 5004 C C . PRO A 1 640 ? -6.415 1.048 29.525 1.00 88.38 640 PRO A C 1
ATOM 5006 O O . PRO A 1 640 ? -6.588 0.215 28.630 1.00 88.38 640 PRO A O 1
ATOM 5009 N N . VAL A 1 641 ? -5.243 1.649 29.719 1.00 89.38 641 VAL A N 1
ATOM 5010 C CA . VAL A 1 641 ? -4.033 1.444 28.918 1.00 89.38 641 VAL A CA 1
ATOM 5011 C C . VAL A 1 641 ? -2.906 1.002 29.843 1.00 89.38 641 VAL A C 1
ATOM 5013 O O . VAL A 1 641 ? -2.523 1.720 30.766 1.00 89.38 641 VAL A O 1
ATOM 5016 N N . ALA A 1 642 ? -2.362 -0.182 29.578 1.00 92.00 642 ALA A N 1
ATOM 5017 C CA . ALA A 1 642 ? -1.179 -0.693 30.251 1.00 92.00 642 ALA A CA 1
ATOM 5018 C C . ALA A 1 642 ? 0.057 0.113 29.831 1.00 92.00 642 ALA A C 1
ATOM 5020 O O . ALA A 1 642 ? 0.310 0.259 28.634 1.00 92.00 642 ALA A O 1
ATOM 5021 N N . HIS A 1 643 ? 0.846 0.579 30.799 1.00 94.44 643 HIS A N 1
ATOM 5022 C CA . HIS A 1 643 ? 2.229 1.018 30.605 1.00 94.44 643 HIS A CA 1
ATOM 5023 C C . HIS A 1 643 ? 3.170 -0.113 30.976 1.00 94.44 643 HIS A C 1
ATOM 5025 O O . HIS A 1 643 ? 3.031 -0.742 32.025 1.00 94.44 643 HIS A O 1
ATOM 5031 N N . LEU A 1 644 ? 4.126 -0.371 30.102 1.00 94.31 644 LEU A N 1
ATOM 5032 C CA . LEU A 1 644 ? 4.892 -1.602 30.089 1.00 94.31 644 LEU A CA 1
ATOM 5033 C C . LEU A 1 644 ? 6.380 -1.289 30.133 1.00 94.31 644 LEU A C 1
ATOM 5035 O O . LEU A 1 644 ? 6.838 -0.306 29.545 1.00 94.31 644 LEU A O 1
ATOM 5039 N N . GLU A 1 645 ? 7.136 -2.166 30.780 1.00 94.69 645 GLU A N 1
ATOM 5040 C CA . GLU A 1 645 ? 8.579 -2.220 30.594 1.00 94.69 645 GLU A CA 1
ATOM 5041 C C . GLU A 1 645 ? 8.868 -2.470 29.095 1.00 94.69 645 GLU A C 1
ATOM 5043 O O . GLU A 1 645 ? 8.249 -3.368 28.508 1.00 94.69 645 GLU A O 1
ATOM 5048 N N . PRO A 1 646 ? 9.718 -1.652 28.436 1.00 92.12 646 PRO A N 1
ATOM 5049 C CA . PRO A 1 646 ? 9.894 -1.708 26.987 1.00 92.12 646 PRO A CA 1
ATOM 5050 C C . PRO A 1 646 ? 10.332 -3.096 26.507 1.00 92.12 646 PRO A C 1
ATOM 5052 O O . PRO A 1 646 ? 11.396 -3.573 26.887 1.00 92.12 646 PRO A O 1
ATOM 5055 N N . VAL A 1 647 ? 9.533 -3.726 25.641 1.00 88.31 647 VAL A N 1
ATOM 5056 C CA . VAL A 1 647 ? 9.799 -5.084 25.133 1.00 88.31 647 VAL A CA 1
ATOM 5057 C C . VAL A 1 647 ? 9.700 -5.138 23.603 1.00 88.31 647 VAL A C 1
ATOM 5059 O O . VAL A 1 647 ? 8.766 -4.557 23.044 1.00 88.31 647 VAL A O 1
ATOM 5062 N N . PRO A 1 648 ? 10.623 -5.808 22.891 1.00 78.19 648 PRO A N 1
ATOM 5063 C CA . PRO A 1 648 ? 10.486 -6.030 21.453 1.00 78.19 648 PRO A CA 1
ATOM 5064 C C . PRO A 1 648 ? 9.353 -7.029 21.156 1.00 78.19 648 PRO A C 1
ATOM 5066 O O . PRO A 1 648 ? 9.296 -8.109 21.742 1.00 78.19 648 PRO A O 1
ATOM 5069 N N . LEU A 1 649 ? 8.451 -6.683 20.230 1.00 77.06 649 LEU A N 1
ATOM 5070 C CA . LEU A 1 649 ? 7.315 -7.518 19.820 1.00 77.06 649 LEU A CA 1
ATOM 5071 C C . LEU A 1 649 ? 7.023 -7.368 18.315 1.00 77.06 649 LEU A C 1
ATOM 5073 O O . LEU A 1 649 ? 6.358 -6.428 17.872 1.00 77.06 649 LEU A O 1
ATOM 5077 N N . GLY A 1 650 ? 7.519 -8.305 17.502 1.00 64.88 650 GLY A N 1
ATOM 5078 C CA . GLY A 1 650 ? 7.384 -8.242 16.038 1.00 64.88 650 GLY A CA 1
ATOM 5079 C C . GLY A 1 650 ? 8.120 -7.041 15.425 1.00 64.88 650 GLY A C 1
ATOM 5080 O O . GLY A 1 650 ? 7.533 -6.267 14.671 1.00 64.88 650 GLY A O 1
ATOM 5081 N N . GLY A 1 651 ? 9.373 -6.820 15.826 1.00 63.22 651 GLY A N 1
ATOM 5082 C CA . GLY A 1 651 ? 10.218 -5.710 15.360 1.00 63.22 651 GLY A CA 1
ATOM 5083 C C . GLY A 1 651 ? 10.015 -4.376 16.092 1.00 63.22 651 GLY A C 1
ATOM 5084 O O . GLY A 1 651 ? 10.963 -3.608 16.211 1.00 63.22 651 GLY A O 1
ATOM 5085 N N . VAL A 1 652 ? 8.830 -4.105 16.656 1.00 68.44 652 VAL A N 1
ATOM 5086 C CA . VAL A 1 652 ? 8.559 -2.833 17.358 1.00 68.44 652 VAL A CA 1
ATOM 5087 C C . VAL A 1 652 ? 8.765 -2.958 18.870 1.00 68.44 652 VAL A C 1
ATOM 5089 O O . VAL A 1 652 ? 8.329 -3.934 19.481 1.00 68.44 652 VAL A O 1
ATOM 5092 N N . THR A 1 653 ? 9.358 -1.944 19.504 1.00 82.50 653 THR A N 1
ATOM 5093 C CA . THR A 1 653 ? 9.451 -1.867 20.972 1.00 82.50 653 THR A CA 1
ATOM 5094 C C . THR A 1 653 ? 8.134 -1.372 21.567 1.00 82.50 653 THR A C 1
ATOM 5096 O O . THR A 1 653 ? 7.785 -0.193 21.468 1.00 82.50 653 THR A O 1
ATOM 5099 N N . VAL A 1 654 ? 7.398 -2.266 22.222 1.00 85.56 654 VAL A N 1
ATOM 5100 C CA . VAL A 1 654 ? 6.112 -1.976 22.857 1.00 85.56 654 VAL A CA 1
ATOM 5101 C C . VAL A 1 654 ? 6.328 -1.423 24.265 1.00 85.56 654 VAL A C 1
ATOM 5103 O O . VAL A 1 654 ? 6.906 -2.083 25.123 1.00 85.56 654 VAL A O 1
ATOM 5106 N N . LYS A 1 655 ? 5.823 -0.204 24.502 1.00 91.62 655 LYS A N 1
ATOM 5107 C CA . LYS A 1 655 ? 5.797 0.468 25.822 1.00 91.62 655 LYS A CA 1
ATOM 5108 C C . LYS A 1 655 ? 4.384 0.650 26.390 1.00 91.62 655 LYS A C 1
ATOM 5110 O O . LYS A 1 655 ? 4.221 0.988 27.557 1.00 91.62 655 LYS A O 1
ATOM 5115 N N . ARG A 1 656 ? 3.353 0.468 25.559 1.00 89.62 656 ARG A N 1
ATOM 5116 C CA . ARG A 1 656 ? 1.937 0.607 25.921 1.00 89.62 656 ARG A CA 1
ATOM 5117 C C . ARG A 1 656 ? 1.102 -0.448 25.201 1.00 89.62 656 ARG A C 1
ATOM 5119 O O . ARG A 1 656 ? 1.363 -0.710 24.030 1.00 89.62 656 ARG A O 1
ATOM 5126 N N . ALA A 1 657 ? 0.093 -0.998 25.870 1.00 86.94 657 ALA A N 1
ATOM 5127 C CA . ALA A 1 657 ? -0.880 -1.922 25.280 1.00 86.94 657 ALA A CA 1
ATOM 5128 C C . ALA A 1 657 ? -2.301 -1.613 25.766 1.00 86.94 657 ALA A C 1
ATOM 5130 O O . ALA A 1 657 ? -2.492 -1.064 26.852 1.00 86.94 657 ALA A O 1
ATOM 5131 N N . THR A 1 658 ? -3.311 -1.971 24.972 1.00 84.12 658 THR A N 1
ATOM 5132 C CA . THR A 1 658 ? -4.708 -1.829 25.408 1.00 84.12 658 THR A CA 1
ATOM 5133 C C . THR A 1 658 ? -5.107 -2.944 26.377 1.00 84.12 658 THR A C 1
ATOM 5135 O O . THR A 1 658 ? -4.736 -4.107 26.192 1.00 84.12 658 THR A O 1
ATOM 5138 N N . LEU A 1 659 ? -5.885 -2.578 27.400 1.00 85.31 659 LEU A N 1
ATOM 5139 C CA . LEU A 1 659 ? -6.587 -3.505 28.295 1.00 85.31 659 LEU A CA 1
ATOM 5140 C C . LEU A 1 659 ? -8.095 -3.579 27.987 1.00 85.31 659 LEU A C 1
ATOM 5142 O O . LEU A 1 659 ? -8.827 -4.272 28.683 1.00 85.31 659 LEU A O 1
ATOM 5146 N N . HIS A 1 660 ? -8.549 -2.904 26.923 1.00 76.62 660 HIS A N 1
ATOM 5147 C CA . HIS A 1 660 ? -9.937 -2.805 26.454 1.00 76.62 660 HIS A CA 1
ATOM 5148 C C . HIS A 1 660 ? -10.916 -2.138 27.438 1.00 76.62 660 HIS A C 1
ATOM 5150 O O . HIS A 1 660 ? -11.392 -1.042 27.151 1.00 76.62 660 HIS A O 1
ATOM 5156 N N . ASN A 1 661 ? -11.246 -2.775 28.563 1.00 79.94 661 ASN A N 1
ATOM 5157 C CA . ASN A 1 661 ? -12.221 -2.297 29.548 1.00 79.94 661 ASN A CA 1
ATOM 5158 C C . ASN A 1 661 ? -11.979 -2.939 30.932 1.00 79.94 661 ASN A C 1
ATOM 5160 O O . ASN A 1 661 ? -11.051 -3.725 31.115 1.00 79.94 661 ASN A O 1
ATOM 5164 N N . GLU A 1 662 ? -12.795 -2.581 31.925 1.00 85.00 662 GLU A N 1
ATOM 5165 C CA . GLU A 1 662 ? -12.652 -3.104 33.291 1.00 85.00 662 GLU A CA 1
ATOM 5166 C C . GLU A 1 662 ? -12.948 -4.612 33.396 1.00 85.00 662 GLU A C 1
ATOM 5168 O O . GLU A 1 662 ? -12.279 -5.317 34.151 1.00 85.00 662 GLU A O 1
ATOM 5173 N N . ASP A 1 663 ? -13.900 -5.129 32.616 1.00 80.69 663 ASP A N 1
ATOM 5174 C CA . ASP A 1 663 ? -14.267 -6.550 32.647 1.00 80.69 663 ASP A CA 1
ATOM 5175 C C . ASP A 1 663 ? -13.151 -7.437 32.095 1.00 80.69 663 ASP A C 1
ATOM 5177 O O . ASP A 1 663 ? -12.880 -8.499 32.644 1.00 80.69 663 ASP A O 1
ATOM 5181 N N . GLU A 1 664 ? -12.458 -6.994 31.045 1.00 77.06 664 GLU A N 1
ATOM 5182 C CA . GLU A 1 664 ? -11.286 -7.671 30.484 1.00 77.06 664 GLU A CA 1
ATOM 5183 C C . GLU A 1 664 ? -10.129 -7.729 31.490 1.00 77.06 664 GLU A C 1
ATOM 5185 O O . GLU A 1 664 ? -9.492 -8.776 31.620 1.00 77.06 664 GLU A O 1
ATOM 5190 N N . ILE A 1 665 ? -9.901 -6.651 32.252 1.00 86.75 665 ILE A N 1
ATOM 5191 C CA . ILE A 1 665 ? -8.923 -6.623 33.354 1.00 86.75 665 ILE A CA 1
ATOM 5192 C C . ILE A 1 665 ? -9.302 -7.633 34.438 1.00 86.75 665 ILE A C 1
ATOM 5194 O O . ILE A 1 665 ? -8.451 -8.413 34.863 1.00 86.75 665 ILE A O 1
ATOM 5198 N N . ARG A 1 666 ? -10.575 -7.654 34.859 1.00 86.19 666 ARG A N 1
ATOM 5199 C CA . ARG A 1 666 ? -11.076 -8.580 35.887 1.00 86.19 666 ARG A CA 1
ATOM 5200 C C . ARG A 1 666 ? -11.038 -10.037 35.413 1.00 86.19 666 ARG A C 1
ATOM 5202 O O . ARG A 1 666 ? -10.550 -10.888 36.150 1.00 86.19 666 ARG A O 1
ATOM 5209 N N . ARG A 1 667 ? -11.473 -10.331 34.180 1.00 80.94 667 ARG A N 1
ATOM 5210 C CA . ARG A 1 667 ? -11.485 -11.689 33.595 1.00 80.94 667 ARG A CA 1
ATOM 5211 C C . ARG A 1 667 ? -10.079 -12.270 33.446 1.00 80.94 667 ARG A C 1
ATOM 5213 O O . ARG A 1 667 ? -9.903 -13.473 33.599 1.00 80.94 667 ARG A O 1
ATOM 5220 N N . LYS A 1 668 ? -9.086 -11.428 33.146 1.00 82.12 668 LYS A N 1
ATOM 5221 C CA . LYS A 1 668 ? -7.668 -11.814 33.039 1.00 82.12 668 LYS A CA 1
ATOM 5222 C C . LYS A 1 668 ? -6.892 -11.672 34.363 1.00 82.12 668 LYS A C 1
ATOM 5224 O O . LYS A 1 668 ? -5.693 -11.930 34.366 1.00 82.12 668 LYS A O 1
ATOM 5229 N N . ASP A 1 669 ? -7.550 -11.245 35.451 1.00 88.25 669 ASP A N 1
ATOM 5230 C CA . ASP A 1 669 ? -6.959 -10.882 36.755 1.00 88.25 669 ASP A CA 1
ATOM 5231 C C . ASP A 1 669 ? -5.677 -10.035 36.624 1.00 88.25 669 ASP A C 1
ATOM 5233 O O . ASP A 1 669 ? -4.676 -10.319 37.272 1.00 88.25 669 ASP A O 1
ATOM 5237 N N . VAL A 1 670 ? -5.679 -9.008 35.765 1.00 88.94 670 VAL A N 1
ATOM 5238 C CA . VAL A 1 670 ? -4.493 -8.165 35.515 1.00 88.94 670 VAL A CA 1
ATOM 5239 C C . VAL A 1 670 ? -4.275 -7.175 36.663 1.00 88.94 670 VAL A C 1
ATOM 5241 O O . VAL A 1 670 ? -5.166 -6.393 37.004 1.00 88.94 670 VAL A O 1
ATOM 5244 N N . ARG A 1 671 ? -3.068 -7.169 37.238 1.00 93.81 671 ARG A N 1
ATOM 5245 C CA . ARG A 1 671 ? -2.670 -6.338 38.385 1.00 93.81 671 ARG A CA 1
ATOM 5246 C C . ARG A 1 671 ? -1.403 -5.545 38.083 1.00 93.81 671 ARG A C 1
ATOM 5248 O O . ARG A 1 671 ? -0.485 -6.026 37.426 1.00 93.81 671 ARG A O 1
ATOM 5255 N N . VAL A 1 672 ? -1.317 -4.320 38.591 1.00 92.94 672 VAL A N 1
ATOM 5256 C CA . VAL A 1 672 ? -0.120 -3.482 38.443 1.00 92.94 672 VAL A CA 1
ATOM 5257 C C . VAL A 1 672 ? 1.055 -4.151 39.160 1.00 92.94 672 VAL A C 1
ATOM 5259 O O . VAL A 1 672 ? 0.957 -4.456 40.349 1.00 92.94 672 VAL A O 1
ATOM 5262 N N . GLY A 1 673 ? 2.155 -4.367 38.438 1.00 90.25 673 GLY A N 1
ATOM 5263 C CA . GLY A 1 673 ? 3.314 -5.152 38.868 1.00 90.25 673 GLY A CA 1
ATOM 5264 C C . GLY A 1 673 ? 3.437 -6.521 38.186 1.00 90.25 673 GLY A C 1
ATOM 5265 O O . GLY A 1 673 ? 4.551 -7.040 38.128 1.00 90.25 673 GLY A O 1
ATOM 5266 N N . ASP A 1 674 ? 2.346 -7.070 37.631 1.00 92.75 674 ASP A N 1
ATOM 5267 C CA . ASP A 1 674 ? 2.330 -8.387 36.976 1.00 92.75 674 ASP A CA 1
ATOM 5268 C C . ASP A 1 674 ? 3.315 -8.494 35.807 1.00 92.75 674 ASP A C 1
ATOM 5270 O O . ASP A 1 674 ? 3.565 -7.528 35.079 1.00 92.75 674 ASP A O 1
ATOM 5274 N N . ARG A 1 675 ? 3.777 -9.720 35.531 1.00 92.00 675 ARG A N 1
ATOM 5275 C CA . ARG A 1 675 ? 4.352 -10.049 34.224 1.00 92.00 675 ARG A CA 1
ATOM 5276 C C . ARG A 1 675 ? 3.233 -10.454 33.265 1.00 92.00 675 ARG A C 1
ATOM 5278 O O . ARG A 1 675 ? 2.602 -11.495 33.432 1.00 92.00 675 ARG A O 1
ATOM 5285 N N . VAL A 1 676 ? 2.973 -9.613 32.271 1.00 91.38 676 VAL A N 1
ATOM 5286 C CA . VAL A 1 676 ? 1.879 -9.772 31.306 1.00 91.38 676 VAL A CA 1
ATOM 5287 C C . VAL A 1 676 ? 2.368 -10.374 29.996 1.00 91.38 676 VAL A C 1
ATOM 5289 O O . VAL A 1 676 ? 3.472 -10.078 29.535 1.00 91.38 676 VAL A O 1
ATOM 5292 N N . ILE A 1 677 ? 1.521 -11.199 29.384 1.00 85.56 677 ILE A N 1
ATOM 5293 C CA . ILE A 1 677 ? 1.712 -11.734 28.037 1.00 85.56 677 ILE A CA 1
ATOM 5294 C C . ILE A 1 677 ? 1.082 -10.743 27.056 1.00 85.56 677 ILE A C 1
ATOM 5296 O O . ILE A 1 677 ? -0.121 -10.462 27.114 1.00 85.56 677 ILE A O 1
ATOM 5300 N N . LEU A 1 678 ? 1.910 -10.200 26.169 1.00 87.31 678 LEU A N 1
ATOM 5301 C CA . LEU A 1 678 ? 1.499 -9.320 25.086 1.00 87.31 678 LEU A CA 1
ATOM 5302 C C . LEU A 1 678 ? 1.334 -10.107 23.797 1.00 87.31 678 LEU A C 1
ATOM 5304 O O . LEU A 1 678 ? 2.169 -10.940 23.453 1.00 87.31 678 LEU A O 1
ATOM 5308 N N . GLU A 1 679 ? 0.318 -9.732 23.035 1.00 77.00 679 GLU A N 1
ATOM 5309 C CA . GLU A 1 679 ? 0.120 -10.172 21.663 1.00 77.00 679 GLU A CA 1
ATOM 5310 C C . GLU A 1 679 ? -0.111 -8.947 20.781 1.00 77.00 679 GLU A C 1
ATOM 5312 O O . GLU A 1 679 ? -0.841 -8.022 21.157 1.00 77.00 679 GLU A O 1
ATOM 5317 N N . ARG A 1 680 ? 0.491 -8.924 19.593 1.00 73.56 680 ARG A N 1
ATOM 5318 C CA . ARG A 1 680 ? 0.222 -7.885 18.597 1.00 73.56 680 ARG A CA 1
ATOM 5319 C C . ARG A 1 680 ? -0.946 -8.345 17.725 1.00 73.56 680 ARG A C 1
ATOM 5321 O O . ARG A 1 680 ? -0.801 -9.274 16.942 1.00 73.56 680 ARG A O 1
ATOM 5328 N N . GLY A 1 681 ? -2.124 -7.743 17.896 1.00 48.84 681 GLY A N 1
ATOM 5329 C CA . GLY A 1 681 ? -3.313 -8.113 17.123 1.00 48.84 681 GLY A CA 1
ATOM 5330 C C . GLY A 1 681 ? -3.163 -7.684 15.663 1.00 48.84 681 GLY A C 1
ATOM 5331 O O . GLY A 1 681 ? -3.463 -6.537 15.326 1.00 48.84 681 GLY A O 1
ATOM 5332 N N . GLY A 1 682 ? -2.652 -8.580 14.815 1.00 48.91 682 GLY A N 1
ATOM 5333 C CA . GLY A 1 682 ? -2.143 -8.209 13.495 1.00 48.91 682 GLY A CA 1
ATOM 5334 C C . GLY A 1 682 ? -0.995 -7.197 13.600 1.00 48.91 682 GLY A C 1
ATOM 5335 O O . GLY A 1 682 ? -0.276 -7.139 14.593 1.00 48.91 682 GLY A O 1
ATOM 5336 N N . GLU A 1 683 ? -0.828 -6.350 12.589 1.00 46.56 683 GLU A N 1
ATOM 5337 C CA . GLU A 1 683 ? 0.319 -5.437 12.506 1.00 46.56 683 GLU A CA 1
ATOM 5338 C C . GLU A 1 683 ? 0.204 -4.171 13.387 1.00 46.56 683 GLU A C 1
ATOM 5340 O O . GLU A 1 683 ? 1.204 -3.477 13.560 1.00 46.56 683 GLU A O 1
ATOM 5345 N N . VAL A 1 684 ? -0.963 -3.825 13.955 1.00 53.25 684 VAL A N 1
ATOM 5346 C CA . VAL A 1 684 ? -1.232 -2.417 14.348 1.00 53.25 684 VAL A CA 1
ATOM 5347 C C . VAL A 1 684 ? -1.261 -2.131 15.857 1.00 53.25 684 VAL A C 1
ATOM 5349 O O . VAL A 1 684 ? -0.661 -1.142 16.275 1.00 53.25 684 VAL A O 1
ATOM 5352 N N . ILE A 1 685 ? -1.941 -2.932 16.693 1.00 61.16 685 ILE A N 1
ATOM 5353 C CA . ILE A 1 685 ? -2.139 -2.597 18.124 1.00 61.16 685 ILE A CA 1
ATOM 5354 C C . ILE A 1 685 ? -1.774 -3.782 19.040 1.00 61.16 685 ILE A C 1
ATOM 5356 O O . ILE A 1 685 ? -2.381 -4.850 18.922 1.00 61.16 685 ILE A O 1
ATOM 5360 N N . PRO A 1 686 ? -0.827 -3.615 19.987 1.00 73.44 686 PRO A N 1
ATOM 5361 C CA . PRO A 1 686 ? -0.563 -4.605 21.025 1.00 73.44 686 PRO A CA 1
ATOM 5362 C C . PRO A 1 686 ? -1.650 -4.596 22.112 1.00 73.44 686 PRO A C 1
ATOM 5364 O O . PRO A 1 686 ? -2.083 -3.542 22.593 1.00 73.44 686 PRO A O 1
ATOM 5367 N N . LYS A 1 687 ? -2.066 -5.794 22.523 1.00 78.12 687 LYS A N 1
ATOM 5368 C CA . LYS A 1 687 ? -3.062 -6.065 23.570 1.00 78.12 687 LYS A CA 1
ATOM 5369 C C . LYS A 1 687 ? -2.468 -7.006 24.622 1.00 78.12 687 LYS A C 1
ATOM 5371 O O . LYS A 1 687 ? -1.613 -7.835 24.308 1.00 78.12 687 LYS A O 1
ATOM 5376 N N . VAL A 1 688 ? -2.941 -6.905 25.862 1.00 83.94 688 VAL A N 1
ATOM 5377 C CA . VAL A 1 688 ? -2.632 -7.902 26.900 1.00 83.94 688 VAL A CA 1
ATOM 5378 C C . VAL A 1 688 ? -3.576 -9.094 26.733 1.00 83.94 688 VAL A C 1
ATOM 5380 O O . VAL A 1 688 ? -4.801 -8.941 26.820 1.00 83.94 688 VAL A O 1
ATOM 5383 N N . VAL A 1 689 ? -3.016 -10.281 26.493 1.00 80.94 689 VAL A N 1
ATOM 5384 C CA . VAL A 1 689 ? -3.792 -11.527 26.347 1.00 80.94 689 VAL A CA 1
ATOM 5385 C C . VAL A 1 689 ? -3.913 -12.304 27.653 1.00 80.94 689 VAL A C 1
ATOM 5387 O O . VAL A 1 689 ? -4.960 -12.899 27.890 1.00 80.94 689 VAL A O 1
ATOM 5390 N N . GLY A 1 690 ? -2.920 -12.218 28.540 1.00 82.88 690 GLY A N 1
ATOM 5391 C CA . GLY A 1 690 ? -2.949 -12.891 29.838 1.00 82.88 690 GLY A CA 1
ATOM 5392 C C . GLY A 1 690 ? -1.846 -12.436 30.790 1.00 82.88 690 GLY A C 1
ATOM 5393 O O . GLY A 1 690 ? -1.090 -11.507 30.496 1.00 82.88 690 GLY A O 1
ATOM 5394 N N . VAL A 1 691 ? -1.758 -13.112 31.933 1.00 86.88 691 VAL A N 1
ATOM 5395 C CA . VAL A 1 691 ? -0.791 -12.860 33.010 1.00 86.88 691 VAL A CA 1
ATOM 5396 C C . VAL A 1 691 ? -0.015 -14.140 33.301 1.00 86.88 691 VAL A C 1
ATOM 5398 O O . VAL A 1 691 ? -0.605 -15.216 33.384 1.00 86.88 691 VAL A O 1
ATOM 5401 N N . VAL A 1 692 ? 1.295 -14.028 33.517 1.00 85.50 692 VAL A N 1
ATOM 5402 C CA . VAL A 1 692 ? 2.127 -15.123 34.029 1.00 85.50 692 VAL A CA 1
ATOM 5403 C C . VAL A 1 692 ? 1.983 -15.163 35.553 1.00 85.50 692 VAL A C 1
ATOM 5405 O O . VAL A 1 692 ? 2.762 -14.566 36.291 1.00 85.50 692 VAL A O 1
ATOM 5408 N N . THR A 1 693 ? 0.939 -15.832 36.041 1.00 82.94 693 THR A N 1
ATOM 5409 C CA . THR A 1 693 ? 0.582 -15.842 37.472 1.00 82.94 693 THR A CA 1
ATOM 5410 C C . THR A 1 693 ? 1.603 -16.557 38.361 1.00 82.94 693 THR A C 1
ATOM 5412 O O . THR A 1 693 ? 1.688 -16.246 39.547 1.00 82.94 693 THR A O 1
ATOM 5415 N N . SER A 1 694 ? 2.408 -17.464 37.800 1.00 79.25 694 SER A N 1
ATOM 5416 C CA . SER A 1 694 ? 3.435 -18.242 38.510 1.00 79.25 694 SER A CA 1
ATOM 5417 C C . SER A 1 694 ? 4.639 -17.427 38.996 1.00 79.25 694 SER A C 1
ATOM 5419 O O . SER A 1 694 ? 5.363 -17.900 39.865 1.00 79.25 694 SER A O 1
ATOM 5421 N N . VAL A 1 695 ? 4.856 -16.215 38.468 1.00 85.94 695 VAL A N 1
ATOM 5422 C CA . VAL A 1 695 ? 5.968 -15.325 38.867 1.00 85.94 695 VAL A CA 1
ATOM 5423 C C . VAL A 1 695 ? 5.515 -14.146 39.736 1.00 85.94 695 VAL A C 1
ATOM 5425 O O . VAL A 1 695 ? 6.235 -13.156 39.867 1.00 85.94 695 VAL A O 1
ATOM 5428 N N . ARG A 1 696 ? 4.310 -14.225 40.313 1.00 88.75 696 ARG A N 1
ATOM 5429 C CA . ARG A 1 696 ? 3.781 -13.201 41.222 1.00 88.75 696 ARG A CA 1
ATOM 5430 C C . ARG A 1 696 ? 4.524 -13.192 42.553 1.00 88.75 696 ARG A C 1
ATOM 5432 O O . ARG A 1 696 ? 4.775 -14.231 43.154 1.00 88.75 696 ARG A O 1
ATOM 5439 N N . THR A 1 697 ? 4.811 -11.987 43.022 1.00 82.88 697 THR A N 1
ATOM 5440 C CA . THR A 1 697 ? 5.478 -11.693 44.295 1.00 82.88 697 THR A CA 1
ATOM 5441 C C . THR A 1 697 ? 4.494 -11.489 45.448 1.00 82.88 697 THR A C 1
ATOM 5443 O O . THR A 1 697 ? 4.898 -11.517 46.605 1.00 82.88 697 THR A O 1
ATOM 5446 N N . GLY A 1 698 ? 3.207 -11.272 45.156 1.00 83.69 698 GLY A N 1
ATOM 5447 C CA . GLY A 1 698 ? 2.174 -10.944 46.143 1.00 83.69 698 GLY A CA 1
ATOM 5448 C C . GLY A 1 698 ? 2.039 -9.442 46.417 1.00 83.69 698 GLY A C 1
ATOM 5449 O O . GLY A 1 698 ? 1.096 -9.028 47.090 1.00 83.69 698 GLY A O 1
ATOM 5450 N N . HIS A 1 699 ? 2.934 -8.612 45.872 1.00 87.69 699 HIS A N 1
ATOM 5451 C CA . HIS A 1 699 ? 2.890 -7.151 45.997 1.00 87.69 699 HIS A CA 1
ATOM 5452 C C . HIS A 1 699 ? 2.092 -6.458 44.872 1.00 87.69 699 HIS A C 1
ATOM 5454 O O . HIS A 1 699 ? 1.990 -5.228 44.853 1.00 87.69 699 HIS A O 1
ATOM 5460 N N . GLU A 1 700 ? 1.532 -7.217 43.924 1.00 88.31 700 GLU A N 1
ATOM 5461 C CA . GLU A 1 700 ? 0.832 -6.682 42.755 1.00 88.31 700 GLU A CA 1
ATOM 5462 C C . GLU A 1 700 ? -0.533 -6.073 43.121 1.00 88.31 700 GLU A C 1
ATOM 5464 O O . GLU A 1 700 ? -1.377 -6.696 43.773 1.00 88.31 700 GLU A O 1
ATOM 5469 N N . LYS A 1 701 ? -0.789 -4.844 42.658 1.00 89.94 701 LYS A N 1
ATOM 5470 C CA . LYS A 1 701 ? -1.982 -4.070 43.032 1.00 89.94 701 LYS A CA 1
ATOM 5471 C C . LYS A 1 701 ? -3.131 -4.309 42.057 1.00 89.94 701 LYS A C 1
ATOM 5473 O O . LYS A 1 701 ? -2.976 -4.119 40.851 1.00 89.94 701 LYS A O 1
ATOM 5478 N N . ARG A 1 702 ? -4.309 -4.673 42.574 1.00 90.94 702 ARG A N 1
ATOM 5479 C CA . ARG A 1 702 ? -5.543 -4.729 41.773 1.00 90.94 702 ARG A CA 1
ATOM 5480 C C . ARG A 1 702 ? -5.881 -3.345 41.215 1.00 90.94 702 ARG A C 1
ATOM 5482 O O . ARG A 1 702 ? -5.682 -2.336 41.886 1.00 90.94 702 ARG A O 1
ATOM 5489 N N . PHE A 1 703 ? -6.382 -3.324 39.985 1.00 90.81 703 PHE A N 1
ATOM 5490 C CA . PHE A 1 703 ? -6.887 -2.120 39.339 1.00 90.81 703 PHE A CA 1
ATOM 5491 C C . PHE A 1 703 ? -8.398 -1.999 39.547 1.00 90.81 703 PHE A C 1
ATOM 5493 O O . PHE A 1 703 ? -9.130 -2.970 39.356 1.00 90.81 703 PHE A O 1
ATOM 5500 N N . GLU A 1 704 ? -8.850 -0.794 39.877 1.00 88.94 704 GLU A N 1
ATOM 5501 C CA . GLU A 1 704 ? -10.260 -0.411 39.916 1.00 88.94 704 GLU A CA 1
ATOM 5502 C C . GLU A 1 704 ? -10.465 0.785 38.982 1.00 88.94 704 GLU A C 1
ATOM 5504 O O . GLU A 1 704 ? -9.624 1.687 38.926 1.00 88.94 704 GLU A O 1
ATOM 5509 N N . MET A 1 705 ? -11.574 0.806 38.238 1.00 89.75 705 MET A N 1
ATOM 5510 C CA . MET A 1 705 ? -11.906 1.963 37.408 1.00 89.75 705 MET A CA 1
ATOM 5511 C C . MET A 1 705 ? -12.218 3.174 38.311 1.00 89.75 705 MET A C 1
ATOM 5513 O O . MET A 1 705 ? -13.012 3.038 39.247 1.00 89.75 705 MET A O 1
ATOM 5517 N N . PRO A 1 706 ? -11.637 4.366 38.068 1.00 90.31 706 PRO A N 1
ATOM 5518 C CA . PRO A 1 706 ? -11.886 5.526 38.913 1.00 90.31 706 PRO A CA 1
ATOM 5519 C C . PRO A 1 706 ? -13.360 5.949 38.850 1.00 90.31 706 PRO A C 1
ATOM 5521 O O . PRO A 1 706 ? -13.972 5.969 37.780 1.00 90.31 706 PRO A O 1
ATOM 5524 N N . LYS A 1 707 ? -13.919 6.308 40.012 1.00 88.44 707 LYS A N 1
ATOM 5525 C CA . LYS A 1 707 ? -15.315 6.768 40.160 1.00 88.44 707 LYS A CA 1
ATOM 5526 C C . LYS A 1 707 ? -15.548 8.163 39.571 1.00 88.44 707 LYS A C 1
ATOM 5528 O O . LYS A 1 707 ? -16.674 8.490 39.201 1.00 88.44 707 LYS A O 1
ATOM 5533 N N . ASP A 1 708 ? -14.477 8.939 39.428 1.00 89.12 708 ASP A N 1
ATOM 5534 C CA . ASP A 1 708 ? -14.469 10.283 38.863 1.00 89.12 708 ASP A CA 1
ATOM 5535 C C . ASP A 1 708 ? -13.518 10.351 37.665 1.00 89.12 708 ASP A C 1
ATOM 5537 O O . ASP A 1 708 ? -12.485 9.683 37.606 1.00 89.12 708 ASP A O 1
ATOM 5541 N N . CYS A 1 709 ? -13.883 11.153 36.668 1.00 85.81 709 CYS A N 1
ATOM 5542 C CA . CYS A 1 709 ? -13.139 11.270 35.425 1.00 85.81 709 CYS A CA 1
ATOM 5543 C C . CYS A 1 709 ? -11.746 11.879 35.677 1.00 85.81 709 CYS A C 1
ATOM 5545 O O . CYS A 1 709 ? -11.678 13.033 36.112 1.00 85.81 709 CYS A O 1
ATOM 5547 N N . PRO A 1 710 ? -10.641 11.202 35.299 1.00 86.56 710 PRO A N 1
ATOM 5548 C CA . PRO A 1 710 ? -9.279 11.666 35.589 1.00 86.56 710 PRO A CA 1
ATOM 5549 C C . PRO A 1 710 ? -8.889 12.967 34.865 1.00 86.56 710 PRO A C 1
ATOM 5551 O O . PRO A 1 710 ? -7.838 13.530 35.145 1.00 86.56 710 PRO A O 1
ATOM 5554 N N . VAL A 1 711 ? -9.718 13.451 33.930 1.00 84.62 711 VAL A N 1
ATOM 5555 C CA . VAL A 1 711 ? -9.479 14.689 33.169 1.00 84.62 711 VAL A CA 1
ATOM 5556 C C . VAL A 1 711 ? -10.311 15.871 33.674 1.00 84.62 711 VAL A C 1
ATOM 5558 O O . VAL A 1 711 ? -9.894 17.014 33.525 1.00 84.62 711 VAL A O 1
ATOM 5561 N N . CYS A 1 712 ? -11.512 15.636 34.211 1.00 81.69 712 CYS A N 1
ATOM 5562 C CA . CYS A 1 712 ? -12.456 16.723 34.512 1.00 81.69 712 CYS A CA 1
ATOM 5563 C C . CYS A 1 712 ? -13.232 16.570 35.827 1.00 81.69 712 CYS A C 1
ATOM 5565 O O . CYS A 1 712 ? -14.204 17.298 36.019 1.00 81.69 712 CYS A O 1
ATOM 5567 N N . GLY A 1 713 ? -12.903 15.580 36.666 1.00 82.00 713 GLY A N 1
ATOM 5568 C CA . GLY A 1 713 ? -13.580 15.315 37.945 1.00 82.00 713 GLY A CA 1
ATOM 5569 C C . GLY A 1 713 ? -15.070 14.959 37.844 1.00 82.00 713 GLY A C 1
ATOM 5570 O O . GLY A 1 713 ? -15.751 14.875 38.855 1.00 82.00 713 GLY A O 1
ATOM 5571 N N . GLY A 1 714 ? -15.607 14.779 36.633 1.00 80.81 714 GLY A N 1
ATOM 5572 C CA . GLY A 1 714 ? -17.018 14.454 36.420 1.00 80.81 714 GLY A CA 1
ATOM 5573 C C . GLY A 1 714 ? -17.304 12.987 36.725 1.00 80.81 714 GLY A C 1
ATOM 5574 O O . GLY A 1 714 ? -16.501 12.127 36.363 1.00 80.81 714 GLY A O 1
ATOM 5575 N N . ARG A 1 715 ? -18.459 12.702 37.332 1.00 83.50 715 ARG A N 1
ATOM 5576 C CA . ARG A 1 715 ? -18.856 11.348 37.741 1.00 83.50 715 ARG A CA 1
ATOM 5577 C C . ARG A 1 715 ? -18.767 10.347 36.586 1.00 83.50 715 ARG A C 1
ATOM 5579 O O . ARG A 1 715 ? -19.300 10.584 35.491 1.00 83.50 715 ARG A O 1
ATOM 5586 N N . VAL A 1 716 ? -18.131 9.213 36.859 1.00 86.25 716 VAL A N 1
ATOM 5587 C CA . VAL A 1 716 ? -18.100 8.054 35.969 1.00 86.25 716 VAL A CA 1
ATOM 5588 C C . VAL A 1 716 ? -19.333 7.200 36.230 1.00 86.25 716 VAL A C 1
ATOM 5590 O O . VAL A 1 716 ? -19.645 6.857 37.370 1.00 86.25 716 VAL A O 1
ATOM 5593 N N . VAL A 1 717 ? -20.046 6.864 35.161 1.00 84.56 717 VAL A N 1
ATOM 5594 C CA . VAL A 1 717 ? -21.222 5.993 35.184 1.00 84.56 717 VAL A CA 1
ATOM 5595 C C . VAL A 1 717 ? -20.996 4.846 34.209 1.00 84.56 717 VAL A C 1
ATOM 5597 O O . VAL A 1 717 ? -20.409 5.020 33.139 1.00 84.56 717 VAL A O 1
ATOM 5600 N N . ARG A 1 718 ? -21.455 3.662 34.596 1.00 82.12 718 ARG A N 1
ATOM 5601 C CA . ARG A 1 718 ? -21.514 2.473 33.757 1.00 82.12 718 ARG A CA 1
ATOM 5602 C C . ARG A 1 718 ? -22.978 2.052 33.702 1.00 82.12 718 ARG A C 1
ATOM 5604 O O . ARG A 1 718 ? -23.575 1.819 34.748 1.00 82.12 718 ARG A O 1
ATOM 5611 N N . GLU A 1 719 ? -23.548 2.052 32.504 1.00 76.94 719 GLU A N 1
ATOM 5612 C CA . GLU A 1 719 ? -24.948 1.687 32.273 1.00 76.94 719 GLU A CA 1
ATOM 5613 C C . GLU A 1 719 ? -25.128 0.168 32.403 1.00 76.94 719 GLU A C 1
ATOM 5615 O O . GLU A 1 719 ? -24.207 -0.609 32.131 1.00 76.94 719 GLU A O 1
ATOM 5620 N N . GLU A 1 720 ? -26.305 -0.256 32.858 1.00 69.38 720 GLU A N 1
ATOM 5621 C CA . GLU A 1 720 ? -26.616 -1.670 33.053 1.00 69.38 720 GLU A CA 1
ATOM 5622 C C . GLU A 1 720 ? -26.625 -2.410 31.705 1.00 69.38 720 GLU A C 1
ATOM 5624 O O . GLU A 1 720 ? -27.153 -1.917 30.710 1.00 69.38 720 GLU A O 1
ATOM 5629 N N . GLY A 1 721 ? -25.966 -3.571 31.649 1.00 67.38 721 GLY A N 1
ATOM 5630 C CA . GLY A 1 721 ? -25.730 -4.311 30.403 1.00 67.38 721 GLY A CA 1
ATOM 5631 C C . GLY A 1 721 ? -24.536 -3.830 29.562 1.00 67.38 721 GLY A C 1
ATOM 5632 O O . GLY A 1 721 ? -24.137 -4.536 28.637 1.00 67.38 721 GLY A O 1
ATOM 5633 N N . GLU A 1 722 ? -23.900 -2.696 29.880 1.00 71.06 722 GLU A N 1
ATOM 5634 C CA . GLU A 1 722 ? -22.739 -2.207 29.127 1.00 71.06 722 GLU A CA 1
ATOM 5635 C C . GLU A 1 722 ? -21.385 -2.518 29.794 1.00 71.06 722 GLU A C 1
ATOM 5637 O O . GLU A 1 722 ? -21.206 -2.409 31.007 1.00 71.06 722 GLU A O 1
ATOM 5642 N N . ALA A 1 723 ? -20.376 -2.856 28.980 1.00 71.81 723 ALA A N 1
ATOM 5643 C CA . ALA A 1 723 ? -18.996 -3.108 29.424 1.00 71.81 723 ALA A CA 1
ATOM 5644 C C . ALA A 1 723 ? -18.142 -1.830 29.596 1.00 71.81 723 ALA A C 1
ATOM 5646 O O . ALA A 1 723 ? -17.002 -1.888 30.058 1.00 71.81 723 ALA A O 1
ATOM 5647 N N . ALA A 1 724 ? -18.655 -0.670 29.173 1.00 74.00 724 ALA A N 1
ATOM 5648 C CA . ALA A 1 724 ? -17.894 0.570 29.046 1.00 74.00 724 ALA A CA 1
ATOM 5649 C C . ALA A 1 724 ? -18.301 1.616 30.096 1.00 74.00 724 ALA A C 1
ATOM 5651 O O . ALA A 1 724 ? -19.363 2.228 30.002 1.00 74.00 724 ALA A O 1
ATOM 5652 N N . SER A 1 725 ? -17.414 1.889 31.053 1.00 84.31 725 SER A N 1
ATOM 5653 C CA . SER A 1 725 ? -17.550 3.017 31.984 1.00 84.31 725 SER A CA 1
ATOM 5654 C C . SER A 1 725 ? -17.316 4.352 31.257 1.00 84.31 725 SER A C 1
ATOM 5656 O O . SER A 1 725 ? -16.417 4.456 30.416 1.00 84.31 725 SER A O 1
ATOM 5658 N N . ARG A 1 726 ? -18.109 5.390 31.553 1.00 82.75 726 ARG A N 1
ATOM 5659 C CA . ARG A 1 726 ? -18.061 6.694 30.864 1.00 82.75 726 ARG A CA 1
ATOM 5660 C C . ARG A 1 726 ? -18.087 7.884 31.810 1.00 82.75 726 ARG A C 1
ATOM 5662 O O . ARG A 1 726 ? -18.835 7.910 32.779 1.00 82.75 726 ARG A O 1
ATOM 5669 N N . CYS A 1 727 ? -17.334 8.919 31.458 1.00 83.25 727 CYS A N 1
ATOM 5670 C CA . CYS A 1 727 ? -17.492 10.262 31.996 1.00 83.25 727 CYS A CA 1
ATOM 5671 C C . CYS A 1 727 ? -18.794 10.888 31.471 1.00 83.25 727 CYS A C 1
ATOM 5673 O O . CYS A 1 727 ? -18.935 11.103 30.266 1.00 83.25 727 CYS A O 1
ATOM 5675 N N . THR A 1 728 ? -19.710 11.230 32.377 1.00 77.38 728 THR A N 1
ATOM 5676 C CA . THR A 1 728 ? -20.997 11.878 32.047 1.00 77.38 728 THR A CA 1
ATOM 5677 C C . THR A 1 728 ? -20.884 13.378 31.752 1.00 77.38 728 THR A C 1
ATOM 5679 O O . THR A 1 728 ? -21.806 13.976 31.203 1.00 77.38 728 THR A O 1
ATOM 5682 N N . ASN A 1 729 ? -19.751 14.010 32.078 1.00 73.12 729 ASN A N 1
ATOM 5683 C CA . ASN A 1 729 ? -19.545 15.434 31.824 1.00 73.12 729 ASN A CA 1
ATOM 5684 C C . ASN A 1 729 ? -19.290 15.695 30.327 1.00 73.12 729 ASN A C 1
ATOM 5686 O O . ASN A 1 729 ? -18.160 15.592 29.847 1.00 73.12 729 ASN A O 1
ATOM 5690 N N . VAL A 1 730 ? -20.336 16.116 29.613 1.00 66.19 730 VAL A N 1
ATOM 5691 C CA . VAL A 1 730 ? -20.306 16.537 28.197 1.00 66.19 730 VAL A CA 1
ATOM 5692 C C . VAL A 1 730 ? -19.382 17.734 27.910 1.00 66.19 730 VAL A C 1
ATOM 5694 O O . VAL A 1 730 ? -19.087 18.034 26.754 1.00 66.19 730 VAL A O 1
ATOM 5697 N N . SER A 1 731 ? -18.914 18.442 28.937 1.00 70.06 731 SER A N 1
ATOM 5698 C CA . SER A 1 731 ? -17.929 19.531 28.842 1.00 70.06 731 SER A CA 1
ATOM 5699 C C . SER A 1 731 ? -16.510 19.082 29.219 1.00 70.06 731 SER A C 1
ATOM 5701 O O . SER A 1 731 ? -15.628 19.915 29.411 1.00 70.06 731 SER A O 1
ATOM 5703 N N . CYS A 1 732 ? -16.259 17.772 29.320 1.00 78.38 732 CYS A N 1
ATOM 5704 C CA . CYS A 1 732 ? -14.933 17.216 29.581 1.00 78.38 732 CYS A CA 1
ATOM 5705 C C . CYS A 1 732 ? -13.915 17.648 28.498 1.00 78.38 732 CYS A C 1
ATOM 5707 O O . CYS A 1 732 ? -14.121 17.335 27.320 1.00 78.38 732 CYS A O 1
ATOM 5709 N N . PRO A 1 733 ? -12.775 18.276 28.861 1.00 79.62 733 PRO A N 1
ATOM 5710 C CA . PRO A 1 733 ? -11.776 18.729 27.888 1.00 79.62 733 PRO A CA 1
ATOM 5711 C C . PRO A 1 733 ? -11.205 17.618 26.995 1.00 79.62 733 PRO A C 1
ATOM 5713 O O . PRO A 1 733 ? -10.925 17.862 25.823 1.00 79.62 733 PRO A O 1
ATOM 5716 N N . ALA A 1 734 ? -11.081 16.381 27.498 1.00 79.12 734 ALA A N 1
ATOM 5717 C CA . ALA A 1 734 ? -10.654 15.244 26.675 1.00 79.12 734 ALA A CA 1
ATOM 5718 C C . ALA A 1 734 ? -11.702 14.840 25.631 1.00 79.12 734 ALA A C 1
ATOM 5720 O O . ALA A 1 734 ? -11.326 14.535 24.500 1.00 79.12 734 ALA A O 1
ATOM 5721 N N . GLN A 1 735 ? -12.997 14.882 25.971 1.00 78.25 735 GLN A N 1
ATOM 5722 C CA . GLN A 1 735 ? -14.060 14.645 24.988 1.00 78.25 735 GLN A CA 1
ATOM 5723 C C . GLN A 1 735 ? -14.009 15.722 23.904 1.00 78.25 735 GLN A C 1
ATOM 5725 O O . GLN A 1 735 ? -13.916 15.390 22.729 1.00 78.25 735 GLN A O 1
ATOM 5730 N N . LEU A 1 736 ? -13.940 17.001 24.294 1.00 83.31 736 LEU A N 1
ATOM 5731 C CA . LEU A 1 736 ? -13.850 18.124 23.358 1.00 83.31 736 LEU A CA 1
ATOM 5732 C C . LEU A 1 736 ? -12.629 18.020 22.424 1.00 83.31 736 LEU A C 1
ATOM 5734 O O . LEU A 1 736 ? -12.782 18.122 21.207 1.00 83.31 736 LEU A O 1
ATOM 5738 N N . LYS A 1 737 ? -11.437 17.732 22.968 1.00 85.25 737 LYS A N 1
ATOM 5739 C CA . LYS A 1 737 ? -10.219 17.485 22.177 1.00 85.25 737 LYS A CA 1
ATOM 5740 C C . LYS A 1 737 ? -10.418 16.367 21.158 1.00 85.25 737 LYS A C 1
ATOM 5742 O O . LYS A 1 737 ? -10.137 16.560 19.978 1.00 85.25 737 LYS A O 1
ATOM 5747 N N . ARG A 1 738 ? -10.931 15.212 21.593 1.00 82.56 738 ARG A N 1
ATOM 5748 C CA . ARG A 1 738 ? -11.167 14.066 20.705 1.00 82.56 738 ARG A CA 1
ATOM 5749 C C . ARG A 1 738 ? -12.262 14.326 19.671 1.00 82.56 738 ARG A C 1
ATOM 5751 O O . ARG A 1 738 ? -12.144 13.824 18.560 1.00 82.56 738 ARG A O 1
ATOM 5758 N N . THR A 1 739 ? -13.286 15.110 19.998 1.00 85.50 739 THR A N 1
ATOM 5759 C CA . THR A 1 739 ? -14.337 15.515 19.055 1.00 85.50 739 THR A CA 1
ATOM 5760 C C . THR A 1 739 ? -13.780 16.419 17.960 1.00 85.50 739 THR A C 1
ATOM 5762 O O . THR A 1 739 ? -14.078 16.189 16.795 1.00 85.50 739 THR A O 1
ATOM 5765 N N . ILE A 1 740 ? -12.914 17.382 18.293 1.00 89.75 740 ILE A N 1
ATOM 5766 C CA . ILE A 1 740 ? -12.279 18.265 17.300 1.00 89.75 740 ILE A CA 1
ATOM 5767 C C . ILE A 1 740 ? -11.269 17.498 16.428 1.00 89.75 740 ILE A C 1
ATOM 5769 O O . ILE A 1 740 ? -11.308 17.624 15.206 1.00 89.75 740 ILE A O 1
ATOM 5773 N N . GLU A 1 741 ? -10.420 16.650 17.027 1.00 87.44 741 GLU A N 1
ATOM 5774 C CA . GLU A 1 741 ? -9.521 15.743 16.284 1.00 87.44 741 GLU A CA 1
ATOM 5775 C C . GLU A 1 741 ? -10.293 14.842 15.305 1.00 87.44 741 GLU A C 1
ATOM 5777 O O . GLU A 1 741 ? -9.861 14.618 14.177 1.00 87.44 741 GLU A O 1
ATOM 5782 N N . TYR A 1 742 ? -11.441 14.317 15.738 1.00 85.00 742 TYR A N 1
ATOM 5783 C CA . TYR A 1 742 ? -12.287 13.448 14.928 1.00 85.00 742 TYR A CA 1
ATOM 5784 C C . TYR A 1 742 ? -13.007 14.217 13.809 1.00 85.00 742 TYR A C 1
ATOM 5786 O O . TYR A 1 742 ? -13.027 13.745 12.674 1.00 85.00 742 TYR A O 1
ATOM 5794 N N . PHE A 1 743 ? -13.539 15.408 14.101 1.00 92.75 743 PHE A N 1
ATOM 5795 C CA . PHE A 1 743 ? -14.225 16.272 13.137 1.00 92.75 743 PHE A CA 1
ATOM 5796 C C . PHE A 1 743 ? -13.307 16.671 11.972 1.00 92.75 743 PHE A C 1
ATOM 5798 O O . PHE A 1 743 ? -13.704 16.567 10.813 1.00 92.75 743 PHE A O 1
ATOM 5805 N N . GLY A 1 744 ? -12.057 17.050 12.261 1.00 90.25 744 GLY A N 1
ATOM 5806 C CA . GLY A 1 744 ? -11.053 17.360 11.236 1.00 90.25 744 GLY A CA 1
ATOM 5807 C C . GLY A 1 744 ? -10.430 16.145 10.538 1.00 90.25 744 GLY A C 1
ATOM 5808 O O . GLY A 1 744 ? -9.667 16.319 9.592 1.00 90.25 744 GLY A O 1
ATOM 5809 N N . GLY A 1 745 ? -10.732 14.918 10.974 1.00 86.94 745 GLY A N 1
ATOM 5810 C CA . GLY A 1 745 ? -10.114 13.700 10.450 1.00 86.94 745 GLY A CA 1
ATOM 5811 C C . GLY A 1 745 ? -10.389 13.445 8.960 1.00 86.94 745 GLY A C 1
ATOM 5812 O O . GLY A 1 745 ? -11.412 13.856 8.417 1.00 86.94 745 GLY A O 1
ATOM 5813 N N . ARG A 1 746 ? -9.499 12.682 8.304 1.00 82.94 746 ARG A N 1
ATOM 5814 C CA . ARG A 1 746 ? -9.506 12.414 6.844 1.00 82.94 746 ARG A CA 1
ATOM 5815 C C . ARG A 1 746 ? -10.816 11.826 6.288 1.00 82.94 746 ARG A C 1
ATOM 5817 O O . ARG A 1 746 ? -11.135 11.986 5.115 1.00 82.94 746 ARG A O 1
ATOM 5824 N N . SER A 1 747 ? -11.566 11.094 7.111 1.00 78.12 747 SER A N 1
ATOM 5825 C CA . SER A 1 747 ? -12.867 10.505 6.736 1.00 78.12 747 SER A CA 1
ATOM 5826 C C . SER A 1 747 ? -14.067 11.386 7.103 1.00 78.12 747 SER A C 1
ATOM 5828 O O . SER A 1 747 ? -15.180 11.091 6.686 1.00 78.12 747 SER A O 1
ATOM 5830 N N . ALA A 1 748 ? -13.828 12.444 7.878 1.00 91.62 748 ALA A N 1
ATOM 5831 C CA . ALA A 1 748 ? -14.777 13.463 8.299 1.00 91.62 748 ALA A CA 1
ATOM 5832 C C . ALA A 1 748 ? -14.574 14.720 7.430 1.00 91.62 748 ALA A C 1
ATOM 5834 O O . ALA A 1 748 ? -14.602 14.614 6.202 1.00 91.62 748 ALA A O 1
ATOM 5835 N N . MET A 1 749 ? -14.348 15.897 8.021 1.00 93.69 749 MET A N 1
ATOM 5836 C CA . MET A 1 749 ? -14.210 17.150 7.265 1.00 93.69 749 MET A CA 1
ATOM 5837 C C . MET A 1 749 ? -12.870 17.292 6.524 1.00 93.69 749 MET A C 1
ATOM 5839 O O . MET A 1 749 ? -12.767 18.125 5.623 1.00 93.69 749 MET A O 1
ATOM 5843 N N . ASP A 1 750 ? -11.889 16.422 6.803 1.00 89.31 750 ASP A N 1
ATOM 5844 C CA . ASP A 1 750 ? -10.645 16.317 6.025 1.00 89.31 750 ASP A CA 1
ATOM 5845 C C . ASP A 1 750 ? -9.861 17.647 6.042 1.00 89.31 750 ASP A C 1
ATOM 5847 O O . ASP A 1 750 ? -9.607 18.264 5.002 1.00 89.31 750 ASP A O 1
ATOM 5851 N N . ILE A 1 751 ? -9.573 18.112 7.268 1.00 91.25 751 ILE A N 1
ATOM 5852 C CA . ILE A 1 751 ? -8.870 19.363 7.582 1.00 91.25 751 ILE A CA 1
ATOM 5853 C C . ILE A 1 751 ? -7.388 19.039 7.790 1.00 91.25 751 ILE A C 1
ATOM 5855 O O . ILE A 1 751 ? -6.945 18.660 8.879 1.00 91.25 751 ILE A O 1
ATOM 5859 N N . GLU A 1 752 ? -6.608 19.187 6.725 1.00 83.88 752 GLU A N 1
ATOM 5860 C CA . GLU A 1 752 ? -5.160 19.007 6.776 1.00 83.88 752 GLU A CA 1
ATOM 5861 C C . GLU A 1 752 ? -4.492 19.977 7.767 1.00 83.88 752 GLU A C 1
ATOM 5863 O O . GLU A 1 752 ? -4.965 21.084 8.019 1.00 83.88 752 GLU A O 1
ATOM 5868 N N . ASN A 1 753 ? -3.357 19.560 8.335 1.00 85.62 753 ASN A N 1
ATOM 5869 C CA . ASN A 1 753 ? -2.585 20.285 9.357 1.00 85.62 753 ASN A CA 1
ATOM 5870 C C . ASN A 1 753 ? -3.261 20.443 10.743 1.00 85.62 753 ASN A C 1
ATOM 5872 O O . ASN A 1 753 ? -2.589 20.863 11.688 1.00 85.62 753 ASN A O 1
ATOM 5876 N N . LEU A 1 754 ? -4.522 20.025 10.939 1.00 89.06 754 LEU A N 1
ATOM 5877 C CA . LEU A 1 754 ? -5.193 20.026 12.252 1.00 89.06 754 LEU A CA 1
ATOM 5878 C C . LEU A 1 754 ? -4.780 18.816 13.125 1.00 89.06 754 LEU A C 1
ATOM 5880 O O . LEU A 1 754 ? -5.583 17.957 13.485 1.00 89.06 754 LEU A O 1
ATOM 5884 N N . GLY A 1 755 ? -3.490 18.720 13.456 1.00 85.12 755 GLY A N 1
ATOM 5885 C CA . GLY A 1 755 ? -2.941 17.607 14.242 1.00 85.12 755 GLY A CA 1
ATOM 5886 C C . GLY A 1 755 ? -3.282 17.656 15.749 1.00 85.12 755 GLY A C 1
ATOM 5887 O O . GLY A 1 755 ? -3.534 18.737 16.285 1.00 85.12 755 GLY A O 1
ATOM 5888 N N . PRO A 1 756 ? -3.185 16.527 16.489 1.00 84.00 756 PRO A N 1
ATOM 5889 C CA . PRO A 1 756 ? -3.477 16.447 17.933 1.00 84.00 756 PRO A CA 1
ATOM 5890 C C . PRO A 1 756 ? -2.729 17.448 18.827 1.00 84.00 756 PRO A C 1
ATOM 5892 O O . PRO A 1 756 ? -3.223 17.826 19.892 1.00 84.00 756 PRO A O 1
ATOM 5895 N N . ALA A 1 757 ? -1.528 17.869 18.413 1.00 85.62 757 ALA A N 1
ATOM 5896 C CA . ALA A 1 757 ? -0.752 18.905 19.091 1.00 85.62 757 ALA A CA 1
ATOM 5897 C C . ALA A 1 757 ? -1.371 20.299 18.895 1.00 85.62 757 ALA A C 1
ATOM 5899 O O . ALA A 1 757 ? -1.521 21.042 19.861 1.00 85.62 757 ALA A O 1
ATOM 5900 N N . ILE A 1 758 ? -1.797 20.624 17.672 1.00 89.38 758 ILE A N 1
ATOM 5901 C CA . ILE A 1 758 ? -2.449 21.896 17.340 1.00 89.38 758 ILE A CA 1
ATOM 5902 C C . ILE A 1 758 ? -3.818 21.985 18.021 1.00 89.38 758 ILE A C 1
ATOM 5904 O O . ILE A 1 758 ? -4.084 22.967 18.707 1.00 89.38 758 ILE A O 1
ATOM 5908 N N . VAL A 1 759 ? -4.642 20.930 17.952 1.00 89.81 759 VAL A N 1
ATOM 5909 C CA . VAL A 1 759 ? -5.937 20.881 18.663 1.00 89.81 759 VAL A CA 1
ATOM 5910 C C . VAL A 1 759 ? -5.754 21.083 20.171 1.00 89.81 759 VAL A C 1
ATOM 5912 O O . VAL A 1 759 ? -6.516 21.826 20.787 1.00 89.81 759 VAL A O 1
ATOM 5915 N N . ALA A 1 760 ? -4.722 20.475 20.771 1.00 86.75 760 ALA A N 1
ATOM 5916 C CA . ALA A 1 760 ? -4.409 20.692 22.182 1.00 86.75 760 ALA A CA 1
ATOM 5917 C C . ALA A 1 760 ? -4.088 22.163 22.482 1.00 86.75 760 ALA A C 1
ATOM 5919 O O . ALA A 1 760 ? -4.655 22.715 23.417 1.00 86.75 760 ALA A O 1
ATOM 5920 N N . GLN A 1 761 ? -3.233 22.812 21.687 1.00 88.94 761 GLN A N 1
ATOM 5921 C CA . GLN A 1 761 ? -2.876 24.214 21.910 1.00 88.94 761 GLN A CA 1
ATOM 5922 C C . GLN A 1 761 ? -4.059 25.175 21.710 1.00 88.94 761 GLN A C 1
ATOM 5924 O O . GLN A 1 761 ? -4.257 26.068 22.532 1.00 88.94 761 GLN A O 1
ATOM 5929 N N . ILE A 1 762 ? -4.864 24.984 20.657 1.00 90.06 762 ILE A N 1
ATOM 5930 C CA . ILE A 1 762 ? -6.054 25.808 20.378 1.00 90.06 762 ILE A CA 1
ATOM 5931 C C . ILE A 1 762 ? -7.041 25.730 21.558 1.00 90.06 762 ILE A C 1
ATOM 5933 O O . ILE A 1 762 ? -7.592 26.754 21.967 1.00 90.06 762 ILE A O 1
ATOM 5937 N N . LEU A 1 763 ? -7.211 24.543 22.154 1.00 87.50 763 LEU A N 1
ATOM 5938 C CA . LEU A 1 763 ? -8.034 24.347 23.350 1.00 87.50 763 LEU A CA 1
ATOM 5939 C C . LEU A 1 763 ? -7.412 24.936 24.620 1.00 87.50 763 LEU A C 1
ATOM 5941 O O . LEU A 1 763 ? -8.113 25.619 25.362 1.00 87.50 763 LEU A O 1
ATOM 5945 N N . THR A 1 764 ? -6.114 24.734 24.864 1.00 86.50 764 THR A N 1
ATOM 5946 C CA . THR A 1 764 ? -5.413 25.311 26.027 1.00 86.50 764 THR A CA 1
ATOM 5947 C C . THR A 1 764 ? -5.455 26.841 26.014 1.00 86.50 764 THR A C 1
ATOM 5949 O O . THR A 1 764 ? -5.617 27.457 27.063 1.00 86.50 764 THR A O 1
ATOM 5952 N N . LYS A 1 765 ? -5.379 27.467 24.831 1.00 86.88 765 LYS A N 1
ATOM 5953 C CA . LYS A 1 765 ? -5.553 28.919 24.661 1.00 86.88 765 LYS A CA 1
ATOM 5954 C C . LYS A 1 765 ? -7.020 29.382 24.630 1.00 86.88 765 LYS A C 1
ATOM 5956 O O . LYS A 1 765 ? -7.271 30.570 24.457 1.00 86.88 765 LYS A O 1
ATOM 5961 N N . GLY A 1 766 ? -7.991 28.475 24.762 1.00 86.19 766 GLY A N 1
ATOM 5962 C CA . GLY A 1 766 ? -9.422 28.799 24.773 1.00 86.19 766 GLY A CA 1
ATOM 5963 C C . GLY A 1 766 ? -9.971 29.367 23.457 1.00 86.19 766 GLY A C 1
ATOM 5964 O O . GLY A 1 766 ? -11.025 30.002 23.469 1.00 86.19 766 GLY A O 1
ATOM 5965 N N . LEU A 1 767 ? -9.273 29.159 22.332 1.00 88.00 767 LEU A N 1
ATOM 5966 C CA . LEU A 1 767 ? -9.633 29.726 21.026 1.00 88.00 767 LEU A CA 1
ATOM 5967 C C . LEU A 1 767 ? -10.874 29.061 20.404 1.00 88.00 767 LEU A C 1
ATOM 5969 O O . LEU A 1 767 ? -11.539 29.684 19.581 1.00 88.00 767 LEU A O 1
ATOM 5973 N N . VAL A 1 768 ? -11.189 27.823 20.802 1.00 89.25 768 VAL A N 1
ATOM 5974 C CA . VAL A 1 768 ? -12.382 27.065 20.380 1.00 89.25 768 VAL A CA 1
ATOM 5975 C C . VAL A 1 768 ? -13.039 26.380 21.579 1.00 89.25 768 VAL A C 1
ATOM 5977 O O . VAL A 1 768 ? -12.357 25.987 22.527 1.00 89.25 768 VAL A O 1
ATOM 5980 N N . LYS A 1 769 ? -14.366 26.223 21.543 1.00 86.25 769 LYS A N 1
ATOM 5981 C CA . LYS A 1 769 ? -15.180 25.566 22.588 1.00 86.25 769 LYS A CA 1
ATOM 5982 C C . LYS A 1 769 ? -16.019 24.403 22.044 1.00 86.25 769 LYS A C 1
ATOM 5984 O O . LYS A 1 769 ? -16.497 23.571 22.816 1.00 86.25 769 LYS A O 1
ATOM 5989 N N . ASP A 1 770 ? -16.170 24.334 20.726 1.00 87.75 770 ASP A N 1
ATOM 5990 C CA . ASP A 1 770 ? -16.717 23.217 19.958 1.00 87.75 770 ASP A CA 1
ATOM 5991 C C . ASP A 1 770 ? -16.077 23.165 18.556 1.00 87.75 770 ASP A C 1
ATOM 5993 O O . ASP A 1 770 ? -15.212 23.976 18.223 1.00 87.75 770 ASP A O 1
ATOM 5997 N N . ALA A 1 771 ? -16.462 22.180 17.741 1.00 89.25 771 ALA A N 1
ATOM 5998 C CA . ALA A 1 771 ? -15.900 21.995 16.403 1.00 89.25 771 ALA A CA 1
ATOM 5999 C C . ALA A 1 771 ? -16.299 23.097 15.403 1.00 89.25 771 ALA A C 1
ATOM 6001 O O . ALA A 1 771 ? -15.590 23.303 14.423 1.00 89.25 771 ALA A O 1
ATOM 6002 N N . ALA A 1 772 ? -17.393 23.829 15.638 1.00 92.31 772 ALA A N 1
ATOM 6003 C CA . ALA A 1 772 ? -17.819 24.890 14.731 1.00 92.31 772 ALA A CA 1
ATOM 6004 C C . ALA A 1 772 ? -16.986 26.169 14.899 1.00 92.31 772 ALA A C 1
ATOM 6006 O O . ALA A 1 772 ? -16.779 26.898 13.932 1.00 92.31 772 ALA A O 1
ATOM 6007 N N . ASP A 1 773 ? -16.437 26.404 16.096 1.00 93.19 773 ASP A N 1
ATOM 6008 C CA . ASP A 1 773 ? -15.522 27.523 16.354 1.00 93.19 773 ASP A CA 1
ATOM 6009 C C . ASP A 1 773 ? -14.221 27.446 15.526 1.00 93.19 773 ASP A C 1
ATOM 6011 O O . ASP A 1 773 ? -13.560 28.469 15.352 1.00 93.19 773 ASP A O 1
ATOM 6015 N N . LEU A 1 774 ? -13.867 26.279 14.960 1.00 93.62 774 LEU A N 1
ATOM 6016 C CA . LEU A 1 774 ? -12.753 26.149 14.007 1.00 93.62 774 LEU A CA 1
ATOM 6017 C C . LEU A 1 774 ? -12.893 27.121 12.827 1.00 93.62 774 LEU A C 1
ATOM 6019 O O . LEU A 1 774 ? -11.913 27.741 12.425 1.00 93.62 774 LEU A O 1
ATOM 6023 N N . TYR A 1 775 ? -14.113 27.301 12.315 1.00 94.56 775 TYR A N 1
ATOM 6024 C CA . TYR A 1 775 ? -14.410 28.188 11.187 1.00 94.56 775 TYR A CA 1
ATOM 6025 C C . TYR A 1 775 ? -14.428 29.683 11.564 1.00 94.56 775 TYR A C 1
ATOM 6027 O O . TYR A 1 775 ? -14.627 30.528 10.697 1.00 94.56 775 TYR A O 1
ATOM 6035 N N . ALA A 1 776 ? -14.220 30.015 12.844 1.00 92.62 776 ALA A N 1
ATOM 6036 C CA . ALA A 1 776 ? -14.059 31.380 13.354 1.00 92.62 776 ALA A CA 1
ATOM 6037 C C . ALA A 1 776 ? -12.604 31.696 13.775 1.00 92.62 776 ALA A C 1
ATOM 6039 O O . ALA A 1 776 ? -12.328 32.759 14.351 1.00 92.62 776 ALA A O 1
ATOM 6040 N N . LEU A 1 777 ? -11.664 30.778 13.516 1.00 92.56 777 LEU A N 1
ATOM 6041 C CA . LEU A 1 777 ? -10.234 31.027 13.675 1.00 92.56 777 LEU A CA 1
ATOM 6042 C C . LEU A 1 777 ? -9.733 31.969 12.576 1.00 92.56 777 LEU A C 1
ATOM 6044 O O . LEU A 1 777 ? -10.138 31.875 11.422 1.00 92.56 777 LEU A O 1
ATOM 6048 N N . THR A 1 778 ? -8.821 32.865 12.947 1.00 90.25 778 THR A N 1
ATOM 6049 C CA . THR A 1 778 ? -8.147 33.790 12.028 1.00 90.25 778 THR A CA 1
ATOM 6050 C C . THR A 1 778 ? -6.652 33.480 12.001 1.00 90.25 778 THR A C 1
ATOM 6052 O O . THR A 1 778 ? -6.130 32.863 12.938 1.00 90.25 778 THR A O 1
ATOM 6055 N N . GLU A 1 779 ? -5.955 33.884 10.936 1.00 89.12 779 GLU A N 1
ATOM 6056 C CA . GLU A 1 779 ? -4.528 33.585 10.753 1.00 89.12 779 GLU A CA 1
ATOM 6057 C C . GLU A 1 779 ? -3.693 34.072 11.947 1.00 89.12 779 GLU A C 1
ATOM 6059 O O . GLU A 1 779 ? -2.892 33.311 12.486 1.00 89.12 779 GLU A O 1
ATOM 6064 N N . GLU A 1 780 ? -3.954 35.279 12.452 1.00 87.38 780 GLU A N 1
ATOM 6065 C CA . GLU A 1 780 ? -3.195 35.911 13.540 1.00 87.38 780 GLU A CA 1
ATOM 6066 C C . GLU A 1 780 ? -3.301 35.112 14.849 1.00 87.38 780 GLU A C 1
ATOM 6068 O O . GLU A 1 780 ? -2.316 34.922 15.567 1.00 87.38 780 GLU A O 1
ATOM 6073 N N . LYS A 1 781 ? -4.494 34.576 15.149 1.00 88.00 781 LYS A N 1
ATOM 6074 C CA . LYS A 1 781 ? -4.715 33.718 16.325 1.00 88.00 781 LYS A CA 1
ATOM 6075 C C . LYS A 1 781 ? -3.931 32.411 16.213 1.00 88.00 781 LYS A C 1
ATOM 6077 O O . LYS A 1 781 ? -3.397 31.935 17.218 1.00 88.00 781 LYS A O 1
ATOM 6082 N N . VAL A 1 782 ? -3.846 31.850 15.006 1.00 87.81 782 VAL A N 1
ATOM 6083 C CA . VAL A 1 782 ? -3.152 30.587 14.715 1.00 87.81 782 VAL A CA 1
ATOM 6084 C C . VAL A 1 782 ? -1.628 30.766 14.671 1.00 87.81 782 VAL A C 1
ATOM 6086 O O . VAL A 1 782 ? -0.917 29.899 15.173 1.00 87.81 782 VAL A O 1
ATOM 6089 N N . VAL A 1 783 ? -1.112 31.896 14.173 1.00 89.69 783 VAL A N 1
ATOM 6090 C CA . VAL A 1 783 ? 0.327 32.241 14.224 1.00 89.69 783 VAL A CA 1
ATOM 6091 C C . VAL A 1 783 ? 0.835 32.361 15.665 1.00 89.69 783 VAL A C 1
ATOM 6093 O O . VAL A 1 783 ? 1.992 32.066 15.937 1.00 89.69 783 VAL A O 1
ATOM 6096 N N . SER A 1 784 ? -0.025 32.712 16.628 1.00 85.06 784 SER A N 1
ATOM 6097 C CA . SER A 1 784 ? 0.375 32.763 18.043 1.00 85.06 784 SER A CA 1
ATOM 6098 C C . SER A 1 784 ? 0.771 31.400 18.644 1.00 85.06 784 SER A C 1
ATOM 6100 O O . SER A 1 784 ? 1.269 31.356 19.772 1.00 85.06 784 SER A O 1
ATOM 6102 N N . LEU A 1 785 ? 0.462 30.283 17.979 1.00 87.69 785 LEU A N 1
ATOM 6103 C CA . LEU A 1 785 ? 0.647 28.926 18.498 1.00 87.69 785 LEU A CA 1
ATOM 6104 C C . LEU A 1 785 ? 2.114 28.472 18.400 1.00 87.69 785 LEU A C 1
ATOM 6106 O O . LEU A 1 785 ? 2.843 28.810 17.469 1.00 87.69 785 LEU A O 1
ATOM 6110 N N . GLU A 1 786 ? 2.553 27.652 19.353 1.00 83.69 786 GLU A N 1
ATOM 6111 C CA . GLU A 1 786 ? 3.901 27.091 19.359 1.00 83.69 786 GLU A CA 1
ATOM 6112 C C . GLU A 1 786 ? 4.141 26.250 18.101 1.00 83.69 786 GLU A C 1
ATOM 6114 O O . GLU A 1 786 ? 3.382 25.325 17.794 1.00 83.69 786 GLU A O 1
ATOM 6119 N N . ARG A 1 787 ? 5.248 26.553 17.410 1.00 82.88 787 ARG A N 1
ATOM 6120 C CA . ARG A 1 787 ? 5.675 25.937 16.140 1.00 82.88 787 ARG A CA 1
ATOM 6121 C C . ARG A 1 787 ? 4.749 26.213 14.938 1.00 82.88 787 ARG A C 1
ATOM 6123 O O . ARG A 1 787 ? 4.884 25.535 13.921 1.00 82.88 787 ARG A O 1
ATOM 6130 N N . MET A 1 788 ? 3.878 27.227 14.999 1.00 83.81 788 MET A N 1
ATOM 6131 C CA . MET A 1 788 ? 3.110 27.709 13.840 1.00 83.81 788 MET A CA 1
ATOM 6132 C C . MET A 1 788 ? 3.719 28.990 13.256 1.00 83.81 788 MET A C 1
ATOM 6134 O O . MET A 1 788 ? 3.547 30.075 13.794 1.00 83.81 788 MET A O 1
ATOM 6138 N N . GLY A 1 789 ? 4.412 28.874 12.121 1.00 85.44 789 GLY A N 1
ATOM 6139 C CA . GLY A 1 789 ? 4.773 30.037 11.301 1.00 85.44 789 GLY A CA 1
ATOM 6140 C C . GLY A 1 789 ? 3.615 30.483 10.400 1.00 85.44 789 GLY A C 1
ATOM 6141 O O . GLY A 1 789 ? 2.713 29.692 10.121 1.00 85.44 789 GLY A O 1
ATOM 6142 N N . GLU A 1 790 ? 3.673 31.711 9.874 1.00 85.62 790 GLU A N 1
ATOM 6143 C CA . GLU A 1 790 ? 2.649 32.305 8.987 1.00 85.62 790 GLU A CA 1
ATOM 6144 C C . GLU A 1 790 ? 2.179 31.368 7.865 1.00 85.62 790 GLU A C 1
ATOM 6146 O O . GLU A 1 790 ? 0.986 31.210 7.625 1.00 85.62 790 GLU A O 1
ATOM 6151 N N . LYS A 1 791 ? 3.116 30.690 7.190 1.00 87.50 791 LYS A N 1
ATOM 6152 C CA . LYS A 1 791 ? 2.791 29.746 6.111 1.00 87.50 791 LYS A CA 1
ATOM 6153 C C . LYS A 1 791 ? 1.983 28.543 6.614 1.00 87.50 791 LYS A C 1
ATOM 6155 O O . LYS A 1 791 ? 1.049 28.113 5.945 1.00 87.50 791 LYS A O 1
ATOM 6160 N N . SER A 1 792 ? 2.317 28.008 7.789 1.00 85.69 792 SER A N 1
ATOM 6161 C CA . SER A 1 792 ? 1.583 26.893 8.403 1.00 85.69 792 SER A CA 1
ATOM 6162 C C . SER A 1 792 ? 0.203 27.330 8.896 1.00 85.69 792 SER A C 1
ATOM 6164 O O . SER A 1 792 ? -0.757 26.573 8.765 1.00 85.69 792 SER A O 1
ATOM 6166 N N . ALA A 1 793 ? 0.086 28.560 9.407 1.00 89.81 793 ALA A N 1
ATOM 6167 C CA . ALA A 1 793 ? -1.193 29.156 9.777 1.00 89.81 793 ALA A CA 1
ATOM 6168 C C . ALA A 1 793 ? -2.104 29.339 8.553 1.00 89.81 793 ALA A C 1
ATOM 6170 O O . ALA A 1 793 ? -3.231 28.846 8.570 1.00 89.81 793 ALA A O 1
ATOM 6171 N N . ARG A 1 794 ? -1.597 29.922 7.455 1.00 90.19 794 ARG A N 1
ATOM 6172 C CA . ARG A 1 794 ? -2.319 30.026 6.171 1.00 90.19 794 ARG A CA 1
ATOM 6173 C C . ARG A 1 794 ? -2.782 28.680 5.646 1.00 90.19 794 ARG A C 1
ATOM 6175 O O . ARG A 1 794 ? -3.945 28.545 5.285 1.00 90.19 794 ARG A O 1
ATOM 6182 N N . ASN A 1 795 ? -1.905 27.678 5.649 1.00 90.00 795 ASN A N 1
ATOM 6183 C CA . ASN A 1 795 ? -2.256 26.330 5.206 1.00 90.00 795 ASN A CA 1
ATOM 6184 C C . ASN A 1 795 ? -3.387 25.717 6.051 1.00 90.00 795 ASN A C 1
ATOM 6186 O O . ASN A 1 795 ? -4.269 25.069 5.495 1.00 90.00 795 ASN A O 1
ATOM 6190 N N . LEU A 1 796 ? -3.392 25.932 7.373 1.00 92.06 796 LEU A N 1
ATOM 6191 C CA . LEU A 1 796 ? -4.464 25.447 8.246 1.00 92.06 796 LEU A CA 1
ATOM 6192 C C . LEU A 1 796 ? -5.785 26.196 8.009 1.00 92.06 796 LEU A C 1
ATOM 6194 O O . LEU A 1 796 ? -6.821 25.551 7.880 1.00 92.06 796 LEU A O 1
ATOM 6198 N N . ILE A 1 797 ? -5.764 27.529 7.908 1.00 94.31 797 ILE A N 1
ATOM 6199 C CA . ILE A 1 797 ? -6.970 28.323 7.614 1.00 94.31 797 ILE A CA 1
ATOM 6200 C C . ILE A 1 797 ? -7.543 27.954 6.235 1.00 94.31 797 ILE A C 1
ATOM 6202 O O . ILE A 1 797 ? -8.744 27.728 6.116 1.00 94.31 797 ILE A O 1
ATOM 6206 N N . ALA A 1 798 ? -6.696 27.785 5.215 1.00 91.44 798 ALA A N 1
ATOM 6207 C CA . ALA A 1 798 ? -7.116 27.334 3.889 1.00 91.44 798 ALA A CA 1
ATOM 6208 C C . ALA A 1 798 ? -7.708 25.910 3.902 1.00 91.44 798 ALA A C 1
ATOM 6210 O O . ALA A 1 798 ? -8.689 25.650 3.208 1.00 91.44 798 ALA A O 1
ATOM 6211 N N . ALA A 1 799 ? -7.160 24.996 4.713 1.00 92.31 799 ALA A N 1
ATOM 6212 C CA . ALA A 1 799 ? -7.712 23.651 4.888 1.00 92.31 799 ALA A CA 1
ATOM 6213 C C . ALA A 1 799 ? -9.061 23.656 5.633 1.00 92.31 799 ALA A C 1
ATOM 6215 O O . ALA A 1 799 ? -9.954 22.882 5.288 1.00 92.31 799 ALA A O 1
ATOM 6216 N N . ILE A 1 800 ? -9.236 24.543 6.621 1.00 94.75 800 ILE A N 1
ATOM 6217 C CA . ILE A 1 800 ? -10.522 24.762 7.299 1.00 94.75 800 ILE A CA 1
ATOM 6218 C C . ILE A 1 800 ? -11.548 25.305 6.297 1.00 94.75 800 ILE A C 1
ATOM 6220 O O . ILE A 1 800 ? -12.637 24.744 6.192 1.00 94.75 800 ILE A O 1
ATOM 6224 N N . GLU A 1 801 ? -11.202 26.323 5.507 1.00 93.81 801 GLU A N 1
ATOM 6225 C CA . GLU A 1 801 ? -12.105 26.909 4.508 1.00 93.81 801 GLU A CA 1
ATOM 6226 C C . GLU A 1 801 ? -12.502 25.886 3.430 1.00 93.81 801 GLU A C 1
ATOM 6228 O O . GLU A 1 801 ? -13.688 25.643 3.209 1.00 93.81 801 GLU A O 1
ATOM 6233 N N . GLY A 1 802 ? -11.527 25.175 2.852 1.00 91.00 802 GLY A N 1
ATOM 6234 C CA . GLY A 1 802 ? -11.761 24.113 1.866 1.00 91.00 802 GLY A CA 1
ATOM 6235 C C . GLY A 1 802 ? -12.514 22.886 2.404 1.00 91.00 802 GLY A C 1
ATOM 6236 O O . GLY A 1 802 ? -12.956 22.040 1.624 1.00 91.00 802 GLY A O 1
ATOM 6237 N N . SER A 1 803 ? -12.700 22.774 3.724 1.00 95.00 803 SER A N 1
ATOM 6238 C CA . SER A 1 803 ? -13.544 21.736 4.327 1.00 95.00 803 SER A CA 1
ATOM 6239 C C . SER A 1 803 ? -15.044 22.055 4.279 1.00 95.00 803 SER A C 1
ATOM 6241 O O . SER A 1 803 ? -15.861 21.162 4.496 1.00 95.00 803 SER A O 1
ATOM 6243 N N . LYS A 1 804 ? -15.448 23.293 3.966 1.00 94.38 804 LYS A N 1
ATOM 6244 C CA . LYS A 1 804 ? -16.872 23.667 3.913 1.00 94.38 804 LYS A CA 1
ATOM 6245 C C . LYS A 1 804 ? -17.643 22.925 2.819 1.00 94.38 804 LYS A C 1
ATOM 6247 O O . LYS A 1 804 ? -18.795 22.566 3.038 1.00 94.38 804 LYS A O 1
ATOM 6252 N N . ASP A 1 805 ? -16.991 22.621 1.696 1.00 91.06 805 ASP A N 1
ATOM 6253 C CA . ASP A 1 805 ? -17.593 21.978 0.517 1.00 91.06 805 ASP A CA 1
ATOM 6254 C C . ASP A 1 805 ? -17.727 20.445 0.602 1.00 91.06 805 ASP A C 1
ATOM 6256 O O . ASP A 1 805 ? -18.161 19.800 -0.363 1.00 91.06 805 ASP A O 1
ATOM 6260 N N . ARG A 1 806 ? -17.341 19.817 1.724 1.00 91.12 806 ARG A N 1
ATOM 6261 C CA . ARG A 1 806 ? -17.396 18.351 1.859 1.00 91.12 806 ARG A CA 1
ATOM 6262 C C . ARG A 1 806 ? -18.848 17.835 1.759 1.00 91.12 806 ARG A C 1
ATOM 6264 O O . ARG A 1 806 ? -19.758 18.506 2.241 1.00 91.12 806 ARG A O 1
ATOM 6271 N N . PRO A 1 807 ? -19.088 16.652 1.152 1.00 91.38 807 PRO A N 1
ATOM 6272 C CA . PRO A 1 807 ? -20.432 16.079 1.022 1.00 91.38 807 PRO A CA 1
ATOM 6273 C C . PRO A 1 807 ? -21.153 15.910 2.363 1.00 91.38 807 PRO A C 1
ATOM 6275 O O . PRO A 1 807 ? -20.505 15.689 3.390 1.00 91.38 807 PRO A O 1
ATOM 6278 N N . LEU A 1 808 ? -22.490 15.908 2.343 1.00 93.31 808 LEU A N 1
ATOM 6279 C CA . LEU A 1 808 ? -23.305 15.791 3.557 1.00 93.31 808 LEU A CA 1
ATOM 6280 C C . LEU A 1 808 ? -22.970 14.536 4.383 1.00 93.31 808 LEU A C 1
ATOM 6282 O O . LEU A 1 808 ? -22.966 14.596 5.611 1.00 93.31 808 LEU A O 1
ATOM 6286 N N . SER A 1 809 ? -22.624 13.419 3.736 1.00 92.00 809 SER A N 1
ATOM 6287 C CA . SER A 1 809 ? -22.200 12.185 4.417 1.00 92.00 809 SER A CA 1
ATOM 6288 C C . SER A 1 809 ? -20.966 12.385 5.303 1.00 92.00 809 SER A C 1
ATOM 6290 O O . SER A 1 809 ? -20.908 11.858 6.415 1.00 92.00 809 SER A O 1
ATOM 6292 N N . ARG A 1 810 ? -19.999 13.204 4.869 1.00 92.94 810 ARG A N 1
ATOM 6293 C CA . ARG A 1 810 ? -18.812 13.541 5.667 1.00 92.94 810 ARG A CA 1
ATOM 6294 C C . ARG A 1 810 ? -19.161 14.420 6.861 1.00 92.94 810 ARG A C 1
ATOM 6296 O O . ARG A 1 810 ? -18.640 14.163 7.942 1.00 92.94 810 ARG A O 1
ATOM 6303 N N . LEU A 1 811 ? -20.081 15.374 6.704 1.00 94.44 811 LEU A N 1
ATOM 6304 C CA . LEU A 1 811 ? -20.584 16.178 7.821 1.00 94.44 811 LEU A CA 1
ATOM 6305 C C . LEU A 1 811 ? -21.330 15.314 8.851 1.00 94.44 811 LEU A C 1
ATOM 6307 O O . LEU A 1 811 ? -21.005 15.365 10.035 1.00 94.44 811 LEU A O 1
ATOM 6311 N N . VAL A 1 812 ? -22.280 14.479 8.415 1.00 93.06 812 VAL A N 1
ATOM 6312 C CA . VAL A 1 812 ? -23.039 13.571 9.300 1.00 93.06 812 VAL A CA 1
ATOM 6313 C C . VAL A 1 812 ? -22.096 12.629 10.057 1.00 93.06 812 VAL A C 1
ATOM 6315 O O . VAL A 1 812 ? -22.265 12.417 11.257 1.00 93.06 812 VAL A O 1
ATOM 6318 N N . PHE A 1 813 ? -21.050 12.123 9.395 1.00 90.94 813 PHE A N 1
ATOM 6319 C CA . PHE A 1 813 ? -20.004 11.339 10.050 1.00 90.94 813 PHE A CA 1
ATOM 6320 C C . PHE A 1 813 ? -19.175 12.167 11.048 1.00 90.94 813 PHE A C 1
ATOM 6322 O O . PHE A 1 813 ? -18.878 11.670 12.139 1.00 90.94 813 PHE A O 1
ATOM 6329 N N . ALA A 1 814 ? -18.826 13.416 10.710 1.00 91.12 814 ALA A N 1
ATOM 6330 C CA . ALA A 1 814 ? -18.014 14.329 11.521 1.00 91.12 814 ALA A CA 1
ATOM 6331 C C . ALA A 1 814 ? -18.685 14.757 12.837 1.00 91.12 814 ALA A C 1
ATOM 6333 O O . ALA A 1 814 ? -17.989 14.938 13.836 1.00 91.12 814 ALA A O 1
ATOM 6334 N N . LEU A 1 815 ? -20.022 14.851 12.869 1.00 89.56 815 LEU A N 1
ATOM 6335 C CA . LEU A 1 815 ? -20.802 15.128 14.088 1.00 89.56 815 LEU A CA 1
ATOM 6336 C C . LEU A 1 815 ? -20.602 14.071 15.190 1.00 89.56 815 LEU A C 1
ATOM 6338 O O . LEU A 1 815 ? -20.887 14.330 16.357 1.00 89.56 815 LEU A O 1
ATOM 6342 N N . GLY A 1 816 ? -20.099 12.880 14.843 1.00 84.75 816 GLY A N 1
ATOM 6343 C CA . GLY A 1 816 ? -19.715 11.859 15.820 1.00 84.75 816 GLY A CA 1
ATOM 6344 C C . GLY A 1 816 ? -20.894 11.206 16.546 1.00 84.75 816 GLY A C 1
ATOM 6345 O O . GLY A 1 816 ? -20.709 10.694 17.652 1.00 84.75 816 GLY A O 1
ATOM 6346 N N . ILE A 1 817 ? -22.078 11.214 15.924 1.00 87.12 817 ILE A N 1
ATOM 6347 C CA . ILE A 1 817 ? -23.317 10.619 16.442 1.00 87.12 817 ILE A CA 1
ATOM 6348 C C . ILE A 1 817 ? -23.068 9.157 16.862 1.00 87.12 817 ILE A C 1
ATOM 6350 O O . ILE A 1 817 ? -22.380 8.392 16.176 1.00 87.12 817 ILE A O 1
ATOM 6354 N N . ARG A 1 818 ? -23.606 8.760 18.022 1.00 79.81 818 ARG A N 1
ATOM 6355 C CA . ARG A 1 818 ? -23.415 7.415 18.588 1.00 79.81 818 ARG A CA 1
ATOM 6356 C C . ARG A 1 818 ? -23.958 6.364 17.601 1.00 79.81 818 ARG A C 1
ATOM 6358 O O . ARG A 1 818 ? -25.012 6.550 17.010 1.00 79.81 818 ARG A O 1
ATOM 6365 N N . HIS A 1 819 ? -23.210 5.276 17.409 1.00 81.12 819 HIS A N 1
ATOM 6366 C CA . HIS A 1 819 ? -23.466 4.199 16.432 1.00 81.12 819 HIS A CA 1
ATOM 6367 C C . HIS A 1 819 ? -23.405 4.570 14.931 1.00 81.12 819 HIS A C 1
ATOM 6369 O O . HIS A 1 819 ? -23.372 3.660 14.106 1.00 81.12 819 HIS A O 1
ATOM 6375 N N . VAL A 1 820 ? -23.287 5.847 14.550 1.00 84.00 820 VAL A N 1
ATOM 6376 C CA . VAL A 1 820 ? -23.182 6.256 13.138 1.00 84.00 820 VAL A CA 1
ATOM 6377 C C . VAL A 1 820 ? -21.737 6.112 12.643 1.00 84.00 820 VAL A C 1
ATOM 6379 O O . VAL A 1 820 ? -20.838 6.856 13.039 1.00 84.00 820 VAL A O 1
ATOM 6382 N N . GLY A 1 821 ? -21.505 5.124 11.774 1.00 81.12 821 GLY A N 1
ATOM 6383 C CA . GLY A 1 821 ? -20.257 4.965 11.018 1.00 81.12 821 GLY A CA 1
ATOM 6384 C C . GLY A 1 821 ? -20.308 5.660 9.652 1.00 81.12 821 GLY A C 1
ATOM 6385 O O . GLY A 1 821 ? -21.337 6.215 9.280 1.00 81.12 821 GLY A O 1
ATOM 6386 N N . VAL A 1 822 ? -19.216 5.586 8.876 1.00 78.69 822 VAL A N 1
ATOM 6387 C CA . VAL A 1 822 ? -19.132 6.180 7.520 1.00 78.69 822 VAL A CA 1
ATOM 6388 C C . VAL A 1 822 ? -20.284 5.695 6.629 1.00 78.69 822 VAL A C 1
ATOM 6390 O O . VAL A 1 822 ? -21.039 6.510 6.115 1.00 78.69 822 VAL A O 1
ATOM 6393 N N . ARG A 1 823 ? -20.497 4.373 6.560 1.00 81.06 823 ARG A N 1
ATOM 6394 C CA . ARG A 1 823 ? -21.595 3.746 5.803 1.00 81.06 823 ARG A CA 1
ATOM 6395 C C . ARG A 1 823 ? -22.978 4.245 6.236 1.00 81.06 823 ARG A C 1
ATOM 6397 O O . ARG A 1 823 ? -23.803 4.586 5.401 1.00 81.06 823 ARG A O 1
ATOM 6404 N N . THR A 1 824 ? -23.226 4.329 7.542 1.00 85.31 824 THR A N 1
ATOM 6405 C CA . THR A 1 824 ? -24.492 4.845 8.081 1.00 85.31 824 THR A CA 1
ATOM 6406 C C . THR A 1 824 ? -24.687 6.316 7.709 1.00 85.31 824 THR A C 1
ATOM 6408 O O . THR A 1 824 ? -25.780 6.713 7.326 1.00 85.31 824 THR A O 1
ATOM 6411 N N . ALA A 1 825 ? -23.629 7.128 7.765 1.00 88.94 825 ALA A N 1
ATOM 6412 C CA . ALA A 1 825 ? -23.674 8.534 7.375 1.00 88.94 825 ALA A CA 1
ATOM 6413 C C . ALA A 1 825 ? -23.903 8.734 5.864 1.00 88.94 825 ALA A C 1
ATOM 6415 O O . ALA A 1 825 ? -24.610 9.665 5.483 1.00 88.94 825 ALA A O 1
ATOM 6416 N N . GLU A 1 826 ? -23.367 7.856 5.009 1.00 84.69 826 GLU A N 1
ATOM 6417 C CA . GLU A 1 826 ? -23.688 7.799 3.573 1.00 84.69 826 GLU A CA 1
ATOM 6418 C C . GLU A 1 826 ? -25.168 7.488 3.348 1.00 84.69 826 GLU A C 1
ATOM 6420 O O . GLU A 1 826 ? -25.850 8.271 2.695 1.00 84.69 826 GLU A O 1
ATOM 6425 N N . ILE A 1 827 ? -25.688 6.417 3.959 1.00 86.19 827 ILE A N 1
ATOM 6426 C CA . ILE A 1 827 ? -27.103 6.020 3.861 1.00 86.19 827 ILE A CA 1
ATOM 6427 C C . ILE A 1 827 ? -28.032 7.158 4.313 1.00 86.19 827 ILE A C 1
ATOM 6429 O O . ILE A 1 827 ? -28.994 7.490 3.619 1.00 86.19 827 ILE A O 1
ATOM 6433 N N . LEU A 1 828 ? -27.731 7.799 5.447 1.00 90.25 828 LEU A N 1
ATOM 6434 C CA . LEU A 1 828 ? -28.505 8.932 5.961 1.00 90.25 828 LEU A CA 1
ATOM 6435 C C . LEU A 1 828 ? -28.439 10.145 5.020 1.00 90.25 828 LEU A C 1
ATOM 6437 O O . LEU A 1 828 ? -29.473 10.743 4.721 1.00 90.25 828 LEU A O 1
ATOM 6441 N N . ALA A 1 829 ? -27.258 10.499 4.510 1.00 90.00 829 ALA A N 1
ATOM 6442 C CA . ALA A 1 829 ? -27.119 11.591 3.548 1.00 90.00 829 ALA A CA 1
ATOM 6443 C C . ALA A 1 829 ? -27.849 11.293 2.226 1.00 90.00 829 ALA A C 1
ATOM 6445 O O . ALA A 1 829 ? -28.507 12.177 1.675 1.00 90.00 829 ALA A O 1
ATOM 6446 N N . ASP A 1 830 ? -27.805 10.047 1.748 1.00 85.19 830 ASP A N 1
ATOM 6447 C CA . ASP A 1 830 ? -28.496 9.620 0.533 1.00 85.19 830 ASP A CA 1
ATOM 6448 C C . ASP A 1 830 ? -30.024 9.577 0.691 1.00 85.19 830 ASP A C 1
ATOM 6450 O O . ASP A 1 830 ? -30.755 9.873 -0.265 1.00 85.19 830 ASP A O 1
ATOM 6454 N N . ARG A 1 831 ? -30.512 9.239 1.890 1.00 87.56 831 ARG A N 1
ATOM 6455 C CA . ARG A 1 831 ? -31.940 9.194 2.223 1.00 87.56 831 ARG A CA 1
ATOM 6456 C C . ARG A 1 831 ? -32.531 10.583 2.449 1.00 87.56 831 ARG A C 1
ATOM 6458 O O . ARG A 1 831 ? -33.575 10.883 1.872 1.00 87.56 831 ARG A O 1
ATOM 6465 N N . PHE A 1 832 ? -31.886 11.407 3.276 1.00 90.56 832 PHE A N 1
ATOM 6466 C CA . PHE A 1 832 ? -32.448 12.672 3.767 1.00 90.56 832 PHE A CA 1
ATOM 6467 C C . PHE A 1 832 ? -31.982 13.909 2.984 1.00 90.56 832 PHE A C 1
ATOM 6469 O O . PHE A 1 832 ? -32.705 14.901 2.953 1.00 90.56 832 PHE A O 1
ATOM 6476 N N . ARG A 1 833 ? -30.823 13.862 2.305 1.00 88.44 833 ARG A N 1
ATOM 6477 C CA . ARG A 1 833 ? -30.265 14.903 1.400 1.00 88.44 833 ARG A CA 1
ATOM 6478 C C . ARG A 1 833 ? -29.996 16.294 1.993 1.00 88.44 833 ARG A C 1
ATOM 6480 O O . ARG A 1 833 ? -29.289 17.082 1.365 1.00 88.44 833 ARG A O 1
ATOM 6487 N N . SER A 1 834 ? -30.480 16.596 3.193 1.00 93.88 834 SER A N 1
ATOM 6488 C CA . SER A 1 834 ? -30.070 17.747 3.996 1.00 93.88 834 SER A CA 1
ATOM 6489 C C . SER A 1 834 ? -29.975 17.380 5.474 1.00 93.88 834 SER A C 1
ATOM 6491 O O . SER A 1 834 ? -30.688 16.499 5.963 1.00 93.88 834 SER A O 1
ATOM 6493 N N . ILE A 1 835 ? -29.110 18.090 6.203 1.00 93.00 835 ILE A N 1
ATOM 6494 C CA . ILE A 1 835 ? -28.996 17.946 7.660 1.00 93.00 835 ILE A CA 1
ATOM 6495 C C . ILE A 1 835 ? -30.316 18.291 8.356 1.00 93.00 835 ILE A C 1
ATOM 6497 O O . ILE A 1 835 ? -30.649 17.733 9.393 1.00 93.00 835 ILE A O 1
ATOM 6501 N N . ASP A 1 836 ? -31.087 19.193 7.751 1.00 90.81 836 ASP A N 1
ATOM 6502 C CA . ASP A 1 836 ? -32.308 19.747 8.311 1.00 90.81 836 ASP A CA 1
ATOM 6503 C C . ASP A 1 836 ? -33.511 18.805 8.131 1.00 90.81 836 ASP A C 1
ATOM 6505 O O . ASP A 1 836 ? -34.399 18.771 8.978 1.00 90.81 836 ASP A O 1
ATOM 6509 N N . ALA A 1 837 ? -33.512 17.983 7.073 1.00 91.25 837 ALA A N 1
ATOM 6510 C CA . ALA A 1 837 ? -34.429 16.853 6.934 1.00 91.25 837 ALA A CA 1
ATOM 6511 C C . ALA A 1 837 ? -34.078 15.737 7.931 1.00 91.25 837 ALA A C 1
ATOM 6513 O O . ALA A 1 837 ? -34.957 15.260 8.643 1.00 91.25 837 ALA A O 1
ATOM 6514 N N . LEU A 1 838 ? -32.789 15.394 8.054 1.00 92.12 838 LEU A N 1
ATOM 6515 C CA . LEU A 1 838 ? -32.310 14.404 9.026 1.00 92.12 838 LEU A CA 1
ATOM 6516 C C . LEU A 1 838 ? -32.629 14.811 10.479 1.00 92.12 838 LEU A C 1
ATOM 6518 O O . LEU A 1 838 ? -33.061 13.981 11.270 1.00 92.12 838 LEU A O 1
ATOM 6522 N N . ARG A 1 839 ? -32.488 16.101 10.813 1.00 91.06 839 ARG A N 1
ATOM 6523 C CA . ARG A 1 839 ? -32.813 16.685 12.128 1.00 91.06 839 ARG A CA 1
ATOM 6524 C C . ARG A 1 839 ? -34.300 16.598 12.489 1.00 91.06 839 ARG A C 1
ATOM 6526 O O . ARG A 1 839 ? -34.634 16.601 13.671 1.00 91.06 839 ARG A O 1
ATOM 6533 N N . ARG A 1 840 ? -35.191 16.574 11.493 1.00 90.62 840 ARG A N 1
ATOM 6534 C CA . ARG A 1 840 ? -36.652 16.490 11.686 1.00 90.62 840 ARG A CA 1
ATOM 6535 C C . ARG A 1 840 ? -37.172 15.051 11.709 1.00 90.62 840 ARG A C 1
ATOM 6537 O O . ARG A 1 840 ? -38.310 14.851 12.125 1.00 90.62 840 ARG A O 1
ATOM 6544 N N . ALA A 1 841 ? -36.368 14.081 11.275 1.00 90.31 841 ALA A N 1
ATOM 6545 C CA . ALA A 1 841 ? -36.756 12.679 11.226 1.00 90.31 841 ALA A CA 1
ATOM 6546 C C . ALA A 1 841 ? -36.974 12.113 12.640 1.00 90.31 841 ALA A C 1
ATOM 6548 O O . ALA A 1 841 ? -36.133 12.257 13.530 1.00 90.31 841 ALA A O 1
ATOM 6549 N N . GLY A 1 842 ? -38.117 11.458 12.848 1.00 88.56 842 GLY A N 1
ATOM 6550 C CA . GLY A 1 842 ? -38.399 10.718 14.080 1.00 88.56 842 GLY A CA 1
ATOM 6551 C C . GLY A 1 842 ? -37.659 9.379 14.124 1.00 88.56 842 GLY A C 1
ATOM 6552 O O . GLY A 1 842 ? -37.216 8.878 13.092 1.00 88.56 842 GLY A O 1
ATOM 6553 N N . ALA A 1 843 ? -37.573 8.761 15.307 1.00 88.75 843 ALA A N 1
ATOM 6554 C CA . ALA A 1 843 ? -36.950 7.442 15.464 1.00 88.75 843 ALA A CA 1
ATOM 6555 C C . ALA A 1 843 ? -37.585 6.382 14.536 1.00 88.75 843 ALA A C 1
ATOM 6557 O O . ALA A 1 843 ? -36.860 5.651 13.873 1.00 88.75 843 ALA A O 1
ATOM 6558 N N . GLU A 1 844 ? -38.913 6.375 14.388 1.00 86.62 844 GLU A N 1
ATOM 6559 C CA . GLU A 1 844 ? -39.630 5.467 13.473 1.00 86.62 844 GLU A CA 1
ATOM 6560 C C . GLU A 1 844 ? -39.254 5.679 11.991 1.00 86.62 844 GLU A C 1
ATOM 6562 O O . GLU A 1 844 ? -39.100 4.721 11.234 1.00 86.62 844 GLU A O 1
ATOM 6567 N N . GLU A 1 845 ? -39.065 6.931 11.556 1.00 88.88 845 GLU A N 1
ATOM 6568 C CA . GLU A 1 845 ? -38.642 7.226 10.180 1.00 88.88 845 GLU A CA 1
ATOM 6569 C C . GLU A 1 845 ? -37.183 6.811 9.950 1.00 88.88 845 GLU A C 1
ATOM 6571 O O . GLU A 1 845 ? -36.853 6.291 8.884 1.00 88.88 845 GLU A O 1
ATOM 6576 N N . LEU A 1 846 ? -36.323 6.996 10.953 1.00 90.06 846 LEU A N 1
ATOM 6577 C CA . LEU A 1 846 ? -34.922 6.581 10.925 1.00 90.06 846 LEU A CA 1
ATOM 6578 C C . LEU A 1 846 ? -34.773 5.051 10.918 1.00 90.06 846 LEU A C 1
ATOM 6580 O O . LEU A 1 846 ? -33.934 4.541 10.184 1.00 90.06 846 LEU A O 1
ATOM 6584 N N . GLU A 1 847 ? -35.601 4.323 11.669 1.00 88.94 847 GLU A N 1
ATOM 6585 C CA . GLU A 1 847 ? -35.651 2.851 11.677 1.00 88.94 847 GLU A CA 1
ATOM 6586 C C . GLU A 1 847 ? -36.224 2.272 10.370 1.00 88.94 847 GLU A C 1
ATOM 6588 O O . GLU A 1 847 ? -35.872 1.168 9.965 1.00 88.94 847 GLU A O 1
ATOM 6593 N N . SER A 1 848 ? -37.045 3.035 9.636 1.00 86.31 848 SER A N 1
ATOM 6594 C CA . SER A 1 848 ? -37.527 2.625 8.304 1.00 86.31 848 SER A CA 1
ATOM 6595 C C . SER A 1 848 ? -36.438 2.592 7.215 1.00 86.31 848 SER A C 1
ATOM 6597 O O . SER A 1 848 ? -36.710 2.203 6.074 1.00 86.31 848 SER A O 1
ATOM 6599 N N . VAL A 1 849 ? -35.214 3.025 7.535 1.00 86.44 849 VAL A N 1
ATOM 6600 C CA . VAL A 1 849 ? -34.076 3.067 6.614 1.00 86.44 849 VAL A CA 1
ATOM 6601 C C . VAL A 1 849 ? -33.290 1.756 6.680 1.00 86.44 849 VAL A C 1
ATOM 6603 O O . VAL A 1 849 ? -32.893 1.295 7.746 1.00 86.44 849 VAL A O 1
ATOM 6606 N N . GLU A 1 850 ? -33.021 1.171 5.514 1.00 74.25 850 GLU A N 1
ATOM 6607 C CA . GLU A 1 850 ? -32.233 -0.058 5.384 1.00 74.25 850 GLU A CA 1
ATOM 6608 C C . GLU A 1 850 ? -30.851 0.074 6.064 1.00 74.25 850 GLU A C 1
ATOM 6610 O O . GLU A 1 850 ? -30.210 1.122 6.000 1.00 74.25 850 GLU A O 1
ATOM 6615 N N . GLU A 1 851 ? -30.404 -0.992 6.739 1.00 78.44 851 GLU A N 1
ATOM 6616 C CA . GLU A 1 851 ? -29.230 -1.033 7.638 1.00 78.44 851 GLU A CA 1
ATOM 6617 C C . GLU A 1 851 ? -29.336 -0.221 8.961 1.00 78.44 851 GLU A C 1
ATOM 6619 O O . GLU A 1 851 ? -28.388 -0.256 9.752 1.00 78.44 851 GLU A O 1
ATOM 6624 N N . ILE A 1 852 ? -30.453 0.458 9.277 1.00 85.56 852 ILE A N 1
ATOM 6625 C CA . ILE A 1 852 ? -30.619 1.232 10.530 1.00 85.56 852 ILE A CA 1
ATOM 6626 C C . ILE A 1 852 ? -31.591 0.545 11.502 1.00 85.56 852 ILE A C 1
ATOM 6628 O O . ILE A 1 852 ? -32.797 0.539 11.306 1.00 85.56 852 ILE A O 1
ATOM 6632 N N . GLY A 1 853 ? -31.059 -0.007 12.598 1.00 82.00 853 GLY A N 1
ATOM 6633 C CA . GLY A 1 853 ? -31.866 -0.587 13.683 1.00 82.00 853 GLY A CA 1
ATOM 6634 C C . GLY A 1 853 ? -32.313 0.431 14.751 1.00 82.00 853 GLY A C 1
ATOM 6635 O O . GLY A 1 853 ? -31.735 1.522 14.839 1.00 82.00 853 GLY A O 1
ATOM 6636 N N . PRO A 1 854 ? -33.253 0.057 15.642 1.00 83.81 854 PRO A N 1
ATOM 6637 C CA . PRO A 1 854 ? -33.900 0.969 16.598 1.00 83.81 854 PRO A CA 1
ATOM 6638 C C . PRO A 1 854 ? -32.919 1.684 17.540 1.00 83.81 854 PRO A C 1
ATOM 6640 O O . PRO A 1 854 ? -33.066 2.873 17.809 1.00 83.81 854 PRO A O 1
ATOM 6643 N N . ILE A 1 855 ? -31.853 1.004 17.985 1.00 82.88 855 ILE A N 1
ATOM 6644 C CA . ILE A 1 855 ? -30.802 1.600 18.835 1.00 82.88 855 ILE A CA 1
ATOM 6645 C C . ILE A 1 855 ? -30.088 2.758 18.114 1.00 82.88 855 ILE A C 1
ATOM 6647 O O . ILE A 1 855 ? -29.754 3.772 18.727 1.00 82.88 855 ILE A O 1
ATOM 6651 N N . VAL A 1 856 ? -29.848 2.615 16.807 1.00 84.19 856 VAL A N 1
ATOM 6652 C CA . VAL A 1 856 ? -29.166 3.629 15.989 1.00 84.19 856 VAL A CA 1
ATOM 6653 C C . VAL A 1 856 ? -30.122 4.780 15.684 1.00 84.19 856 VAL A C 1
ATOM 6655 O O . VAL A 1 856 ? -29.749 5.940 15.846 1.00 84.19 856 VAL A O 1
ATOM 6658 N N . ALA A 1 857 ? -31.366 4.461 15.320 1.00 88.06 857 ALA A N 1
ATOM 6659 C CA . ALA A 1 857 ? -32.426 5.433 15.078 1.00 88.06 857 ALA A CA 1
ATOM 6660 C C . ALA A 1 857 ? -32.683 6.334 16.300 1.00 88.06 857 ALA A C 1
ATOM 6662 O O . ALA A 1 857 ? -32.676 7.561 16.180 1.00 88.06 857 ALA A O 1
ATOM 6663 N N . GLN A 1 858 ? -32.813 5.740 17.489 1.00 85.81 858 GLN A N 1
ATOM 6664 C CA . GLN A 1 858 ? -33.005 6.472 18.740 1.00 85.81 858 GLN A CA 1
ATOM 6665 C C . GLN A 1 858 ? -31.792 7.358 19.074 1.00 85.81 858 GLN A C 1
ATOM 6667 O O . GLN A 1 858 ? -31.952 8.541 19.370 1.00 85.81 858 GLN A O 1
ATOM 6672 N N . ALA A 1 859 ? -30.568 6.834 18.930 1.00 84.25 859 ALA A N 1
ATOM 6673 C CA . ALA A 1 859 ? -29.341 7.595 19.173 1.00 84.25 859 ALA A CA 1
ATOM 6674 C C . ALA A 1 859 ? -29.166 8.809 18.235 1.00 84.25 859 ALA A C 1
ATOM 6676 O O . ALA A 1 859 ? -28.603 9.827 18.646 1.00 84.25 859 ALA A O 1
ATOM 6677 N N . ILE A 1 860 ? -29.647 8.719 16.990 1.00 88.75 860 ILE A N 1
ATOM 6678 C CA . ILE A 1 860 ? -29.686 9.845 16.046 1.00 88.75 860 ILE A CA 1
ATOM 6679 C C . ILE A 1 860 ? -30.740 10.871 16.484 1.00 88.75 860 ILE A C 1
ATOM 6681 O O . ILE A 1 860 ? -30.424 12.058 16.586 1.00 88.75 860 ILE A O 1
ATOM 6685 N N . ALA A 1 861 ? -31.965 10.427 16.785 1.00 88.75 861 ALA A N 1
ATOM 6686 C CA . ALA A 1 861 ? -33.054 11.308 17.205 1.00 88.75 861 ALA A CA 1
ATOM 6687 C C . ALA 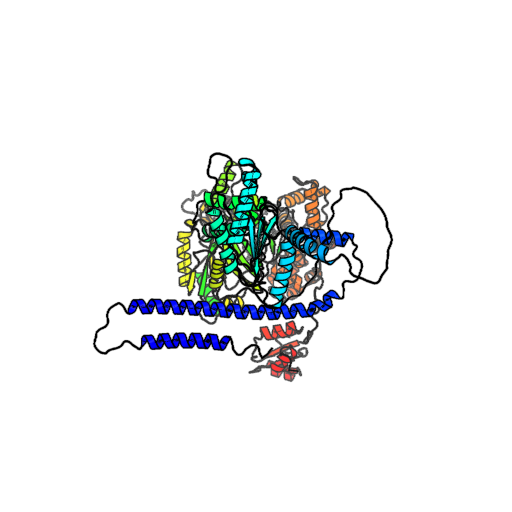A 1 861 ? -32.693 12.110 18.470 1.00 88.75 861 ALA A C 1
ATOM 6689 O O . ALA A 1 861 ? -32.904 13.323 18.522 1.00 88.75 861 ALA A O 1
ATOM 6690 N N . ASP A 1 862 ? -32.079 11.467 19.465 1.00 85.81 862 ASP A N 1
ATOM 6691 C CA . ASP A 1 862 ? -31.673 12.135 20.705 1.00 85.81 862 ASP A CA 1
ATOM 6692 C C . ASP A 1 862 ? -30.492 13.095 20.500 1.00 85.81 862 ASP A C 1
ATOM 6694 O O . ASP A 1 862 ? -30.467 14.173 21.097 1.00 85.81 862 ASP A O 1
ATOM 6698 N N . HIS A 1 863 ? -29.561 12.787 19.586 1.00 87.88 863 HIS A N 1
ATOM 6699 C CA . HIS A 1 863 ? -28.488 13.720 19.226 1.00 87.88 863 HIS A CA 1
ATOM 6700 C C . HIS A 1 863 ? -29.035 15.042 18.666 1.00 87.88 863 HIS A C 1
ATOM 6702 O O . HIS A 1 863 ? -28.513 16.101 19.012 1.00 87.88 863 HIS A O 1
ATOM 6708 N N . PHE A 1 864 ? -30.080 15.000 17.833 1.00 87.75 864 PHE A N 1
ATOM 6709 C CA . PHE A 1 864 ? -30.693 16.200 17.250 1.00 87.75 864 PHE A CA 1
ATOM 6710 C C . PHE A 1 864 ? -31.684 16.920 18.181 1.00 87.75 864 PHE A C 1
ATOM 6712 O O . PHE A 1 864 ? -31.977 18.094 17.952 1.00 87.75 864 PHE A O 1
ATOM 6719 N N . ARG A 1 865 ? -32.166 16.259 19.244 1.00 85.94 865 ARG A N 1
ATOM 6720 C CA . ARG A 1 865 ? -32.967 16.884 20.315 1.00 85.94 865 ARG A CA 1
ATOM 6721 C C . ARG A 1 865 ? -32.123 17.679 21.311 1.00 85.94 865 ARG A C 1
ATOM 6723 O O . ARG A 1 865 ? -32.622 18.648 21.874 1.00 85.94 865 ARG A O 1
ATOM 6730 N N . GLU A 1 866 ? -30.868 17.287 21.529 1.00 83.56 866 GLU A N 1
ATOM 6731 C CA . GLU A 1 866 ? -29.943 17.949 22.458 1.00 83.56 866 GLU A CA 1
ATOM 6732 C C . GLU A 1 866 ? -29.643 19.408 22.028 1.00 83.56 866 GLU A C 1
ATOM 6734 O O . GLU A 1 866 ? -28.979 19.626 21.003 1.00 83.56 866 GLU A O 1
ATOM 6739 N N . PRO A 1 867 ? -30.067 20.433 22.802 1.00 82.50 867 PRO A N 1
ATOM 6740 C CA . PRO A 1 867 ? -29.942 21.840 22.409 1.00 82.50 867 PRO A CA 1
ATOM 6741 C C . PRO A 1 867 ? -28.510 22.305 22.124 1.00 82.50 867 PRO A C 1
ATOM 6743 O O . PRO A 1 867 ? -28.308 23.239 21.342 1.00 82.50 867 PRO A O 1
ATOM 6746 N N . ARG A 1 868 ? -27.492 21.686 22.738 1.00 81.50 868 ARG A N 1
ATOM 6747 C CA . ARG A 1 868 ? -26.089 22.009 22.448 1.00 81.50 868 ARG A CA 1
ATOM 6748 C C . ARG A 1 868 ? -25.679 21.591 21.036 1.00 81.50 868 ARG A C 1
ATOM 6750 O O . ARG A 1 868 ? -24.969 22.351 20.382 1.00 81.50 868 ARG A O 1
ATOM 6757 N N . ASN A 1 869 ? -26.138 20.438 20.554 1.00 85.06 869 ASN A N 1
ATOM 6758 C CA . ASN A 1 869 ? -25.810 19.955 19.211 1.00 85.06 869 ASN A CA 1
ATOM 6759 C C . ASN A 1 869 ? -26.496 20.820 18.146 1.00 85.06 869 ASN A C 1
ATOM 6761 O O . ASN A 1 869 ? -25.860 21.201 17.166 1.00 85.06 869 ASN A O 1
ATOM 6765 N N . VAL A 1 870 ? -27.744 21.239 18.391 1.00 86.00 870 VAL A N 1
ATOM 6766 C CA . VAL A 1 870 ? -28.460 22.201 17.532 1.00 86.00 870 VAL A CA 1
ATOM 6767 C C . VAL A 1 870 ? -27.669 23.509 17.386 1.00 86.00 870 VAL A C 1
ATOM 6769 O O . VAL A 1 870 ? -27.425 23.953 16.267 1.00 86.00 870 VAL A O 1
ATOM 6772 N N . LYS A 1 871 ? -27.149 24.074 18.486 1.00 88.69 871 LYS A N 1
ATOM 6773 C CA . LYS A 1 871 ? -26.300 25.284 18.441 1.00 88.69 871 LYS A CA 1
ATOM 6774 C C . LYS A 1 871 ? -25.004 25.101 17.643 1.00 88.69 871 LYS A C 1
ATOM 6776 O O . LYS A 1 871 ? -24.541 26.057 17.022 1.00 88.69 871 LYS A O 1
ATOM 6781 N N . VAL A 1 872 ? -24.407 23.906 17.653 1.00 89.50 872 VAL A N 1
ATOM 6782 C CA . VAL A 1 872 ? -23.227 23.591 16.825 1.00 89.50 872 VAL A CA 1
ATOM 6783 C C . VAL A 1 872 ? -23.610 23.572 15.342 1.00 89.50 872 VAL A C 1
ATOM 6785 O O . VAL A 1 872 ? -22.907 24.176 14.537 1.00 89.50 872 VAL A O 1
ATOM 6788 N N . LEU A 1 873 ? -24.746 22.969 14.980 1.00 90.88 873 LEU A N 1
ATOM 6789 C CA . LEU A 1 873 ? -25.251 22.960 13.600 1.00 90.88 873 LEU A CA 1
ATOM 6790 C C . LEU A 1 873 ? -25.522 24.376 13.077 1.00 90.88 873 LEU A C 1
ATOM 6792 O O . LEU A 1 873 ? -25.036 24.726 12.006 1.00 90.88 873 LEU A O 1
ATOM 6796 N N . GLU A 1 874 ? -26.196 25.221 13.861 1.00 91.38 874 GLU A N 1
ATOM 6797 C CA . GLU A 1 874 ? -26.440 26.626 13.502 1.00 91.38 874 GLU A CA 1
ATOM 6798 C C . GLU A 1 874 ? -25.138 27.418 13.292 1.00 91.38 874 GLU A C 1
ATOM 6800 O O . GLU A 1 874 ? -25.075 28.295 12.430 1.00 91.38 874 GLU A O 1
ATOM 6805 N N . LYS A 1 875 ? -24.089 27.150 14.088 1.00 93.81 875 LYS A N 1
ATOM 6806 C CA . LYS A 1 875 ? -22.769 27.771 13.892 1.00 93.81 875 LYS A CA 1
ATOM 6807 C C . LYS A 1 875 ? -22.122 27.304 12.586 1.00 93.81 875 LYS A C 1
ATOM 6809 O O . LYS A 1 875 ? -21.596 28.139 11.859 1.00 93.81 875 LYS A O 1
ATOM 6814 N N . LEU A 1 876 ? -22.161 26.002 12.293 1.00 94.00 876 LEU A N 1
ATOM 6815 C CA . LEU A 1 876 ? -21.610 25.430 11.058 1.00 94.00 876 LEU A CA 1
ATOM 6816 C C . LEU A 1 876 ? -22.344 25.961 9.816 1.00 94.00 876 LEU A C 1
ATOM 6818 O O . LEU A 1 876 ? -21.707 26.277 8.814 1.00 94.00 876 LEU A O 1
ATOM 6822 N N . GLU A 1 877 ? -23.667 26.115 9.891 1.00 92.81 877 GLU A N 1
ATOM 6823 C CA . GLU A 1 877 ? -24.482 26.684 8.812 1.00 92.81 877 GLU A CA 1
ATOM 6824 C C . GLU A 1 877 ? -24.132 28.160 8.586 1.00 92.81 877 GLU A C 1
ATOM 6826 O O . GLU A 1 877 ? -23.827 28.557 7.463 1.00 92.81 877 GLU A O 1
ATOM 6831 N N . ARG A 1 878 ? -24.050 28.957 9.663 1.00 93.81 878 ARG A N 1
ATOM 6832 C CA . ARG A 1 878 ? -23.585 30.356 9.607 1.00 93.81 878 ARG A CA 1
ATOM 6833 C C . ARG A 1 878 ? -22.142 30.502 9.114 1.00 93.81 878 ARG A C 1
ATOM 6835 O O . ARG A 1 878 ? -21.808 31.537 8.548 1.00 93.81 878 ARG A O 1
ATOM 6842 N N . ALA A 1 879 ? -21.299 29.488 9.303 1.00 92.56 879 ALA A N 1
ATOM 6843 C CA . ALA A 1 879 ? -19.943 29.443 8.762 1.00 92.56 879 ALA A CA 1
ATOM 6844 C C . ALA A 1 879 ? -19.884 29.090 7.260 1.00 92.56 879 ALA A C 1
ATOM 6846 O O . ALA A 1 879 ? -18.813 29.191 6.661 1.00 92.56 879 ALA A O 1
ATOM 6847 N N . GLY A 1 880 ? -21.003 28.687 6.646 1.00 92.94 880 GLY A N 1
ATOM 6848 C CA . GLY A 1 880 ? -21.080 28.299 5.236 1.00 92.94 880 GLY A CA 1
ATOM 6849 C C . GLY A 1 880 ? -20.731 26.835 4.954 1.00 92.94 880 GLY A C 1
ATOM 6850 O O . GLY A 1 880 ? -20.440 26.499 3.810 1.00 92.94 880 GLY A O 1
ATOM 6851 N N . VAL A 1 881 ? -20.740 25.954 5.962 1.00 95.00 881 VAL A N 1
ATOM 6852 C CA . VAL A 1 881 ? -20.549 24.509 5.747 1.00 95.00 881 VAL A CA 1
ATOM 6853 C C . VAL A 1 881 ? -21.737 23.934 4.969 1.00 95.00 881 VAL A C 1
ATOM 6855 O O . VAL A 1 881 ? -22.893 24.270 5.226 1.00 95.00 881 VAL A O 1
ATOM 6858 N N . ARG A 1 882 ? -21.465 23.037 4.018 1.00 92.38 882 ARG A N 1
ATOM 6859 C CA . ARG A 1 882 ? -22.464 22.409 3.148 1.00 92.38 882 ARG A CA 1
ATOM 6860 C C . ARG A 1 882 ? -23.469 21.544 3.925 1.00 92.38 882 ARG A C 1
ATOM 6862 O O . ARG A 1 882 ? -23.214 20.387 4.247 1.00 92.38 882 ARG A O 1
ATOM 6869 N N . MET A 1 883 ? -24.665 22.094 4.141 1.00 92.06 883 MET A N 1
ATOM 6870 C CA . MET A 1 883 ? -25.777 21.440 4.856 1.00 92.06 883 MET A CA 1
ATOM 6871 C C . MET A 1 883 ? -26.715 20.589 3.984 1.00 92.06 883 MET A C 1
ATOM 6873 O O . MET A 1 883 ? -27.641 19.955 4.499 1.00 92.06 883 MET A O 1
ATOM 6877 N N . LYS A 1 884 ? -26.512 20.581 2.663 1.00 91.44 884 LYS A N 1
ATOM 6878 C CA . LYS A 1 884 ? -27.379 19.925 1.674 1.00 91.44 884 LYS A CA 1
ATOM 6879 C C . LYS A 1 884 ? -26.564 19.370 0.508 1.00 91.44 884 LYS A C 1
ATOM 6881 O O . LYS A 1 884 ? -25.563 19.968 0.116 1.00 91.44 884 LYS A O 1
ATOM 6886 N N . ASP A 1 885 ? -27.029 18.277 -0.087 1.00 84.75 885 ASP A N 1
ATOM 6887 C CA . ASP A 1 885 ? -26.486 17.755 -1.342 1.00 84.75 885 ASP A CA 1
ATOM 6888 C C . ASP A 1 885 ? -27.426 18.060 -2.513 1.00 84.75 885 ASP A C 1
ATOM 6890 O O . ASP A 1 885 ? -28.586 17.647 -2.537 1.00 84.75 885 ASP A O 1
ATOM 6894 N N . GLU A 1 886 ? -26.917 18.797 -3.503 1.00 63.38 886 GLU A N 1
ATOM 6895 C CA . GLU A 1 886 ? -27.689 19.166 -4.690 1.00 63.38 886 GLU A CA 1
ATOM 6896 C C . GLU A 1 886 ? -27.752 18.040 -5.733 1.00 63.38 886 GLU A C 1
ATOM 6898 O O . GLU A 1 886 ? -26.859 17.201 -5.880 1.00 63.38 886 GLU A O 1
ATOM 6903 N N . ARG A 1 887 ? -28.864 18.019 -6.469 1.00 44.00 887 ARG A N 1
ATOM 6904 C CA . ARG A 1 887 ? -29.293 16.913 -7.328 1.00 44.00 887 ARG A CA 1
ATOM 6905 C C . ARG A 1 887 ? -28.424 16.783 -8.588 1.00 44.00 887 ARG A C 1
ATOM 6907 O O . ARG A 1 887 ? -28.689 17.448 -9.584 1.00 44.00 887 ARG A O 1
ATOM 6914 N N . LYS A 1 888 ? -27.491 15.823 -8.625 1.00 36.00 888 LYS A N 1
ATOM 6915 C CA . LYS A 1 888 ? -26.940 15.286 -9.891 1.00 36.00 888 LYS A CA 1
ATOM 6916 C C . LYS A 1 888 ? -27.747 14.087 -10.397 1.00 36.00 888 LYS A C 1
ATOM 6918 O O . LYS A 1 888 ? -27.258 12.965 -10.459 1.00 36.00 888 LYS A O 1
ATOM 6923 N N . LEU A 1 889 ? -28.985 14.353 -10.812 1.00 36.28 889 LEU A N 1
ATOM 6924 C CA . LEU A 1 889 ? -29.705 13.484 -11.743 1.00 36.28 889 LEU A CA 1
ATOM 6925 C C . LEU A 1 889 ? -29.589 14.097 -13.137 1.00 36.28 889 LEU A C 1
ATOM 6927 O O . LEU A 1 889 ? -30.356 14.989 -13.487 1.00 36.28 889 LEU A O 1
ATOM 6931 N N . ALA A 1 890 ? -28.635 13.607 -13.928 1.00 28.89 890 ALA A N 1
ATOM 6932 C CA . ALA A 1 890 ? -28.758 13.708 -15.375 1.00 28.89 890 ALA A CA 1
ATOM 6933 C C . ALA A 1 890 ? -29.942 12.813 -15.787 1.00 28.89 890 ALA A C 1
ATOM 6935 O O . ALA A 1 890 ? -29.909 11.617 -15.475 1.00 28.89 890 ALA A O 1
ATOM 6936 N N . PRO A 1 891 ? -30.992 13.333 -16.446 1.00 32.09 891 PRO A N 1
ATOM 6937 C CA . PRO A 1 891 ? -32.052 12.483 -16.961 1.00 32.09 891 PRO A CA 1
ATOM 6938 C C . PRO A 1 891 ? -31.470 11.629 -18.088 1.00 32.09 891 PRO A C 1
ATOM 6940 O O . PRO A 1 891 ? -31.071 12.159 -19.124 1.00 32.09 891 PRO A O 1
ATOM 6943 N N . ARG A 1 892 ? -31.432 10.304 -17.916 1.00 36.81 892 ARG A N 1
ATOM 6944 C CA . ARG A 1 892 ? -31.324 9.407 -19.070 1.00 36.81 892 ARG A CA 1
ATOM 6945 C C . ARG A 1 892 ? -32.667 9.454 -19.791 1.00 36.81 892 ARG A C 1
ATOM 6947 O O . ARG A 1 892 ? -33.672 8.988 -19.259 1.00 36.81 892 ARG A O 1
ATOM 6954 N N . SER A 1 893 ? -32.691 10.045 -20.982 1.00 36.22 893 SER A N 1
ATOM 6955 C CA . SER A 1 893 ? -33.844 9.980 -21.879 1.00 36.22 893 SER A CA 1
ATOM 6956 C C . SER A 1 893 ? -34.135 8.516 -22.213 1.00 36.22 893 SER A C 1
ATOM 6958 O O . SER A 1 893 ? -33.287 7.865 -22.823 1.00 36.22 893 SER A O 1
ATOM 6960 N N . GLY A 1 894 ? -35.304 8.009 -21.813 1.00 51.03 894 GLY A N 1
ATOM 6961 C CA . GLY A 1 894 ? -35.732 6.645 -22.141 1.00 51.03 894 GLY A CA 1
ATOM 6962 C C . GLY A 1 894 ? -36.559 5.907 -21.085 1.00 51.03 894 GLY A C 1
ATOM 6963 O O . GLY A 1 894 ? -37.136 4.893 -21.440 1.00 51.03 894 GLY A O 1
ATOM 6964 N N . GLN A 1 895 ? -36.665 6.390 -19.837 1.00 53.03 895 GLN A N 1
ATOM 6965 C CA . GLN A 1 895 ? -37.373 5.660 -18.768 1.00 53.03 895 GLN A CA 1
ATOM 6966 C C . GLN A 1 895 ? -38.869 5.455 -19.063 1.00 53.03 895 GLN A C 1
ATOM 6968 O O . GLN A 1 895 ? -39.677 6.379 -18.953 1.00 53.03 895 GLN A O 1
ATOM 6973 N N . THR A 1 896 ? -39.230 4.222 -19.414 1.00 65.69 896 THR A N 1
ATOM 6974 C CA . THR A 1 896 ? -40.574 3.824 -19.868 1.00 65.69 896 THR A CA 1
ATOM 6975 C C . THR A 1 896 ? -41.564 3.545 -18.735 1.00 65.69 896 THR A C 1
ATOM 6977 O O . THR A 1 896 ? -42.775 3.636 -18.942 1.00 65.69 896 THR A O 1
ATOM 6980 N N . LEU A 1 897 ? -41.075 3.240 -17.527 1.00 75.88 897 LEU A N 1
ATOM 6981 C CA . LEU A 1 897 ? -41.883 2.819 -16.371 1.00 75.88 897 LEU A CA 1
ATOM 6982 C C . LEU A 1 897 ? -41.965 3.876 -15.259 1.00 75.88 897 LEU A C 1
ATOM 6984 O O . LEU A 1 897 ? -42.418 3.579 -14.150 1.00 75.88 897 LEU A O 1
ATOM 6988 N N . ALA A 1 898 ? -41.561 5.114 -15.554 1.00 73.19 898 ALA A N 1
ATOM 6989 C CA . ALA A 1 898 ? -41.511 6.221 -14.607 1.00 73.19 898 ALA A CA 1
ATOM 6990 C C . ALA A 1 898 ? -42.827 6.388 -13.818 1.00 73.19 898 ALA A C 1
ATOM 6992 O O . ALA A 1 898 ? -43.889 6.665 -14.376 1.00 73.19 898 ALA A O 1
ATOM 6993 N N . GLY A 1 899 ? -42.750 6.224 -12.493 1.00 71.50 899 GLY A N 1
ATOM 6994 C CA . GLY A 1 899 ? -43.886 6.407 -11.581 1.00 71.50 899 GLY A CA 1
ATOM 6995 C C . GLY A 1 899 ? -44.898 5.253 -11.525 1.00 71.50 899 GLY A C 1
ATOM 6996 O O . GLY A 1 899 ? -45.898 5.383 -10.820 1.00 71.50 899 GLY A O 1
ATOM 6997 N N . LYS A 1 900 ? -44.658 4.131 -12.217 1.00 84.50 900 LYS A N 1
ATOM 6998 C CA . LYS A 1 900 ? -45.530 2.943 -12.198 1.00 84.50 900 LYS A CA 1
ATOM 6999 C C . LYS A 1 900 ? -45.183 1.971 -11.074 1.00 84.50 900 LYS A C 1
ATOM 7001 O O . LYS A 1 900 ? -44.009 1.713 -10.823 1.00 84.50 900 LYS A O 1
ATOM 7006 N N . THR A 1 901 ? -46.197 1.407 -10.414 1.00 85.44 901 THR A N 1
ATOM 7007 C CA . THR A 1 901 ? -46.031 0.462 -9.295 1.00 85.44 901 THR A CA 1
ATOM 7008 C C . THR A 1 901 ? -46.350 -0.979 -9.703 1.00 85.44 901 THR A C 1
ATOM 7010 O O . THR A 1 901 ? -47.470 -1.278 -10.117 1.00 85.44 901 THR A O 1
ATOM 7013 N N . PHE A 1 902 ? -45.381 -1.876 -9.519 1.00 90.44 902 PHE A N 1
ATOM 7014 C CA . PHE A 1 902 ? -45.435 -3.298 -9.862 1.00 90.44 902 PHE A CA 1
ATOM 7015 C C . PHE A 1 902 ? -45.458 -4.199 -8.615 1.00 90.44 902 PHE A C 1
ATOM 7017 O O . PHE A 1 902 ? -44.811 -3.910 -7.605 1.00 90.44 902 PHE A O 1
ATOM 7024 N N . VAL A 1 903 ? -46.160 -5.330 -8.703 1.00 89.69 903 VAL A N 1
ATOM 7025 C CA . VAL A 1 903 ? -46.108 -6.445 -7.737 1.00 89.69 903 VAL A CA 1
ATOM 7026 C C . VAL A 1 903 ? -45.874 -7.740 -8.515 1.00 89.69 903 VAL A C 1
ATOM 7028 O O . VAL A 1 903 ? -46.541 -7.969 -9.519 1.00 89.69 903 VAL A O 1
ATOM 7031 N N . PHE A 1 904 ? -44.976 -8.608 -8.049 1.00 88.44 904 PHE A N 1
ATOM 7032 C CA . PHE A 1 904 ? -44.719 -9.913 -8.673 1.00 88.44 904 PHE A CA 1
ATOM 7033 C C . PHE A 1 904 ? -45.410 -11.047 -7.897 1.00 88.44 904 PHE A C 1
ATOM 7035 O O . PHE A 1 904 ? -45.417 -11.063 -6.659 1.00 88.44 904 PHE A O 1
ATOM 7042 N N . THR A 1 905 ? -45.997 -12.010 -8.611 1.00 84.25 905 THR A N 1
ATOM 7043 C CA . THR A 1 905 ? -46.614 -13.214 -8.036 1.00 84.25 905 THR A CA 1
ATOM 7044 C C . THR A 1 905 ? -46.458 -14.428 -8.955 1.00 84.25 905 THR A C 1
ATOM 7046 O O . THR A 1 905 ? -46.268 -14.273 -10.157 1.00 84.25 905 THR A O 1
ATOM 7049 N N . GLY A 1 906 ? -46.497 -15.632 -8.379 1.00 80.88 906 GLY A N 1
ATOM 7050 C CA . GLY A 1 906 ? -46.081 -16.862 -9.058 1.00 80.88 906 GLY A CA 1
ATOM 7051 C C . GLY A 1 906 ? -44.562 -16.976 -9.246 1.00 80.88 906 GLY A C 1
ATOM 7052 O O . GLY A 1 906 ? -43.786 -16.119 -8.797 1.00 80.88 906 GLY A O 1
ATOM 7053 N N . THR A 1 907 ? -44.143 -18.059 -9.884 1.00 79.06 907 THR A N 1
ATOM 7054 C CA . THR A 1 907 ? -42.776 -18.335 -10.329 1.00 79.06 907 THR A CA 1
ATOM 7055 C C . THR A 1 907 ? -42.579 -17.722 -11.712 1.00 79.06 907 THR A C 1
ATOM 7057 O O . THR A 1 907 ? -43.306 -18.034 -12.650 1.00 79.06 907 THR A O 1
ATOM 7060 N N . ILE A 1 908 ? -41.610 -16.817 -11.831 1.00 83.12 908 ILE A N 1
ATOM 7061 C CA . ILE A 1 908 ? -41.212 -16.179 -13.093 1.00 83.12 908 ILE A CA 1
ATOM 7062 C C . ILE A 1 908 ? -39.810 -16.660 -13.475 1.00 83.12 908 ILE A C 1
ATOM 7064 O O . ILE A 1 908 ? -39.020 -17.018 -12.603 1.00 83.12 908 ILE A O 1
ATOM 7068 N N . SER A 1 909 ? -39.508 -16.683 -14.772 1.00 78.88 909 SER A N 1
ATOM 7069 C CA . SER A 1 909 ? -38.278 -17.273 -15.319 1.00 78.88 909 SER A CA 1
ATOM 7070 C C . SER A 1 909 ? -37.014 -16.426 -15.110 1.00 78.88 909 SER A C 1
ATOM 7072 O O . SER A 1 909 ? -35.909 -16.934 -15.282 1.00 78.88 909 SER A O 1
ATOM 7074 N N . ILE A 1 910 ? -37.161 -15.162 -14.699 1.00 78.56 910 ILE A N 1
ATOM 7075 C CA . ILE A 1 910 ? -36.077 -14.324 -14.158 1.00 78.56 910 ILE A CA 1
ATOM 7076 C C . ILE A 1 910 ? -36.135 -14.270 -12.622 1.00 78.56 910 ILE A C 1
ATOM 7078 O O . ILE A 1 910 ? -37.230 -14.230 -12.052 1.00 78.56 910 ILE A O 1
ATOM 7082 N N . PRO A 1 911 ? -34.989 -14.186 -11.921 1.00 78.38 911 PRO A N 1
ATOM 7083 C CA . PRO A 1 911 ? -34.954 -13.888 -10.493 1.00 78.38 911 PRO A CA 1
ATOM 7084 C C . PRO A 1 911 ? -35.782 -12.640 -10.154 1.00 78.38 911 PRO A C 1
ATOM 7086 O O . PRO A 1 911 ? -35.684 -11.608 -10.819 1.00 78.38 911 PRO A O 1
ATOM 7089 N N . ARG A 1 912 ? -36.582 -12.692 -9.080 1.00 77.56 912 ARG A N 1
ATOM 7090 C CA . ARG A 1 912 ? -37.432 -11.553 -8.670 1.00 77.56 912 ARG A CA 1
ATOM 7091 C C . ARG A 1 912 ? -36.630 -10.285 -8.362 1.00 77.56 912 ARG A C 1
ATOM 7093 O O . ARG A 1 912 ? -37.140 -9.185 -8.551 1.00 77.56 912 ARG A O 1
ATOM 7100 N N . GLU A 1 913 ? -35.389 -10.436 -7.911 1.00 71.25 913 GLU A N 1
ATOM 7101 C CA . GLU A 1 913 ? -34.452 -9.335 -7.669 1.00 71.25 913 GLU A CA 1
ATOM 7102 C C . GLU A 1 913 ? -34.037 -8.644 -8.976 1.00 71.25 913 GLU A C 1
ATOM 7104 O O . GLU A 1 913 ? -34.030 -7.416 -9.042 1.00 71.25 913 GLU A O 1
ATOM 7109 N N . GLU A 1 914 ? -33.794 -9.418 -10.037 1.00 74.44 914 GLU A N 1
ATOM 7110 C CA . GLU A 1 914 ? -33.496 -8.918 -11.383 1.00 74.44 914 GLU A CA 1
ATOM 7111 C C . GLU A 1 914 ? -34.732 -8.251 -12.003 1.00 74.44 914 GLU A C 1
ATOM 7113 O O . GLU A 1 914 ? -34.656 -7.109 -12.451 1.00 74.44 914 GLU A O 1
ATOM 7118 N N . ALA A 1 915 ? -35.906 -8.885 -11.908 1.00 77.94 915 ALA A N 1
ATOM 7119 C CA . ALA A 1 915 ? -37.176 -8.284 -12.325 1.00 77.94 915 ALA A CA 1
ATOM 7120 C C . ALA A 1 915 ? -37.445 -6.946 -11.607 1.00 77.94 915 ALA A C 1
ATOM 7122 O O . ALA A 1 915 ? -37.898 -5.970 -12.214 1.00 77.94 915 ALA A O 1
ATOM 7123 N N . ALA A 1 916 ? -37.119 -6.867 -10.313 1.00 76.31 916 ALA A N 1
ATOM 7124 C CA . ALA A 1 916 ? -37.236 -5.639 -9.544 1.00 76.31 916 ALA A CA 1
ATOM 7125 C C . ALA A 1 916 ? -36.166 -4.596 -9.903 1.00 76.31 916 ALA A C 1
ATOM 7127 O O . ALA A 1 916 ? -36.458 -3.399 -9.866 1.00 76.31 916 ALA A O 1
ATOM 7128 N N . ALA A 1 917 ? -34.956 -5.018 -10.277 1.00 70.38 917 ALA A N 1
ATOM 7129 C CA . ALA A 1 917 ? -33.920 -4.138 -10.804 1.00 70.38 917 ALA A CA 1
ATOM 7130 C C . ALA A 1 917 ? -34.330 -3.539 -12.160 1.00 70.38 917 ALA A C 1
ATOM 7132 O O . ALA A 1 917 ? -34.197 -2.329 -12.337 1.00 70.38 917 ALA A O 1
ATOM 7133 N N . MET A 1 918 ? -34.922 -4.332 -13.062 1.00 76.19 918 MET A N 1
ATOM 7134 C CA . MET A 1 918 ? -35.465 -3.863 -14.345 1.00 76.19 918 MET A CA 1
ATOM 7135 C C . MET A 1 918 ? -36.533 -2.777 -14.138 1.00 76.19 918 MET A C 1
ATOM 7137 O O . MET A 1 918 ? -36.401 -1.681 -14.684 1.00 76.19 918 MET A O 1
ATOM 7141 N N . VAL A 1 919 ? -37.525 -3.017 -13.266 1.00 80.12 919 VAL A N 1
ATOM 7142 C CA . VAL A 1 919 ? -38.544 -2.006 -12.911 1.00 80.12 919 VAL A CA 1
ATOM 7143 C C . VAL A 1 919 ? -37.901 -0.724 -12.373 1.00 80.12 919 VAL A C 1
ATOM 7145 O O . VAL A 1 919 ? -38.261 0.368 -12.809 1.00 80.12 919 VAL A O 1
ATOM 7148 N N . LYS A 1 920 ? -36.937 -0.841 -11.448 1.00 74.88 920 LYS A N 1
ATOM 7149 C CA . LYS A 1 920 ? -36.244 0.313 -10.848 1.00 74.88 920 LYS A CA 1
ATOM 7150 C C . LYS A 1 920 ? -35.391 1.080 -11.868 1.00 74.88 920 LYS A C 1
ATOM 7152 O O . LYS A 1 920 ? -35.354 2.308 -11.815 1.00 74.88 920 LYS A O 1
ATOM 7157 N N . SER A 1 921 ? -34.732 0.389 -12.801 1.00 65.56 921 SER A N 1
ATOM 7158 C CA . SER A 1 921 ? -33.889 1.007 -13.836 1.00 65.56 921 SER A CA 1
ATOM 7159 C C . SER A 1 921 ? -34.697 1.869 -14.814 1.00 65.56 921 SER A C 1
ATOM 7161 O O . SER A 1 921 ? -34.274 2.976 -15.157 1.00 65.56 921 SER A O 1
ATOM 7163 N N . GLU A 1 922 ? -35.920 1.436 -15.129 1.00 73.75 922 GLU A N 1
ATOM 7164 C CA . GLU A 1 922 ? -36.891 2.152 -15.962 1.00 73.75 922 GLU A CA 1
ATOM 7165 C C . GLU A 1 922 ? -37.745 3.178 -15.186 1.00 73.75 922 GLU A C 1
ATOM 7167 O O . GLU A 1 922 ? -38.696 3.738 -15.730 1.00 73.75 922 GLU A O 1
ATOM 7172 N N . GLY A 1 923 ? -37.410 3.465 -13.920 1.00 68.19 923 GLY A N 1
ATOM 7173 C CA . GLY A 1 923 ? -38.052 4.507 -13.105 1.00 68.19 923 GLY A CA 1
ATOM 7174 C C . GLY A 1 923 ? -39.346 4.089 -12.390 1.00 68.19 923 GLY A C 1
ATOM 7175 O O . GLY A 1 923 ? -40.034 4.939 -11.814 1.00 68.19 923 GLY A O 1
ATOM 7176 N N . GLY A 1 924 ? -39.688 2.801 -12.414 1.00 80.19 924 GLY A N 1
ATOM 7177 C CA . GLY A 1 924 ? -40.824 2.232 -11.694 1.00 80.19 924 GLY A CA 1
ATOM 7178 C C . GLY A 1 924 ? -40.507 1.855 -10.242 1.00 80.19 924 GLY A C 1
ATOM 7179 O O . GLY A 1 924 ? -39.359 1.834 -9.793 1.00 80.19 924 GLY A O 1
ATOM 7180 N N . LYS A 1 925 ? -41.554 1.514 -9.490 1.00 82.25 925 LYS A N 1
ATOM 7181 C CA . LYS A 1 925 ? -41.499 1.061 -8.095 1.00 82.25 925 LYS A CA 1
ATOM 7182 C C . LYS A 1 925 ? -41.993 -0.380 -7.986 1.00 82.25 925 LYS A C 1
ATOM 7184 O O . LYS A 1 925 ? -42.981 -0.739 -8.614 1.00 82.25 925 LYS A O 1
ATOM 7189 N N . VAL A 1 926 ? -41.359 -1.184 -7.135 1.00 84.69 926 VAL A N 1
ATOM 7190 C CA . VAL A 1 926 ? -41.838 -2.530 -6.777 1.00 84.69 926 VAL A CA 1
ATOM 7191 C C . VAL A 1 926 ? -42.341 -2.534 -5.339 1.00 84.69 926 VAL A C 1
ATOM 7193 O O . VAL A 1 926 ? -41.773 -1.861 -4.478 1.00 84.69 926 VAL A O 1
ATOM 7196 N N . THR A 1 927 ? -43.416 -3.275 -5.090 1.00 84.06 927 THR A N 1
ATOM 7197 C CA . THR A 1 927 ? -44.027 -3.462 -3.767 1.00 84.06 927 THR A CA 1
ATOM 7198 C C . THR A 1 927 ? -44.480 -4.908 -3.590 1.00 84.06 927 THR A C 1
ATOM 7200 O O . THR A 1 927 ? -44.893 -5.542 -4.558 1.00 84.06 927 THR A O 1
ATOM 7203 N N . ASP A 1 928 ? -44.478 -5.422 -2.359 1.00 79.12 928 ASP A N 1
ATOM 7204 C CA . ASP A 1 928 ? -44.894 -6.806 -2.089 1.00 79.12 928 ASP A CA 1
ATOM 7205 C C . ASP A 1 928 ? -46.404 -7.003 -1.923 1.00 79.12 928 ASP A C 1
ATOM 7207 O O . ASP A 1 928 ? -46.889 -8.136 -1.999 1.00 79.12 928 ASP A O 1
ATOM 7211 N N . SER A 1 929 ? -47.168 -5.931 -1.711 1.00 79.38 929 SER A N 1
ATOM 7212 C CA . SER A 1 929 ? -48.610 -5.987 -1.467 1.00 79.38 929 SER A CA 1
ATOM 7213 C C . SER A 1 929 ? -49.411 -5.351 -2.606 1.00 79.38 929 SER A C 1
ATOM 7215 O O . SER A 1 929 ? -49.109 -4.261 -3.086 1.00 79.38 929 SER A O 1
ATOM 7217 N N . VAL A 1 930 ? -50.473 -6.040 -3.033 1.00 85.19 930 VAL A N 1
ATOM 7218 C CA . VAL A 1 930 ? -51.424 -5.506 -4.018 1.00 85.19 930 VAL A CA 1
ATOM 7219 C C . VAL A 1 930 ? -52.383 -4.540 -3.325 1.00 85.19 930 VAL A C 1
ATOM 7221 O O . VAL A 1 930 ? -53.021 -4.894 -2.327 1.00 85.19 930 VAL A O 1
ATOM 7224 N N . SER A 1 931 ? -52.487 -3.327 -3.866 1.00 83.94 931 SER A N 1
ATOM 7225 C CA . SER A 1 931 ? -53.348 -2.244 -3.382 1.00 83.94 931 SER A CA 1
ATOM 7226 C C . SER A 1 931 ? -54.039 -1.539 -4.555 1.00 83.94 931 SER A C 1
ATOM 7228 O O . SER A 1 931 ? -53.625 -1.698 -5.698 1.00 83.94 931 SER A O 1
ATOM 7230 N N . LYS A 1 932 ? -55.022 -0.666 -4.287 1.00 78.69 932 LYS A N 1
ATOM 7231 C CA . LYS A 1 932 ? -55.625 0.202 -5.325 1.00 78.69 932 LYS A CA 1
ATOM 7232 C C . LYS A 1 932 ? -54.636 1.190 -5.982 1.00 78.69 932 LYS A C 1
ATOM 7234 O O . LYS A 1 932 ? -55.008 1.855 -6.938 1.00 78.69 932 LYS A O 1
ATOM 7239 N N . LYS A 1 933 ? -53.409 1.326 -5.455 1.00 78.25 933 LYS A N 1
ATOM 7240 C CA . LYS A 1 933 ? -52.325 2.159 -6.016 1.00 78.25 933 LYS A CA 1
ATOM 7241 C C . LYS A 1 933 ? -51.295 1.346 -6.816 1.00 78.25 933 LYS A C 1
ATOM 7243 O O . LYS A 1 933 ? -50.310 1.908 -7.277 1.00 78.25 933 LYS A O 1
ATOM 7248 N N . THR A 1 934 ? -51.478 0.032 -6.929 1.00 86.12 934 THR A N 1
ATOM 7249 C CA . THR A 1 934 ? -50.660 -0.827 -7.789 1.00 86.12 934 THR A CA 1
ATOM 7250 C C . THR A 1 934 ? -51.136 -0.656 -9.233 1.00 86.12 934 THR A C 1
ATOM 7252 O O . THR A 1 934 ? -52.328 -0.796 -9.487 1.00 86.12 934 THR A O 1
ATOM 7255 N N . ASP A 1 935 ? -50.236 -0.364 -10.174 1.00 86.94 935 ASP A N 1
ATOM 7256 C CA . ASP A 1 935 ? -50.576 -0.266 -11.602 1.00 86.94 935 ASP A CA 1
ATOM 7257 C C . ASP A 1 935 ? -50.623 -1.649 -12.262 1.00 86.94 935 ASP A C 1
ATOM 7259 O O . ASP A 1 935 ? -51.529 -1.933 -13.045 1.00 86.94 935 ASP A O 1
ATOM 7263 N N . TYR A 1 936 ? -49.643 -2.500 -11.939 1.00 88.81 936 TYR A N 1
ATOM 7264 C CA . TYR A 1 936 ? -49.424 -3.787 -12.593 1.00 88.81 936 TYR A CA 1
ATOM 7265 C C . TYR A 1 936 ? -49.136 -4.906 -11.590 1.00 88.81 936 TYR A C 1
ATOM 7267 O O . TYR A 1 936 ? -48.330 -4.749 -10.670 1.00 88.81 936 TYR A O 1
ATOM 7275 N N . VAL A 1 937 ? -49.739 -6.072 -11.812 1.00 89.50 937 VAL A N 1
ATOM 7276 C CA . VAL A 1 937 ? -49.358 -7.324 -11.146 1.00 89.50 937 VAL A CA 1
ATOM 7277 C C . VAL A 1 937 ? -48.820 -8.289 -12.196 1.00 89.50 937 VAL A C 1
ATOM 7279 O O . VAL A 1 937 ? -49.562 -8.715 -13.078 1.00 89.50 937 VAL A O 1
ATOM 7282 N N . VAL A 1 938 ? -47.530 -8.609 -12.108 1.00 89.19 938 VAL A N 1
ATOM 7283 C CA . VAL A 1 938 ? -46.862 -9.562 -13.002 1.00 89.19 938 VAL A CA 1
ATOM 7284 C C . VAL A 1 938 ? -47.115 -10.971 -12.483 1.00 89.19 938 VAL A C 1
ATOM 7286 O O . VAL A 1 938 ? -46.802 -11.275 -11.328 1.00 89.19 938 VAL A O 1
ATOM 7289 N N . VAL A 1 939 ? -47.705 -11.802 -13.335 1.00 87.06 939 VAL A N 1
ATOM 7290 C CA . VAL A 1 939 ? -48.173 -13.154 -13.025 1.00 87.06 939 VAL A CA 1
ATOM 7291 C C . VAL A 1 939 ? -47.289 -14.182 -13.733 1.00 87.06 939 VAL A C 1
ATOM 7293 O O . VAL A 1 939 ? -47.229 -14.212 -14.961 1.00 87.06 939 VAL A O 1
ATOM 7296 N N . GLY A 1 940 ? -46.603 -15.006 -12.941 1.00 81.88 940 GLY A N 1
ATOM 7297 C CA . GLY A 1 940 ? -45.898 -16.211 -13.383 1.00 81.88 940 GLY A CA 1
ATOM 7298 C C . GLY A 1 940 ? -46.705 -17.496 -13.158 1.00 81.88 940 GLY A C 1
ATOM 7299 O O . GLY A 1 940 ? -47.897 -17.444 -12.849 1.00 81.88 940 GLY A O 1
ATOM 7300 N N . GLU A 1 941 ? -46.040 -18.644 -13.283 1.00 75.69 941 GLU A N 1
ATOM 7301 C CA . GLU A 1 941 ? -46.606 -19.974 -13.008 1.00 75.69 941 GLU A CA 1
ATOM 7302 C C . GLU A 1 941 ? -46.972 -20.125 -11.519 1.00 75.69 941 GLU A C 1
ATOM 7304 O O . GLU A 1 941 ? -46.369 -19.483 -10.660 1.00 75.69 941 GLU A O 1
ATOM 7309 N N . ASP A 1 942 ? -47.995 -20.923 -11.202 1.00 69.50 942 ASP A N 1
ATOM 7310 C CA . ASP A 1 942 ? -48.602 -21.032 -9.862 1.00 69.50 942 ASP A CA 1
ATOM 7311 C C . ASP A 1 942 ? -48.857 -19.678 -9.153 1.00 69.50 942 ASP A C 1
ATOM 7313 O O . ASP A 1 942 ? -48.303 -19.380 -8.084 1.00 69.50 942 ASP A O 1
ATOM 7317 N N . PRO A 1 943 ? -49.716 -18.809 -9.725 1.00 69.25 943 PRO A N 1
ATOM 7318 C CA . PRO A 1 943 ? -50.067 -17.540 -9.105 1.00 69.25 943 PRO A CA 1
ATOM 7319 C C . PRO A 1 943 ? -50.843 -17.739 -7.801 1.00 69.25 943 PRO A C 1
ATOM 7321 O O . PRO A 1 943 ? -52.030 -18.058 -7.796 1.00 69.25 943 PRO A O 1
ATOM 7324 N N . GLY A 1 944 ? -50.176 -17.475 -6.679 1.00 70.81 944 GLY A N 1
ATOM 7325 C CA . GLY A 1 944 ? -50.818 -17.438 -5.367 1.00 70.81 944 GLY A CA 1
ATOM 7326 C C . GLY A 1 944 ? -51.809 -16.275 -5.195 1.00 70.81 944 GLY A C 1
ATOM 7327 O O . GLY A 1 944 ? -52.002 -15.430 -6.072 1.00 70.81 944 GLY A O 1
ATOM 7328 N N . SER A 1 945 ? -52.363 -16.166 -3.985 1.00 77.56 945 SER A N 1
ATOM 7329 C CA . SER A 1 945 ? -53.472 -15.269 -3.592 1.00 77.56 945 SER A CA 1
ATOM 7330 C C . SER A 1 945 ? -53.336 -13.770 -3.929 1.00 77.56 945 SER A C 1
ATOM 7332 O O . SER A 1 945 ? -54.314 -13.021 -3.843 1.00 77.56 945 SER A O 1
ATOM 7334 N N . LYS A 1 946 ? -52.153 -13.292 -4.343 1.00 81.88 946 LYS A N 1
ATOM 7335 C CA . LYS A 1 946 ? -51.965 -11.923 -4.850 1.00 81.88 946 LYS A CA 1
ATOM 7336 C C . LYS A 1 946 ? -52.641 -11.709 -6.214 1.00 81.88 946 LYS A C 1
ATOM 7338 O O . LYS A 1 946 ? -53.112 -10.601 -6.458 1.00 81.88 946 LYS A O 1
ATOM 7343 N N . ALA A 1 947 ? -52.737 -12.729 -7.074 1.00 78.75 947 ALA A N 1
ATOM 7344 C CA . ALA A 1 947 ? -53.409 -12.615 -8.374 1.00 78.75 947 ALA A CA 1
ATOM 7345 C C . ALA A 1 947 ? -54.932 -12.451 -8.223 1.00 78.75 947 ALA A C 1
ATOM 7347 O O . ALA A 1 947 ? -55.551 -11.626 -8.899 1.00 78.75 947 ALA A O 1
ATOM 7348 N N . ASP A 1 948 ? -55.539 -13.165 -7.276 1.00 79.12 948 ASP A N 1
ATOM 7349 C CA . ASP A 1 948 ? -56.969 -13.037 -6.970 1.00 79.12 948 ASP A CA 1
ATOM 7350 C C . ASP A 1 948 ? -57.273 -11.698 -6.293 1.00 79.12 948 ASP A C 1
ATOM 7352 O O . ASP A 1 948 ? -58.239 -11.020 -6.644 1.00 79.12 948 ASP A O 1
ATOM 7356 N N . LYS A 1 949 ? -56.378 -11.241 -5.406 1.00 82.75 949 LYS A N 1
ATOM 7357 C CA . LYS A 1 949 ? -56.442 -9.896 -4.819 1.00 82.75 949 LYS A CA 1
ATOM 7358 C C . LYS A 1 949 ? -56.303 -8.781 -5.866 1.00 82.75 949 LYS A C 1
ATOM 7360 O O . LYS A 1 949 ? -56.919 -7.732 -5.703 1.00 82.75 949 LYS A O 1
ATOM 7365 N N . ALA A 1 950 ? -55.543 -8.996 -6.944 1.00 84.25 950 ALA A N 1
ATOM 7366 C CA . ALA A 1 950 ? -55.461 -8.063 -8.070 1.00 84.25 950 ALA A CA 1
ATOM 7367 C C . ALA A 1 950 ? -56.789 -7.973 -8.832 1.00 84.25 950 ALA A C 1
ATOM 7369 O O . ALA A 1 950 ? -57.297 -6.870 -9.037 1.00 84.25 950 ALA A O 1
ATOM 7370 N N . ARG A 1 951 ? -57.394 -9.128 -9.154 1.00 80.69 951 ARG A N 1
ATOM 7371 C CA . ARG A 1 951 ? -58.720 -9.212 -9.791 1.00 80.69 951 ARG A CA 1
ATOM 7372 C C . ARG A 1 951 ? -59.804 -8.538 -8.943 1.00 80.69 951 ARG A C 1
ATOM 7374 O O . ARG A 1 951 ? -60.539 -7.703 -9.459 1.00 80.69 951 ARG A O 1
ATOM 7381 N N . ALA A 1 952 ? -59.844 -8.810 -7.638 1.00 81.94 952 ALA A N 1
ATOM 7382 C CA . ALA A 1 952 ? -60.807 -8.210 -6.709 1.00 81.94 952 ALA A CA 1
ATOM 7383 C C . ALA A 1 952 ? -60.653 -6.683 -6.533 1.00 81.94 952 ALA A C 1
ATOM 7385 O O . ALA A 1 952 ? -61.610 -6.005 -6.166 1.00 81.94 952 ALA A O 1
ATOM 7386 N N . LEU A 1 953 ? -59.459 -6.131 -6.781 1.00 84.75 953 LEU A N 1
ATOM 7387 C CA . LEU A 1 953 ? -59.178 -4.692 -6.687 1.00 84.75 953 LEU A CA 1
ATOM 7388 C C . LEU A 1 953 ? -59.199 -3.964 -8.044 1.00 84.75 953 LEU A C 1
ATOM 7390 O O . LEU A 1 953 ? -58.979 -2.754 -8.065 1.00 84.75 953 LEU A O 1
ATOM 7394 N N . GLY A 1 954 ? -59.458 -4.668 -9.153 1.00 81.62 954 GLY A N 1
ATOM 7395 C CA . GLY A 1 954 ? -59.456 -4.095 -10.505 1.00 81.62 954 GLY A CA 1
ATOM 7396 C C . GLY A 1 954 ? -58.068 -3.698 -11.027 1.00 81.62 954 GLY A C 1
ATOM 7397 O O . GLY A 1 954 ? -57.970 -2.875 -11.934 1.00 81.62 954 GLY A O 1
ATOM 7398 N N . VAL A 1 955 ? -56.993 -4.246 -10.453 1.00 86.81 955 VAL A N 1
ATOM 7399 C CA . VAL A 1 955 ? -55.608 -3.941 -10.850 1.00 86.81 955 VAL A CA 1
ATOM 7400 C C . VAL A 1 955 ? -55.220 -4.767 -12.077 1.00 86.81 955 VAL A C 1
ATOM 7402 O O . VAL A 1 955 ? -55.497 -5.968 -12.133 1.00 86.81 955 VAL A O 1
ATOM 7405 N N . LYS A 1 956 ? -54.547 -4.147 -13.055 1.00 87.69 956 LYS A N 1
ATOM 7406 C CA . LYS A 1 956 ? -54.166 -4.817 -14.304 1.00 87.69 956 LYS A CA 1
ATOM 7407 C C . LYS A 1 956 ? -53.139 -5.925 -14.038 1.00 87.69 956 LYS A C 1
ATOM 7409 O O . LYS A 1 956 ? -52.041 -5.674 -13.546 1.00 87.69 956 LYS A O 1
ATOM 7414 N N . THR A 1 957 ? -53.493 -7.153 -14.400 1.00 88.25 957 THR A N 1
ATOM 7415 C CA . THR A 1 957 ? -52.575 -8.299 -14.421 1.00 88.25 957 THR A CA 1
ATOM 7416 C C . THR A 1 957 ? -51.904 -8.392 -15.791 1.00 88.25 957 THR A C 1
ATOM 7418 O O . THR A 1 957 ? -52.550 -8.143 -16.809 1.00 88.25 957 THR A O 1
ATOM 7421 N N . ILE A 1 958 ? -50.606 -8.694 -15.813 1.00 89.62 958 ILE A N 1
ATOM 7422 C CA . ILE A 1 958 ? -49.806 -8.899 -17.031 1.00 89.62 958 ILE A CA 1
ATOM 7423 C C . ILE A 1 958 ? -48.942 -10.153 -16.875 1.00 89.62 958 ILE A C 1
ATOM 7425 O O . ILE A 1 958 ? -48.582 -10.514 -15.753 1.00 89.62 958 ILE A O 1
ATOM 7429 N N . ASP A 1 959 ? -48.603 -10.809 -17.982 1.00 86.00 959 ASP A N 1
ATOM 7430 C CA . ASP A 1 959 ? -47.664 -11.934 -17.971 1.00 86.00 959 ASP A CA 1
ATOM 7431 C C . ASP A 1 959 ? -46.196 -11.459 -18.012 1.00 86.00 959 ASP A C 1
ATOM 7433 O O . ASP A 1 959 ? -45.891 -10.268 -18.153 1.00 86.00 959 ASP A O 1
ATOM 7437 N N . GLU A 1 960 ? -45.258 -12.397 -17.874 1.00 83.19 960 GLU A N 1
ATOM 7438 C CA . GLU A 1 960 ? -43.828 -12.079 -17.886 1.00 83.19 960 GLU A CA 1
ATOM 7439 C C . GLU A 1 960 ? -43.330 -11.554 -19.252 1.00 83.19 960 GLU A C 1
ATOM 7441 O O . GLU A 1 960 ? -42.396 -10.751 -19.310 1.00 83.19 960 GLU A O 1
ATOM 7446 N N . LYS A 1 961 ? -43.956 -11.957 -20.367 1.00 81.06 961 LYS A N 1
ATOM 7447 C CA . LYS A 1 961 ? -43.569 -11.506 -21.715 1.00 81.06 961 LYS A CA 1
ATOM 7448 C C . LYS A 1 961 ? -43.973 -10.051 -21.934 1.00 81.06 961 LYS A C 1
ATOM 7450 O O . LYS A 1 961 ? -43.177 -9.255 -22.435 1.00 81.06 961 LYS A O 1
ATOM 7455 N N . GLU A 1 962 ? -45.182 -9.682 -21.519 1.00 81.81 962 GLU A N 1
ATOM 7456 C CA . GLU A 1 962 ? -45.660 -8.306 -21.551 1.00 81.81 962 GLU A CA 1
ATOM 7457 C C . GLU A 1 962 ? -44.883 -7.422 -20.564 1.00 81.81 962 GLU A C 1
ATOM 7459 O O . GLU A 1 962 ? -44.547 -6.289 -20.915 1.00 81.81 962 GLU A O 1
ATOM 7464 N N . PHE A 1 963 ? -44.490 -7.948 -19.398 1.00 87.12 963 PHE A N 1
ATOM 7465 C CA . PHE A 1 963 ? -43.559 -7.266 -18.494 1.00 87.12 963 PHE A CA 1
ATOM 7466 C C . PHE A 1 963 ? -42.218 -6.932 -19.176 1.00 87.12 963 PHE A C 1
ATOM 7468 O O . PHE A 1 963 ? -41.813 -5.770 -19.168 1.00 87.12 963 PHE A O 1
ATOM 7475 N N . ARG A 1 964 ? -41.552 -7.899 -19.826 1.00 80.56 964 ARG A N 1
ATOM 7476 C CA . ARG A 1 964 ? -40.272 -7.651 -20.527 1.00 80.56 964 ARG A CA 1
ATOM 7477 C C . ARG A 1 964 ? -40.409 -6.653 -21.683 1.00 80.56 964 ARG A C 1
ATOM 7479 O O . ARG A 1 964 ? -39.503 -5.849 -21.897 1.00 80.56 964 ARG A O 1
ATOM 7486 N N . ARG A 1 965 ? -41.548 -6.658 -22.390 1.00 78.62 965 ARG A N 1
ATOM 7487 C CA . ARG A 1 965 ? -41.881 -5.660 -23.425 1.00 78.62 965 ARG A CA 1
ATOM 7488 C C . ARG A 1 965 ? -42.021 -4.252 -22.840 1.00 78.62 965 ARG A C 1
ATOM 7490 O O . ARG A 1 965 ? -41.550 -3.295 -23.445 1.00 78.62 965 ARG A O 1
ATOM 7497 N N . LEU A 1 966 ? -42.664 -4.128 -21.679 1.00 77.06 966 LEU A N 1
ATOM 7498 C CA . LEU A 1 966 ? -42.819 -2.860 -20.963 1.00 77.06 966 LEU A CA 1
ATOM 7499 C C . LEU A 1 966 ? -41.497 -2.369 -20.349 1.00 77.06 966 LEU A C 1
ATOM 7501 O O . LEU A 1 966 ? -41.280 -1.168 -20.300 1.00 77.06 966 LEU A O 1
ATOM 7505 N N . ALA A 1 967 ? -40.602 -3.275 -19.946 1.00 71.38 967 ALA A N 1
ATOM 7506 C CA . ALA A 1 967 ? -39.257 -2.981 -19.442 1.00 71.38 967 ALA A CA 1
ATOM 7507 C C . ALA A 1 967 ? -38.171 -2.938 -20.549 1.00 71.38 967 ALA A C 1
ATOM 7509 O O . ALA A 1 967 ? -37.011 -3.274 -20.305 1.00 71.38 967 ALA A O 1
ATOM 7510 N N . GLY A 1 968 ? -38.545 -2.592 -21.788 1.00 64.62 968 GLY A N 1
ATOM 7511 C CA . GLY A 1 968 ? -37.614 -2.287 -22.888 1.00 64.62 968 GLY A CA 1
ATOM 7512 C C . GLY A 1 968 ? -36.734 -3.438 -23.404 1.00 64.62 968 GLY A C 1
ATOM 7513 O O . GLY A 1 968 ? -35.787 -3.189 -24.146 1.00 64.62 968 GLY A O 1
ATOM 7514 N N . SER A 1 969 ? -37.010 -4.691 -23.033 1.00 54.59 969 SER A N 1
ATOM 7515 C CA . SER A 1 969 ? -36.058 -5.805 -23.173 1.00 54.59 969 SER A CA 1
ATOM 7516 C C . SER A 1 969 ? -36.399 -6.789 -24.304 1.00 54.59 969 SER A C 1
ATOM 7518 O O . SER A 1 969 ? -36.705 -7.955 -24.050 1.00 54.59 969 SER A O 1
ATOM 7520 N N . GLN A 1 970 ? -36.301 -6.342 -25.563 1.00 39.31 970 GLN A N 1
ATOM 7521 C CA . GLN A 1 970 ? -36.126 -7.212 -26.743 1.00 39.31 970 GLN A CA 1
ATOM 7522 C C . GLN A 1 970 ? -35.325 -6.507 -27.860 1.00 39.31 970 GLN A C 1
ATOM 7524 O O . GLN A 1 970 ? -35.388 -5.282 -27.969 1.00 39.31 970 GLN A O 1
ATOM 7529 N N . PRO A 1 971 ? -34.581 -7.255 -28.705 1.00 33.41 971 PRO A N 1
ATOM 7530 C CA . PRO A 1 971 ? -33.905 -6.694 -29.876 1.00 33.41 971 PRO A CA 1
ATOM 7531 C C . PRO A 1 971 ? -34.926 -6.210 -30.924 1.00 33.41 971 PRO A C 1
ATOM 7533 O O . PRO A 1 971 ? -36.048 -6.724 -30.962 1.00 33.41 971 PRO A O 1
ATOM 7536 N N . PRO A 1 972 ? -34.567 -5.246 -31.793 1.00 30.98 972 PRO A N 1
ATOM 7537 C CA . PRO A 1 972 ? -35.497 -4.701 -32.776 1.00 30.98 972 PRO A CA 1
ATOM 7538 C C . PRO A 1 972 ? -35.982 -5.783 -33.749 1.00 30.98 972 PRO A C 1
ATOM 7540 O O . PRO A 1 972 ? -35.183 -6.480 -34.376 1.00 30.98 972 PRO A O 1
ATOM 7543 N N . ALA A 1 973 ? -37.304 -5.893 -33.902 1.00 32.16 973 ALA A N 1
ATOM 7544 C CA . ALA A 1 973 ? -37.905 -6.666 -34.982 1.00 32.16 973 ALA A CA 1
ATOM 7545 C C . ALA A 1 973 ? -37.505 -6.040 -36.330 1.00 32.16 973 ALA A C 1
ATOM 7547 O O . ALA A 1 973 ? -37.575 -4.822 -36.496 1.00 32.16 973 ALA A O 1
ATOM 7548 N N . GLY A 1 974 ? -37.028 -6.873 -37.255 1.00 39.19 974 GLY A N 1
ATOM 7549 C CA . GLY A 1 974 ? -36.183 -6.415 -38.357 1.00 39.19 974 GLY A CA 1
ATOM 7550 C C . GLY A 1 974 ? -36.847 -5.486 -39.378 1.00 39.19 974 GLY A C 1
ATOM 7551 O O . GLY A 1 974 ? -38.004 -5.679 -39.759 1.00 39.19 974 GLY A O 1
ATOM 7552 N N . ARG A 1 975 ? -36.040 -4.546 -39.877 1.00 28.53 975 ARG A N 1
ATOM 7553 C CA . ARG A 1 975 ? -36.084 -3.957 -41.221 1.00 28.53 975 ARG A CA 1
ATOM 7554 C C . ARG A 1 975 ? -34.696 -3.446 -41.594 1.00 28.53 975 ARG A C 1
ATOM 7556 O O . ARG A 1 975 ? -33.995 -2.996 -40.664 1.00 28.53 975 ARG A O 1
#

Sequence (975 aa):
MESLFSTSTLSVMAAIAASLLAGYLVGRVRRRPGSAPSRRAESGQVDLQRSMEHLQKSFKDLAAEAETARRERAEMSRVLAVLPDLLRNLTSSVTLKDIHMAIVTIVRSLTDARLVLFYSAQGSAQGDILILRTAIGLNAEAARDIKEVRIGEGRIGTAALKRITNHQLFQEVKLHADVDMQTRLYNATYFRKYLETEINKARRLHRPLSLVWLDIDHFRSYNETSGHEAGDEVLRIVGRLVKDSTRAVDIPCRVGGQAFSVILPETAREGAARVAETVRGKVEAHEMPLAVNQPGRVRLMAREDIGRKARRLREAIRRHDRKYYVEDAPEISDAEYDALVDELKAIEKAHPELVTPDSPTQRVGGEPTKVFPPFRHAVPMLSLDNTYSKEELTLFHDRVARFLGAEVPEYVVELKIDGVAVALRYEGGMLRVGGTRGNGEAGDEITANLRTIRSIPLSVKAEGEGLAFEVRGEVFMPRKAFDRANEEREDAGEPLFANPRNACSGSLKLQDPRDVAGRRLDAFFYAYLPGRGAPAFPTHAQGLDFLGTLGFKVNPNIRVCRGVEEIIRVCDSWEERRDALPYEIDGMVIKVNDVSLQERLGATGKSPRWAISYKFPAKQATTKLLSIEVQVGRTGTLTPVAHLEPVPLGGVTVKRATLHNEDEIRRKDVRVGDRVILERGGEVIPKVVGVVTSVRTGHEKRFEMPKDCPVCGGRVVREEGEAASRCTNVSCPAQLKRTIEYFGGRSAMDIENLGPAIVAQILTKGLVKDAADLYALTEEKVVSLERMGEKSARNLIAAIEGSKDRPLSRLVFALGIRHVGVRTAEILADRFRSIDALRRAGAEELESVEEIGPIVAQAIADHFREPRNVKVLEKLERAGVRMKDERKLAPRSGQTLAGKTFVFTGTISIPREEAAAMVKSEGGKVTDSVSKKTDYVVVGEDPGSKADKARALGVKTIDEKEFRRLAGSQPPAGR

Radius of gyration: 42.56 Å; chains: 1; bounding box: 119×106×144 Å

pLDDT: mean 72.75, std 22.26, range [19.44, 97.75]

Secondary structure (DSSP, 8-state):
-GGGSSSHHHHHHHHHHHHHHHHHHHTTS---S-----TTSHHHHHHHHHHHHHHHHHHHHHHHHHHHHHHHHHHHHHHTTTHHHHGGG--S---HHHHHHHHHHHHHTT--------B---S---------------------------------SSHHHHHHHHHHHHHHHHHHHHB-TTT-SBPHHHHHHHHHHHHHHHHHHT--EEEEEEE-TTHHHHHHHH-HHHHHHHHHHHHHHHHTTS-TTSEEEEEETTEEEEEEET--HHHHHHHHHHHHHHHHTSPPP-SSS--PPP----PPPHHHHHHHHHHHHHHHHHHHHTSS---S-HHHHHHHHHHHHHHHHH-GGG--TTSGGGGS-S---SSPPEEE-SS--PPPEEE-SHHHHHHHHHHHHHHHTS---EEEEEEEESSEEEEEEEETTEEEEEEE-TTSSEEEB-HHHHHT-TTS-SB----STT-EEEEEEEEE--HHHHHHHHHHHHTTTPPPPSSHHHHHHHHTT-S-HHHHHHTT-EEEEEEEEE-TTPPP-SBHHHHHHHHHHHT--B-TT-EEEEHHHHHHHHHHHHHTTGGGSSS-EEEEEEEESBHHHHHHH-B-SSSBTTEEEEE--PPEEEEEEEEEEEEE-TTSBEEEEEEEEEEEETTEEEEEEE--SHHHHHHTT-EET-EEEEEEETTTEEEEEEE-GGG--S-PEEP---SB-TTT-PBEE--TT-S--EE--TT-HHHHHHHHHHHTSTTTT--TT--HHHHHHHHHTT--SSSGGGGG--HHHHHTSTT--HHHHHHHHHHHHHTTT--HHHHHHHTT-TT--HHHHHHHHHHHSBHHHHHH--HHHHHTSTT--HHHHHHHHHHHHSHHHHHHHHHHHHTT---B--------TT-SSTT-EEEEESB-SS-HHHHHHHHHHTT-EE-SS--TT--EEEE-BS--THHHHHHHHTPEEEEHHHHHHHTT-SPPPP-

Foldseek 3Di:
DVVPPDPDPVVVVVVVVVVVVVVVVVVVPDDDPDDDDDPPPPVVVVVVVVVVVVVVVVVVVVVVVVVVVVVVVVVVVVVVVCVVVVVVPPDDDDDPVNVVVVVVVVVVVPPPDPDDDFDQDDDDDDDDDDDDDDDDDDDDDDDDDDDDDDDDDDDDDPVPVVVVVVVVVVVVVVLVVQADPLQRAGEQVNVVVVVVVLVVVCNVVSAGKDKFKWFWPPLVVQCVAFNVVLSSVLSNVLSVLLVVLDDPPKGWYDNDDRMIMIIDTRDDPVRNVVSNVSSQVVQQVDFGDGDDDDTDRIGIDDDDDLLVLLVVLQVVLLVQLLCVFFVVHHDDDPVVSVVSVVVNVVSCVVPVVSDDCQRLVNLADDDQAPFFDKDFDPAFPFDFAEDADLVVLQVLQVVLCVLVVNDFFKKKKFFAFLAWKKKFKDWQQATDWMFTNPPRRIGTTQRSLVSLASLDRRGFDDDDHGWMWMWMKGKWQFPVLLVVQQVVQVVVVHDHDLAGHSVRVVLSPGRRSNSSNSSNIYMAIQAIGGDPPGDDDQWRVVRLVVCVNRSHRHPPLMDIDTDSVRVVVSQVVCLVCQVVDRGHTQGMKMFRTGPVSQVVQAADPHHGSGMHTHGYFFAKDKWWFADWDWAQALQQWTWIKTATDFDRGNSHTDGIATCGFPVSCVVQVPFHGFTFMWGDPGPDGIHTPHTPPVPDPPPTHGDDDDQADPQPRAGWDDDPPDRTIGRPPPQRPSNQLNLLVLCCDCLALVQPLCDSQLSVQCVVVVQDRHNLSLLVDDLVNSCVGPPDDSVSSVSRNVSSLSSLPDQQLRHQCSLVQPPQDSVNSVQLCVVQQFPVSLLPDALVNQCVGPPGHSVSSVSSNVCSVPVVNVVSVVSSVVSNRDGGDDDPDPDPPDQLLAAAEEEEFDDDPDDVVVLQVLCVVSNHHYDHADDLRHQEYEDDPPGPPRVVVCVVSVHHYDYPVVSCVSSVDDDDDDD